Protein AF-0000000084649853 (afdb_homodimer)

Nearest PDB structures (foldseek):
  2h3b-assembly1_B  TM=9.721E-01  e=2.028E-59  Mus musculus
  7ppi-assembly1_B  TM=9.656E-01  e=1.525E-59  Homo sapiens
  7q8t-assembly1_B  TM=9.694E-01  e=5.045E-59  Mus musculus
  7enq-assembly2_D  TM=9.625E-01  e=7.957E-59  Homo sapiens
  2gvg-assembly4_F-3  TM=9.640E-01  e=8.704E-58  Homo sapiens

Secondary structure (DSSP, 8-state):
---GGGSSBGGGGGGGGTSPTTEEEEEEEEEE--SS-SEEE---HHHHIIIIITS---HHHHHHHHHHHHHHT----HHHHHHHHHHSTT---EEEEEPPTT-EEETTSEEEEEEESSGGGTTHHHHTHHHHHHHHHHHHHHHHHHHHHHHHHHHHHHHH-S--TTGGGSEEE--GGGSSSHHHHHHHHHHHTTT-SEE-BHHHHHHHHHHH--S---B---B--HHHHHTT-GGGHHHHHHHHHHHH-STT-EEEEE--SS-HHHIIIIIIIIITHHHHHHSSSEEEEE--SS-HHHHHHHHHHHHHHHH--EE-TTS-EE--TTEEEEE-TT-SHHHHHHHHHHHHHTTB-GGGEEEEE-HHHHTS--GGGTTEEEEEEEEEETTEEEE-----TT-GGG----SSEEEEEETTEEEEEEGGG-TTPPPS-EEEEETTEE-----HHHHHHHHHT-/---GGGSSBGGGGGGGGTSPTTEEEEEEEEEE--SS-SEEE---HHHHIIIIITS---HHHHHHHHHHHHHHT----HHHHHHHHHHSTT---EEEEEPPTT-EEETTSEEEEEEESSGGGTTHHHHTHHHHHHHHHHHHHHHHHHHHHHHHHHHHHHHH-S--TTGGGSEEE--GGGSSSHHHHHHHHHHHTTT-SEE-BHHHHHHHHHHH--S---B---B--HHHHHTT-GGGHHHHHHHHHHHH-STT-EEEEE--SS-HHHIIIIIIIIITHHHHHHSSSEEEEE--SS-HHHHHHHHHHHHHHHH--EE-TTS-EE--TTEEEEE-TT-SHHHHHHHHHHHHHTTB-GGGEEEEE-HHHHTS--GGGTTEEEEEEEEEETTEEEE-----TT-GGG----SSEEEEEETTEEEEEEGGG-TTPPPS-EEEEETTEE-----HHHHHHHHHT-

Solvent-accessible surface area (backbone atoms only — not comparable to full-atom values): 44518 Å² total; per-residue (Å²): 132,88,51,69,87,46,52,27,47,47,30,46,46,38,42,73,72,45,52,56,85,56,49,26,33,29,32,30,35,29,30,30,67,28,61,82,45,70,49,38,31,39,36,44,52,62,45,43,41,66,72,52,48,52,50,56,56,49,72,66,47,52,54,50,42,44,54,50,29,54,71,26,49,30,58,64,56,58,68,60,54,50,47,34,38,70,75,46,67,16,18,57,52,35,34,33,28,25,48,60,57,22,39,76,42,54,45,69,28,69,45,33,37,37,27,28,70,38,50,92,39,29,48,49,43,68,36,45,41,28,50,52,48,16,29,36,44,42,18,13,50,24,22,29,53,40,40,52,38,48,54,54,50,48,54,44,20,68,66,34,33,95,59,65,85,61,56,41,55,36,46,22,38,54,18,44,46,35,14,60,27,72,60,31,21,12,47,29,35,32,23,37,43,52,64,24,30,26,34,30,30,39,38,7,42,51,40,28,34,72,55,18,73,22,92,72,54,41,31,49,44,39,42,52,48,61,55,43,38,30,64,43,33,84,90,22,44,64,58,36,53,50,44,50,45,71,73,47,52,27,74,77,26,51,33,36,38,57,38,35,52,47,44,42,63,54,36,46,57,46,41,50,37,48,78,40,28,67,56,43,72,68,32,54,19,26,45,27,44,22,53,68,56,71,58,56,56,60,44,49,50,50,52,52,52,52,45,30,74,53,71,36,62,46,66,48,96,76,66,16,37,33,57,48,80,33,47,41,34,38,46,41,62,82,36,42,62,67,46,50,51,47,31,52,49,48,22,49,76,70,38,35,19,50,77,37,49,30,37,24,28,19,38,59,52,52,21,71,54,46,46,66,47,37,34,51,50,74,46,48,10,18,36,24,42,76,87,37,78,41,67,12,52,41,60,24,75,80,44,69,87,62,55,52,64,58,35,55,70,34,29,33,77,53,98,87,38,76,43,58,42,38,46,92,63,43,83,89,54,68,59,52,47,39,65,33,31,47,54,33,37,77,68,55,86,64,41,46,66,58,23,28,52,47,44,62,76,104,132,90,51,70,86,47,51,26,46,49,30,46,46,39,42,74,72,46,54,55,85,55,48,26,33,30,32,31,37,30,31,30,67,29,60,82,44,72,51,38,29,39,34,43,52,63,45,43,40,66,73,53,48,51,51,55,58,49,72,68,45,51,54,51,42,42,53,50,28,56,71,26,49,29,60,64,56,60,68,60,55,50,46,33,38,70,74,45,67,17,19,55,50,36,34,34,27,25,48,61,56,21,38,76,43,53,45,68,27,70,44,35,38,36,27,30,70,38,51,89,39,28,47,50,43,67,37,45,40,29,49,52,47,16,30,35,44,42,18,14,48,23,22,29,52,41,40,53,38,49,53,53,51,49,53,45,20,68,65,33,34,96,58,67,86,61,54,40,56,36,46,24,37,52,19,42,47,35,13,60,28,70,59,31,21,12,46,29,35,32,24,35,43,52,64,23,31,26,34,30,31,40,39,5,39,52,40,28,32,72,54,18,72,22,93,72,55,40,32,49,43,40,41,52,47,59,56,44,39,30,64,43,32,84,91,21,42,65,59,36,54,50,44,50,45,71,73,46,52,27,75,77,27,51,34,35,38,58,38,34,53,48,43,43,65,54,36,45,57,46,39,49,36,48,77,40,29,67,57,42,70,67,32,54,18,27,44,26,44,23,52,67,56,70,56,56,56,59,44,51,51,52,51,52,52,51,46,31,73,54,72,37,65,48,68,48,96,76,65,16,38,34,57,48,81,33,45,41,34,37,45,41,62,81,35,42,63,68,47,48,51,47,32,52,49,47,22,48,75,68,37,34,20,51,77,38,50,31,37,25,28,19,38,60,50,54,21,72,55,46,46,65,46,36,34,51,49,74,45,48,10,18,36,22,41,75,90,38,78,43,67,12,53,42,60,24,77,80,43,69,87,62,54,51,64,57,37,54,70,34,27,33,76,51,99,88,40,76,43,59,42,38,47,93,63,43,83,88,55,69,60,53,49,38,66,33,31,48,52,33,36,77,68,55,83,65,41,47,69,58,23,29,54,48,44,61,75,103

pLDDT: mean 96.51, std 5.33, range [53.34, 98.94]

Radius of gyration: 28.6 Å; Cα contacts (8 Å, |Δi|>4): 2204; chains: 2; bounding box: 79×82×66 Å

Structure (mmCIF, N/CA/C/O backbone):
data_AF-0000000084649853-model_v1
#
loop_
_entity.id
_entity.type
_entity.pdbx_description
1 polymer 'Nicotinamide phosphoribosyltransferase'
#
loop_
_atom_site.group_PDB
_atom_site.id
_atom_site.type_symbol
_atom_site.label_atom_id
_atom_site.label_alt_id
_atom_site.label_comp_id
_atom_site.label_asym_id
_atom_site.label_entity_id
_atom_site.label_seq_id
_atom_site.pdbx_PDB_ins_code
_atom_site.Cartn_x
_atom_site.Cartn_y
_atom_site.Cartn_z
_atom_site.occupancy
_atom_site.B_iso_or_equiv
_atom_site.auth_seq_id
_atom_site.auth_comp_id
_atom_site.auth_asym_id
_atom_site.auth_atom_id
_atom_site.pdbx_PDB_model_num
ATOM 1 N N . MET A 1 1 ? 0.1 4.34 -21.312 1 53.34 1 MET A N 1
ATOM 2 C CA . MET A 1 1 ? -1.209 3.83 -20.906 1 53.34 1 MET A CA 1
ATOM 3 C C . MET A 1 1 ? -1.077 2.486 -20.203 1 53.34 1 MET A C 1
ATOM 5 O O . MET A 1 1 ? -0.157 1.718 -20.484 1 53.34 1 MET A O 1
ATOM 9 N N . ARG A 1 2 ? -1.953 2.334 -19.141 1 82.38 2 ARG A N 1
ATOM 10 C CA . ARG A 1 2 ? -1.948 1.085 -18.391 1 82.38 2 ARG A CA 1
ATOM 11 C C . ARG A 1 2 ? -2.609 -0.036 -19.188 1 82.38 2 ARG A C 1
ATOM 13 O O . ARG A 1 2 ? -3.676 0.159 -19.766 1 82.38 2 ARG A O 1
ATOM 20 N N . ASN A 1 3 ? -1.908 -1.053 -19.578 1 95.19 3 ASN A N 1
ATOM 21 C CA . ASN A 1 3 ? -2.383 -2.252 -20.266 1 95.19 3 ASN A CA 1
ATOM 22 C C . ASN A 1 3 ? -3.186 -3.15 -19.328 1 95.19 3 ASN A C 1
ATOM 24 O O . ASN A 1 3 ? -2.609 -3.861 -18.5 1 95.19 3 ASN A O 1
ATOM 28 N N . LEU A 1 4 ? -4.504 -3.09 -19.453 1 97.06 4 LEU A N 1
ATOM 29 C CA . LEU A 1 4 ? -5.422 -3.814 -18.594 1 97.06 4 LEU A CA 1
ATOM 30 C C . LEU A 1 4 ? -5.141 -5.312 -18.625 1 97.06 4 LEU A C 1
ATOM 32 O O . LEU A 1 4 ? -5.289 -6.004 -17.625 1 97.06 4 LEU A O 1
ATOM 36 N N . ILE A 1 5 ? -4.688 -5.836 -19.781 1 98.19 5 ILE A N 1
ATOM 37 C CA . ILE A 1 5 ? -4.438 -7.262 -19.969 1 98.19 5 ILE A CA 1
ATOM 38 C C . ILE A 1 5 ? -3.328 -7.719 -19.031 1 98.19 5 ILE A C 1
ATOM 40 O O . ILE A 1 5 ? -3.334 -8.859 -18.562 1 98.19 5 ILE A O 1
ATOM 44 N N . LEU A 1 6 ? -2.475 -6.789 -18.672 1 98.06 6 LEU A N 1
ATOM 45 C CA . LEU A 1 6 ? -1.307 -7.148 -17.875 1 98.06 6 LEU A CA 1
ATOM 46 C C . LEU A 1 6 ? -1.521 -6.797 -16.406 1 98.06 6 LEU A C 1
ATOM 48 O O . LEU A 1 6 ? -0.612 -6.949 -15.594 1 98.06 6 LEU A O 1
ATOM 52 N N . ASN A 1 7 ? -2.705 -6.254 -16.031 1 97.38 7 ASN A N 1
ATOM 53 C CA . ASN A 1 7 ? -3.088 -5.996 -14.648 1 97.38 7 ASN A CA 1
ATOM 54 C C . ASN A 1 7 ? -3.68 -7.242 -13.992 1 97.38 7 ASN A C 1
ATOM 56 O O . ASN A 1 7 ? -4.84 -7.234 -13.57 1 97.38 7 ASN A O 1
ATOM 60 N N . THR A 1 8 ? -2.9 -8.289 -13.938 1 97.88 8 THR A N 1
ATOM 61 C CA . THR A 1 8 ? -3.311 -9.578 -13.398 1 97.88 8 THR A CA 1
ATOM 62 C C . THR A 1 8 ? -2.104 -10.359 -12.875 1 97.88 8 THR A C 1
ATOM 64 O O . THR A 1 8 ? -0.963 -9.914 -13.031 1 97.88 8 THR A O 1
ATOM 67 N N . ASP A 1 9 ? -2.336 -11.438 -12.086 1 97.62 9 ASP A N 1
ATOM 68 C CA . ASP A 1 9 ? -1.281 -12.391 -11.75 1 97.62 9 ASP A CA 1
ATOM 69 C C . ASP A 1 9 ? -0.89 -13.234 -12.953 1 97.62 9 ASP A C 1
ATOM 71 O O . ASP A 1 9 ? -1.749 -13.641 -13.742 1 97.62 9 ASP A O 1
ATOM 75 N N . SER A 1 10 ? 0.371 -13.516 -13.062 1 96.62 10 SER A N 1
ATOM 76 C CA . SER A 1 10 ? 0.91 -14.172 -14.25 1 96.62 10 SER A CA 1
ATOM 77 C C . SER A 1 10 ? 0.277 -15.539 -14.461 1 96.62 10 SER A C 1
ATOM 79 O O . SER A 1 10 ? 0.069 -15.969 -15.594 1 96.62 10 SER A O 1
ATOM 81 N N . TYR A 1 11 ? -0.009 -16.219 -13.383 1 95 11 TYR A N 1
ATOM 82 C CA . TYR A 1 11 ? -0.517 -17.578 -13.547 1 95 11 TYR A CA 1
ATOM 83 C C . TYR A 1 11 ? -1.943 -17.562 -14.086 1 95 11 TYR A C 1
ATOM 85 O O . TYR A 1 11 ? -2.406 -18.562 -14.656 1 95 11 TYR A O 1
ATOM 93 N N . LYS A 1 12 ? -2.656 -16.484 -14.016 1 97.5 12 LYS A N 1
ATOM 94 C CA . LYS A 1 12 ? -4.031 -16.391 -14.492 1 97.5 12 LYS A CA 1
ATOM 95 C C . LYS A 1 12 ? -4.09 -16.469 -16.016 1 97.5 12 LYS A C 1
ATOM 97 O O . LYS A 1 12 ? -5.113 -16.859 -16.578 1 97.5 12 LYS A O 1
ATOM 102 N N . VAL A 1 13 ? -3.004 -16.188 -16.656 1 97.56 13 VAL A N 1
ATOM 103 C CA . VAL A 1 13 ? -2.965 -16.156 -18.109 1 97.56 13 VAL A CA 1
ATOM 104 C C . VAL A 1 13 ? -3.078 -17.562 -18.672 1 97.56 13 VAL A C 1
ATOM 106 O O . VAL A 1 13 ? -3.369 -17.766 -19.844 1 97.56 13 VAL A O 1
ATOM 109 N N . SER A 1 14 ? -2.926 -18.562 -17.844 1 97.56 14 SER A N 1
ATOM 110 C CA . SER A 1 14 ? -3.029 -19.938 -18.297 1 97.56 14 SER A CA 1
ATOM 111 C C . SER A 1 14 ? -4.402 -20.516 -18 1 97.56 14 SER A C 1
ATOM 113 O O . SER A 1 14 ? -4.711 -21.656 -18.391 1 97.56 14 SER A O 1
ATOM 115 N N . HIS A 1 15 ? -5.281 -19.781 -17.344 1 97.62 15 HIS A N 1
ATOM 116 C CA . HIS A 1 15 ? -6.516 -20.328 -16.781 1 97.62 15 HIS A CA 1
ATOM 117 C C . HIS A 1 15 ? -7.504 -20.688 -17.891 1 97.62 15 HIS A C 1
ATOM 119 O O . HIS A 1 15 ? -8.367 -21.547 -17.703 1 97.62 15 HIS A O 1
ATOM 125 N N . PHE A 1 16 ? -7.371 -20.078 -19.047 1 97.44 16 PHE A N 1
ATOM 126 C CA . PHE A 1 16 ? -8.281 -20.359 -20.141 1 97.44 16 PHE A CA 1
ATOM 127 C C . PHE A 1 16 ? -8.156 -21.812 -20.594 1 97.44 16 PHE A C 1
ATOM 129 O O . PHE A 1 16 ? -9.062 -22.344 -21.234 1 97.44 16 PHE A O 1
ATOM 136 N N . LEU A 1 17 ? -7.09 -22.531 -20.156 1 97.88 17 LEU A N 1
ATOM 137 C CA . LEU A 1 17 ? -6.855 -23.922 -20.531 1 97.88 17 LEU A CA 1
ATOM 138 C C . LEU A 1 17 ? -7.164 -24.859 -19.375 1 97.88 17 LEU A C 1
ATOM 140 O O . LEU A 1 17 ? -6.941 -26.078 -19.484 1 97.88 17 LEU A O 1
ATOM 144 N N . GLN A 1 18 ? -7.703 -24.328 -18.297 1 98.19 18 GLN A N 1
ATOM 145 C CA . GLN A 1 18 ? -7.711 -25.141 -17.094 1 98.19 18 GLN A CA 1
ATOM 146 C C . GLN A 1 18 ? -9.133 -25.531 -16.703 1 98.19 18 GLN A C 1
ATOM 148 O O . GLN A 1 18 ? -9.328 -26.453 -15.898 1 98.19 18 GLN A O 1
ATOM 153 N N . TYR A 1 19 ? -10.125 -24.906 -17.281 1 97.44 19 TYR A N 1
ATOM 154 C CA . TYR A 1 19 ? -11.516 -25.203 -16.953 1 97.44 19 TYR A CA 1
ATOM 155 C C . TYR A 1 19 ? -12.023 -26.406 -17.719 1 97.44 19 TYR A C 1
ATOM 157 O O . TYR A 1 19 ? -11.477 -26.75 -18.781 1 97.44 19 TYR A O 1
ATOM 165 N N . PRO A 1 20 ? -13.086 -27.078 -17.188 1 96.81 20 PRO A N 1
ATOM 166 C CA . PRO A 1 20 ? -13.688 -28.156 -17.969 1 96.81 20 PRO A CA 1
ATOM 167 C C . PRO A 1 20 ? -14.109 -27.703 -19.375 1 96.81 20 PRO A C 1
ATOM 169 O O . PRO A 1 20 ? -14.594 -26.594 -19.547 1 96.81 20 PRO A O 1
ATOM 172 N N . ALA A 1 21 ? -13.875 -28.688 -20.281 1 95.69 21 ALA A N 1
ATOM 173 C CA . ALA A 1 21 ? -14.391 -28.422 -21.625 1 95.69 21 ALA A CA 1
ATOM 174 C C . ALA A 1 21 ? -15.883 -28.109 -21.594 1 95.69 21 ALA A C 1
ATOM 176 O O . ALA A 1 21 ? -16.641 -28.75 -20.844 1 95.69 21 ALA A O 1
ATOM 177 N N . GLY A 1 22 ? -16.281 -27.156 -22.297 1 96.81 22 GLY A N 1
ATOM 178 C CA . GLY A 1 22 ? -17.688 -26.812 -22.359 1 96.81 22 GLY A CA 1
ATOM 179 C C . GLY A 1 22 ? -18.078 -25.734 -21.359 1 96.81 22 GLY A C 1
ATOM 180 O O . GLY A 1 22 ? -19.25 -25.359 -21.281 1 96.81 22 GLY A O 1
ATOM 181 N N . THR A 1 23 ? -17.094 -25.266 -20.578 1 98.06 23 THR A N 1
ATOM 182 C CA . THR A 1 23 ? -17.391 -24.203 -19.625 1 98.06 23 THR A CA 1
ATOM 183 C C . THR A 1 23 ? -17.859 -22.953 -20.328 1 98.06 23 THR A C 1
ATOM 185 O O . THR A 1 23 ? -17.203 -22.469 -21.25 1 98.06 23 THR A O 1
ATOM 188 N N . GLN A 1 24 ? -18.984 -22.391 -19.875 1 98.56 24 GLN A N 1
ATOM 189 C CA . GLN A 1 24 ? -19.578 -21.234 -20.531 1 98.56 24 GLN A CA 1
ATOM 190 C C . GLN A 1 24 ? -19.609 -20.031 -19.594 1 98.56 24 GLN A C 1
ATOM 192 O O . GLN A 1 24 ? -19.391 -18.891 -20.031 1 98.56 24 GLN A O 1
ATOM 197 N N . TYR A 1 25 ? -19.906 -20.219 -18.359 1 98.44 25 TYR A N 1
ATOM 198 C CA . TYR A 1 25 ? -20 -19.141 -17.375 1 98.44 25 TYR A CA 1
ATOM 199 C C . TYR A 1 25 ? -19.375 -19.562 -16.047 1 98.44 25 TYR A C 1
ATOM 201 O O . TYR A 1 25 ? -19.438 -20.734 -15.664 1 98.44 25 TYR A O 1
ATOM 209 N N . VAL A 1 26 ? -18.703 -18.703 -15.438 1 98.44 26 VAL A N 1
ATOM 210 C CA . VAL A 1 26 ? -18.188 -18.859 -14.078 1 98.44 26 VAL A CA 1
ATOM 211 C C . VAL A 1 26 ? -18.641 -17.688 -13.211 1 98.44 26 VAL A C 1
ATOM 213 O O . VAL A 1 26 ? -18.547 -16.531 -13.633 1 98.44 26 VAL A O 1
ATOM 216 N N . SER A 1 27 ? -19.219 -17.938 -12.07 1 98.38 27 SER A N 1
ATOM 217 C CA . SER A 1 27 ? -19.594 -16.922 -11.102 1 98.38 27 SER A CA 1
ATOM 218 C C . SER A 1 27 ? -18.672 -16.938 -9.891 1 98.38 27 SER A C 1
ATOM 220 O O . SER A 1 27 ? -18.406 -18.016 -9.32 1 98.38 27 SER A O 1
ATOM 222 N N . SER A 1 28 ? -18.078 -15.82 -9.609 1 98.44 28 SER A N 1
ATOM 223 C CA . SER A 1 28 ? -17.25 -15.656 -8.43 1 98.44 28 SER A CA 1
ATOM 224 C C . SER A 1 28 ? -17.75 -14.523 -7.547 1 98.44 28 SER A C 1
ATOM 226 O O . SER A 1 28 ? -18.531 -13.68 -7.996 1 98.44 28 SER A O 1
ATOM 228 N N . TYR A 1 29 ? -17.359 -14.555 -6.27 1 98.44 29 TYR A N 1
ATOM 229 C CA . TYR A 1 29 ? -17.812 -13.531 -5.328 1 98.44 29 TYR A CA 1
ATOM 230 C C . TYR A 1 29 ? -16.688 -13.094 -4.41 1 98.44 29 TYR A C 1
ATOM 232 O O . TYR A 1 29 ? -15.68 -13.805 -4.262 1 98.44 29 TYR A O 1
ATOM 240 N N . ILE A 1 30 ? -16.781 -11.898 -3.922 1 98.69 30 ILE A N 1
ATOM 241 C CA . ILE A 1 30 ? -15.867 -11.352 -2.92 1 98.69 30 ILE A CA 1
ATOM 242 C C . ILE A 1 30 ? -16.609 -11.156 -1.601 1 98.69 30 ILE A C 1
ATOM 244 O O . ILE A 1 30 ? -17.75 -10.695 -1.585 1 98.69 30 ILE A O 1
ATOM 248 N N . GLU A 1 31 ? -15.992 -11.523 -0.536 1 98.19 31 GLU A N 1
ATOM 249 C CA . GLU A 1 31 ? -16.516 -11.289 0.805 1 98.19 31 GLU A CA 1
ATOM 250 C C . GLU A 1 31 ? -15.398 -11.016 1.801 1 98.19 31 GLU A C 1
ATOM 252 O O . GLU A 1 31 ? -14.234 -11.32 1.526 1 98.19 31 GLU A O 1
ATOM 257 N N . SER A 1 32 ? -15.672 -10.344 2.814 1 98.25 32 SER A N 1
ATOM 258 C CA . SER A 1 32 ? -14.859 -10.375 4.023 1 98.25 32 SER A CA 1
ATOM 259 C C . SER A 1 32 ? -15.234 -11.547 4.922 1 98.25 32 SER A C 1
ATOM 261 O O . SER A 1 32 ? -16.406 -11.742 5.234 1 98.25 32 SER A O 1
ATOM 263 N N . ARG A 1 33 ? -14.312 -12.328 5.344 1 96.12 33 ARG A N 1
ATOM 264 C CA . ARG A 1 33 ? -14.617 -13.539 6.09 1 96.12 33 ARG A CA 1
ATOM 265 C C . ARG A 1 33 ? -14.469 -13.312 7.59 1 96.12 33 ARG A C 1
ATOM 267 O O . ARG A 1 33 ? -14.688 -14.227 8.383 1 96.12 33 ARG A O 1
ATOM 274 N N . GLY A 1 34 ? -14.094 -12.133 7.98 1 96.81 34 GLY A N 1
ATOM 275 C CA . GLY A 1 34 ? -13.859 -11.797 9.375 1 96.81 34 GLY A CA 1
ATOM 276 C C . GLY A 1 34 ? -12.742 -10.789 9.57 1 96.81 34 GLY A C 1
ATOM 277 O O . GLY A 1 34 ? -12.578 -9.875 8.766 1 96.81 34 GLY A O 1
ATOM 278 N N . GLY A 1 35 ? -12.023 -10.961 10.711 1 96.38 35 GLY A N 1
ATOM 279 C CA . GLY A 1 35 ? -10.883 -10.102 10.977 1 96.38 35 GLY A CA 1
ATOM 280 C C . GLY A 1 35 ? -11.156 -9.062 12.047 1 96.38 35 GLY A C 1
ATOM 281 O O . GLY A 1 35 ? -11.82 -9.352 13.047 1 96.38 35 GLY A O 1
ATOM 282 N N . ALA A 1 36 ? -10.602 -7.914 11.875 1 97.12 36 ALA A N 1
ATOM 283 C CA . ALA A 1 36 ? -10.484 -6.895 12.914 1 97.12 36 ALA A CA 1
ATOM 284 C C . ALA A 1 36 ? -11.852 -6.352 13.312 1 97.12 36 ALA A C 1
ATOM 286 O O . ALA A 1 36 ? -12.055 -5.906 14.445 1 97.12 36 ALA A O 1
ATOM 287 N N . HIS A 1 37 ? -12.875 -6.367 12.383 1 97.88 37 HIS A N 1
ATOM 288 C CA . HIS A 1 37 ? -14.203 -5.812 12.617 1 97.88 37 HIS A CA 1
ATOM 289 C C . HIS A 1 37 ? -15.289 -6.789 12.18 1 97.88 37 HIS A C 1
ATOM 291 O O . HIS A 1 37 ? -15.109 -7.543 11.227 1 97.88 37 HIS A O 1
ATOM 297 N N . PRO A 1 38 ? -16.453 -6.762 12.867 1 97.19 38 PRO A N 1
ATOM 298 C CA . PRO A 1 38 ? -17.531 -7.684 12.516 1 97.19 38 PRO A CA 1
ATOM 299 C C . PRO A 1 38 ? -18.297 -7.25 11.273 1 97.19 38 PRO A C 1
ATOM 301 O O . PRO A 1 38 ? -19.062 -8.039 10.703 1 97.19 38 PRO A O 1
ATOM 304 N N . THR A 1 39 ? -18.188 -5.965 10.914 1 97.56 39 THR A N 1
ATOM 305 C CA . THR A 1 39 ? -18.781 -5.406 9.711 1 97.56 39 THR A CA 1
ATOM 306 C C . THR A 1 39 ? -17.75 -4.629 8.898 1 97.56 39 THR A C 1
ATOM 308 O O . THR A 1 39 ? -16.703 -4.246 9.43 1 97.56 39 THR A O 1
ATOM 311 N N . THR A 1 40 ? -18.016 -4.473 7.652 1 98.5 40 THR A N 1
ATOM 312 C CA . THR A 1 40 ? -17.188 -3.645 6.797 1 98.5 40 THR A CA 1
ATOM 313 C C . THR A 1 40 ? -18 -2.549 6.129 1 98.5 40 THR A C 1
ATOM 315 O O . THR A 1 40 ? -19.188 -2.736 5.855 1 98.5 40 THR A O 1
ATOM 318 N N . LEU A 1 41 ? -17.438 -1.425 5.977 1 98.81 41 LEU A N 1
ATOM 319 C CA . LEU A 1 41 ? -17.984 -0.352 5.156 1 98.81 41 LEU A CA 1
ATOM 320 C C . LEU A 1 41 ? -17.484 -0.457 3.719 1 98.81 41 LEU A C 1
ATOM 322 O O . LEU A 1 41 ? -16.328 -0.115 3.434 1 98.81 41 LEU A O 1
ATOM 326 N N . PHE A 1 42 ? -18.422 -0.902 2.807 1 98.88 42 PHE A N 1
ATOM 327 C CA . PHE A 1 42 ? -18.047 -1.213 1.434 1 98.88 42 PHE A CA 1
ATOM 328 C C . PHE A 1 42 ? -17.75 0.062 0.651 1 98.88 42 PHE A C 1
ATOM 330 O O . PHE A 1 42 ? -18.562 0.992 0.645 1 98.88 42 PHE A O 1
ATOM 337 N N . PHE A 1 43 ? -16.516 0.141 -0.036 1 98.88 43 PHE A N 1
ATOM 338 C CA . PHE A 1 43 ? -16.125 1.322 -0.793 1 98.88 43 PHE A CA 1
ATOM 339 C C . PHE A 1 43 ? -14.984 0.992 -1.758 1 98.88 43 PHE A C 1
ATOM 341 O O . PHE A 1 43 ? -14.203 0.077 -1.509 1 98.88 43 PHE A O 1
ATOM 348 N N . GLY A 1 44 ? -14.945 1.661 -2.916 1 98.81 44 GLY A N 1
ATOM 349 C CA . GLY A 1 44 ? -13.75 1.65 -3.746 1 98.81 44 GLY A CA 1
ATOM 350 C C . GLY A 1 44 ? -13.969 0.998 -5.098 1 98.81 44 GLY A C 1
ATOM 351 O O . GLY A 1 44 ? -13.18 1.197 -6.023 1 98.81 44 GLY A O 1
ATOM 352 N N . LEU A 1 45 ? -15.023 0.198 -5.32 1 98.88 45 LEU A N 1
ATOM 353 C CA . LEU A 1 45 ? -15.266 -0.541 -6.555 1 98.88 45 LEU A CA 1
ATOM 354 C C . LEU A 1 45 ? -15.477 0.411 -7.727 1 98.88 45 LEU A C 1
ATOM 356 O O . LEU A 1 45 ? -14.938 0.193 -8.812 1 98.88 45 LEU A O 1
ATOM 360 N N . GLN A 1 46 ? -16.25 1.469 -7.516 1 98.88 46 GLN A N 1
ATOM 361 C CA . GLN A 1 46 ? -16.578 2.424 -8.57 1 98.88 46 GLN A CA 1
ATOM 362 C C . GLN A 1 46 ? -15.32 3.037 -9.172 1 98.88 46 GLN A C 1
ATOM 364 O O . GLN A 1 46 ? -15.242 3.238 -10.383 1 98.88 46 GLN A O 1
ATOM 369 N N . ALA A 1 47 ? -14.336 3.355 -8.336 1 98.75 47 ALA A N 1
ATOM 370 C CA . ALA A 1 47 ? -13.078 3.912 -8.828 1 98.75 47 ALA A CA 1
ATOM 371 C C . ALA A 1 47 ? -12.391 2.943 -9.781 1 98.75 47 ALA A C 1
ATOM 373 O O . ALA A 1 47 ? -11.883 3.352 -10.828 1 98.75 47 ALA A O 1
ATOM 374 N N . PHE A 1 48 ? -12.359 1.698 -9.406 1 98.62 48 PHE A N 1
ATOM 375 C CA . PHE A 1 48 ? -11.734 0.672 -10.227 1 98.62 48 PHE A CA 1
ATOM 376 C C . PHE A 1 48 ? -12.461 0.524 -11.562 1 98.62 48 PHE A C 1
ATOM 378 O O . PHE A 1 48 ? -11.828 0.422 -12.609 1 98.62 48 PHE A O 1
ATOM 385 N N . LEU A 1 49 ? -13.797 0.483 -11.539 1 98.75 49 LEU A N 1
ATOM 386 C CA . LEU A 1 49 ? -14.594 0.343 -12.75 1 98.75 49 LEU A CA 1
ATOM 387 C C . LEU A 1 49 ? -14.297 1.471 -13.727 1 98.75 49 LEU A C 1
ATOM 389 O O . LEU A 1 49 ? -13.984 1.218 -14.898 1 98.75 49 LEU A O 1
ATOM 393 N N . LYS A 1 50 ? -14.328 2.664 -13.219 1 98.06 50 LYS A N 1
ATOM 394 C CA . LYS A 1 50 ? -14.156 3.844 -14.062 1 98.06 50 LYS A CA 1
ATOM 395 C C . LYS A 1 50 ? -12.727 3.938 -14.594 1 98.06 50 LYS A C 1
ATOM 397 O O . LYS A 1 50 ? -12.508 4.309 -15.75 1 98.06 50 LYS A O 1
ATOM 402 N N . GLU A 1 51 ? -11.781 3.57 -13.742 1 96.81 51 GLU A N 1
ATOM 403 C CA . GLU A 1 51 ? -10.375 3.754 -14.094 1 96.81 51 GLU A CA 1
ATOM 404 C C . GLU A 1 51 ? -9.906 2.67 -15.062 1 96.81 51 GLU A C 1
ATOM 406 O O . GLU A 1 51 ? -9.078 2.932 -15.938 1 96.81 51 GLU A O 1
ATOM 411 N N . TYR A 1 52 ? -10.398 1.473 -14.891 1 96.56 52 TYR A N 1
ATOM 412 C CA . TYR A 1 52 ? -9.766 0.36 -15.594 1 96.56 52 TYR A CA 1
ATOM 413 C C . TYR A 1 52 ? -10.766 -0.332 -16.516 1 96.56 52 TYR A C 1
ATOM 415 O O . TYR A 1 52 ? -10.461 -0.592 -17.688 1 96.56 52 TYR A O 1
ATOM 423 N N . LEU A 1 53 ? -11.961 -0.604 -16.078 1 97.69 53 LEU A N 1
ATOM 424 C CA . LEU A 1 53 ? -12.828 -1.538 -16.797 1 97.69 53 LEU A CA 1
ATOM 425 C C . LEU A 1 53 ? -13.656 -0.813 -17.859 1 97.69 53 LEU A C 1
ATOM 427 O O . LEU A 1 53 ? -14.211 -1.446 -18.75 1 97.69 53 LEU A O 1
ATOM 431 N N . CYS A 1 54 ? -13.742 0.536 -17.766 1 97.62 54 CYS A N 1
ATOM 432 C CA . CYS A 1 54 ? -14.539 1.293 -18.719 1 97.62 54 CYS A CA 1
ATOM 433 C C . CYS A 1 54 ? -13.703 1.699 -19.938 1 97.62 54 CYS A C 1
ATOM 435 O O . CYS A 1 54 ? -14.172 2.447 -20.797 1 97.62 54 CYS A O 1
ATOM 437 N N . HIS A 1 55 ? -12.484 1.185 -20.031 1 96.62 55 HIS A N 1
ATOM 438 C CA . HIS A 1 55 ? -11.609 1.445 -21.156 1 96.62 55 HIS A CA 1
ATOM 439 C C . HIS A 1 55 ? -11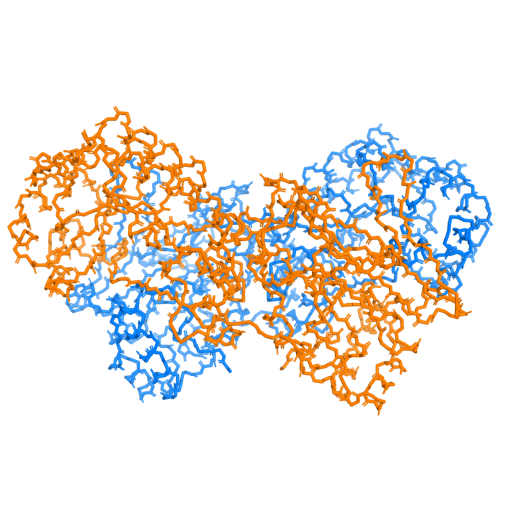.367 0.177 -21.969 1 96.62 55 HIS A C 1
ATOM 441 O O . HIS A 1 55 ? -11 -0.86 -21.422 1 96.62 55 HIS A O 1
ATOM 447 N N . PRO A 1 56 ? -11.562 0.284 -23.234 1 97.69 56 PRO A N 1
ATOM 448 C CA . PRO A 1 56 ? -11.391 -0.91 -24.062 1 97.69 56 PRO A CA 1
ATOM 449 C C . PRO A 1 56 ? -9.922 -1.268 -24.266 1 97.69 56 PRO A C 1
ATOM 451 O O . PRO A 1 56 ? -9.062 -0.381 -24.312 1 97.69 56 PRO A O 1
ATOM 454 N N . ILE A 1 57 ? -9.609 -2.545 -24.359 1 98.25 57 ILE A N 1
ATOM 455 C CA . ILE A 1 57 ? -8.273 -2.973 -24.766 1 98.25 57 ILE A CA 1
ATOM 456 C C . ILE A 1 57 ? -8.07 -2.713 -26.25 1 98.25 57 ILE A C 1
ATOM 458 O O . ILE A 1 57 ? -9.039 -2.588 -27 1 98.25 57 ILE A O 1
ATOM 462 N N . SER A 1 58 ? -6.855 -2.629 -26.688 1 98.25 58 SER A N 1
ATOM 463 C CA . SER A 1 58 ? -6.512 -2.389 -28.094 1 98.25 58 SER A CA 1
ATOM 464 C C . SER A 1 58 ? -5.676 -3.529 -28.656 1 98.25 58 SER A C 1
ATOM 466 O O . SER A 1 58 ? -5.238 -4.414 -27.922 1 98.25 58 SER A O 1
ATOM 468 N N . ALA A 1 59 ? -5.539 -3.516 -29.953 1 98.44 59 ALA A N 1
ATOM 469 C CA . ALA A 1 59 ? -4.664 -4.484 -30.609 1 98.44 59 ALA A CA 1
ATOM 470 C C . ALA A 1 59 ? -3.23 -4.363 -30.109 1 98.44 59 ALA A C 1
ATOM 472 O O . ALA A 1 59 ? -2.529 -5.367 -29.969 1 98.44 59 ALA A O 1
ATOM 473 N N . THR A 1 60 ? -2.82 -3.115 -29.859 1 98.25 60 THR A N 1
ATOM 474 C CA . THR A 1 60 ? -1.481 -2.873 -29.344 1 98.25 60 THR A CA 1
ATOM 475 C C . THR A 1 60 ? -1.324 -3.484 -27.953 1 98.25 60 THR A C 1
ATOM 477 O O . THR A 1 60 ? -0.256 -3.996 -27.609 1 98.25 60 THR A O 1
ATOM 480 N N . ASP A 1 61 ? -2.379 -3.379 -27.156 1 98.38 61 ASP A N 1
ATOM 481 C CA . ASP A 1 61 ? -2.361 -4.012 -25.828 1 98.38 61 ASP A CA 1
ATOM 482 C C . ASP A 1 61 ? -2.168 -5.523 -25.953 1 98.38 61 ASP A C 1
ATOM 484 O O . ASP A 1 61 ? -1.432 -6.125 -25.172 1 98.38 61 ASP A O 1
ATOM 488 N N . ILE A 1 62 ? -2.865 -6.145 -26.828 1 98.81 62 ILE A N 1
ATOM 489 C CA . ILE A 1 62 ? -2.785 -7.586 -27.047 1 98.81 62 ILE A CA 1
ATOM 490 C C . ILE A 1 62 ? -1.369 -7.969 -27.469 1 98.81 62 ILE A C 1
ATOM 492 O O . ILE A 1 62 ? -0.79 -8.922 -26.938 1 98.81 62 ILE A O 1
ATOM 496 N N . ASP A 1 63 ? -0.8 -7.211 -28.422 1 98.69 63 ASP A N 1
ATOM 497 C CA . ASP A 1 63 ? 0.557 -7.469 -28.891 1 98.69 63 ASP A CA 1
ATOM 498 C C . ASP A 1 63 ? 1.563 -7.383 -27.75 1 98.69 63 ASP A C 1
ATOM 500 O O . ASP A 1 63 ? 2.426 -8.25 -27.609 1 98.69 63 ASP A O 1
ATOM 504 N N . GLU A 1 64 ? 1.43 -6.352 -26.984 1 98 64 GLU A N 1
ATOM 505 C CA . GLU A 1 64 ? 2.336 -6.16 -25.859 1 98 64 GLU A CA 1
ATOM 506 C C . GLU A 1 64 ? 2.191 -7.285 -24.844 1 98 64 GLU A C 1
ATOM 508 O O . GLU A 1 64 ? 3.189 -7.809 -24.344 1 98 64 GLU A O 1
ATOM 513 N N . ALA A 1 65 ? 1 -7.617 -24.562 1 98.5 65 ALA A N 1
ATOM 514 C CA . ALA A 1 65 ? 0.744 -8.648 -23.562 1 98.5 65 ALA A CA 1
ATOM 515 C C . ALA A 1 65 ? 1.301 -10 -24 1 98.5 65 ALA A C 1
ATOM 517 O O . ALA A 1 65 ? 1.881 -10.734 -23.203 1 98.5 65 ALA A O 1
ATOM 518 N N . GLU A 1 66 ? 1.069 -10.328 -25.234 1 98.56 66 GLU A N 1
ATOM 519 C CA . GLU A 1 66 ? 1.605 -11.586 -25.766 1 98.56 66 GLU A CA 1
ATOM 520 C C . GLU A 1 66 ? 3.127 -11.625 -25.641 1 98.56 66 GLU A C 1
ATOM 522 O O . GLU A 1 66 ? 3.693 -12.625 -25.203 1 98.56 66 GLU A O 1
ATOM 527 N N . ALA A 1 67 ? 3.744 -10.523 -26.047 1 98.25 67 ALA A N 1
ATOM 528 C CA . ALA A 1 67 ? 5.203 -10.453 -26 1 98.25 67 ALA A CA 1
ATOM 529 C C . ALA A 1 67 ? 5.715 -10.609 -24.578 1 98.25 67 ALA A C 1
ATOM 531 O O . ALA A 1 67 ? 6.688 -11.336 -24.328 1 98.25 67 ALA A O 1
ATOM 532 N N . VAL A 1 68 ? 5.082 -9.961 -23.641 1 98.06 68 VAL A N 1
ATOM 533 C CA . VAL A 1 68 ? 5.484 -10.008 -22.234 1 98.06 68 VAL A CA 1
ATOM 534 C C . VAL A 1 68 ? 5.273 -11.422 -21.688 1 98.06 68 VAL A C 1
ATOM 536 O O . VAL A 1 68 ? 6.16 -11.977 -21.047 1 98.06 68 VAL A O 1
ATOM 539 N N . CYS A 1 69 ? 4.113 -12.016 -21.953 1 98.19 69 CYS A N 1
ATOM 540 C CA . CYS A 1 69 ? 3.789 -13.344 -21.438 1 98.19 69 CYS A CA 1
ATOM 541 C C . CYS A 1 69 ? 4.738 -14.391 -22 1 98.19 69 CYS A C 1
ATOM 543 O O . CYS A 1 69 ? 5.223 -15.25 -21.25 1 98.19 69 CYS A O 1
ATOM 545 N N . GLN A 1 70 ? 4.996 -14.297 -23.266 1 97.75 70 GLN A N 1
ATOM 546 C CA . GLN A 1 70 ? 5.91 -15.234 -23.891 1 97.75 70 GLN A CA 1
ATOM 547 C C . GLN A 1 70 ? 7.305 -15.156 -23.281 1 97.75 70 GLN A C 1
ATOM 549 O O . GLN A 1 70 ? 7.902 -16.172 -22.938 1 97.75 70 GLN A O 1
ATOM 554 N N . ALA A 1 71 ? 7.758 -13.938 -23.141 1 98 71 ALA A N 1
ATOM 555 C CA . ALA A 1 71 ? 9.078 -13.742 -22.547 1 98 71 ALA A CA 1
ATOM 556 C C . ALA A 1 71 ? 9.086 -14.172 -21.078 1 98 71 ALA A C 1
ATOM 558 O O . ALA A 1 71 ? 10.094 -14.664 -20.578 1 98 71 ALA A O 1
ATOM 559 N N . HIS A 1 72 ? 8.008 -14.023 -20.375 1 98.12 72 HIS A N 1
ATOM 560 C CA . HIS A 1 72 ? 7.832 -14.289 -18.953 1 98.12 72 HIS A CA 1
ATOM 561 C C . HIS A 1 72 ? 7.711 -15.789 -18.688 1 98.12 72 HIS A C 1
ATOM 563 O O . HIS A 1 72 ? 7.91 -16.234 -17.547 1 98.12 72 HIS A O 1
ATOM 569 N N . GLY A 1 73 ? 7.328 -16.578 -19.672 1 96.75 73 GLY A N 1
ATOM 570 C CA . GLY A 1 73 ? 7.324 -18.031 -19.562 1 96.75 73 GLY A CA 1
ATOM 571 C C . GLY A 1 73 ? 5.941 -18.594 -19.328 1 96.75 73 GLY A C 1
ATOM 572 O O . GLY A 1 73 ? 5.805 -19.703 -18.781 1 96.75 73 GLY A O 1
ATOM 573 N N . VAL A 1 74 ? 4.898 -17.844 -19.719 1 97.75 74 VAL A N 1
ATOM 574 C CA . VAL A 1 74 ? 3.541 -18.328 -19.5 1 97.75 74 VAL A CA 1
ATOM 575 C C . VAL A 1 74 ? 2.758 -18.281 -20.812 1 97.75 74 VAL A C 1
ATOM 577 O O . VAL A 1 74 ? 3.119 -17.547 -21.734 1 97.75 74 VAL A O 1
ATOM 580 N N . PRO A 1 75 ? 1.731 -19.125 -20.906 1 97.31 75 PRO A N 1
ATOM 581 C CA . PRO A 1 75 ? 0.921 -19.078 -22.125 1 97.31 75 PRO A CA 1
ATOM 582 C C . PRO A 1 75 ? 0.143 -17.781 -22.266 1 97.31 75 PRO A C 1
ATOM 584 O O . PRO A 1 75 ? 0.078 -16.984 -21.312 1 97.31 75 PRO A O 1
ATOM 587 N N . PHE A 1 76 ? -0.344 -17.547 -23.469 1 98.31 76 PHE A N 1
ATOM 588 C CA . PHE A 1 76 ? -1.14 -16.344 -23.719 1 98.31 76 PHE A CA 1
ATOM 589 C C . PHE A 1 76 ? -2.336 -16.672 -24.609 1 98.31 76 PHE A C 1
ATOM 591 O O . PHE A 1 76 ? -2.195 -17.359 -25.625 1 98.31 76 PHE A O 1
ATOM 598 N N . ASN A 1 77 ? -3.465 -16.266 -24.188 1 98.38 77 ASN A N 1
ATOM 599 C CA . ASN A 1 77 ? -4.711 -16.516 -24.906 1 98.38 77 ASN A CA 1
ATOM 600 C C . ASN A 1 77 ? -4.973 -15.445 -25.969 1 98.38 77 ASN A C 1
ATOM 602 O O . ASN A 1 77 ? -5.996 -14.758 -25.922 1 98.38 77 ASN A O 1
ATOM 606 N N . ARG A 1 78 ? -4.133 -15.391 -27 1 98.5 78 ARG A N 1
ATOM 607 C CA . ARG A 1 78 ? -4.301 -14.367 -28.031 1 98.5 78 ARG A CA 1
ATOM 608 C C . ARG A 1 78 ? -5.688 -14.453 -28.672 1 98.5 78 ARG A C 1
ATOM 610 O O . ARG A 1 78 ? -6.348 -13.43 -28.859 1 98.5 78 ARG A O 1
ATOM 617 N N . GLU A 1 79 ? -6.117 -15.664 -29.016 1 98.5 79 GLU A N 1
ATOM 618 C CA . GLU A 1 79 ? -7.414 -15.852 -29.656 1 98.5 79 GLU A CA 1
ATOM 619 C C . GLU A 1 79 ? -8.547 -15.289 -28.797 1 98.5 79 GLU A C 1
ATOM 621 O O . GLU A 1 79 ? -9.461 -14.648 -29.312 1 98.5 79 GLU A O 1
ATOM 626 N N . GLY A 1 80 ? -8.453 -15.555 -27.5 1 98.62 80 GLY A N 1
ATOM 627 C CA . GLY A 1 80 ? -9.461 -15.039 -26.594 1 98.62 80 GLY A CA 1
ATOM 628 C C . GLY A 1 80 ? -9.508 -13.523 -26.547 1 98.62 80 GLY A C 1
ATOM 629 O O . GLY A 1 80 ? -10.586 -12.93 -26.562 1 98.62 80 GLY A O 1
ATOM 630 N N . TRP A 1 81 ? -8.414 -12.906 -26.516 1 98.81 81 TRP A N 1
ATOM 631 C CA . TRP A 1 81 ? -8.352 -11.445 -26.422 1 98.81 81 TRP A CA 1
ATOM 632 C C . TRP A 1 81 ? -8.758 -10.805 -27.75 1 98.81 81 TRP A C 1
ATOM 634 O O . TRP A 1 81 ? -9.406 -9.758 -27.766 1 98.81 81 TRP A O 1
ATOM 644 N N . GLU A 1 82 ? -8.352 -11.438 -28.844 1 98.81 82 GLU A N 1
ATOM 645 C CA . GLU A 1 82 ? -8.789 -10.945 -30.156 1 98.81 82 GLU A CA 1
ATOM 646 C C . GLU A 1 82 ? -10.297 -11.062 -30.312 1 98.81 82 GLU A C 1
ATOM 648 O O . GLU A 1 82 ? -10.938 -10.188 -30.906 1 98.81 82 GLU A O 1
ATOM 653 N N . TYR A 1 83 ? -10.828 -12.172 -29.828 1 98.81 83 TYR A N 1
ATOM 654 C CA . TYR A 1 83 ? -12.273 -12.336 -29.828 1 98.81 83 TYR A CA 1
ATOM 655 C C . TYR A 1 83 ? -12.953 -11.18 -29.109 1 98.81 83 TYR A C 1
ATOM 657 O O . TYR A 1 83 ? -13.938 -10.617 -29.594 1 98.81 83 TYR A O 1
ATOM 665 N N . ILE A 1 84 ? -12.469 -10.789 -27.953 1 98.81 84 ILE A N 1
ATOM 666 C CA . ILE A 1 84 ? -13.031 -9.695 -27.156 1 98.81 84 ILE A CA 1
ATOM 667 C C . ILE A 1 84 ? -12.914 -8.383 -27.938 1 98.81 84 ILE A C 1
ATOM 669 O O . ILE A 1 84 ? -13.859 -7.586 -27.969 1 98.81 84 ILE A O 1
ATOM 673 N N . LEU A 1 85 ? -11.727 -8.141 -28.547 1 98.75 85 LEU A N 1
ATOM 674 C CA . LEU A 1 85 ? -11.516 -6.938 -29.344 1 98.75 85 LEU A CA 1
ATOM 675 C C . LEU A 1 85 ? -12.523 -6.863 -30.5 1 98.75 85 LEU A C 1
ATOM 677 O O . LEU A 1 85 ? -13.133 -5.816 -30.719 1 98.75 85 LEU A O 1
ATOM 681 N N . GLN A 1 86 ? -12.797 -7.973 -31.141 1 98.56 86 GLN A N 1
ATOM 682 C CA . GLN A 1 86 ? -13.617 -8.008 -32.344 1 98.56 86 GLN A CA 1
ATOM 683 C C . GLN A 1 86 ? -15.102 -8.039 -32 1 98.56 86 GLN A C 1
ATOM 685 O O . GLN A 1 86 ? -15.906 -7.352 -32.656 1 98.56 86 GLN A O 1
ATOM 690 N N . THR A 1 87 ? -15.445 -8.805 -31.016 1 98.69 87 THR A N 1
ATOM 691 C CA . THR A 1 87 ? -16.844 -9.078 -30.734 1 98.69 87 THR A CA 1
ATOM 692 C C . THR A 1 87 ? -17.422 -8.07 -29.75 1 98.69 87 THR A C 1
ATOM 694 O O . THR A 1 87 ? -18.609 -7.762 -29.781 1 98.69 87 THR A O 1
ATOM 697 N N . HIS A 1 88 ? -16.578 -7.586 -28.891 1 98.69 88 HIS A N 1
ATOM 698 C CA . HIS A 1 88 ? -17.062 -6.719 -27.812 1 98.69 88 HIS A CA 1
ATOM 699 C C . HIS A 1 88 ? -16.391 -5.348 -27.875 1 98.69 88 HIS A C 1
ATOM 701 O O . HIS A 1 88 ? -16.422 -4.594 -26.906 1 98.69 88 HIS A O 1
ATOM 707 N N . ASP A 1 89 ? -15.758 -5.035 -29 1 98.44 89 ASP A N 1
ATOM 708 C CA . ASP A 1 89 ? -15.109 -3.752 -29.234 1 98.44 89 ASP A CA 1
ATOM 709 C C . ASP A 1 89 ? -14.055 -3.469 -28.156 1 98.44 89 ASP A C 1
ATOM 711 O O . ASP A 1 89 ? -13.859 -2.318 -27.766 1 98.44 89 ASP A O 1
ATOM 715 N N . GLY A 1 90 ? -13.516 -4.473 -27.578 1 98.56 90 GLY A N 1
ATOM 716 C CA . GLY A 1 90 ? -12.422 -4.332 -26.625 1 98.56 90 GLY A CA 1
ATOM 717 C C . GLY A 1 90 ? -12.891 -4.203 -25.188 1 98.56 90 GLY A C 1
ATOM 718 O O . GLY A 1 90 ? -12.078 -4.145 -24.266 1 98.56 90 GLY A O 1
ATOM 719 N N . TYR A 1 91 ? -14.219 -4.109 -25 1 98.75 91 TYR A N 1
ATOM 720 C CA . TYR A 1 91 ? -14.75 -4.062 -23.641 1 98.75 91 TYR A CA 1
ATOM 721 C C . TYR A 1 91 ? -14.914 -5.465 -23.078 1 98.75 91 TYR A C 1
ATOM 723 O O . TYR A 1 91 ? -15.32 -6.387 -23.781 1 98.75 91 TYR A O 1
ATOM 731 N N . LEU A 1 92 ? -14.523 -5.648 -21.797 1 98.75 92 LEU A N 1
ATOM 732 C CA . LEU A 1 92 ? -14.586 -6.973 -21.188 1 98.75 92 LEU A CA 1
ATOM 733 C C . LEU A 1 92 ? -16.031 -7.41 -21 1 98.75 92 LEU A C 1
ATOM 735 O O . LEU A 1 92 ? -16.812 -6.699 -20.359 1 98.75 92 LEU A O 1
ATOM 739 N N . PRO A 1 93 ? -16.406 -8.547 -21.516 1 98.88 93 PRO A N 1
ATOM 740 C CA . PRO A 1 93 ? -17.766 -9.062 -21.328 1 98.88 93 PRO A CA 1
ATOM 741 C C . PRO A 1 93 ? -17.984 -9.648 -19.938 1 98.88 93 PRO A C 1
ATOM 743 O O . PRO A 1 93 ? -18.016 -10.867 -19.781 1 98.88 93 PRO A O 1
ATOM 746 N N . LEU A 1 94 ? -18.203 -8.781 -19 1 98.81 94 LEU A N 1
ATOM 747 C CA . LEU A 1 94 ? -18.406 -9.109 -17.594 1 98.81 94 LEU A CA 1
ATOM 748 C C . LEU A 1 94 ? -19.609 -8.367 -17.031 1 98.81 94 LEU A C 1
ATOM 750 O O . LEU A 1 94 ? -19.984 -7.297 -17.531 1 98.81 94 LEU A O 1
ATOM 754 N N . GLU A 1 95 ? -20.219 -8.992 -16.109 1 98.88 95 GLU A N 1
ATOM 755 C CA . GLU A 1 95 ? -21.188 -8.344 -15.234 1 98.88 95 GLU A CA 1
ATOM 756 C C . GLU A 1 95 ? -20.719 -8.375 -13.781 1 98.88 95 GLU A C 1
ATOM 758 O O . GLU A 1 95 ? -20.281 -9.414 -13.281 1 98.88 95 GLU A O 1
ATOM 763 N N . ILE A 1 96 ? -20.703 -7.203 -13.156 1 98.94 96 ILE A N 1
ATOM 764 C CA . ILE A 1 96 ? -20.344 -7.086 -11.75 1 98.94 96 ILE A CA 1
ATOM 765 C C . ILE A 1 96 ? -21.531 -6.523 -10.961 1 98.94 96 ILE A C 1
ATOM 767 O O . ILE A 1 96 ? -22.062 -5.477 -11.312 1 98.94 96 ILE A O 1
ATOM 771 N N . GLN A 1 97 ? -21.938 -7.27 -10.008 1 98.88 97 GLN A N 1
ATOM 772 C CA . GLN A 1 97 ? -22.953 -6.84 -9.039 1 98.88 97 GLN A CA 1
ATOM 773 C C . GLN A 1 97 ? -22.312 -6.586 -7.676 1 98.88 97 GLN A C 1
ATOM 775 O O . GLN A 1 97 ? -21.375 -7.281 -7.281 1 98.88 97 GLN A O 1
ATOM 780 N N . ALA A 1 98 ? -22.781 -5.59 -7.008 1 98.88 98 ALA A N 1
ATOM 781 C CA . ALA A 1 98 ? -22.219 -5.27 -5.699 1 98.88 98 ALA A CA 1
ATOM 782 C C . ALA A 1 98 ? -23.25 -4.559 -4.82 1 98.88 98 ALA A C 1
ATOM 784 O O . ALA A 1 98 ? -24.25 -4.039 -5.32 1 98.88 98 ALA A O 1
ATOM 785 N N . VAL A 1 99 ? -23.047 -4.656 -3.549 1 98.56 99 VAL A N 1
ATOM 786 C CA . VAL A 1 99 ? -23.797 -3.787 -2.652 1 98.56 99 VAL A CA 1
ATOM 787 C C . VAL A 1 99 ? -23.453 -2.326 -2.934 1 98.56 99 VAL A C 1
ATOM 789 O O . VAL A 1 99 ? -22.359 -2.02 -3.395 1 98.56 99 VAL A O 1
ATOM 792 N N . PRO A 1 100 ? -24.406 -1.399 -2.668 1 98.19 100 PRO A N 1
ATOM 793 C CA . PRO A 1 100 ? -24.078 0.016 -2.848 1 98.19 100 PRO A CA 1
ATOM 794 C C . PRO A 1 100 ? -22.906 0.462 -1.977 1 98.19 100 PRO A C 1
ATOM 796 O O . PRO A 1 100 ? -22.812 0.075 -0.809 1 98.19 100 PRO A O 1
ATOM 799 N N . GLU A 1 101 ? -21.969 1.197 -2.576 1 98.75 101 GLU A N 1
ATOM 800 C CA . GLU A 1 101 ? -20.891 1.744 -1.759 1 98.75 101 GLU A CA 1
ATOM 801 C C . GLU A 1 101 ? -21.438 2.592 -0.615 1 98.75 101 GLU A C 1
ATOM 803 O O . GLU A 1 101 ? -22.438 3.303 -0.785 1 98.75 101 GLU A O 1
ATOM 808 N N . GLY A 1 102 ? -20.812 2.512 0.514 1 98.56 102 GLY A N 1
ATOM 809 C CA . GLY A 1 102 ? -21.297 3.146 1.724 1 98.56 102 GLY A CA 1
ATOM 810 C C . GLY A 1 102 ? -22.078 2.201 2.619 1 98.56 102 GLY A C 1
ATOM 811 O O . GLY A 1 102 ? -22.344 2.516 3.781 1 98.56 102 GLY A O 1
ATOM 812 N N . SER A 1 103 ? -22.406 0.97 2.102 1 98.06 103 SER A N 1
ATOM 813 C CA . SER A 1 103 ? -23.141 -0.018 2.883 1 98.06 103 SER A CA 1
ATOM 814 C C . SER A 1 103 ? -22.266 -0.624 3.975 1 98.06 103 SER A C 1
ATOM 816 O O . SER A 1 103 ? -21.078 -0.859 3.764 1 98.06 103 SER A O 1
ATOM 818 N N . ILE A 1 104 ? -22.859 -0.813 5.102 1 97.69 104 ILE A N 1
ATOM 819 C CA . ILE A 1 104 ? -22.234 -1.548 6.195 1 97.69 104 ILE A CA 1
ATOM 820 C C . ILE A 1 104 ? -22.734 -2.988 6.207 1 97.69 104 ILE A C 1
ATOM 822 O O . ILE A 1 104 ? -23.922 -3.236 6.438 1 97.69 104 ILE A O 1
ATOM 826 N N . ILE A 1 105 ? -21.844 -3.928 5.918 1 97.94 105 ILE A N 1
ATOM 827 C CA . ILE A 1 105 ? -22.219 -5.32 5.723 1 97.94 105 ILE A CA 1
ATOM 828 C C . ILE A 1 105 ? -21.469 -6.211 6.703 1 97.94 105 ILE A C 1
ATOM 830 O O . ILE A 1 105 ? -20.234 -6.086 6.844 1 97.94 105 ILE A O 1
ATOM 834 N N . ALA A 1 106 ? -22.188 -7.09 7.398 1 97.44 106 ALA A N 1
ATOM 835 C CA . ALA A 1 106 ? -21.547 -8.047 8.297 1 97.44 106 ALA A CA 1
ATOM 836 C C . ALA A 1 106 ? -20.594 -8.961 7.531 1 97.44 106 ALA A C 1
ATOM 838 O O . ALA A 1 106 ? -20.875 -9.359 6.398 1 97.44 106 ALA A O 1
ATOM 839 N N . THR A 1 107 ? -19.453 -9.297 8.148 1 97.06 107 THR A N 1
ATOM 840 C CA . THR A 1 107 ? -18.531 -10.242 7.527 1 97.06 107 THR A CA 1
ATOM 841 C C . THR A 1 107 ? -19.219 -11.57 7.238 1 97.06 107 THR A C 1
ATOM 843 O O . THR A 1 107 ? -20.219 -11.906 7.867 1 97.06 107 THR A O 1
ATOM 846 N N . GLY A 1 108 ? -18.734 -12.266 6.262 1 96.38 108 GLY A N 1
ATOM 847 C CA . GLY A 1 108 ? -19.328 -13.531 5.871 1 96.38 108 GLY A CA 1
ATOM 848 C C . GLY A 1 108 ? -20.406 -13.375 4.809 1 96.38 108 GLY A C 1
ATOM 849 O O . GLY A 1 108 ? -21.016 -14.359 4.395 1 96.38 108 GLY A O 1
ATOM 850 N N . ASN A 1 109 ? -20.625 -12.141 4.402 1 97.94 109 ASN A N 1
ATOM 851 C CA . ASN A 1 109 ? -21.641 -11.914 3.367 1 97.94 109 ASN A CA 1
ATOM 852 C C . ASN A 1 109 ? -21 -11.445 2.062 1 97.94 109 ASN A C 1
ATOM 854 O O . ASN A 1 109 ? -19.984 -10.75 2.078 1 97.94 109 ASN A O 1
ATOM 858 N N . VAL A 1 110 ? -21.672 -11.82 0.965 1 98.5 110 VAL A N 1
ATOM 859 C CA . VAL A 1 110 ? -21.188 -11.445 -0.361 1 98.5 110 VAL A CA 1
ATOM 860 C C . VAL A 1 110 ? -21.266 -9.93 -0.531 1 98.5 110 VAL A C 1
ATOM 862 O O . VAL A 1 110 ? -22.266 -9.305 -0.143 1 98.5 110 VAL A O 1
ATOM 865 N N . LEU A 1 111 ? -20.188 -9.32 -1.048 1 98.88 111 LEU A N 1
ATOM 866 C CA . LEU A 1 111 ? -20.141 -7.887 -1.331 1 98.88 111 LEU A CA 1
ATOM 867 C C . LEU A 1 111 ? -20.188 -7.629 -2.834 1 98.88 111 LEU A C 1
ATOM 869 O O . LEU A 1 111 ? -20.75 -6.621 -3.275 1 98.88 111 LEU A O 1
ATOM 873 N N . VAL A 1 112 ? -19.516 -8.461 -3.557 1 98.94 112 VAL A N 1
ATOM 874 C CA . VAL A 1 112 ? -19.391 -8.328 -5.004 1 98.94 112 VAL A CA 1
ATOM 875 C C . VAL A 1 112 ? -19.562 -9.695 -5.664 1 98.94 112 VAL A C 1
ATOM 877 O O . VAL A 1 112 ? -19.094 -10.711 -5.141 1 98.94 112 VAL A O 1
ATOM 880 N N . GLN A 1 113 ? -20.266 -9.773 -6.738 1 98.81 113 GLN A N 1
ATOM 881 C CA . GLN A 1 113 ? -20.359 -10.945 -7.602 1 98.81 113 GLN A CA 1
ATOM 882 C C . GLN A 1 113 ? -20 -10.594 -9.047 1 98.81 113 GLN A C 1
ATOM 884 O O . GLN A 1 113 ? -20.438 -9.57 -9.57 1 98.81 113 GLN A O 1
ATOM 889 N N . VAL A 1 114 ? -19.125 -11.383 -9.656 1 98.88 114 VAL A N 1
ATOM 890 C CA . VAL A 1 114 ? -18.703 -11.141 -11.031 1 98.88 114 VAL A CA 1
ATOM 891 C C . VAL A 1 114 ? -18.953 -12.391 -11.867 1 98.88 114 VAL A C 1
ATOM 893 O O . VAL A 1 114 ? -18.719 -13.508 -11.406 1 98.88 114 VAL A O 1
ATOM 896 N N . MET A 1 115 ? -19.422 -12.203 -13.07 1 98.69 115 MET A N 1
ATOM 897 C CA . MET A 1 115 ? -19.656 -13.273 -14.031 1 98.69 115 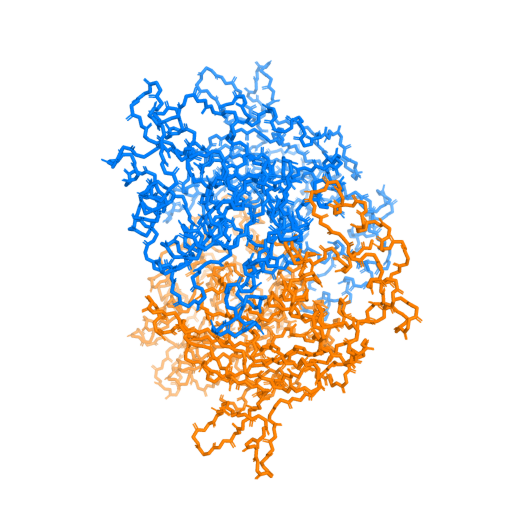MET A CA 1
ATOM 898 C C . MET A 1 115 ? -19.453 -12.789 -15.461 1 98.69 115 MET A C 1
ATOM 900 O O . MET A 1 115 ? -19.75 -11.633 -15.773 1 98.69 115 MET A O 1
ATOM 904 N N . ASN A 1 116 ? -18.891 -13.688 -16.281 1 98.81 116 ASN A N 1
ATOM 905 C CA . ASN A 1 116 ? -18.812 -13.336 -17.688 1 98.81 116 ASN A CA 1
ATOM 906 C C . ASN A 1 116 ? -20.188 -13.32 -18.344 1 98.81 116 ASN A C 1
ATOM 908 O O . ASN A 1 116 ? -21.062 -14.102 -17.984 1 98.81 116 ASN A O 1
ATOM 912 N N . THR A 1 117 ? -20.312 -12.461 -19.328 1 98.75 117 THR A N 1
ATOM 913 C CA . THR A 1 117 ? -21.609 -12.328 -20 1 98.75 117 THR A CA 1
ATOM 914 C C . THR A 1 117 ? -21.578 -13.023 -21.359 1 98.75 117 THR A C 1
ATOM 916 O O . THR A 1 117 ? -22.625 -13.188 -22 1 98.75 117 THR A O 1
ATOM 919 N N . ASP A 1 118 ? -20.469 -13.367 -21.844 1 98.81 118 ASP A N 1
ATOM 920 C CA . ASP A 1 118 ? -20.281 -14.117 -23.094 1 98.81 118 ASP A CA 1
ATOM 921 C C . ASP A 1 118 ? -19.719 -15.508 -22.812 1 98.81 118 ASP A C 1
ATOM 923 O O . ASP A 1 118 ? -18.641 -15.641 -22.219 1 98.81 118 ASP A O 1
ATOM 927 N N . PRO A 1 119 ? -20.422 -16.578 -23.25 1 98.31 119 PRO A N 1
ATOM 928 C CA . PRO A 1 119 ? -20 -17.938 -22.953 1 98.31 119 PRO A CA 1
ATOM 929 C C . PRO A 1 119 ? -18.625 -18.266 -23.484 1 98.31 119 PRO A C 1
ATOM 931 O O . PRO A 1 119 ? -17.984 -19.219 -23.031 1 98.31 119 PRO A O 1
ATOM 934 N N . ALA A 1 120 ? -18.078 -17.531 -24.438 1 98 120 ALA A N 1
ATOM 935 C CA . ALA A 1 120 ? -16.766 -17.781 -24.984 1 98 120 ALA A CA 1
ATOM 936 C C . ALA A 1 120 ? -15.664 -17.203 -24.094 1 98 120 ALA A C 1
ATOM 938 O O . ALA A 1 120 ? -14.477 -17.422 -24.328 1 98 120 ALA A O 1
ATOM 939 N N . CYS A 1 121 ? -16.062 -16.516 -23 1 98.5 121 CYS A N 1
ATOM 940 C CA . CYS A 1 121 ? -15.094 -15.766 -22.203 1 98.5 121 CYS A CA 1
ATOM 941 C C . CYS A 1 121 ? -15.172 -16.172 -20.734 1 98.5 121 CYS A C 1
ATOM 943 O O . CYS A 1 121 ? -15.023 -15.32 -19.844 1 98.5 121 CYS A O 1
ATOM 945 N N . ALA A 1 122 ? -15.391 -17.438 -20.438 1 98.06 122 ALA A N 1
ATOM 946 C CA . ALA A 1 122 ? -15.539 -17.922 -19.078 1 98.06 122 ALA A CA 1
ATOM 947 C C . ALA A 1 122 ? -14.273 -17.688 -18.266 1 98.06 122 ALA A C 1
ATOM 949 O O . ALA A 1 122 ? -14.336 -17.469 -17.047 1 98.06 122 ALA A O 1
ATOM 950 N N . TRP A 1 123 ? -13.109 -17.641 -18.906 1 97.69 123 TRP A N 1
ATOM 951 C CA . TRP A 1 123 ? -11.812 -17.5 -18.25 1 97.69 123 TRP A CA 1
ATOM 952 C C . TRP A 1 123 ? -11.625 -16.094 -17.703 1 97.69 123 TRP A C 1
ATOM 954 O O . TRP A 1 123 ? -10.742 -15.859 -16.875 1 97.69 123 TRP A O 1
ATOM 964 N N . LEU A 1 124 ? -12.445 -15.109 -18.047 1 98.12 124 LEU A N 1
ATOM 965 C CA . LEU A 1 124 ? -12.281 -13.703 -17.688 1 98.12 124 LEU A CA 1
ATOM 966 C C . LEU A 1 124 ? -12.57 -13.477 -16.219 1 98.12 124 LEU A C 1
ATOM 968 O O . LEU A 1 124 ? -11.992 -12.578 -15.586 1 98.12 124 LEU A O 1
ATOM 972 N N . THR A 1 125 ? -13.484 -14.234 -15.68 1 97.69 125 THR A N 1
ATOM 973 C CA . THR A 1 125 ? -13.922 -14.055 -14.305 1 97.69 125 THR A CA 1
ATOM 974 C C . THR A 1 125 ? -12.75 -14.227 -13.336 1 97.69 125 THR A C 1
ATOM 976 O O . THR A 1 125 ? -12.578 -13.422 -12.422 1 97.69 125 THR A O 1
ATOM 979 N N . SER A 1 126 ? -11.945 -15.273 -13.578 1 96.12 126 SER A N 1
ATOM 980 C CA . SER A 1 126 ? -10.773 -15.453 -12.727 1 96.12 126 SER A CA 1
ATOM 981 C C . SER A 1 126 ? -9.664 -14.477 -13.102 1 96.12 126 SER A C 1
ATOM 983 O O . SER A 1 126 ? -8.867 -14.078 -12.25 1 96.12 126 SER A O 1
ATOM 985 N N . TYR A 1 127 ? -9.625 -14.047 -14.367 1 97.75 127 TYR A N 1
ATOM 986 C CA . TYR A 1 127 ? -8.578 -13.18 -14.891 1 97.75 127 TYR A CA 1
ATOM 987 C C . TYR A 1 127 ? -8.602 -11.82 -14.188 1 97.75 127 TYR A C 1
ATOM 989 O O . TYR A 1 127 ? -7.547 -11.242 -13.906 1 97.75 127 TYR A O 1
ATOM 997 N N . VAL A 1 128 ? -9.766 -11.312 -13.836 1 98.12 128 VAL A N 1
ATOM 998 C CA . VAL A 1 128 ? -9.922 -9.953 -13.32 1 98.12 128 VAL A CA 1
ATOM 999 C C . VAL A 1 128 ? -9.758 -9.953 -11.805 1 98.12 128 VAL A C 1
ATOM 1001 O O . VAL A 1 128 ? -9.672 -8.898 -11.18 1 98.12 128 VAL A O 1
ATOM 1004 N N . GLU A 1 129 ? -9.594 -11.117 -11.188 1 98.31 129 GLU A N 1
ATOM 1005 C CA . GLU A 1 129 ? -9.57 -11.25 -9.734 1 98.31 129 GLU A CA 1
ATOM 1006 C C . GLU A 1 129 ? -8.5 -10.359 -9.117 1 98.31 129 GLU A C 1
ATOM 1008 O O . GLU A 1 129 ? -8.734 -9.703 -8.102 1 98.31 129 GLU A O 1
ATOM 1013 N N . THR A 1 130 ? -7.305 -10.344 -9.719 1 98 130 THR A N 1
ATOM 1014 C CA . THR A 1 130 ? -6.18 -9.617 -9.141 1 98 130 THR A CA 1
ATOM 1015 C C . THR A 1 130 ? -6.527 -8.148 -8.93 1 98 130 THR A C 1
ATOM 1017 O O . THR A 1 130 ? -6.445 -7.641 -7.809 1 98 130 THR A O 1
ATOM 1020 N N . GLY A 1 131 ? -6.953 -7.5 -10.023 1 98 131 GLY A N 1
ATOM 1021 C CA . GLY A 1 131 ? -7.297 -6.09 -9.938 1 98 131 GLY A CA 1
ATOM 1022 C C . GLY A 1 131 ? -8.57 -5.836 -9.148 1 98 131 GLY A C 1
ATOM 1023 O O . GLY A 1 131 ? -8.656 -4.859 -8.398 1 98 131 GLY A O 1
ATOM 1024 N N . LEU A 1 132 ? -9.555 -6.723 -9.266 1 98.69 132 LEU A N 1
ATOM 1025 C CA . LEU A 1 132 ? -10.859 -6.543 -8.648 1 98.69 132 LEU A CA 1
ATOM 1026 C C . LEU A 1 132 ? -10.773 -6.695 -7.133 1 98.69 132 LEU A C 1
ATOM 1028 O O . LEU A 1 132 ? -11.336 -5.891 -6.391 1 98.69 132 LEU A O 1
ATOM 1032 N N . LEU A 1 133 ? -10.086 -7.715 -6.707 1 98.56 133 LEU A N 1
ATOM 1033 C CA . LEU A 1 133 ? -9.969 -7.926 -5.27 1 98.56 133 LEU A CA 1
ATOM 1034 C C . LEU A 1 133 ? -9.195 -6.785 -4.613 1 98.56 133 LEU A C 1
ATOM 1036 O O . LEU A 1 133 ? -9.555 -6.332 -3.525 1 98.56 133 LEU A O 1
ATOM 1040 N N . ARG A 1 134 ? -8.102 -6.258 -5.254 1 97.88 134 ARG A N 1
ATOM 1041 C CA . ARG A 1 134 ? -7.348 -5.109 -4.758 1 97.88 134 ARG A CA 1
ATOM 1042 C C . ARG A 1 134 ? -8.234 -3.879 -4.637 1 97.88 134 ARG A C 1
ATOM 1044 O O . ARG A 1 134 ? -8.141 -3.133 -3.658 1 97.88 134 ARG A O 1
ATOM 1051 N N . ALA A 1 135 ? -9.086 -3.748 -5.594 1 97.75 135 ALA A N 1
ATOM 1052 C CA . ALA A 1 135 ? -9.977 -2.588 -5.656 1 97.75 135 ALA A CA 1
ATOM 1053 C C . ALA A 1 135 ? -10.977 -2.602 -4.508 1 97.75 135 ALA A C 1
ATOM 1055 O O . ALA A 1 135 ? -11.445 -1.547 -4.07 1 97.75 135 ALA A O 1
ATOM 1056 N N . VAL A 1 136 ? -11.258 -3.781 -3.98 1 98.69 136 VAL A N 1
ATOM 1057 C CA . VAL A 1 136 ? -12.312 -3.938 -2.988 1 98.69 136 VAL A CA 1
ATOM 1058 C C . VAL A 1 136 ? -11.711 -3.957 -1.586 1 98.69 136 VAL A C 1
ATOM 1060 O O . VAL A 1 136 ? -12.102 -3.166 -0.724 1 98.69 136 VAL A O 1
ATOM 1063 N N . TRP A 1 137 ? -10.727 -4.789 -1.391 1 98.81 137 TRP A N 1
ATOM 1064 C CA . TRP A 1 137 ? -10.32 -5.02 -0.008 1 98.81 137 TRP A CA 1
ATOM 1065 C C . TRP A 1 137 ? -9.68 -3.771 0.587 1 98.81 137 TRP A C 1
ATOM 1067 O O . TRP A 1 137 ? -9.906 -3.445 1.755 1 98.81 137 TRP A O 1
ATOM 1077 N N . TYR A 1 138 ? -8.844 -3.029 -0.159 1 98.88 138 TYR A N 1
ATOM 1078 C CA . TYR A 1 138 ? -8.031 -1.968 0.427 1 98.88 138 TYR A CA 1
ATOM 1079 C C . TYR A 1 138 ? -8.891 -0.775 0.818 1 98.88 138 TYR A C 1
ATOM 1081 O O . TYR A 1 138 ? -8.953 -0.401 1.991 1 98.88 138 TYR A O 1
ATOM 1089 N N . PRO A 1 139 ? -9.602 -0.139 -0.178 1 98.94 139 PRO A N 1
ATOM 1090 C CA . PRO A 1 139 ? -10.406 1.009 0.244 1 98.94 139 PRO A CA 1
ATOM 1091 C C . PRO A 1 139 ? -11.461 0.639 1.288 1 98.94 139 PRO A C 1
ATOM 1093 O O . PRO A 1 139 ? -11.766 1.441 2.176 1 98.94 139 PRO A O 1
ATOM 1096 N N . THR A 1 140 ? -12.031 -0.588 1.177 1 98.94 140 THR A N 1
ATOM 1097 C CA . THR A 1 140 ? -13.023 -1.028 2.154 1 98.94 140 THR A CA 1
ATOM 1098 C C . THR A 1 140 ? -12.406 -1.12 3.547 1 98.94 140 THR A C 1
ATOM 1100 O O . THR A 1 140 ? -13.023 -0.717 4.535 1 98.94 140 THR A O 1
ATOM 1103 N N . SER A 1 141 ? -11.195 -1.648 3.596 1 98.88 141 SER A N 1
ATOM 1104 C CA . SER A 1 141 ? -10.523 -1.764 4.887 1 98.88 141 SER A CA 1
ATOM 1105 C C . SER A 1 141 ? -10.227 -0.39 5.48 1 98.88 141 SER A C 1
ATOM 1107 O O . SER A 1 141 ? -10.422 -0.168 6.676 1 98.88 141 SER A O 1
ATOM 1109 N N . VAL A 1 142 ? -9.758 0.548 4.668 1 98.88 142 VAL A N 1
ATOM 1110 C CA . VAL A 1 142 ? -9.469 1.896 5.145 1 98.88 142 VAL A CA 1
ATOM 1111 C C . VAL A 1 142 ? -10.75 2.57 5.613 1 98.88 142 VAL A C 1
ATOM 1113 O O . VAL A 1 142 ? -10.789 3.18 6.684 1 98.88 142 VAL A O 1
ATOM 1116 N N . ALA A 1 143 ? -11.805 2.451 4.797 1 98.94 143 ALA A N 1
ATOM 1117 C CA . ALA A 1 143 ? -13.094 3.039 5.164 1 98.94 143 ALA A CA 1
ATOM 1118 C C . ALA A 1 143 ? -13.602 2.469 6.484 1 98.94 143 ALA A C 1
ATOM 1120 O O . ALA A 1 143 ? -14.172 3.193 7.305 1 98.94 143 ALA A O 1
ATOM 1121 N N . THR A 1 144 ? -13.438 1.167 6.676 1 98.88 144 THR A N 1
ATOM 1122 C CA . THR A 1 144 ? -13.898 0.486 7.883 1 98.88 144 THR A CA 1
ATOM 1123 C C . THR A 1 144 ? -13.109 0.954 9.102 1 98.88 144 THR A C 1
ATOM 1125 O O . THR A 1 144 ? -13.695 1.216 10.156 1 98.88 144 THR A O 1
ATOM 1128 N N . VAL A 1 145 ? -11.797 1.074 8.961 1 98.81 145 VAL A N 1
ATOM 1129 C CA . VAL A 1 145 ? -10.953 1.567 10.039 1 98.81 145 VAL A CA 1
ATOM 1130 C C . VAL A 1 145 ? -11.336 3.008 10.375 1 98.81 145 VAL A C 1
ATOM 1132 O O . VAL A 1 145 ? -11.445 3.369 11.547 1 98.81 145 VAL A O 1
ATOM 1135 N N . SER A 1 146 ? -11.477 3.805 9.367 1 98.81 146 SER A N 1
ATOM 1136 C CA . SER A 1 146 ? -11.898 5.191 9.547 1 98.81 146 SER A CA 1
ATOM 1137 C C . SER A 1 146 ? -13.234 5.273 10.289 1 98.81 146 SER A C 1
ATOM 1139 O O . SER A 1 146 ? -13.391 6.094 11.195 1 98.81 146 SER A O 1
ATOM 1141 N N . ARG A 1 147 ? -14.164 4.449 9.914 1 98.56 147 ARG A N 1
ATOM 1142 C CA . ARG A 1 147 ? -15.469 4.418 10.57 1 98.56 147 ARG A CA 1
ATOM 1143 C C . ARG A 1 147 ? -15.328 4.02 12.039 1 98.56 147 ARG A C 1
ATOM 1145 O O . ARG A 1 147 ? -15.992 4.598 12.906 1 98.56 147 ARG A O 1
ATOM 1152 N N . SER A 1 148 ? -14.531 3.033 12.266 1 98.31 148 SER A N 1
ATOM 1153 C CA . SER A 1 148 ? -14.305 2.602 13.641 1 98.31 148 SER A CA 1
ATOM 1154 C C . SER A 1 148 ? -13.781 3.75 14.5 1 98.31 148 SER A C 1
ATOM 1156 O O . SER A 1 148 ? -14.219 3.928 15.633 1 98.31 148 SER A O 1
ATOM 1158 N N . CYS A 1 149 ? -12.844 4.516 14 1 98.75 149 CYS A N 1
ATOM 1159 C CA . CYS A 1 149 ? -12.344 5.691 14.703 1 98.75 149 CYS A CA 1
ATOM 1160 C C . CYS A 1 149 ? -13.453 6.707 14.93 1 98.75 149 CYS A C 1
ATOM 1162 O O . CYS A 1 149 ? -13.539 7.316 16 1 98.75 149 CYS A O 1
ATOM 1164 N N . ARG A 1 150 ? -14.273 6.887 13.914 1 98.56 150 ARG A N 1
ATOM 1165 C CA . ARG A 1 150 ? -15.398 7.812 14.023 1 98.56 150 ARG A CA 1
ATOM 1166 C C . ARG A 1 150 ? -16.312 7.43 15.18 1 98.56 150 ARG A C 1
ATOM 1168 O O . ARG A 1 150 ? -16.75 8.289 15.953 1 98.56 150 ARG A O 1
ATOM 1175 N N . ASP A 1 151 ? -16.609 6.141 15.297 1 98.12 151 ASP A N 1
ATOM 1176 C CA . ASP A 1 151 ? -17.484 5.637 16.344 1 98.12 151 ASP A CA 1
ATOM 1177 C C . ASP A 1 151 ? -16.891 5.902 17.734 1 98.12 151 ASP A C 1
ATOM 1179 O O . ASP A 1 151 ? -17.609 6.293 18.656 1 98.12 151 ASP A O 1
ATOM 1183 N N . ILE A 1 152 ? -15.625 5.684 17.844 1 98.69 152 ILE A N 1
ATOM 1184 C CA . ILE A 1 152 ? -14.938 5.906 19.109 1 98.69 152 ILE A CA 1
ATOM 1185 C C . ILE A 1 152 ? -15.016 7.383 19.484 1 98.69 152 ILE A C 1
ATOM 1187 O O . ILE A 1 152 ? -15.398 7.727 20.594 1 98.69 152 ILE A O 1
ATOM 1191 N N . ILE A 1 153 ? -14.672 8.234 18.547 1 98.88 153 ILE A N 1
ATOM 1192 C CA . ILE A 1 153 ? -14.641 9.672 18.812 1 98.88 153 ILE A CA 1
ATOM 1193 C C . ILE A 1 153 ? -16.047 10.172 19.109 1 98.88 153 ILE A C 1
ATOM 1195 O O . ILE A 1 153 ? -16.25 10.961 20.047 1 98.88 153 ILE A O 1
ATOM 1199 N N . GLN A 1 154 ? -17 9.688 18.312 1 98.56 154 GLN A N 1
ATOM 1200 C CA . GLN A 1 154 ? -18.391 10.086 18.531 1 98.56 154 GLN A CA 1
ATOM 1201 C C . GLN A 1 154 ? -18.859 9.734 19.938 1 98.56 154 GLN A C 1
ATOM 1203 O O . GLN A 1 154 ? -19.516 10.539 20.594 1 98.56 154 GLN A O 1
ATOM 1208 N N . ARG A 1 155 ? -18.547 8.562 20.406 1 98.44 155 ARG A N 1
ATOM 1209 C CA . ARG A 1 155 ? -18.938 8.117 21.75 1 98.44 155 ARG A CA 1
ATOM 1210 C C . ARG A 1 155 ? -18.391 9.055 22.812 1 98.44 155 ARG A C 1
ATOM 1212 O O . ARG A 1 155 ? -19.109 9.422 23.75 1 98.44 155 ARG A O 1
ATOM 1219 N N . TYR A 1 156 ? -17.172 9.453 22.656 1 98.81 156 TYR A N 1
ATOM 1220 C CA . TYR A 1 156 ? -16.562 10.312 23.656 1 98.81 156 TYR A CA 1
ATOM 1221 C C . TYR A 1 156 ? -17.078 11.742 23.547 1 98.81 156 TYR A C 1
ATOM 1223 O O . TYR A 1 156 ? -17.203 12.445 24.547 1 98.81 156 TYR A O 1
ATOM 1231 N N . LEU A 1 157 ? -17.344 12.195 22.297 1 98.75 157 LEU A N 1
ATOM 1232 C CA . LEU A 1 157 ? -18 13.5 22.125 1 98.75 157 LEU A CA 1
ATOM 1233 C C . LEU A 1 157 ? -19.359 13.523 22.812 1 98.75 157 LEU A C 1
ATOM 1235 O O . LEU A 1 157 ? -19.672 14.469 23.531 1 98.75 157 LEU A O 1
ATOM 1239 N N . GLU A 1 158 ? -20.109 12.477 22.625 1 98.69 158 GLU A N 1
ATOM 1240 C CA . GLU A 1 158 ? -21.422 12.391 23.234 1 98.69 158 GLU A CA 1
ATOM 1241 C C . GLU A 1 158 ? -21.344 12.406 24.766 1 98.69 158 GLU A C 1
ATOM 1243 O O . GLU A 1 158 ? -22.234 12.93 25.438 1 98.69 158 GLU A O 1
ATOM 1248 N N . GLN A 1 159 ? -20.281 11.938 25.281 1 98.69 159 GLN A N 1
ATOM 1249 C CA . GLN A 1 159 ? -20.125 11.828 26.734 1 98.69 159 GLN A CA 1
ATOM 1250 C C . GLN A 1 159 ? -19.547 13.117 27.312 1 98.69 159 GLN A C 1
ATOM 1252 O O . GLN A 1 159 ? -19.875 13.492 28.438 1 98.69 159 GLN A O 1
ATOM 1257 N N . THR A 1 160 ? -18.672 13.789 26.547 1 98.81 160 THR A N 1
ATOM 1258 C CA . THR A 1 160 ? -17.859 14.797 27.203 1 98.81 160 THR A CA 1
ATOM 1259 C C . THR A 1 160 ? -18.062 16.172 26.547 1 98.81 160 THR A C 1
ATOM 1261 O O . THR A 1 160 ? -17.484 17.156 27 1 98.81 160 THR A O 1
ATOM 1264 N N . SER A 1 161 ? -18.797 16.281 25.453 1 98.62 161 SER A N 1
ATOM 1265 C CA . SER A 1 161 ? -19.047 17.516 24.719 1 98.62 161 SER A CA 1
ATOM 1266 C C . SER A 1 161 ? -20.531 17.828 24.641 1 98.62 161 SER A C 1
ATOM 1268 O O . SER A 1 161 ? -21.359 16.922 24.672 1 98.62 161 SER A O 1
ATOM 1270 N N . ASP A 1 162 ? -20.891 19.141 24.484 1 98.06 162 ASP A N 1
ATOM 1271 C CA . ASP A 1 162 ? -22.281 19.562 24.375 1 98.06 162 ASP A CA 1
ATOM 1272 C C . ASP A 1 162 ? -22.812 19.359 22.953 1 98.06 162 ASP A C 1
ATOM 1274 O O . ASP A 1 162 ? -24.016 19.453 22.719 1 98.06 162 ASP A O 1
ATOM 1278 N N . THR A 1 163 ? -21.938 19.062 22.031 1 97.25 163 THR A N 1
ATOM 1279 C CA . THR A 1 163 ? -22.344 18.891 20.641 1 97.25 163 THR A CA 1
ATOM 1280 C C . THR A 1 163 ? -21.469 17.859 19.953 1 97.25 163 THR A C 1
ATOM 1282 O O . THR A 1 163 ? -20.391 17.516 20.438 1 97.25 163 THR A O 1
ATOM 1285 N N . THR A 1 164 ? -21.953 17.281 18.844 1 96.88 164 THR A N 1
ATOM 1286 C CA . THR A 1 164 ? -21.172 16.406 17.969 1 96.88 164 THR A CA 1
ATOM 1287 C C . THR A 1 164 ? -20.984 17.047 16.594 1 96.88 164 THR A C 1
ATOM 1289 O O . THR A 1 164 ? -20.625 16.359 15.641 1 96.88 164 THR A O 1
ATOM 1292 N N . ASP A 1 165 ? -21.203 18.344 16.453 1 96.19 165 ASP A N 1
ATOM 1293 C CA . ASP A 1 165 ? -21.234 19.062 15.172 1 96.19 165 ASP A CA 1
ATOM 1294 C C . ASP A 1 165 ? -19.859 19.031 14.508 1 96.19 165 ASP A C 1
ATOM 1296 O O . ASP A 1 165 ? -19.75 19.125 13.281 1 96.19 165 ASP A O 1
ATOM 1300 N N . ASN A 1 166 ? -18.844 18.891 15.305 1 96 166 ASN A N 1
ATOM 1301 C CA . ASN A 1 166 ? -17.484 18.969 14.75 1 96 166 ASN A CA 1
ATOM 1302 C C . ASN A 1 166 ? -16.906 17.578 14.508 1 96 166 ASN A C 1
ATOM 1304 O O . ASN A 1 166 ? -15.719 17.438 14.203 1 96 166 ASN A O 1
ATOM 1308 N N . LEU A 1 167 ? -17.75 16.547 14.586 1 98.25 167 LEU A N 1
ATOM 1309 C CA . LEU A 1 167 ? -17.328 15.156 14.461 1 98.25 167 LEU A CA 1
ATOM 1310 C C . LEU A 1 167 ? -16.609 14.93 13.141 1 98.25 167 LEU A C 1
ATOM 1312 O O . LEU A 1 167 ? -15.578 14.25 13.094 1 98.25 167 LEU A O 1
ATOM 1316 N N . ALA A 1 168 ? -17.047 15.492 12.086 1 98 168 ALA A N 1
ATOM 1317 C CA . ALA A 1 168 ? -16.531 15.273 10.742 1 98 168 ALA A CA 1
ATOM 1318 C C . ALA A 1 168 ? -15.078 15.734 10.633 1 98 168 ALA A C 1
ATOM 1320 O O . ALA A 1 168 ? -14.352 15.32 9.727 1 98 168 ALA A O 1
ATOM 1321 N N . PHE A 1 169 ? -14.602 16.547 11.578 1 98.38 169 PHE A N 1
ATOM 1322 C CA . PHE A 1 169 ? -13.266 17.125 11.484 1 98.38 169 PHE A CA 1
ATOM 1323 C C . PHE A 1 169 ? -12.391 16.656 12.641 1 98.38 169 PHE A C 1
ATOM 1325 O O . PHE A 1 169 ? -11.32 17.219 12.883 1 98.38 169 PHE A O 1
ATOM 1332 N N . LYS A 1 170 ? -12.828 15.602 13.305 1 98.81 170 LYS A N 1
ATOM 1333 C CA . LYS A 1 170 ? -12.117 15.172 14.5 1 98.81 170 LYS A CA 1
ATOM 1334 C C . LYS A 1 170 ? -10.977 14.219 14.148 1 98.81 170 LYS A C 1
ATOM 1336 O O . LYS A 1 170 ? -10.094 13.961 14.969 1 98.81 170 LYS A O 1
ATOM 1341 N N . LEU A 1 171 ? -10.977 13.695 12.961 1 98.88 171 LEU A N 1
ATOM 1342 C CA . LEU A 1 171 ? -9.867 12.867 12.492 1 98.88 171 LEU A CA 1
ATOM 1343 C C . LEU A 1 171 ? -9.438 13.289 11.086 1 98.88 171 LEU A C 1
ATOM 1345 O O . LEU A 1 171 ? -10.25 13.297 10.164 1 98.88 171 LEU A O 1
ATOM 1349 N N . HIS A 1 172 ? -8.156 13.633 10.992 1 98.75 172 HIS A N 1
ATOM 1350 C CA . HIS A 1 172 ? -7.555 14.031 9.727 1 98.75 172 HIS A CA 1
ATOM 1351 C C . HIS A 1 172 ? -6.68 12.922 9.164 1 98.75 172 HIS A C 1
ATOM 1353 O O . HIS A 1 172 ? -5.973 12.242 9.906 1 98.75 172 HIS A O 1
ATOM 1359 N N . ASP A 1 173 ? -6.754 12.758 7.852 1 98.69 173 ASP A N 1
ATOM 1360 C CA . ASP A 1 173 ? -5.852 11.844 7.16 1 98.69 173 ASP A CA 1
ATOM 1361 C C . ASP A 1 173 ? -4.477 12.469 6.961 1 98.69 173 ASP A C 1
ATOM 1363 O O . ASP A 1 173 ? -4.328 13.422 6.195 1 98.69 173 ASP A O 1
ATOM 1367 N N . PHE A 1 174 ? -3.473 11.867 7.598 1 97.44 174 PHE A N 1
ATOM 1368 C CA . PHE A 1 174 ? -2.074 12.266 7.488 1 97.44 174 PHE A CA 1
ATOM 1369 C C . PHE A 1 174 ? -1.258 11.195 6.777 1 97.44 174 PHE A C 1
ATOM 1371 O O . PHE A 1 174 ? -0.044 11.102 6.969 1 97.44 174 PHE A O 1
ATOM 1378 N N . GLY A 1 175 ? -1.907 10.406 5.949 1 97.19 175 GLY A N 1
ATOM 1379 C CA . GLY A 1 175 ? -1.278 9.141 5.598 1 97.19 175 GLY A CA 1
ATOM 1380 C C . GLY A 1 175 ? -0.572 9.172 4.258 1 97.19 175 GLY A C 1
ATOM 1381 O O . GLY A 1 175 ? 0.039 8.188 3.844 1 97.19 175 GLY A O 1
ATOM 1382 N N . ALA A 1 176 ? -0.511 10.289 3.525 1 97.44 176 ALA A N 1
ATOM 1383 C CA . ALA A 1 176 ? 0.002 10.328 2.158 1 97.44 176 ALA A CA 1
ATOM 1384 C C . ALA A 1 176 ? 1.478 9.938 2.115 1 97.44 176 ALA A C 1
ATOM 1386 O O . ALA A 1 176 ? 1.89 9.133 1.275 1 97.44 176 ALA A O 1
ATOM 1387 N N . ARG A 1 177 ? 2.256 10.438 3.012 1 95.38 177 ARG A N 1
ATOM 1388 C CA . ARG A 1 177 ? 3.697 10.211 3.037 1 95.38 177 ARG A CA 1
ATOM 1389 C C . ARG A 1 177 ? 4.02 8.758 3.391 1 95.38 177 ARG A C 1
ATOM 1391 O O . ARG A 1 177 ? 5.066 8.242 3 1 95.38 177 ARG A O 1
ATOM 1398 N N . GLY A 1 178 ? 3.141 8.172 4.137 1 96.88 178 GLY A N 1
ATOM 1399 C CA . GLY A 1 178 ? 3.373 6.816 4.594 1 96.88 178 GLY A CA 1
ATOM 1400 C C . GLY A 1 178 ? 2.734 5.766 3.701 1 96.88 178 GLY A C 1
ATOM 1401 O O . GLY A 1 178 ? 2.93 4.566 3.906 1 96.88 178 GLY A O 1
ATOM 1402 N N . ALA A 1 179 ? 1.962 6.184 2.672 1 98 179 ALA A N 1
ATOM 1403 C CA . ALA A 1 179 ? 1.386 5.238 1.721 1 98 179 ALA A CA 1
ATOM 1404 C C . ALA A 1 179 ? 2.465 4.637 0.824 1 98 179 ALA A C 1
ATOM 1406 O O . ALA A 1 179 ? 3.578 5.16 0.743 1 98 179 ALA A O 1
ATOM 1407 N N . SER A 1 180 ? 2.117 3.549 0.161 1 98.12 180 SER A N 1
ATOM 1408 C CA . SER A 1 180 ? 3.109 2.857 -0.655 1 98.12 180 SER A CA 1
ATOM 1409 C C . SER A 1 180 ? 3.242 3.504 -2.029 1 98.12 180 SER A C 1
ATOM 1411 O O . SER A 1 180 ? 4.238 3.297 -2.727 1 98.12 180 SER A O 1
ATOM 1413 N N . SER A 1 181 ? 2.24 4.23 -2.449 1 97.81 181 SER A N 1
ATOM 1414 C CA . SER A 1 181 ? 2.248 4.887 -3.752 1 97.81 181 SER A CA 1
ATOM 1415 C C . SER A 1 181 ? 1.224 6.016 -3.807 1 97.81 181 SER A C 1
ATOM 1417 O O . SER A 1 181 ? 0.4 6.156 -2.9 1 97.81 181 SER A O 1
ATOM 1419 N N . GLU A 1 182 ? 1.348 6.816 -4.855 1 97.56 182 GLU A N 1
ATOM 1420 C CA . GLU A 1 182 ? 0.382 7.891 -5.07 1 97.56 182 GLU A CA 1
ATOM 1421 C C . GLU A 1 182 ? -1.026 7.336 -5.266 1 97.56 182 GLU A C 1
ATOM 1423 O O . GLU A 1 182 ? -2.004 7.941 -4.816 1 97.56 182 GLU A O 1
ATOM 1428 N N . GLU A 1 183 ? -1.154 6.195 -5.961 1 97.38 183 GLU A N 1
ATOM 1429 C CA . GLU A 1 183 ? -2.455 5.578 -6.191 1 97.38 183 GLU A CA 1
ATOM 1430 C C . GLU A 1 183 ? -3.062 5.07 -4.887 1 97.38 183 GLU A C 1
ATOM 1432 O O . GLU A 1 183 ? -4.266 5.219 -4.656 1 97.38 183 GLU A O 1
ATOM 1437 N N . SER A 1 184 ? -2.217 4.473 -4.055 1 98.31 184 SER A N 1
ATOM 1438 C CA . SER A 1 184 ? -2.695 4.008 -2.756 1 98.31 184 SER A CA 1
ATOM 1439 C C . SER A 1 184 ? -3.164 5.168 -1.889 1 98.31 184 SER A C 1
ATOM 1441 O O . SER A 1 184 ? -4.184 5.07 -1.205 1 98.31 184 SER A O 1
ATOM 1443 N N . ALA A 1 185 ? -2.379 6.258 -1.93 1 98.5 185 ALA A N 1
ATOM 1444 C CA . ALA A 1 185 ? -2.777 7.449 -1.184 1 98.5 185 ALA A CA 1
ATOM 1445 C C . ALA A 1 185 ? -4.121 7.98 -1.674 1 98.5 185 ALA A C 1
ATOM 1447 O O . ALA A 1 185 ? -4.965 8.391 -0.872 1 98.5 185 ALA A O 1
ATOM 1448 N N . ALA A 1 186 ? -4.332 7.961 -2.977 1 98.5 186 ALA A N 1
ATOM 1449 C CA . ALA A 1 186 ? -5.566 8.445 -3.586 1 98.5 186 ALA A CA 1
ATOM 1450 C C . ALA A 1 186 ? -6.762 7.605 -3.154 1 98.5 186 ALA A C 1
ATOM 1452 O O . ALA A 1 186 ? -7.77 8.141 -2.691 1 98.5 186 ALA A O 1
ATOM 1453 N N . LEU A 1 187 ? -6.625 6.293 -3.256 1 98.69 187 LEU A N 1
ATOM 1454 C CA . LEU A 1 187 ? -7.723 5.383 -2.961 1 98.69 187 LEU A CA 1
ATOM 1455 C C . LEU A 1 187 ? -8.039 5.371 -1.469 1 98.69 187 LEU A C 1
ATOM 1457 O O . LEU A 1 187 ? -9.203 5.461 -1.072 1 98.69 187 LEU A O 1
ATOM 1461 N N . GLY A 1 188 ? -6.957 5.242 -0.66 1 98.75 188 GLY A N 1
ATOM 1462 C CA . GLY A 1 188 ? -7.152 5.266 0.781 1 98.75 188 GLY A CA 1
ATOM 1463 C C . GLY A 1 188 ? -7.684 6.594 1.291 1 98.75 188 GLY A C 1
ATOM 1464 O O . GLY A 1 188 ? -8.531 6.625 2.184 1 98.75 188 GLY A O 1
ATOM 1465 N N . GLY A 1 189 ? -7.121 7.684 0.732 1 98.81 189 GLY A N 1
ATOM 1466 C CA . GLY A 1 189 ? -7.609 9 1.115 1 98.81 189 GLY A CA 1
ATOM 1467 C C . GLY A 1 189 ? -9.086 9.195 0.822 1 98.81 189 GLY A C 1
ATOM 1468 O O . GLY A 1 189 ? -9.82 9.742 1.648 1 98.81 189 GLY A O 1
ATOM 1469 N N . ALA A 1 190 ? -9.523 8.766 -0.353 1 98.88 190 ALA A N 1
ATOM 1470 C CA . ALA A 1 190 ? -10.938 8.859 -0.707 1 98.88 190 ALA A CA 1
ATOM 1471 C C . ALA A 1 190 ? -11.797 8.023 0.242 1 98.88 190 ALA A C 1
ATOM 1473 O O . ALA A 1 190 ? -12.906 8.43 0.598 1 98.88 190 ALA A O 1
ATOM 1474 N N . ALA A 1 191 ? -11.312 6.891 0.64 1 98.94 191 ALA A N 1
ATOM 1475 C CA . ALA A 1 191 ? -12.031 6.016 1.558 1 98.94 191 ALA A CA 1
ATOM 1476 C C . ALA A 1 191 ? -12.242 6.691 2.91 1 98.94 191 ALA A C 1
ATOM 1478 O O . ALA A 1 191 ? -13.32 6.59 3.504 1 98.94 191 ALA A O 1
ATOM 1479 N N . HIS A 1 192 ? -11.203 7.363 3.393 1 98.94 192 HIS A N 1
ATOM 1480 C CA . HIS A 1 192 ? -11.297 8.109 4.645 1 98.94 192 HIS A CA 1
ATOM 1481 C C . HIS A 1 192 ? -12.367 9.188 4.57 1 98.94 192 HIS A C 1
ATOM 1483 O O . HIS A 1 192 ? -13.078 9.43 5.547 1 98.94 192 HIS A O 1
ATOM 1489 N N . LEU A 1 193 ? -12.5 9.781 3.42 1 98.88 193 LEU A N 1
ATOM 1490 C CA . LEU A 1 193 ? -13.367 10.938 3.217 1 98.88 193 LEU A CA 1
ATOM 1491 C C . LEU A 1 193 ? -14.836 10.531 3.225 1 98.88 193 LEU A C 1
ATOM 1493 O O . LEU A 1 193 ? -15.719 11.383 3.188 1 98.88 193 LEU A O 1
ATOM 1497 N N . VAL A 1 194 ? -15.094 9.219 3.309 1 98.88 194 VAL A N 1
ATOM 1498 C CA . VAL A 1 194 ? -16.469 8.75 3.49 1 98.88 194 VAL A CA 1
ATOM 1499 C C . VAL A 1 194 ? -16.953 9.094 4.895 1 98.88 194 VAL A C 1
ATOM 1501 O O . VAL A 1 194 ? -18.109 9.438 5.09 1 98.88 194 VAL A O 1
ATOM 1504 N N . ASN A 1 195 ? -16.016 9.07 5.848 1 98.62 195 ASN A N 1
ATOM 1505 C CA . ASN A 1 195 ? -16.391 9.164 7.254 1 98.62 195 ASN A CA 1
ATOM 1506 C C . ASN A 1 195 ? -16.047 10.531 7.836 1 98.62 195 ASN A C 1
ATOM 1508 O O . ASN A 1 195 ? -16.641 10.953 8.828 1 98.62 195 ASN A O 1
ATOM 1512 N N . PHE A 1 196 ? -15.031 11.188 7.254 1 98.81 196 PHE A N 1
ATOM 1513 C CA . PHE A 1 196 ? -14.516 12.445 7.785 1 98.81 196 PHE A CA 1
ATOM 1514 C C . PHE A 1 196 ? -14.289 13.453 6.664 1 98.81 196 PHE A C 1
ATOM 1516 O O . PHE A 1 196 ? -14.391 13.109 5.484 1 98.81 196 PHE A O 1
ATOM 1523 N N . MET A 1 197 ? -13.977 14.703 7.055 1 98.62 197 MET A N 1
ATOM 1524 C CA . MET A 1 197 ? -13.758 15.758 6.07 1 98.62 197 MET A CA 1
ATOM 1525 C C . MET A 1 197 ? -12.375 16.375 6.234 1 98.62 197 MET A C 1
ATOM 1527 O O . MET A 1 197 ? -11.961 17.203 5.426 1 98.62 197 MET A O 1
ATOM 1531 N N . GLY A 1 198 ? -11.641 16.016 7.27 1 98.69 198 GLY A N 1
ATOM 1532 C CA . GLY A 1 198 ? -10.273 16.484 7.457 1 98.69 198 GLY A CA 1
ATOM 1533 C C . GLY A 1 198 ? -9.242 15.602 6.77 1 98.69 198 GLY A C 1
ATOM 1534 O O . GLY A 1 198 ? -9.227 14.391 6.973 1 98.69 198 GLY A O 1
ATOM 1535 N N . THR A 1 199 ? -8.406 16.188 5.953 1 98.75 199 THR A N 1
ATOM 1536 C CA . THR A 1 199 ? -7.387 15.398 5.266 1 98.75 199 THR A CA 1
ATOM 1537 C C . THR A 1 199 ? -6.254 16.297 4.766 1 98.75 199 THR A C 1
ATOM 1539 O O . THR A 1 199 ? -6.496 17.406 4.316 1 98.75 199 THR A O 1
ATOM 1542 N N . ASP A 1 200 ? -5.047 15.828 4.898 1 98.38 200 ASP A N 1
ATOM 1543 C CA . ASP A 1 200 ? -3.912 16.469 4.246 1 98.38 200 ASP A CA 1
ATOM 1544 C C . ASP A 1 200 ? -3.506 15.719 2.982 1 98.38 200 ASP A C 1
ATOM 1546 O O . ASP A 1 200 ? -2.547 16.094 2.307 1 98.38 200 ASP A O 1
ATOM 1550 N N . THR A 1 201 ? -4.211 14.641 2.604 1 98.31 201 THR A N 1
ATOM 1551 C CA . THR A 1 201 ? -3.906 13.836 1.431 1 98.31 201 THR A CA 1
ATOM 1552 C C . THR A 1 201 ? -4.629 14.367 0.199 1 98.31 201 THR A C 1
ATOM 1554 O O . THR A 1 201 ? -5.758 13.961 -0.09 1 98.31 201 THR A O 1
ATOM 1557 N N . LEU A 1 202 ? -3.973 15.227 -0.561 1 98.25 202 LEU A N 1
ATOM 1558 C CA . LEU A 1 202 ? -4.582 15.875 -1.717 1 98.25 202 LEU A CA 1
ATOM 1559 C C . LEU A 1 202 ? -4.973 14.844 -2.771 1 98.25 202 LEU A C 1
ATOM 1561 O O . LEU A 1 202 ? -5.977 15.016 -3.471 1 98.25 202 LEU A O 1
ATOM 1565 N N . SER A 1 203 ? -4.199 13.75 -2.842 1 97.62 203 SER A N 1
ATOM 1566 C CA . SER A 1 203 ? -4.52 12.703 -3.801 1 97.62 203 SER A CA 1
ATOM 1567 C C . SER A 1 203 ? -5.898 12.109 -3.531 1 97.62 203 SER A C 1
ATOM 1569 O O . SER A 1 203 ? -6.602 11.711 -4.465 1 97.62 203 SER A O 1
ATOM 1571 N N . GLY A 1 204 ? -6.246 12.008 -2.258 1 98.31 204 GLY A N 1
ATOM 1572 C CA . GLY A 1 204 ? -7.578 11.539 -1.904 1 98.31 204 GLY A CA 1
ATOM 1573 C C . GLY A 1 204 ? -8.688 12.453 -2.396 1 98.31 204 GLY A C 1
ATOM 1574 O O . GLY A 1 204 ? -9.727 11.977 -2.861 1 98.31 204 GLY A O 1
ATOM 1575 N N . ILE A 1 205 ? -8.453 13.766 -2.35 1 98.31 205 ILE A N 1
ATOM 1576 C CA . ILE A 1 205 ? -9.383 14.766 -2.848 1 98.31 205 ILE A CA 1
ATOM 1577 C C . ILE A 1 205 ? -9.562 14.602 -4.355 1 98.31 205 ILE A C 1
ATOM 1579 O O . ILE A 1 205 ? -10.688 14.633 -4.855 1 98.31 205 ILE A O 1
ATOM 1583 N N . LEU A 1 206 ? -8.492 14.414 -5.031 1 98.06 206 LEU A N 1
ATOM 1584 C CA . LEU A 1 206 ? -8.547 14.266 -6.484 1 98.06 206 LEU A CA 1
ATOM 1585 C C . LEU A 1 206 ? -9.289 13 -6.875 1 98.06 206 LEU A C 1
ATOM 1587 O O . LEU A 1 206 ? -10.047 12.992 -7.852 1 98.06 206 LEU A O 1
ATOM 1591 N N . ALA A 1 207 ? -9.062 11.914 -6.129 1 98.31 207 ALA A N 1
ATOM 1592 C CA . ALA A 1 207 ? -9.781 10.672 -6.402 1 98.31 207 ALA A CA 1
ATOM 1593 C C . ALA A 1 207 ? -11.281 10.852 -6.18 1 98.31 207 ALA A C 1
ATOM 1595 O O . ALA A 1 207 ? -12.102 10.359 -6.965 1 98.31 207 ALA A O 1
ATOM 1596 N N . ALA A 1 208 ? -11.641 11.508 -5.109 1 98.69 208 ALA A N 1
ATOM 1597 C CA . ALA A 1 208 ? -13.047 11.766 -4.828 1 98.69 208 ALA A CA 1
ATOM 1598 C C . ALA A 1 208 ? -13.688 12.594 -5.941 1 98.69 208 ALA A C 1
ATOM 1600 O O . ALA A 1 208 ? -14.844 12.359 -6.305 1 98.69 208 ALA A O 1
ATOM 1601 N N . ARG A 1 209 ? -12.938 13.57 -6.461 1 97.69 209 ARG A N 1
ATOM 1602 C CA . ARG A 1 209 ? -13.422 14.375 -7.578 1 97.69 209 ARG A CA 1
ATOM 1603 C C . ARG A 1 209 ? -13.586 13.523 -8.836 1 97.69 209 ARG A C 1
ATOM 1605 O O . ARG A 1 209 ? -14.625 13.586 -9.5 1 97.69 209 ARG A O 1
ATOM 1612 N N . ARG A 1 210 ? -12.641 12.75 -9.094 1 97.06 210 ARG A N 1
ATOM 1613 C CA . ARG A 1 210 ? -12.547 12.016 -10.344 1 97.06 210 ARG A CA 1
ATOM 1614 C C . ARG A 1 210 ? -13.562 10.875 -10.383 1 97.06 210 ARG A C 1
ATOM 1616 O O . ARG A 1 210 ? -14.219 10.656 -11.406 1 97.06 210 ARG A O 1
ATOM 1623 N N . TYR A 1 211 ? -13.688 10.172 -9.266 1 98.31 211 TYR A N 1
ATOM 1624 C CA . TYR A 1 211 ? -14.422 8.914 -9.336 1 98.31 211 TYR A CA 1
ATOM 1625 C C . TYR A 1 211 ? -15.781 9.039 -8.664 1 98.31 211 TYR A C 1
ATOM 1627 O O . TYR A 1 211 ? -16.672 8.227 -8.914 1 98.31 211 TYR A O 1
ATOM 1635 N N . TYR A 1 212 ? -15.953 10.078 -7.855 1 98.69 212 TYR A N 1
ATOM 1636 C CA . TYR A 1 212 ? -17.156 10.102 -7.039 1 98.69 212 TYR A CA 1
ATOM 1637 C C . TYR A 1 212 ? -17.844 11.461 -7.113 1 98.69 212 TYR A C 1
ATOM 1639 O O . TYR A 1 212 ? -18.594 11.836 -6.211 1 98.69 212 TYR A O 1
ATOM 1647 N N . SER A 1 213 ? -17.531 12.258 -8.016 1 98 213 SER A N 1
ATOM 1648 C CA . SER A 1 213 ? -18.203 13.508 -8.344 1 98 213 SER A CA 1
ATOM 1649 C C . SER A 1 213 ? -18.203 14.461 -7.152 1 98 213 SER A C 1
ATOM 1651 O O . SER A 1 213 ? -19.219 15.109 -6.875 1 98 213 SER A O 1
ATOM 1653 N N . ALA A 1 214 ? -17.156 14.445 -6.434 1 97.94 214 ALA A N 1
ATOM 1654 C CA . ALA A 1 214 ? -17.031 15.367 -5.305 1 97.94 214 ALA A CA 1
ATOM 1655 C C . ALA A 1 214 ? -16.141 16.562 -5.668 1 97.94 214 ALA A C 1
ATOM 1657 O O . ALA A 1 214 ? -14.945 16.406 -5.91 1 97.94 214 ALA A O 1
ATOM 1658 N N . ASP A 1 215 ? -16.734 17.75 -5.707 1 95.88 215 ASP A N 1
ATOM 1659 C CA . ASP A 1 215 ? -15.945 18.938 -6.027 1 95.88 215 ASP A CA 1
ATOM 1660 C C . ASP A 1 215 ? -14.867 19.172 -4.977 1 95.88 215 ASP A C 1
ATOM 1662 O O . ASP A 1 215 ? -13.703 19.406 -5.316 1 95.88 215 ASP A O 1
ATOM 1666 N N . MET A 1 216 ? -15.242 19.125 -3.73 1 98.25 216 MET A N 1
ATOM 1667 C CA . MET A 1 216 ? -14.32 19.25 -2.605 1 98.25 216 MET A CA 1
ATOM 1668 C C . MET A 1 216 ? -14.773 18.406 -1.427 1 98.25 216 MET A C 1
ATOM 1670 O O . MET A 1 216 ? -15.656 18.797 -0.666 1 98.25 216 MET A O 1
ATOM 1674 N N . ALA A 1 217 ? -14.047 17.266 -1.273 1 98.25 217 ALA A N 1
ATOM 1675 C CA . ALA A 1 217 ? -14.508 16.234 -0.35 1 98.25 217 ALA A CA 1
ATOM 1676 C C . ALA A 1 217 ? -13.969 16.484 1.056 1 98.25 217 ALA A C 1
ATOM 1678 O O . ALA A 1 217 ? -14.492 15.938 2.031 1 98.25 217 ALA A O 1
ATOM 1679 N N . GLY A 1 218 ? -12.961 17.234 1.167 1 98.56 218 GLY A N 1
ATOM 1680 C CA . GLY A 1 218 ? -12.312 17.438 2.455 1 98.56 218 GLY A CA 1
ATOM 1681 C C . GLY A 1 218 ? -11.516 18.719 2.535 1 98.56 218 GLY A C 1
ATOM 1682 O O . GLY A 1 218 ? -11.289 19.375 1.519 1 98.56 218 GLY A O 1
ATOM 1683 N N . PHE A 1 219 ? -11.102 19.047 3.736 1 98.62 219 PHE A N 1
ATOM 1684 C CA . PHE A 1 219 ? -10.492 20.344 4.004 1 98.62 219 PHE A CA 1
ATOM 1685 C C . PHE A 1 219 ? -9.25 20.203 4.867 1 98.62 219 PHE A C 1
ATOM 1687 O O . PHE A 1 219 ? -9.047 19.156 5.504 1 98.62 219 PHE A O 1
ATOM 1694 N N . SER A 1 220 ? -8.406 21.156 4.801 1 98.06 220 SER A N 1
ATOM 1695 C CA . SER A 1 220 ? -7.199 21.25 5.621 1 98.06 220 SER A CA 1
ATOM 1696 C C . SER A 1 220 ? -6.926 22.703 6.023 1 98.06 220 SER A C 1
ATOM 1698 O O . SER A 1 220 ? -7.785 23.578 5.859 1 98.06 220 SER A O 1
ATOM 1700 N N . ILE A 1 221 ? -5.852 22.922 6.758 1 97.69 221 ILE A N 1
ATOM 1701 C CA . ILE A 1 221 ? -5.441 24.234 7.266 1 97.69 221 ILE A CA 1
ATOM 1702 C C . ILE A 1 221 ? -3.936 24.406 7.098 1 97.69 221 ILE A C 1
ATOM 1704 O O . ILE A 1 221 ? -3.201 23.422 6.98 1 97.69 221 ILE A O 1
ATOM 1708 N N . PRO A 1 222 ? -3.471 25.656 7.027 1 98 222 PRO A N 1
ATOM 1709 C CA . PRO A 1 222 ? -2.016 25.828 7.082 1 98 222 PRO A CA 1
ATOM 1710 C C . PRO A 1 222 ? -1.402 25.25 8.352 1 98 222 PRO A C 1
ATOM 1712 O O . PRO A 1 222 ? -1.979 25.375 9.438 1 98 222 PRO A O 1
ATOM 1715 N N . ALA A 1 223 ? -0.355 24.578 8.172 1 97.94 223 ALA A N 1
ATOM 1716 C CA . ALA A 1 223 ? 0.291 23.953 9.32 1 97.94 223 ALA A CA 1
ATOM 1717 C C . ALA A 1 223 ? 1.81 23.984 9.18 1 97.94 223 ALA A C 1
ATOM 1719 O O . ALA A 1 223 ? 2.34 23.797 8.078 1 97.94 223 ALA A O 1
ATOM 1720 N N . ALA A 1 224 ? 2.471 24.219 10.289 1 96.75 224 ALA A N 1
ATOM 1721 C CA . ALA A 1 224 ? 3.928 24.156 10.328 1 96.75 224 ALA A CA 1
ATOM 1722 C C . ALA A 1 224 ? 4.41 22.734 10.625 1 96.75 224 ALA A C 1
ATOM 1724 O O . ALA A 1 224 ? 3.707 21.969 11.273 1 96.75 224 ALA A O 1
ATOM 1725 N N . GLU A 1 225 ? 5.516 22.422 10.078 1 94.06 225 GLU A N 1
ATOM 1726 C CA . GLU A 1 225 ? 6.223 21.203 10.445 1 94.06 225 GLU A CA 1
ATOM 1727 C C . GLU A 1 225 ? 7.598 21.516 11.023 1 94.06 225 GLU A C 1
ATOM 1729 O O . GLU A 1 225 ? 7.988 22.672 11.125 1 94.06 225 GLU A O 1
ATOM 1734 N N . HIS A 1 226 ? 8.289 20.562 11.438 1 91.56 226 HIS A N 1
ATOM 1735 C CA . HIS A 1 226 ? 9.562 20.766 12.109 1 91.56 226 HIS A CA 1
ATOM 1736 C C . HIS A 1 226 ? 10.547 21.516 11.219 1 91.56 226 HIS A C 1
ATOM 1738 O O . HIS A 1 226 ? 11.258 22.406 11.68 1 91.56 226 HIS A O 1
ATOM 1744 N N . SER A 1 227 ? 10.57 21.219 9.984 1 92.94 227 SER A N 1
ATOM 1745 C CA . SER A 1 227 ? 11.523 21.844 9.078 1 92.94 227 SER A CA 1
ATOM 1746 C C . SER A 1 227 ? 11.32 23.359 9.016 1 92.94 227 SER A C 1
ATOM 1748 O O . SER A 1 227 ? 12.289 24.109 9.008 1 92.94 227 SER A O 1
ATOM 1750 N N . THR A 1 228 ? 10.062 23.812 9.016 1 95.38 228 THR A N 1
ATOM 1751 C CA . THR A 1 228 ? 9.781 25.234 8.867 1 95.38 228 THR A CA 1
ATOM 1752 C C . THR A 1 228 ? 10.008 25.969 10.188 1 95.38 228 THR A C 1
ATOM 1754 O O . THR A 1 228 ? 10.234 27.172 10.195 1 95.38 228 THR A O 1
ATOM 1757 N N . ILE A 1 229 ? 9.969 25.219 11.305 1 95.56 229 ILE A N 1
ATOM 1758 C CA . ILE A 1 229 ? 10.188 25.844 12.609 1 95.56 229 ILE A CA 1
ATOM 1759 C C . ILE A 1 229 ? 11.68 25.859 12.93 1 95.56 229 ILE A C 1
ATOM 1761 O O . ILE A 1 229 ? 12.242 26.891 13.289 1 95.56 229 ILE A O 1
ATOM 1765 N N . THR A 1 230 ? 12.32 24.766 12.727 1 94.69 230 THR A N 1
ATOM 1766 C CA . THR A 1 230 ? 13.719 24.625 13.133 1 94.69 230 THR A CA 1
ATOM 1767 C C . THR A 1 230 ? 14.633 25.422 12.211 1 94.69 230 THR A C 1
ATOM 1769 O O . THR A 1 230 ? 15.766 25.734 12.57 1 94.69 230 THR A O 1
ATOM 1772 N N . SER A 1 231 ? 14.141 25.781 11.086 1 95.62 231 SER A N 1
ATOM 1773 C CA . SER A 1 231 ? 14.906 26.594 10.148 1 95.62 231 SER A CA 1
ATOM 1774 C C . SER A 1 231 ? 15.172 27.984 10.727 1 95.62 231 SER A C 1
ATOM 1776 O O . SER A 1 231 ? 16.062 28.688 10.266 1 95.62 231 SER A O 1
ATOM 1778 N N . TRP A 1 232 ? 14.406 28.391 11.75 1 96 232 TRP A N 1
ATOM 1779 C CA . TRP A 1 232 ? 14.578 29.688 12.414 1 96 232 TRP A CA 1
ATOM 1780 C C . TRP A 1 232 ? 15.633 29.594 13.516 1 96 232 TRP A C 1
ATOM 1782 O O . TRP A 1 232 ? 16.062 30.609 14.055 1 96 232 TRP A O 1
ATOM 1792 N N . GLY A 1 233 ? 16.047 28.359 13.852 1 92 233 GLY A N 1
ATOM 1793 C CA . GLY A 1 233 ? 16.969 28.141 14.961 1 92 233 GLY A CA 1
ATOM 1794 C C . GLY A 1 233 ? 16.281 28.109 16.312 1 92 233 GLY A C 1
ATOM 1795 O O . GLY A 1 233 ? 15.141 28.547 16.438 1 92 233 GLY A O 1
ATOM 1796 N N . ARG A 1 234 ? 17.016 27.594 17.25 1 90.38 234 ARG A N 1
ATOM 1797 C CA . ARG A 1 234 ? 16.469 27.453 18.594 1 90.38 234 ARG A CA 1
ATOM 1798 C C . ARG A 1 234 ? 16.078 28.812 19.156 1 90.38 234 ARG A C 1
ATOM 1800 O O . ARG A 1 234 ? 15 28.969 19.75 1 90.38 234 ARG A O 1
ATOM 1807 N N . ASP A 1 235 ? 16.922 29.812 18.953 1 93.31 235 ASP A N 1
ATOM 1808 C CA . ASP A 1 235 ? 16.672 31.156 19.469 1 93.31 235 ASP A CA 1
ATOM 1809 C C . ASP A 1 235 ? 15.602 31.875 18.672 1 93.31 235 ASP A C 1
ATOM 1811 O O . ASP A 1 235 ? 15.086 32.906 19.094 1 93.31 235 ASP A O 1
ATOM 1815 N N . GLY A 1 236 ? 15.227 31.297 17.547 1 95.19 236 GLY A N 1
ATOM 1816 C CA . GLY A 1 236 ? 14.258 31.922 16.672 1 95.19 236 GLY A CA 1
ATOM 1817 C C . GLY A 1 236 ? 12.867 31.312 16.781 1 95.19 236 GLY A C 1
ATOM 1818 O O . GLY A 1 236 ? 11.984 31.609 15.977 1 95.19 236 GLY A O 1
ATOM 1819 N N . GLU A 1 237 ? 12.695 30.5 17.766 1 96.31 237 GLU A N 1
ATOM 1820 C CA . GLU A 1 237 ? 11.43 29.781 17.891 1 96.31 237 GLU A CA 1
ATOM 1821 C C . GLU A 1 237 ? 10.266 30.75 18.047 1 96.31 237 GLU A C 1
ATOM 1823 O O . GLU A 1 237 ? 9.219 30.594 17.422 1 96.31 237 GLU A O 1
ATOM 1828 N N . LEU A 1 238 ? 10.453 31.797 18.875 1 98 238 LEU A N 1
ATOM 1829 C CA . LEU A 1 238 ? 9.406 32.812 19.062 1 98 238 LEU A CA 1
ATOM 1830 C C . LEU A 1 238 ? 9.109 33.5 17.734 1 98 238 LEU A C 1
ATOM 1832 O O . LEU A 1 238 ? 7.949 33.781 17.422 1 98 238 LEU A O 1
ATOM 1836 N N . ALA A 1 239 ? 10.164 33.781 17.031 1 98 239 ALA A N 1
ATOM 1837 C CA . ALA A 1 239 ? 9.992 34.469 15.75 1 98 239 ALA A CA 1
ATOM 1838 C C . ALA A 1 239 ? 9.242 33.562 14.758 1 98 239 ALA A C 1
ATOM 1840 O O . ALA A 1 239 ? 8.422 34.062 13.977 1 98 239 ALA A O 1
ATOM 1841 N N . ALA A 1 240 ? 9.547 32.312 14.742 1 98.06 240 ALA A N 1
ATOM 1842 C CA . ALA A 1 240 ? 8.859 31.344 13.883 1 98.06 240 ALA A CA 1
ATOM 1843 C C . ALA A 1 240 ? 7.371 31.297 14.195 1 98.06 240 ALA A C 1
ATOM 1845 O O . ALA A 1 240 ? 6.535 31.328 13.289 1 98.06 240 ALA A O 1
ATOM 1846 N N . TYR A 1 241 ? 7.062 31.219 15.5 1 98.62 241 TYR A N 1
ATOM 1847 C CA . TYR A 1 241 ? 5.668 31.172 15.93 1 98.62 241 TYR A CA 1
ATOM 1848 C C . TYR A 1 241 ? 4.953 32.469 15.586 1 98.62 241 TYR A C 1
ATOM 1850 O O . TYR A 1 241 ? 3.801 32.469 15.141 1 98.62 241 TYR A O 1
ATOM 1858 N N . THR A 1 242 ? 5.641 33.594 15.805 1 98.56 242 THR A N 1
ATOM 1859 C CA . THR A 1 242 ? 5.086 34.906 15.453 1 98.56 242 THR A CA 1
ATOM 1860 C C . THR A 1 242 ? 4.773 34.969 13.961 1 98.56 242 THR A C 1
ATOM 1862 O O . THR A 1 242 ? 3.713 35.469 13.57 1 98.56 242 THR A O 1
ATOM 1865 N N . ASN A 1 243 ? 5.672 34.438 13.172 1 98.44 243 ASN A N 1
ATOM 1866 C CA . ASN A 1 243 ? 5.469 34.438 11.727 1 98.44 243 ASN A CA 1
ATOM 1867 C C . ASN A 1 243 ? 4.227 33.625 11.352 1 98.44 243 ASN A C 1
ATOM 1869 O O . ASN A 1 243 ? 3.482 34 10.453 1 98.44 243 ASN A O 1
ATOM 1873 N N . MET A 1 244 ? 4.023 32.5 11.977 1 98.5 244 MET A N 1
ATOM 1874 C CA . MET A 1 244 ? 2.838 31.688 11.711 1 98.5 244 MET A CA 1
ATOM 1875 C C . MET A 1 244 ? 1.563 32.469 11.984 1 98.5 244 MET A C 1
ATOM 1877 O O . MET A 1 244 ? 0.612 32.406 11.203 1 98.5 244 MET A O 1
ATOM 1881 N N . LEU A 1 245 ? 1.543 33.219 13.07 1 98.5 245 LEU A N 1
ATOM 1882 C CA . LEU A 1 245 ? 0.381 34.031 13.398 1 98.5 245 LEU A CA 1
ATOM 1883 C C . LEU A 1 245 ? 0.215 35.156 12.391 1 98.5 245 LEU A C 1
ATOM 1885 O O . LEU A 1 245 ? -0.9 35.469 11.945 1 98.5 245 LEU A O 1
ATOM 1889 N N . ASP A 1 246 ? 1.335 35.781 12.023 1 98.19 246 ASP A N 1
ATOM 1890 C CA . ASP A 1 246 ? 1.292 36.906 11.078 1 98.19 246 ASP A CA 1
ATOM 1891 C C . ASP A 1 246 ? 0.728 36.438 9.734 1 98.19 246 ASP A C 1
ATOM 1893 O O . ASP A 1 246 ? -0.04 37.188 9.094 1 98.19 246 ASP A O 1
ATOM 1897 N N . GLN A 1 247 ? 1.074 35.281 9.367 1 97.88 247 GLN A N 1
ATOM 1898 C CA . GLN A 1 247 ? 0.747 34.812 8.023 1 97.88 247 GLN A CA 1
ATOM 1899 C C . GLN A 1 247 ? -0.652 34.188 7.977 1 97.88 247 GLN A C 1
ATOM 1901 O O . GLN A 1 247 ? -1.34 34.281 6.957 1 97.88 247 GLN A O 1
ATOM 1906 N N . PHE A 1 248 ? -1.065 33.5 9.07 1 98.12 248 PHE A N 1
ATOM 1907 C CA . PHE A 1 248 ? -2.188 32.594 8.859 1 98.12 248 PHE A CA 1
ATOM 1908 C C . PHE A 1 248 ? -3.293 32.875 9.875 1 98.12 248 PHE A C 1
ATOM 1910 O O . PHE A 1 248 ? -4.395 32.312 9.758 1 98.12 248 PHE A O 1
ATOM 1917 N N . SER A 1 249 ? -3.025 33.656 10.898 1 97.75 249 SER A N 1
ATOM 1918 C CA . SER A 1 249 ? -4.062 33.938 11.891 1 97.75 249 SER A CA 1
ATOM 1919 C C . SER A 1 249 ? -5.02 35.031 11.406 1 97.75 249 SER A C 1
ATOM 1921 O O . SER A 1 249 ? -4.707 35.781 10.484 1 97.75 249 SER A O 1
ATOM 1923 N N . GLY A 1 250 ? -6.191 35.094 11.977 1 97.19 250 GLY A N 1
ATOM 1924 C CA . GLY A 1 250 ? -7.23 36.062 11.641 1 97.19 250 GLY A CA 1
ATOM 1925 C C . GLY A 1 250 ? -8.633 35.531 11.914 1 97.19 250 GLY A C 1
ATOM 1926 O O . GLY A 1 250 ? -8.805 34.406 12.344 1 97.19 250 GLY A O 1
ATOM 1927 N N . ASP A 1 251 ? -9.57 36.438 11.641 1 97.19 251 ASP A N 1
ATOM 1928 C CA . ASP A 1 251 ? -10.961 36.125 11.969 1 97.19 251 ASP A CA 1
ATOM 1929 C C . ASP A 1 251 ? -11.414 34.844 11.266 1 97.19 251 ASP A C 1
ATOM 1931 O O . ASP A 1 251 ? -11.383 34.75 10.039 1 97.19 251 ASP A O 1
ATOM 1935 N N . GLY A 1 252 ? -11.75 33.906 12.047 1 96.44 252 GLY A N 1
ATOM 1936 C CA . GLY A 1 252 ? -12.305 32.656 11.547 1 96.44 252 GLY A CA 1
ATOM 1937 C C . GLY A 1 252 ? -11.258 31.734 10.977 1 96.44 252 GLY A C 1
ATOM 1938 O O . GLY A 1 252 ? -11.586 30.656 10.477 1 96.44 252 GLY A O 1
ATOM 1939 N N . ARG A 1 253 ? -10.039 32.094 11.086 1 97.75 253 ARG A N 1
ATOM 1940 C CA . ARG A 1 253 ? -8.977 31.297 10.492 1 97.75 253 ARG A CA 1
ATOM 1941 C C . ARG A 1 253 ? -8.398 30.328 11.516 1 97.75 253 ARG A C 1
ATOM 1943 O O . ARG A 1 253 ? -8.461 30.562 12.727 1 97.75 253 ARG A O 1
ATOM 1950 N N . ILE A 1 254 ? -7.98 29.203 11 1 98.19 254 ILE A N 1
ATOM 1951 C CA . ILE A 1 254 ? -7.379 28.156 11.836 1 98.19 254 ILE A CA 1
ATOM 1952 C C . ILE A 1 254 ? -5.984 27.828 11.312 1 98.19 254 ILE A C 1
ATOM 1954 O O . ILE A 1 254 ? -5.781 27.719 10.102 1 98.19 254 ILE A O 1
ATOM 1958 N N . LEU A 1 255 ? -4.992 27.734 12.117 1 98.31 255 LEU A N 1
ATOM 1959 C CA . LEU A 1 255 ? -3.645 27.281 11.773 1 98.31 255 LEU A CA 1
ATOM 1960 C C . LEU A 1 255 ? -3.111 26.312 12.812 1 98.31 255 LEU A C 1
ATOM 1962 O O . LEU A 1 255 ? -3.521 26.344 13.977 1 98.31 255 LEU A O 1
ATOM 1966 N N . ALA A 1 256 ? -2.271 25.406 12.398 1 98.44 256 ALA A N 1
ATOM 1967 C CA . ALA A 1 256 ? -1.651 24.453 13.305 1 98.44 256 ALA A CA 1
ATOM 1968 C C . ALA A 1 256 ? -0.137 24.625 13.352 1 98.44 256 ALA A C 1
ATOM 1970 O O . ALA A 1 256 ? 0.492 24.891 12.32 1 98.44 256 ALA A O 1
ATOM 1971 N N . V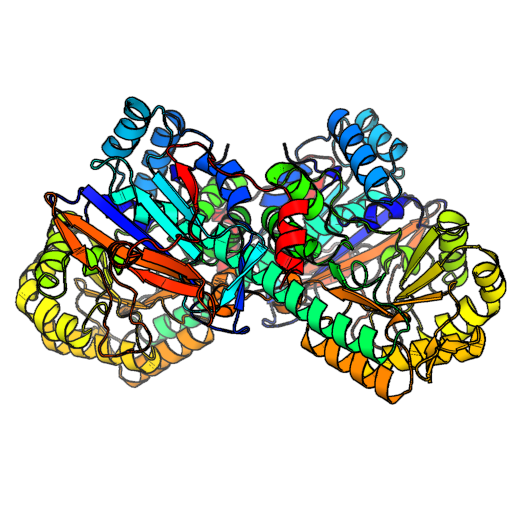AL A 1 257 ? 0.426 24.5 14.547 1 98.38 257 VAL A N 1
ATOM 1972 C CA . VAL A 1 257 ? 1.865 24.703 14.688 1 98.38 257 VAL A CA 1
ATOM 1973 C C . VAL A 1 257 ? 2.463 23.578 15.523 1 98.38 257 VAL A C 1
ATOM 1975 O O . VAL A 1 257 ? 2.07 23.375 16.672 1 98.38 257 VAL A O 1
ATOM 1978 N N . VAL A 1 258 ? 3.348 22.844 14.891 1 95.81 258 VAL A N 1
ATOM 1979 C CA . VAL A 1 258 ? 4.145 21.906 15.664 1 95.81 258 VAL A CA 1
ATOM 1980 C C . VAL A 1 258 ? 4.906 22.656 16.766 1 95.81 258 VAL A C 1
ATOM 1982 O O . VAL A 1 258 ? 5.535 23.672 16.5 1 95.81 258 VAL A O 1
ATOM 1985 N N . SER A 1 259 ? 4.902 22.109 17.969 1 95.56 259 SER A N 1
ATOM 1986 C CA . SER A 1 259 ? 5.391 22.922 19.078 1 95.56 259 SER A CA 1
ATOM 1987 C C . SER A 1 259 ? 6.414 22.156 19.906 1 95.56 259 SER A C 1
ATOM 1989 O O . SER A 1 259 ? 6.816 22.609 20.984 1 95.56 259 SER A O 1
ATOM 1991 N N . ASP A 1 260 ? 6.836 20.984 19.359 1 92.44 260 ASP A N 1
ATOM 1992 C CA . ASP A 1 260 ? 7.742 20.172 20.156 1 92.44 260 ASP A CA 1
ATOM 1993 C C . ASP A 1 260 ? 9.117 20.078 19.5 1 92.44 260 ASP A C 1
ATOM 1995 O O . ASP A 1 260 ? 9.836 19.094 19.672 1 92.44 260 ASP A O 1
ATOM 1999 N N . SER A 1 261 ? 9.477 21.031 18.641 1 90.69 261 SER A N 1
ATOM 2000 C CA . SER A 1 261 ? 10.766 21 17.953 1 90.69 261 SER A CA 1
ATOM 2001 C C . SER A 1 261 ? 11.922 21.078 18.953 1 90.69 261 SER A C 1
ATOM 2003 O O . SER A 1 261 ? 12.977 20.484 18.75 1 90.69 261 SER A O 1
ATOM 2005 N N . TRP A 1 262 ? 11.688 21.891 20.078 1 91.44 262 TRP A N 1
ATOM 2006 C CA . TRP A 1 262 ? 12.719 22.062 21.094 1 91.44 262 TRP A CA 1
ATOM 2007 C C . TRP A 1 262 ? 12.219 21.641 22.469 1 91.44 262 TRP A C 1
ATOM 2009 O O . TRP A 1 262 ? 12.742 20.703 23.062 1 91.44 262 TRP A O 1
ATOM 2019 N N . ASP A 1 263 ? 11.297 22.344 22.953 1 93.5 263 ASP A N 1
ATOM 2020 C CA . ASP A 1 263 ? 10.695 22.094 24.266 1 93.5 263 ASP A CA 1
ATOM 2021 C C . ASP A 1 263 ? 9.203 22.391 24.25 1 93.5 263 ASP A C 1
ATOM 2023 O O . ASP A 1 263 ? 8.797 23.547 24.375 1 93.5 263 ASP A O 1
ATOM 2027 N N . LEU A 1 264 ? 8.406 21.328 24.297 1 95.06 264 LEU A N 1
ATOM 2028 C CA . LEU A 1 264 ? 6.957 21.469 24.203 1 95.06 264 LEU A CA 1
ATOM 2029 C C . LEU A 1 264 ? 6.414 22.312 25.344 1 95.06 264 LEU A C 1
ATOM 2031 O O . LEU A 1 264 ? 5.566 23.188 25.141 1 95.06 264 LEU A O 1
ATOM 2035 N N . TRP A 1 265 ? 6.863 22.094 26.547 1 96.19 265 TRP A N 1
ATOM 2036 C CA . TRP A 1 265 ? 6.324 22.781 27.734 1 96.19 265 TRP A CA 1
ATOM 2037 C C . TRP A 1 265 ? 6.695 24.266 27.719 1 96.19 265 TRP A C 1
ATOM 2039 O O . TRP A 1 265 ? 5.879 25.109 28.062 1 96.19 265 TRP A O 1
ATOM 2049 N N . ASN A 1 266 ? 7.93 24.531 27.328 1 96.5 266 ASN A N 1
ATOM 2050 C CA . ASN A 1 266 ? 8.305 25.938 27.172 1 96.5 266 ASN A CA 1
ATOM 2051 C C . ASN A 1 266 ? 7.445 26.625 26.109 1 96.5 266 ASN A C 1
ATOM 2053 O O . ASN A 1 266 ? 7.035 27.766 26.297 1 96.5 266 ASN A O 1
ATOM 2057 N N . ALA A 1 267 ? 7.23 25.938 25 1 97.12 267 ALA A N 1
ATOM 2058 C CA . ALA A 1 267 ? 6.398 26.469 23.938 1 97.12 267 ALA A CA 1
ATOM 2059 C C . ALA A 1 267 ? 5.004 26.828 24.438 1 97.12 267 ALA A C 1
ATOM 2061 O O . ALA A 1 267 ? 4.477 27.891 24.141 1 97.12 267 ALA A O 1
ATOM 2062 N N . ILE A 1 268 ? 4.438 25.938 25.234 1 97.94 268 ILE A N 1
ATOM 2063 C CA . ILE A 1 268 ? 3.07 26.109 25.719 1 97.94 268 ILE A CA 1
ATOM 2064 C C . ILE A 1 268 ? 3.035 27.172 26.812 1 97.94 268 ILE A C 1
ATOM 2066 O O . ILE A 1 268 ? 2.25 28.125 26.734 1 97.94 268 ILE A O 1
ATOM 2070 N N . ASP A 1 269 ? 3.912 27.094 27.828 1 98.19 269 ASP A N 1
ATOM 2071 C CA . ASP A 1 269 ? 3.846 27.922 29.031 1 98.19 269 ASP A CA 1
ATOM 2072 C C . ASP A 1 269 ? 4.32 29.344 28.75 1 98.19 269 ASP A C 1
ATOM 2074 O O . ASP A 1 269 ? 3.723 30.312 29.219 1 98.19 269 ASP A O 1
ATOM 2078 N N . ASN A 1 270 ? 5.34 29.469 27.938 1 98.12 270 ASN A N 1
ATOM 2079 C CA . ASN A 1 270 ? 6.008 30.766 27.844 1 98.12 270 ASN A CA 1
ATOM 2080 C C . ASN A 1 270 ? 5.812 31.406 26.484 1 98.12 270 ASN A C 1
ATOM 2082 O O . ASN A 1 270 ? 5.652 32.625 26.375 1 98.12 270 ASN A O 1
ATOM 2086 N N . LEU A 1 271 ? 5.855 30.625 25.438 1 98.44 271 LEU A N 1
ATOM 2087 C CA . LEU A 1 271 ? 5.742 31.219 24.109 1 98.44 271 LEU A CA 1
ATOM 2088 C C . LEU A 1 271 ? 4.281 31.469 23.734 1 98.44 271 LEU A C 1
ATOM 2090 O O . LEU A 1 271 ? 3.832 32.625 23.688 1 98.44 271 LEU A O 1
ATOM 2094 N N . TRP A 1 272 ? 3.492 30.406 23.656 1 98.5 272 TRP A N 1
ATOM 2095 C CA . TRP A 1 272 ? 2.072 30.562 23.344 1 98.5 272 TRP A CA 1
ATOM 2096 C C . TRP A 1 272 ? 1.328 31.172 24.531 1 98.5 272 TRP A C 1
ATOM 2098 O O . TRP A 1 272 ? 0.488 32.062 24.344 1 98.5 272 TRP A O 1
ATOM 2108 N N . GLY A 1 273 ? 1.635 30.719 25.766 1 98.31 273 GLY A N 1
ATOM 2109 C CA . GLY A 1 273 ? 0.859 31.031 26.953 1 98.31 273 GLY A CA 1
ATOM 2110 C C . GLY A 1 273 ? 1.219 32.375 27.578 1 98.31 273 GLY A C 1
ATOM 2111 O O . GLY A 1 273 ? 0.523 32.844 28.469 1 98.31 273 GLY A O 1
ATOM 2112 N N . ASP A 1 274 ? 2.279 33 27.109 1 98.25 274 ASP A N 1
ATOM 2113 C CA . ASP A 1 274 ? 2.688 34.25 27.688 1 98.25 274 ASP A CA 1
ATOM 2114 C C . ASP A 1 274 ? 3.072 35.25 26.594 1 98.25 274 ASP A C 1
ATOM 2116 O O . ASP A 1 274 ? 2.266 36.094 26.219 1 98.25 274 ASP A O 1
ATOM 2120 N N . GLU A 1 275 ? 4.141 35.031 25.859 1 98.31 275 GLU A N 1
ATOM 2121 C CA . GLU A 1 275 ? 4.668 35.969 24.875 1 98.31 275 GLU A CA 1
ATOM 2122 C C . GLU A 1 275 ? 3.643 36.25 23.766 1 98.31 275 GLU A C 1
ATOM 2124 O O . GLU A 1 275 ? 3.564 37.375 23.266 1 98.31 275 GLU A O 1
ATOM 2129 N N . LEU A 1 276 ? 2.912 35.219 23.328 1 98.69 276 LEU A N 1
ATOM 2130 C CA . LEU A 1 276 ? 2.031 35.375 22.172 1 98.69 276 LEU A CA 1
ATOM 2131 C C . LEU A 1 276 ? 0.57 35.219 22.578 1 98.69 276 LEU A C 1
ATOM 2133 O O . LEU A 1 276 ? -0.317 35.156 21.719 1 98.69 276 LEU A O 1
ATOM 2137 N N . LYS A 1 277 ? 0.314 35.219 23.906 1 98.56 277 LYS A N 1
ATOM 2138 C CA . LYS A 1 277 ? -1.011 34.906 24.438 1 98.56 277 LYS A CA 1
ATOM 2139 C C . LYS A 1 277 ? -2.045 35.938 23.953 1 98.56 277 LYS A C 1
ATOM 2141 O O . LYS A 1 277 ? -3.1 35.531 23.438 1 98.56 277 LYS A O 1
ATOM 2146 N N . SER A 1 278 ? -1.729 37.188 24.125 1 98.31 278 SER A N 1
ATOM 2147 C CA . SER A 1 278 ? -2.672 38.25 23.766 1 98.31 278 SER A CA 1
ATOM 2148 C C . SER A 1 278 ? -2.992 38.219 22.281 1 98.31 278 SER A C 1
ATOM 2150 O O . SER A 1 278 ? -4.137 38.438 21.875 1 98.31 278 SER A O 1
ATOM 2152 N N . ARG A 1 279 ? -2.01 37.906 21.484 1 97.94 279 ARG A N 1
ATOM 2153 C CA . ARG A 1 279 ? -2.205 37.844 20.047 1 97.94 279 ARG A CA 1
ATOM 2154 C C . ARG A 1 279 ? -3.152 36.719 19.672 1 97.94 279 ARG A C 1
ATOM 2156 O O . ARG A 1 279 ? -3.977 36.844 18.766 1 97.94 279 ARG A O 1
ATOM 2163 N N . ILE A 1 280 ? -3.021 35.625 20.297 1 98.38 280 ILE A N 1
ATOM 2164 C CA . ILE A 1 280 ? -3.871 34.469 20.062 1 98.38 280 ILE A CA 1
ATOM 2165 C C . ILE A 1 280 ? -5.305 34.75 20.484 1 98.38 280 ILE A C 1
ATOM 2167 O O . ILE A 1 280 ? -6.25 34.531 19.719 1 98.38 280 ILE A O 1
ATOM 2171 N N . GLU A 1 281 ? -5.457 35.406 21.609 1 98.19 281 GLU A N 1
ATOM 2172 C CA . GLU A 1 281 ? -6.773 35.688 22.188 1 98.19 281 GLU A CA 1
ATOM 2173 C C . GLU A 1 281 ? -7.535 36.719 21.375 1 98.19 281 GLU A C 1
ATOM 2175 O O . GLU A 1 281 ? -8.766 36.688 21.297 1 98.19 281 GLU A O 1
ATOM 2180 N N . THR A 1 282 ? -6.734 37.562 20.688 1 97.69 282 THR A N 1
ATOM 2181 C CA . THR A 1 282 ? -7.395 38.656 20 1 97.69 282 THR A CA 1
ATOM 2182 C C . THR A 1 282 ? -7.398 38.438 18.5 1 97.69 282 THR A C 1
ATOM 2184 O O . THR A 1 282 ? -7.867 39.281 17.734 1 97.69 282 THR A O 1
ATOM 2187 N N . SER A 1 283 ? -6.898 37.312 18.047 1 96.56 283 SER A N 1
ATOM 2188 C CA . SER A 1 283 ? -6.723 37.062 16.609 1 96.56 283 SER A CA 1
ATOM 2189 C C . SER A 1 283 ? -8.062 36.812 15.93 1 96.56 283 SER A C 1
ATOM 2191 O O . SER A 1 283 ? -8.188 37.031 14.719 1 96.56 283 SER A O 1
ATOM 2193 N N . GLY A 1 284 ? -9.086 36.469 16.641 1 97.25 284 GLY A N 1
ATOM 2194 C CA . GLY A 1 284 ? -10.359 36.062 16.062 1 97.25 284 GLY A CA 1
ATOM 2195 C C . GLY A 1 284 ? -10.328 34.688 15.438 1 97.25 284 GLY A C 1
ATOM 2196 O O . GLY A 1 284 ? -11.328 34.219 14.867 1 97.25 284 GLY A O 1
ATOM 2197 N N . GLY A 1 285 ? -9.266 34.031 15.539 1 97.81 285 GLY A N 1
ATOM 2198 C CA . GLY A 1 285 ? -9.094 32.688 14.984 1 97.81 285 GLY A CA 1
ATOM 2199 C C . GLY A 1 285 ? -8.727 31.656 16.031 1 97.81 285 GLY A C 1
ATOM 2200 O O . GLY A 1 285 ? -9.023 31.828 17.219 1 97.81 285 GLY A O 1
ATOM 2201 N N . THR A 1 286 ? -8.234 30.516 15.523 1 98.62 286 THR A N 1
ATOM 2202 C CA . THR A 1 286 ? -7.895 29.422 16.422 1 98.62 286 THR A CA 1
ATOM 2203 C C . THR A 1 286 ? -6.488 28.891 16.141 1 98.62 286 THR A C 1
ATOM 2205 O O . THR A 1 286 ? -6.172 28.562 14.992 1 98.62 286 THR A O 1
ATOM 2208 N N . LEU A 1 287 ? -5.648 28.875 17.125 1 98.81 287 LEU A N 1
ATOM 2209 C CA . LEU A 1 287 ? -4.359 28.203 17.078 1 98.81 287 LEU A CA 1
ATOM 2210 C C . LEU A 1 287 ? -4.488 26.75 17.531 1 98.81 287 LEU A C 1
ATOM 2212 O O . LEU A 1 287 ? -5.02 26.469 18.609 1 98.81 287 LEU A O 1
ATOM 2216 N N . VAL A 1 288 ? -4.07 25.844 16.688 1 98.75 288 VAL A N 1
ATOM 2217 C CA . VAL A 1 288 ? -4.023 24.438 17.047 1 98.75 288 VAL A CA 1
ATOM 2218 C C . VAL A 1 288 ? -2.586 24.031 17.359 1 98.75 288 VAL A C 1
ATOM 2220 O O . VAL A 1 288 ? -1.721 24.047 16.484 1 98.75 288 VAL A O 1
ATOM 2223 N N . VAL A 1 289 ? -2.34 23.656 18.562 1 98.62 289 VAL A N 1
ATOM 2224 C CA . VAL A 1 289 ? -1.017 23.25 19.031 1 98.62 289 VAL A CA 1
ATOM 2225 C C . VAL A 1 289 ? -0.805 21.766 18.781 1 98.62 289 VAL A C 1
ATOM 2227 O O . VAL A 1 289 ? -1.659 20.938 19.125 1 98.62 289 VAL A O 1
ATOM 2230 N N . ARG A 1 290 ? 0.33 21.453 18.203 1 97.06 290 ARG A N 1
ATOM 2231 C CA . ARG A 1 290 ? 0.626 20.062 17.875 1 97.06 290 ARG A CA 1
ATOM 2232 C C . ARG A 1 290 ? 1.854 19.578 18.641 1 97.06 290 ARG A C 1
ATOM 2234 O O . ARG A 1 290 ? 2.988 19.875 18.25 1 97.06 290 ARG A O 1
ATOM 2241 N N . PRO A 1 291 ? 1.805 18.797 19.641 1 90.81 291 PRO A N 1
ATOM 2242 C CA . PRO A 1 291 ? 2.943 18.297 20.422 1 90.81 291 PRO A CA 1
ATOM 2243 C C . PRO A 1 291 ? 3.684 17.156 19.719 1 90.81 291 PRO A C 1
ATOM 2245 O O . PRO A 1 291 ? 4.918 17.125 19.719 1 90.81 291 PRO A O 1
ATOM 2248 N N . ASP A 1 292 ? 3.363 16.234 19.031 1 80.94 292 ASP A N 1
ATOM 2249 C CA . ASP A 1 292 ? 3.752 15.055 18.25 1 80.94 292 ASP A CA 1
ATOM 2250 C C . ASP A 1 292 ? 4.969 14.367 18.875 1 80.94 292 ASP A C 1
ATOM 2252 O O . ASP A 1 292 ? 5.805 13.812 18.156 1 80.94 292 ASP A O 1
ATOM 2256 N N . SER A 1 293 ? 5.238 14.508 20.203 1 79.88 293 SER A N 1
ATOM 2257 C CA . SER A 1 293 ? 6.32 13.812 20.875 1 79.88 293 SER A CA 1
ATOM 2258 C C . SER A 1 293 ? 5.84 13.203 22.188 1 79.88 293 SER A C 1
ATOM 2260 O O . SER A 1 293 ? 4.766 13.555 22.688 1 79.88 293 SER A O 1
ATOM 2262 N N . GLY A 1 294 ? 6.551 12.266 22.594 1 83 294 GLY A N 1
ATOM 2263 C CA . GLY A 1 294 ? 6.234 11.625 23.859 1 83 294 GLY A CA 1
ATOM 2264 C C . GLY A 1 294 ? 5.074 10.656 23.766 1 83 294 GLY A C 1
ATOM 2265 O O . GLY A 1 294 ? 4.688 10.242 22.672 1 83 294 GLY A O 1
ATOM 2266 N N . GLU A 1 295 ? 4.66 10.172 24.844 1 91.69 295 GLU A N 1
ATOM 2267 C CA . GLU A 1 295 ? 3.516 9.266 24.938 1 91.69 295 GLU A CA 1
ATOM 2268 C C . GLU A 1 295 ? 2.201 10.039 24.922 1 91.69 295 GLU A C 1
ATOM 2270 O O . GLU A 1 295 ? 1.865 10.719 25.891 1 91.69 295 GLU A O 1
ATOM 2275 N N . PRO A 1 296 ? 1.438 9.859 23.891 1 95 296 PRO A N 1
ATOM 2276 C CA . PRO A 1 296 ? 0.285 10.734 23.688 1 95 296 PRO A CA 1
ATOM 2277 C C . PRO A 1 296 ? -0.722 10.68 24.828 1 95 296 PRO A C 1
ATOM 2279 O O . PRO A 1 296 ? -1.331 11.695 25.172 1 95 296 PRO A O 1
ATOM 2282 N N . VAL A 1 297 ? -0.934 9.547 25.469 1 97.25 297 VAL A N 1
ATOM 2283 C CA . VAL A 1 297 ? -1.917 9.375 26.531 1 97.25 297 VAL A CA 1
ATOM 2284 C C . VAL A 1 297 ? -1.548 10.258 27.719 1 97.25 297 VAL A C 1
ATOM 2286 O O . VAL A 1 297 ? -2.426 10.727 28.453 1 97.25 297 VAL A O 1
ATOM 2289 N N . GLU A 1 298 ? -0.275 10.523 27.859 1 96.25 298 GLU A N 1
ATOM 2290 C CA . GLU A 1 298 ? 0.212 11.367 28.938 1 96.25 298 GLU A CA 1
ATOM 2291 C C . GLU A 1 298 ? 0.354 12.812 28.484 1 96.25 298 GLU A C 1
ATOM 2293 O O . GLU A 1 298 ? -0.036 13.734 29.203 1 96.25 298 GLU A O 1
ATOM 2298 N N . VAL A 1 299 ? 0.877 13.016 27.328 1 96.25 299 VAL A N 1
ATOM 2299 C CA . VAL A 1 299 ? 1.291 14.336 26.844 1 96.25 299 VAL A CA 1
ATOM 2300 C C . VAL A 1 299 ? 0.061 15.172 26.5 1 96.25 299 VAL A C 1
ATOM 2302 O O . VAL A 1 299 ? 0.018 16.375 26.797 1 96.25 299 VAL A O 1
ATOM 2305 N N . VAL A 1 300 ? -0.967 14.562 25.953 1 97.88 300 VAL A N 1
ATOM 2306 C CA . VAL A 1 300 ? -2.111 15.305 25.438 1 97.88 300 VAL A CA 1
ATOM 2307 C C . VAL A 1 300 ? -2.885 15.945 26.578 1 97.88 300 VAL A C 1
ATOM 2309 O O . VAL A 1 300 ? -3.094 17.156 26.594 1 97.88 300 VAL A O 1
ATOM 2312 N N . PRO A 1 301 ? -3.303 15.164 27.641 1 98.38 301 PRO A N 1
ATOM 2313 C CA . PRO A 1 301 ? -4 15.805 28.766 1 98.38 301 PRO A CA 1
ATOM 2314 C C . PRO A 1 301 ? -3.143 16.844 29.469 1 98.38 301 PRO A C 1
ATOM 2316 O O . PRO A 1 301 ? -3.646 17.906 29.859 1 98.38 301 PRO A O 1
ATOM 2319 N N . GLU A 1 302 ? -1.876 16.547 29.609 1 98 302 GLU A N 1
ATOM 2320 C CA . GLU A 1 302 ? -0.983 17.516 30.25 1 98 302 GLU A CA 1
ATOM 2321 C C . GLU A 1 302 ? -0.902 18.812 29.453 1 98 302 GLU A C 1
ATOM 2323 O O . GLU A 1 302 ? -0.945 19.906 30.031 1 98 302 GLU A O 1
ATOM 2328 N N . ALA A 1 303 ? -0.784 18.688 28.172 1 98.31 303 ALA A N 1
ATOM 2329 C CA . ALA A 1 303 ? -0.719 19.859 27.297 1 98.31 303 ALA A CA 1
ATOM 2330 C C . ALA A 1 303 ? -1.991 20.688 27.406 1 98.31 303 ALA A C 1
ATOM 2332 O O . ALA A 1 303 ? -1.93 21.922 27.484 1 98.31 303 ALA A O 1
ATOM 2333 N N . ILE A 1 304 ? -3.141 20.062 27.422 1 98.75 304 ILE A N 1
ATOM 2334 C CA . ILE A 1 304 ? -4.422 20.75 27.516 1 98.75 304 ILE A CA 1
ATOM 2335 C C . ILE A 1 304 ? -4.496 21.5 28.844 1 98.75 304 ILE A C 1
ATOM 2337 O O . ILE A 1 304 ? -4.891 22.672 28.891 1 98.75 304 ILE A O 1
ATOM 2341 N N . GLU A 1 305 ? -4.109 20.875 29.922 1 98.81 305 GLU A N 1
ATOM 2342 C CA . GLU A 1 305 ? -4.195 21.484 31.25 1 98.81 305 GLU A CA 1
ATOM 2343 C C . GLU A 1 305 ? -3.217 22.656 31.375 1 98.81 305 GLU A C 1
ATOM 2345 O O . GLU A 1 305 ? -3.516 23.656 32.031 1 98.81 305 GLU A O 1
ATOM 2350 N N . ARG 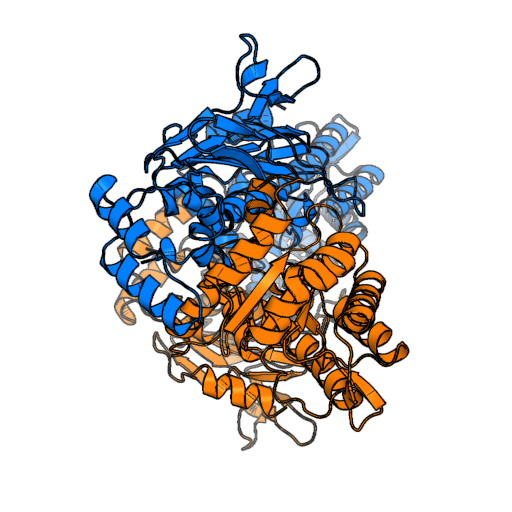A 1 306 ? -2.066 22.531 30.781 1 98.56 306 ARG A N 1
ATOM 2351 C CA . ARG A 1 306 ? -1.123 23.641 30.797 1 98.56 306 ARG A CA 1
ATOM 2352 C C . ARG A 1 306 ? -1.667 24.828 30 1 98.56 306 ARG A C 1
ATOM 2354 O O . ARG A 1 306 ? -1.492 25.969 30.391 1 98.56 306 ARG A O 1
ATOM 2361 N N . LEU A 1 307 ? -2.281 24.516 28.859 1 98.75 307 LEU A N 1
ATOM 2362 C CA . LEU A 1 307 ? -2.928 25.578 28.094 1 98.75 307 LEU A CA 1
ATOM 2363 C C . LEU A 1 307 ? -4.047 26.219 28.906 1 98.75 307 LEU A C 1
ATOM 2365 O O . LEU A 1 307 ? -4.223 27.438 28.859 1 98.75 307 LEU A O 1
ATOM 2369 N N . MET A 1 308 ? -4.809 25.438 29.672 1 98.75 308 MET A N 1
ATOM 2370 C CA . MET A 1 308 ? -5.887 25.953 30.516 1 98.75 308 MET A CA 1
ATOM 2371 C C . MET A 1 308 ? -5.34 26.859 31.609 1 98.75 308 MET A C 1
ATOM 2373 O O . MET A 1 308 ? -5.973 27.844 31.984 1 98.75 308 MET A O 1
ATOM 2377 N N . ALA A 1 309 ? -4.195 26.469 32.094 1 98.75 309 ALA A N 1
ATOM 2378 C CA . ALA A 1 309 ? -3.578 27.281 33.156 1 98.75 309 ALA A CA 1
ATOM 2379 C C . ALA A 1 309 ? -3.232 28.672 32.625 1 98.75 309 ALA A C 1
ATOM 2381 O O . ALA A 1 309 ? -3.244 29.656 33.375 1 98.75 309 ALA A O 1
ATOM 2382 N N . ARG A 1 310 ? -2.969 28.812 31.375 1 98.5 310 ARG A N 1
ATOM 2383 C CA . ARG A 1 310 ? -2.541 30.078 30.797 1 98.5 310 ARG A CA 1
ATOM 2384 C C . ARG A 1 310 ? -3.715 30.812 30.156 1 98.5 310 ARG A C 1
ATOM 2386 O O . ARG A 1 310 ? -3.789 32.031 30.219 1 98.5 310 ARG A O 1
ATOM 2393 N N . PHE A 1 311 ? -4.629 30.109 29.516 1 98.5 311 PHE A N 1
ATOM 2394 C CA . PHE A 1 311 ? -5.668 30.734 28.703 1 98.5 311 PHE A CA 1
ATOM 2395 C C . PHE A 1 311 ? -7.02 30.672 29.406 1 98.5 311 PHE A C 1
ATOM 2397 O O . PHE A 1 311 ? -7.969 31.344 29 1 98.5 311 PHE A O 1
ATOM 2404 N N . GLY A 1 312 ? -7.121 29.891 30.453 1 98.5 312 GLY A N 1
ATOM 2405 C CA . GLY A 1 312 ? -8.406 29.656 31.094 1 98.5 312 GLY A CA 1
ATOM 2406 C C . GLY A 1 312 ? -9.211 28.562 30.406 1 98.5 312 GLY A C 1
ATOM 2407 O O . GLY A 1 312 ? -8.75 27.938 29.453 1 98.5 312 GLY A O 1
ATOM 2408 N N . TYR A 1 313 ? -10.344 28.25 30.953 1 98.69 313 TYR A N 1
ATOM 2409 C CA . TYR A 1 313 ? -11.266 27.25 30.406 1 98.69 313 TYR A CA 1
ATOM 2410 C C . TYR A 1 313 ? -12.688 27.5 30.891 1 98.69 313 TYR A C 1
ATOM 2412 O O . TYR A 1 313 ? -12.906 28.266 31.828 1 98.69 313 TYR A O 1
ATOM 2420 N N . ARG A 1 314 ? -13.625 26.984 30.234 1 98.56 314 ARG A N 1
ATOM 2421 C CA . ARG A 1 314 ? -15.008 26.922 30.688 1 98.56 314 ARG A CA 1
ATOM 2422 C C . ARG A 1 314 ? -15.422 25.469 30.969 1 98.56 314 ARG A C 1
ATOM 2424 O O . ARG A 1 314 ? -14.852 24.531 30.391 1 98.56 314 ARG A O 1
ATOM 2431 N N . THR A 1 315 ? -16.344 25.281 31.812 1 98.62 315 THR A N 1
ATOM 2432 C CA . THR A 1 315 ? -16.953 23.969 32.062 1 98.62 315 THR A CA 1
ATOM 2433 C C . THR A 1 315 ? -18.281 23.844 31.328 1 98.62 315 THR A C 1
ATOM 2435 O O . THR A 1 315 ? -19.156 24.688 31.453 1 98.62 315 THR A O 1
ATOM 2438 N N . ASN A 1 316 ? -18.391 22.875 30.469 1 98.44 316 ASN A N 1
ATOM 2439 C CA . ASN A 1 316 ? -19.594 22.719 29.672 1 98.44 316 ASN A CA 1
ATOM 2440 C C . ASN A 1 316 ? -20.734 22.094 30.484 1 98.44 316 ASN A C 1
ATOM 2442 O O . ASN A 1 316 ? -20.578 21.859 31.688 1 98.44 316 ASN A O 1
ATOM 2446 N N . SER A 1 317 ? -21.906 21.906 29.875 1 98.56 317 SER A N 1
ATOM 2447 C CA . SER A 1 317 ? -23.109 21.484 30.562 1 98.56 317 SER A CA 1
ATOM 2448 C C . SER A 1 317 ? -22.953 20.094 31.156 1 98.56 317 SER A C 1
ATOM 2450 O O . SER A 1 317 ? -23.688 19.719 32.062 1 98.56 317 SER A O 1
ATOM 2452 N N . LYS A 1 318 ? -21.938 19.344 30.719 1 98.38 318 LYS A N 1
ATOM 2453 C CA . LYS A 1 318 ? -21.75 17.953 31.156 1 98.38 318 LYS A CA 1
ATOM 2454 C C . LYS A 1 318 ? -20.641 17.859 32.219 1 98.38 318 LYS A C 1
ATOM 2456 O O . LYS A 1 318 ? -20.312 16.766 32.656 1 98.38 318 LYS A O 1
ATOM 2461 N N . GLY A 1 319 ? -20.062 18.984 32.531 1 98.62 319 GLY A N 1
ATOM 2462 C CA . GLY A 1 319 ? -19.094 19.031 33.594 1 98.62 319 GLY A CA 1
ATOM 2463 C C . GLY A 1 319 ? -17.656 18.875 33.125 1 98.62 319 GLY A C 1
ATOM 2464 O O . GLY A 1 319 ? -16.766 18.641 33.938 1 98.62 319 GLY A O 1
ATOM 2465 N N . TYR A 1 320 ? -17.422 18.938 31.922 1 98.88 320 TYR A N 1
ATOM 2466 C CA . TYR A 1 320 ? -16.078 18.781 31.359 1 98.88 320 TYR A CA 1
ATOM 2467 C C . TYR A 1 320 ? -15.492 20.125 30.969 1 98.88 320 TYR A C 1
ATOM 2469 O O . TYR A 1 320 ? -16.219 21.031 30.547 1 98.88 320 TYR A O 1
ATOM 2477 N N . ARG A 1 321 ? -14.18 20.266 31.125 1 98.88 321 ARG A N 1
ATOM 2478 C CA . ARG A 1 321 ? -13.484 21.531 30.875 1 98.88 321 ARG A CA 1
ATOM 2479 C C . ARG A 1 321 ? -13.125 21.672 29.406 1 98.88 321 ARG A C 1
ATOM 2481 O O . ARG A 1 321 ? -12.688 20.719 28.766 1 98.88 321 ARG A O 1
ATOM 2488 N N . VAL A 1 322 ? -13.422 22.828 28.844 1 98.88 322 VAL A N 1
ATOM 2489 C CA . VAL A 1 322 ? -13.188 23.125 27.438 1 98.88 322 VAL A CA 1
ATOM 2490 C C . VAL A 1 322 ? -12.305 24.375 27.312 1 98.88 322 VAL A C 1
ATOM 2492 O O . VAL A 1 322 ? -12.578 25.391 27.938 1 98.88 322 VAL A O 1
ATOM 2495 N N . LEU A 1 323 ? -11.266 24.219 26.531 1 98.81 323 LEU A N 1
ATOM 2496 C CA . LEU A 1 323 ? -10.406 25.359 26.203 1 98.81 323 LEU A CA 1
ATOM 2497 C C . LEU A 1 323 ? -11.195 26.469 25.516 1 98.81 323 LEU A C 1
ATOM 2499 O O . LEU A 1 323 ? -12.227 26.203 24.875 1 98.81 323 LEU A O 1
ATOM 2503 N N . PRO A 1 324 ? -10.648 27.75 25.688 1 98.38 324 PRO A N 1
ATOM 2504 C CA . PRO A 1 324 ? -11.266 28.797 24.859 1 98.38 324 PRO A CA 1
ATOM 2505 C C . PRO A 1 324 ? -11.148 28.5 23.359 1 98.38 324 PRO A C 1
ATOM 2507 O O . PRO A 1 324 ? -10.242 27.781 22.938 1 98.38 324 PRO A O 1
ATOM 2510 N N . ASP A 1 325 ? -12.008 29.094 22.547 1 97.56 325 ASP A N 1
ATOM 2511 C CA . ASP A 1 325 ? -12.141 28.75 21.125 1 97.56 325 ASP A CA 1
ATOM 2512 C C . ASP A 1 325 ? -10.875 29.125 20.359 1 97.56 325 ASP A C 1
ATOM 2514 O O . ASP A 1 325 ? -10.641 28.625 19.266 1 97.56 325 ASP A O 1
ATOM 2518 N N . CYS A 1 326 ? -10.109 30 20.875 1 98.31 326 CYS A N 1
ATOM 2519 C CA . CYS A 1 326 ? -8.938 30.5 20.172 1 98.31 326 CYS A CA 1
ATOM 2520 C C . CYS A 1 326 ? -7.789 29.5 20.234 1 98.31 326 CYS A C 1
ATOM 2522 O O . CYS A 1 326 ? -6.738 29.703 19.641 1 98.31 326 CYS A O 1
ATOM 2524 N N . ILE A 1 327 ? -7.977 28.391 20.984 1 98.06 327 ILE A N 1
ATOM 2525 C CA . ILE A 1 327 ? -6.871 27.438 21.125 1 98.06 327 ILE A CA 1
ATOM 2526 C C . ILE A 1 327 ? -7.41 26.016 21.141 1 98.06 327 ILE A C 1
ATOM 2528 O O . ILE A 1 327 ? -8.461 25.75 21.734 1 98.06 327 ILE A O 1
ATOM 2532 N N . ARG A 1 328 ? -6.789 25.109 20.453 1 98.5 328 ARG A N 1
ATOM 2533 C CA . ARG A 1 328 ? -7.082 23.688 20.406 1 98.5 328 ARG A CA 1
ATOM 2534 C C . ARG A 1 328 ? -5.805 22.859 20.266 1 98.5 328 ARG A C 1
ATOM 2536 O O . ARG A 1 328 ? -4.715 23.422 20.125 1 98.5 328 ARG A O 1
ATOM 2543 N N . LEU A 1 329 ? -5.93 21.516 20.328 1 98.5 329 LEU A N 1
ATOM 2544 C CA . LEU A 1 329 ? -4.801 20.609 20.156 1 98.5 329 LEU A CA 1
ATOM 2545 C C . LEU A 1 329 ? -5.051 19.625 19.016 1 98.5 329 LEU A C 1
ATOM 2547 O O . LEU A 1 329 ? -6.199 19.266 18.75 1 98.5 329 LEU A O 1
ATOM 2551 N N . ILE A 1 330 ? -3.986 19.234 18.344 1 98.31 330 ILE A N 1
ATOM 2552 C CA . ILE A 1 330 ? -4.043 18.125 17.406 1 98.31 330 ILE A CA 1
ATOM 2553 C C . ILE A 1 330 ? -2.887 17.156 17.688 1 98.31 330 ILE A C 1
ATOM 2555 O O . ILE A 1 330 ? -1.761 17.594 17.938 1 98.31 330 ILE A O 1
ATOM 2559 N N . GLN A 1 331 ? -3.176 15.906 17.703 1 97.81 331 GLN A N 1
ATOM 2560 C CA . GLN A 1 331 ? -2.178 14.859 17.891 1 97.81 331 GLN A CA 1
ATOM 2561 C C . GLN A 1 331 ? -2.068 13.977 16.641 1 97.81 331 GLN A C 1
ATOM 2563 O O . GLN A 1 331 ? -3.074 13.453 16.156 1 97.81 331 GLN A O 1
ATOM 2568 N N . GLY A 1 332 ? -0.845 13.844 16.094 1 95.25 332 GLY A N 1
ATOM 2569 C CA . GLY A 1 332 ? -0.666 13.102 14.852 1 95.25 332 GLY A CA 1
ATOM 2570 C C . GLY A 1 332 ? 0.22 11.875 15.016 1 95.25 332 GLY A C 1
ATOM 2571 O O . GLY A 1 332 ? 0.016 10.859 14.344 1 95.25 332 GLY A O 1
ATOM 2572 N N . ASP A 1 333 ? 1.207 11.891 15.859 1 89 333 ASP A N 1
ATOM 2573 C CA . ASP A 1 333 ? 2.166 10.797 16.016 1 89 333 ASP A CA 1
ATOM 2574 C C . ASP A 1 333 ? 1.562 9.656 16.828 1 89 333 ASP A C 1
ATOM 2576 O O . ASP A 1 333 ? 0.962 9.883 17.891 1 89 333 ASP A O 1
ATOM 2580 N N . GLY A 1 334 ? 1.629 8.531 16.281 1 88.38 334 GLY A N 1
ATOM 2581 C CA . GLY A 1 334 ? 1.234 7.344 17.031 1 88.38 334 GLY A CA 1
ATOM 2582 C C . GLY A 1 334 ? -0.269 7.16 17.109 1 88.38 334 GLY A C 1
ATOM 2583 O O . GLY A 1 334 ? -0.776 6.523 18.031 1 88.38 334 GLY A O 1
ATOM 2584 N N . ILE A 1 335 ? -0.992 7.684 16.203 1 96.69 335 ILE A N 1
ATOM 2585 C CA . ILE A 1 335 ? -2.447 7.672 16.297 1 96.69 335 ILE A CA 1
ATOM 2586 C C . ILE A 1 335 ? -3.002 6.457 15.555 1 96.69 335 ILE A C 1
ATOM 2588 O O . ILE A 1 335 ? -2.617 6.188 14.414 1 96.69 335 ILE A O 1
ATOM 2592 N N . ASN A 1 336 ? -3.781 5.688 16.109 1 97.5 336 ASN A N 1
ATOM 2593 C CA . ASN A 1 336 ? -4.621 4.598 15.633 1 97.5 336 ASN A CA 1
ATOM 2594 C C . ASN A 1 336 ? -5.887 4.453 16.469 1 97.5 336 ASN A C 1
ATOM 2596 O O . ASN A 1 336 ? -6.105 5.219 17.406 1 97.5 336 ASN A O 1
ATOM 2600 N N . ALA A 1 337 ? -6.766 3.533 16.203 1 98.06 337 ALA A N 1
ATOM 2601 C CA . ALA A 1 337 ? -8.039 3.387 16.891 1 98.06 337 ALA A CA 1
ATOM 2602 C C . ALA A 1 337 ? -7.832 3.193 18.391 1 98.06 337 ALA A C 1
ATOM 2604 O O . ALA A 1 337 ? -8.539 3.789 19.203 1 98.06 337 ALA A O 1
ATOM 2605 N N . GLN A 1 338 ? -6.867 2.385 18.75 1 97.81 338 GLN A N 1
ATOM 2606 C CA . GLN A 1 338 ? -6.609 2.074 20.156 1 97.81 338 GLN A CA 1
ATOM 2607 C C . GLN A 1 338 ? -6.07 3.295 20.891 1 97.81 338 GLN A C 1
ATOM 2609 O O . GLN A 1 338 ? -6.477 3.568 22.016 1 97.81 338 GLN A O 1
ATOM 2614 N N . SER A 1 339 ? -5.105 3.99 20.281 1 98.12 339 SER A N 1
ATOM 2615 C CA . SER A 1 339 ? -4.535 5.156 20.938 1 98.12 339 SER A CA 1
ATOM 2616 C C . SER A 1 339 ? -5.555 6.281 21.062 1 98.12 339 SER A C 1
ATOM 2618 O O . SER A 1 339 ? -5.543 7.031 22.047 1 98.12 339 SER A O 1
ATOM 2620 N N . ILE A 1 340 ? -6.43 6.441 20.062 1 98.81 340 ILE A N 1
ATOM 2621 C CA . ILE A 1 340 ? -7.492 7.438 20.141 1 98.81 340 ILE A CA 1
ATOM 2622 C C . ILE A 1 340 ? -8.359 7.164 21.375 1 98.81 340 ILE A C 1
ATOM 2624 O O . ILE A 1 340 ? -8.602 8.07 22.188 1 98.81 340 ILE A O 1
ATOM 2628 N N . ALA A 1 341 ? -8.766 5.902 21.516 1 98.81 341 ALA A N 1
ATOM 2629 C CA . ALA A 1 341 ? -9.594 5.52 22.656 1 98.81 341 ALA A CA 1
ATOM 2630 C C . ALA A 1 341 ? -8.867 5.781 23.984 1 98.81 341 ALA A C 1
ATOM 2632 O O . ALA A 1 341 ? -9.461 6.285 24.938 1 98.81 341 ALA A O 1
ATOM 2633 N N . ALA A 1 342 ? -7.613 5.453 24 1 98.81 342 ALA A N 1
ATOM 2634 C CA . ALA A 1 342 ? -6.824 5.594 25.219 1 98.81 342 ALA A CA 1
ATOM 2635 C C . ALA A 1 342 ? -6.648 7.066 25.594 1 98.81 342 ALA A C 1
ATOM 2637 O O . ALA A 1 342 ? -6.738 7.434 26.766 1 98.81 342 ALA A O 1
ATOM 2638 N N . ILE A 1 343 ? -6.359 7.891 24.609 1 98.75 343 ILE A N 1
ATOM 2639 C CA . ILE A 1 343 ? -6.164 9.32 24.828 1 98.75 343 ILE A CA 1
ATOM 2640 C C . ILE A 1 343 ? -7.465 9.945 25.344 1 98.75 343 ILE A C 1
ATOM 2642 O O . ILE A 1 343 ? -7.465 10.68 26.328 1 98.75 343 ILE A O 1
ATOM 2646 N N . LEU A 1 344 ? -8.562 9.609 24.656 1 98.88 344 LEU A N 1
ATOM 2647 C CA . LEU A 1 344 ? -9.852 10.188 25.031 1 98.88 344 LEU A CA 1
ATOM 2648 C C . LEU A 1 344 ? -10.289 9.703 26.406 1 98.88 344 LEU A C 1
ATOM 2650 O O . LEU A 1 344 ? -10.914 10.453 27.156 1 98.88 344 LEU A O 1
ATOM 2654 N N . ALA A 1 345 ? -9.977 8.445 26.734 1 98.88 345 ALA A N 1
ATOM 2655 C CA . ALA A 1 345 ? -10.266 7.93 28.078 1 98.88 345 ALA A CA 1
ATOM 2656 C C . ALA A 1 345 ? -9.484 8.695 29.141 1 98.88 345 ALA A C 1
ATOM 2658 O O . ALA A 1 345 ? -10.031 9.039 30.188 1 98.88 345 ALA A O 1
ATOM 2659 N N . ALA A 1 346 ? -8.227 8.906 28.891 1 98.81 346 ALA A N 1
ATOM 2660 C CA . ALA A 1 346 ? -7.383 9.656 29.812 1 98.81 346 ALA A CA 1
ATOM 2661 C C . ALA A 1 346 ? -7.906 11.078 30 1 98.81 346 ALA A C 1
ATOM 2663 O O . ALA A 1 346 ? -7.891 11.617 31.109 1 98.81 346 ALA A O 1
ATOM 2664 N N . MET A 1 347 ? -8.367 11.672 28.953 1 98.88 347 MET A N 1
ATOM 2665 C CA . MET A 1 347 ? -8.945 13.016 29.016 1 98.88 347 MET A CA 1
ATOM 2666 C C . MET A 1 347 ? -10.219 13.031 29.844 1 98.88 347 MET A C 1
ATOM 2668 O O . MET A 1 347 ? -10.406 13.906 30.688 1 98.88 347 MET A O 1
ATOM 2672 N N . LYS A 1 348 ? -11.07 12.055 29.547 1 98.88 348 LYS A N 1
ATOM 2673 C CA . LYS A 1 348 ? -12.328 11.961 30.281 1 98.88 348 LYS A CA 1
ATOM 2674 C C . LYS A 1 348 ? -12.078 11.836 31.781 1 98.88 348 LYS A C 1
ATOM 2676 O O . LYS A 1 348 ? -12.75 12.484 32.594 1 98.88 348 LYS A O 1
ATOM 2681 N N . GLU A 1 349 ? -11.125 11.031 32.156 1 98.62 349 GLU A N 1
ATOM 2682 C CA . GLU A 1 349 ? -10.789 10.82 33.531 1 98.62 349 GLU A CA 1
ATOM 2683 C C . GLU A 1 349 ? -10.344 12.117 34.219 1 98.62 349 GLU A C 1
ATOM 2685 O O . GLU A 1 349 ? -10.547 12.305 35.406 1 98.62 349 GLU A O 1
ATOM 2690 N N . ARG A 1 350 ? -9.82 13.008 33.5 1 98.56 350 ARG A N 1
ATOM 2691 C CA . ARG A 1 350 ? -9.32 14.266 34.031 1 98.56 350 ARG A CA 1
ATOM 2692 C C . ARG A 1 350 ? -10.328 15.391 33.812 1 98.56 350 ARG A C 1
ATOM 2694 O O . ARG A 1 350 ? -9.984 16.578 33.938 1 98.56 350 ARG A O 1
ATOM 2701 N N . GLU A 1 351 ? -11.484 15.047 33.344 1 98.81 351 GLU A N 1
ATOM 2702 C CA . GLU A 1 351 ? -12.609 15.953 33.125 1 98.81 351 GLU A CA 1
ATOM 2703 C C . GLU A 1 351 ? -12.297 16.953 32.031 1 98.81 351 GLU A C 1
ATOM 2705 O O . GLU A 1 351 ? -12.617 18.141 32.156 1 98.81 351 GLU A O 1
ATOM 2710 N N . LEU A 1 352 ? -11.602 16.5 31.031 1 98.94 352 LEU A N 1
ATOM 2711 C CA . LEU A 1 352 ? -11.32 17.266 29.828 1 98.94 352 LEU A CA 1
ATOM 2712 C C . LEU A 1 352 ? -12.227 16.844 28.672 1 98.94 352 LEU A C 1
ATOM 2714 O O . LEU A 1 352 ? -12.328 15.648 28.375 1 98.94 352 LEU A O 1
ATOM 2718 N N . SER A 1 353 ? -12.883 17.797 28.047 1 98.88 353 SER A N 1
ATOM 2719 C CA . SER A 1 353 ? -13.797 17.5 26.938 1 98.88 353 SER A CA 1
ATOM 2720 C C . SER A 1 353 ? -13.039 17.047 25.703 1 98.88 353 SER A C 1
ATOM 2722 O O . SER A 1 353 ? -11.945 17.531 25.422 1 98.88 353 SER A O 1
ATOM 2724 N N . ALA A 1 354 ? -13.68 16.141 24.875 1 98.81 354 ALA A N 1
ATOM 2725 C CA . ALA A 1 354 ? -13.148 15.727 23.578 1 98.81 354 ALA A CA 1
ATOM 2726 C C . ALA A 1 354 ? -13.125 16.891 22.594 1 98.81 354 ALA A C 1
ATOM 2728 O O . ALA A 1 354 ? -12.461 16.812 21.562 1 98.81 354 ALA A O 1
ATOM 2729 N N . ASP A 1 355 ? -13.75 17.984 22.906 1 98.69 355 ASP A N 1
ATOM 2730 C CA . ASP A 1 355 ? -13.734 19.188 22.078 1 98.69 355 ASP A CA 1
ATOM 2731 C C . ASP A 1 355 ? -12.32 19.75 21.938 1 98.69 355 ASP A C 1
ATOM 2733 O O . ASP A 1 355 ? -12 20.422 20.953 1 98.69 355 ASP A O 1
ATOM 2737 N N . ASN A 1 356 ? -11.5 19.422 22.875 1 98.81 356 ASN A N 1
ATOM 2738 C CA . ASN A 1 356 ? -10.211 20.078 23 1 98.81 356 ASN A CA 1
ATOM 2739 C C . ASN A 1 356 ? -9.203 19.531 22 1 98.81 356 ASN A C 1
ATOM 2741 O O . ASN A 1 356 ? -8.156 20.141 21.766 1 98.81 356 ASN A O 1
ATOM 2745 N N . ILE A 1 357 ? -9.57 18.391 21.344 1 98.56 357 ILE A N 1
ATOM 2746 C CA . ILE A 1 357 ? -8.508 17.734 20.594 1 98.56 357 ILE A CA 1
ATOM 2747 C C . ILE A 1 357 ? -9.055 17.25 19.25 1 98.56 357 ILE A C 1
ATOM 2749 O O . ILE A 1 357 ? -10.242 16.938 19.141 1 98.56 357 ILE A O 1
ATOM 2753 N N . THR A 1 358 ? -8.25 17.297 18.25 1 98.5 358 THR A N 1
ATOM 2754 C CA . THR A 1 358 ? -8.391 16.609 16.969 1 98.5 358 THR A CA 1
ATOM 2755 C C . THR A 1 358 ? -7.238 15.633 16.734 1 98.5 358 THR A C 1
ATOM 2757 O O . THR A 1 358 ? -6.184 15.766 17.359 1 98.5 358 THR A O 1
ATOM 2760 N N . PHE A 1 359 ? -7.457 14.625 15.883 1 98.69 359 PHE A N 1
ATOM 2761 C CA . PHE A 1 359 ? -6.434 13.609 15.648 1 98.69 359 PHE A CA 1
ATOM 2762 C C . PHE A 1 359 ? -6 13.617 14.188 1 98.69 359 PHE A C 1
ATOM 2764 O O . PHE A 1 359 ? -6.793 13.93 13.297 1 98.69 359 PHE A O 1
ATOM 2771 N N . GLY A 1 360 ? -4.762 13.406 13.898 1 98 360 GLY A N 1
ATOM 2772 C CA . GLY A 1 360 ? -4.219 13.031 12.602 1 98 360 GLY A CA 1
ATOM 2773 C C . GLY A 1 360 ? -3.67 11.617 12.57 1 98 360 GLY A C 1
ATOM 2774 O O . GLY A 1 360 ? -2.857 11.242 13.414 1 98 360 GLY A O 1
ATOM 2775 N N . MET A 1 361 ? -4.184 10.898 11.68 1 98.06 361 MET A N 1
ATOM 2776 C CA . MET A 1 361 ? -3.783 9.492 11.578 1 98.06 361 MET A CA 1
ATOM 2777 C C . MET A 1 361 ? -3.016 9.242 10.281 1 98.06 361 MET A C 1
ATOM 2779 O O . MET A 1 361 ? -3.477 9.602 9.203 1 98.06 361 MET A O 1
ATOM 2783 N N . GLY A 1 362 ? -1.854 8.617 10.328 1 96.06 362 GLY A N 1
ATOM 2784 C CA . GLY A 1 362 ? -0.993 8.406 9.18 1 96.06 362 GLY A CA 1
ATOM 2785 C C . GLY A 1 362 ? -1.001 6.973 8.688 1 96.06 362 GLY A C 1
ATOM 2786 O O . GLY A 1 362 ? -2.033 6.473 8.234 1 96.06 362 GLY A O 1
ATOM 2787 N N . GLY A 1 363 ? 0.145 6.293 8.914 1 94.44 363 GLY A N 1
ATOM 2788 C CA . GLY A 1 363 ? 0.326 4.934 8.43 1 94.44 363 GLY A CA 1
ATOM 2789 C C . GLY A 1 363 ? -0.723 3.971 8.953 1 94.44 363 GLY A C 1
ATOM 2790 O O . GLY A 1 363 ? -1.133 3.051 8.242 1 94.44 363 GLY A O 1
ATOM 2791 N N . ALA A 1 364 ? -1.193 4.172 10.133 1 96.69 364 ALA A N 1
ATOM 2792 C CA . ALA A 1 364 ? -2.178 3.273 10.727 1 96.69 364 ALA A CA 1
ATOM 2793 C C . ALA A 1 364 ? -3.496 3.32 9.969 1 96.69 364 ALA A C 1
ATOM 2795 O O . ALA A 1 364 ? -4.27 2.359 9.992 1 96.69 364 ALA A O 1
ATOM 2796 N N . LEU A 1 365 ? -3.693 4.418 9.297 1 97.88 365 LEU A N 1
ATOM 2797 C CA . LEU A 1 365 ? -4.918 4.57 8.523 1 97.88 365 LEU A CA 1
ATOM 2798 C C . LEU A 1 365 ? -4.758 3.977 7.129 1 97.88 365 LEU A C 1
ATOM 2800 O O . LEU A 1 365 ? -5.633 3.248 6.652 1 97.88 365 LEU A O 1
ATOM 2804 N N . MET A 1 366 ? -3.617 4.219 6.512 1 96.88 366 MET A N 1
ATOM 2805 C CA . MET A 1 366 ? -3.531 3.969 5.078 1 96.88 366 MET A CA 1
ATOM 2806 C C . MET A 1 366 ? -2.686 2.732 4.789 1 96.88 366 MET A C 1
ATOM 2808 O O . MET A 1 366 ? -2.936 2.021 3.812 1 96.88 366 MET A O 1
ATOM 2812 N N . GLN A 1 367 ? -1.713 2.482 5.617 1 97.38 367 GLN A N 1
ATOM 2813 C CA . GLN A 1 367 ? -0.704 1.524 5.18 1 97.38 367 GLN A CA 1
ATOM 2814 C C . GLN A 1 367 ? -0.671 0.304 6.098 1 97.38 367 GLN A C 1
ATOM 2816 O O . GLN A 1 367 ? -0.316 -0.794 5.664 1 97.38 367 GLN A O 1
ATOM 2821 N N . LYS A 1 368 ? -1.026 0.445 7.371 1 97.12 368 LYS A N 1
ATOM 2822 C CA . LYS A 1 368 ? -0.93 -0.668 8.312 1 97.12 368 LYS A CA 1
ATOM 2823 C C . LYS A 1 368 ? -2.162 -1.564 8.227 1 97.12 368 LYS A C 1
ATOM 2825 O O . LYS A 1 368 ? -2.551 -2.186 9.219 1 97.12 368 LYS A O 1
ATOM 2830 N N . VAL A 1 369 ? -2.863 -1.549 7.086 1 97.44 369 VAL A N 1
ATOM 2831 C CA . VAL A 1 369 ? -3.912 -2.502 6.734 1 97.44 369 VAL A CA 1
ATOM 2832 C C . VAL A 1 369 ? -3.41 -3.436 5.633 1 97.44 369 VAL A C 1
ATOM 2834 O O . VAL A 1 369 ? -2.574 -3.049 4.816 1 97.44 369 VAL A O 1
ATOM 2837 N N . HIS A 1 370 ? -3.887 -4.629 5.664 1 97.06 370 HIS A N 1
ATOM 2838 C CA . HIS A 1 370 ? -3.611 -5.609 4.617 1 97.06 370 HIS A CA 1
ATOM 2839 C C . HIS A 1 370 ? -4.824 -6.492 4.355 1 97.06 370 HIS A C 1
ATOM 2841 O O . HIS A 1 370 ? -5.832 -6.395 5.062 1 97.06 370 HIS A O 1
ATOM 2847 N N . ARG A 1 371 ? -4.797 -7.289 3.396 1 95.44 371 ARG A N 1
ATOM 2848 C CA . ARG A 1 371 ? -5.949 -8.062 2.945 1 95.44 371 ARG A CA 1
ATOM 2849 C C . ARG A 1 371 ? -6.5 -8.93 4.07 1 95.44 371 ARG A C 1
ATOM 2851 O O . ARG A 1 371 ? -7.715 -9.117 4.18 1 95.44 371 ARG A O 1
ATOM 2858 N N . ASP A 1 372 ? -5.641 -9.391 4.984 1 94.88 372 ASP A N 1
ATOM 2859 C CA . ASP A 1 372 ? -6.043 -10.273 6.074 1 94.88 372 ASP A CA 1
ATOM 2860 C C . ASP A 1 372 ? -6.617 -9.477 7.246 1 94.88 372 ASP A C 1
ATOM 2862 O O . ASP A 1 372 ? -7.18 -10.055 8.18 1 94.88 372 ASP A O 1
ATOM 2866 N N . THR A 1 373 ? -6.461 -8.117 7.211 1 97.69 373 THR A N 1
ATOM 2867 C CA . THR A 1 373 ? -7.082 -7.293 8.242 1 97.69 373 THR A CA 1
ATOM 2868 C C . THR A 1 373 ? -8.578 -7.582 8.344 1 97.69 373 THR A C 1
ATOM 2870 O O . THR A 1 373 ? -9.125 -7.656 9.445 1 97.69 373 THR A O 1
ATOM 2873 N N . HIS A 1 374 ? -9.203 -7.738 7.145 1 98.19 374 HIS A N 1
ATOM 2874 C CA . HIS A 1 374 ? -10.617 -8.109 7.105 1 98.19 374 HIS A CA 1
ATOM 2875 C C . HIS A 1 374 ? -10.82 -9.406 6.328 1 98.19 374 HIS A C 1
ATOM 2877 O O . HIS A 1 374 ? -11.906 -9.641 5.789 1 98.19 374 HIS A O 1
ATOM 2883 N N . GLU A 1 375 ? -9.781 -10.148 6.137 1 96.88 375 GLU A N 1
ATOM 2884 C CA . GLU A 1 375 ? -9.781 -11.5 5.578 1 96.88 375 GLU A CA 1
ATOM 2885 C C . GLU A 1 375 ? -10.578 -11.555 4.277 1 96.88 375 GLU A C 1
ATOM 2887 O O . GLU A 1 375 ? -11.461 -12.406 4.117 1 96.88 375 GLU A O 1
ATOM 2892 N N . PHE A 1 376 ? -10.297 -10.734 3.391 1 97.94 376 PHE A N 1
ATOM 2893 C CA . PHE A 1 376 ? -10.984 -10.68 2.105 1 97.94 376 PHE A CA 1
ATOM 2894 C C . PHE A 1 376 ? -10.578 -11.852 1.223 1 97.94 376 PHE A C 1
ATOM 2896 O O . PHE A 1 376 ? -9.414 -12.258 1.224 1 97.94 376 PHE A O 1
ATOM 2903 N N . ALA A 1 377 ? -11.523 -12.391 0.454 1 95.56 377 ALA A N 1
ATOM 2904 C CA . ALA A 1 377 ? -11.281 -13.461 -0.513 1 95.56 377 ALA A CA 1
ATOM 2905 C C . ALA A 1 377 ? -12.227 -13.344 -1.703 1 95.56 377 ALA A C 1
ATOM 2907 O O . ALA A 1 377 ? -13.336 -12.82 -1.573 1 95.56 377 ALA A O 1
ATOM 2908 N N . MET A 1 378 ? -11.773 -13.711 -2.779 1 97 378 MET A N 1
ATOM 2909 C CA . MET A 1 378 ? -12.594 -13.938 -3.965 1 97 378 MET A CA 1
ATOM 2910 C C . MET A 1 378 ? -12.602 -15.414 -4.352 1 97 378 MET A C 1
ATOM 2912 O O . MET A 1 378 ? -11.539 -16.031 -4.445 1 97 378 MET A O 1
ATOM 2916 N N . LYS A 1 379 ? -13.781 -16 -4.551 1 95.62 379 LYS A N 1
ATOM 2917 C CA . LYS A 1 379 ? -13.922 -17.422 -4.836 1 95.62 379 LYS A CA 1
ATOM 2918 C C . LYS A 1 379 ? -14.945 -17.656 -5.941 1 95.62 379 LYS A C 1
ATOM 2920 O O . LYS A 1 379 ? -15.945 -16.953 -6.031 1 95.62 379 LYS A O 1
ATOM 2925 N N . ALA A 1 380 ? -14.648 -18.656 -6.695 1 97 380 ALA A N 1
ATOM 2926 C CA . ALA A 1 380 ? -15.68 -19.141 -7.617 1 97 380 ALA A CA 1
ATOM 2927 C C . ALA A 1 380 ? -16.75 -19.938 -6.875 1 97 380 ALA A C 1
ATOM 2929 O O . ALA A 1 380 ? -16.438 -20.734 -5.996 1 97 380 ALA A O 1
ATOM 2930 N N . SER A 1 381 ? -18.031 -19.641 -7.203 1 97.31 381 SER A N 1
ATOM 2931 C CA . SER A 1 381 ? -19.094 -20.312 -6.469 1 97.31 381 SER A CA 1
ATOM 2932 C C . SER A 1 381 ? -19.984 -21.141 -7.402 1 97.31 381 SER A C 1
ATOM 2934 O O . SER A 1 381 ? -20.75 -21.984 -6.953 1 97.31 381 SER A O 1
ATOM 2936 N N . ALA A 1 382 ? -19.922 -20.844 -8.641 1 97.75 382 ALA A N 1
ATOM 2937 C CA . ALA A 1 382 ? -20.75 -21.562 -9.602 1 97.75 382 ALA A CA 1
ATOM 2938 C C . ALA A 1 382 ? -20.109 -21.578 -10.984 1 97.75 382 ALA A C 1
ATOM 2940 O O . ALA A 1 382 ? -19.391 -20.641 -11.352 1 97.75 382 ALA A O 1
ATOM 2941 N N . ILE A 1 383 ? -20.344 -22.625 -11.727 1 98 383 ILE A N 1
ATOM 2942 C CA . ILE A 1 383 ? -19.859 -22.766 -13.094 1 98 383 ILE A CA 1
ATOM 2943 C C . ILE A 1 383 ? -20.938 -23.375 -13.977 1 98 383 ILE A C 1
ATOM 2945 O O . ILE A 1 383 ? -21.719 -24.219 -13.516 1 98 383 ILE A O 1
ATOM 2949 N N . CYS A 1 384 ? -21.078 -22.859 -15.125 1 98.19 384 CYS A N 1
ATOM 2950 C CA . CYS A 1 384 ? -21.984 -23.422 -16.109 1 98.19 384 CYS A CA 1
ATOM 2951 C C . CYS A 1 384 ? -21.219 -24.188 -17.188 1 98.19 384 CYS A C 1
ATOM 2953 O O . CYS A 1 384 ? -20.453 -23.594 -17.953 1 98.19 384 CYS A O 1
ATOM 2955 N N . VAL A 1 385 ? -21.344 -25.531 -17.234 1 97.38 385 VAL A N 1
ATOM 2956 C CA . VAL A 1 385 ? -20.703 -26.391 -18.203 1 97.38 385 VAL A CA 1
ATOM 2957 C C . VAL A 1 385 ? -21.766 -27.094 -19.062 1 97.38 385 VAL A C 1
ATOM 2959 O O . VAL A 1 385 ? -22.641 -27.766 -18.531 1 97.38 385 VAL A O 1
ATOM 2962 N N . ASP A 1 386 ? -21.719 -26.938 -20.375 1 97 386 ASP A N 1
ATOM 2963 C CA . ASP A 1 386 ? -22.672 -27.531 -21.297 1 97 386 ASP A CA 1
ATOM 2964 C C . ASP A 1 386 ? -24.109 -27.203 -20.875 1 97 386 ASP A C 1
ATOM 2966 O O . ASP A 1 386 ? -24.953 -28.094 -20.75 1 97 386 ASP A O 1
ATOM 2970 N N . GLU A 1 387 ? -24.281 -25.984 -20.5 1 96.5 387 GLU A N 1
ATOM 2971 C CA . GLU A 1 387 ? -25.594 -25.391 -20.203 1 96.5 387 GLU A CA 1
ATOM 2972 C C . GLU A 1 387 ? -26.125 -25.875 -18.875 1 96.5 387 GLU A C 1
ATOM 2974 O O . GLU A 1 387 ? -27.312 -25.688 -18.562 1 96.5 387 GLU A O 1
ATOM 2979 N N . GLN A 1 388 ? -25.312 -26.422 -18.141 1 96.19 388 GLN A N 1
ATOM 2980 C CA . GLN A 1 388 ? -25.734 -26.891 -16.812 1 96.19 388 GLN A CA 1
ATOM 2981 C C . GLN A 1 388 ? -24.922 -26.219 -15.711 1 96.19 388 GLN A C 1
ATOM 2983 O O . GLN A 1 388 ? -23.703 -26.312 -15.688 1 96.19 388 GLN A O 1
ATOM 2988 N N . TRP A 1 389 ? -25.625 -25.609 -14.797 1 95.38 389 TRP A N 1
ATOM 2989 C CA . TRP A 1 389 ? -24.984 -24.969 -13.656 1 95.38 389 TRP A CA 1
ATOM 2990 C C . TRP A 1 389 ? -24.625 -25.984 -12.586 1 95.38 389 TRP A C 1
ATOM 2992 O O . TRP A 1 389 ? -25.391 -26.922 -12.32 1 95.38 389 TRP A O 1
ATOM 3002 N N . ARG A 1 390 ? -23.469 -25.828 -12.094 1 94.12 390 ARG A N 1
ATOM 3003 C CA . ARG A 1 390 ? -23 -26.625 -10.977 1 94.12 390 ARG A CA 1
ATOM 3004 C C . ARG A 1 390 ? -22.375 -25.766 -9.898 1 94.12 390 ARG A C 1
ATOM 3006 O O . ARG A 1 390 ? -21.828 -24.688 -10.188 1 94.12 390 ARG A O 1
ATOM 3013 N N . ASP A 1 391 ? -22.5 -26.281 -8.672 1 92.81 391 ASP A N 1
ATOM 3014 C CA . ASP A 1 391 ? -21.875 -25.594 -7.547 1 92.81 391 ASP A CA 1
ATOM 3015 C C . ASP A 1 391 ? -20.359 -25.812 -7.555 1 92.81 391 ASP A C 1
ATOM 3017 O O . ASP A 1 391 ? -19.875 -26.891 -7.902 1 92.81 391 ASP A O 1
ATOM 3021 N N . VAL A 1 392 ? -19.688 -24.781 -7.344 1 92.25 392 VAL A N 1
ATOM 3022 C CA . VAL A 1 392 ? -18.25 -24.828 -7.117 1 92.25 392 VAL A CA 1
ATOM 3023 C C . VAL A 1 392 ? -17.938 -24.469 -5.66 1 92.25 392 VAL A C 1
ATOM 3025 O O . VAL A 1 392 ? -18.422 -23.453 -5.148 1 92.25 392 VAL A O 1
ATOM 3028 N N . TYR A 1 393 ? -17.219 -25.281 -4.973 1 87.81 393 TYR A N 1
ATOM 3029 C CA . TYR A 1 393 ? -16.922 -25.031 -3.566 1 87.81 393 TYR A CA 1
ATOM 3030 C C . TYR A 1 393 ? -15.664 -25.766 -3.129 1 87.81 393 TYR A C 1
ATOM 3032 O O . TYR A 1 393 ? -15.25 -26.734 -3.775 1 87.81 393 TYR A O 1
ATOM 3040 N N . LYS A 1 394 ? -15.031 -25.172 -2.174 1 83.25 394 LYS A N 1
ATOM 3041 C CA . LYS A 1 394 ? -13.906 -25.812 -1.494 1 83.25 394 LYS A CA 1
ATOM 3042 C C . LYS A 1 394 ? -14.344 -26.406 -0.158 1 83.25 394 LYS A C 1
ATOM 3044 O O . LYS A 1 394 ? -15.164 -25.828 0.552 1 83.25 394 LYS A O 1
ATOM 3049 N N . ASP A 1 395 ? -13.891 -27.609 0.126 1 80 395 ASP A N 1
ATOM 3050 C CA . ASP A 1 395 ? -14.18 -28.281 1.391 1 80 395 ASP A CA 1
ATOM 3051 C C . ASP A 1 395 ? -12.969 -29.094 1.872 1 80 395 ASP A C 1
ATOM 3053 O O . ASP A 1 395 ? -13.008 -30.312 1.899 1 80 395 ASP A O 1
ATOM 3057 N N . PRO A 1 396 ? -11.961 -28.297 2.297 1 76.06 396 PRO A N 1
ATOM 3058 C CA . PRO A 1 396 ? -10.727 -28.984 2.688 1 76.06 396 PRO A CA 1
ATOM 3059 C C . PRO A 1 396 ? -10.883 -29.766 3.99 1 76.06 396 PRO A C 1
ATOM 3061 O O . PRO A 1 396 ? -11.477 -29.266 4.949 1 76.06 396 PRO A O 1
ATOM 3064 N N . VAL A 1 397 ? -10.391 -30.938 4.039 1 74.69 397 VAL A N 1
ATOM 3065 C CA . VAL A 1 397 ? -10.453 -31.781 5.234 1 74.69 397 VAL A CA 1
ATOM 3066 C C . VAL A 1 397 ? -9.562 -31.188 6.328 1 74.69 397 VAL A C 1
ATOM 3068 O O . VAL A 1 397 ? -9.891 -31.266 7.512 1 74.69 397 VAL A O 1
ATOM 3071 N N . THR A 1 398 ? -8.555 -30.422 5.93 1 66.31 398 THR A N 1
ATOM 3072 C CA . THR A 1 398 ? -7.551 -29.922 6.855 1 66.31 398 THR A CA 1
ATOM 3073 C C . THR A 1 398 ? -7.949 -28.547 7.387 1 66.31 398 THR A C 1
ATOM 3075 O O . THR A 1 398 ? -7.348 -28.047 8.336 1 66.31 398 THR A O 1
ATOM 3078 N N . ALA A 1 399 ? -8.922 -27.844 6.805 1 66 399 ALA A N 1
ATOM 3079 C CA . ALA A 1 399 ? -9.297 -26.5 7.25 1 66 399 ALA A CA 1
ATOM 3080 C C . ALA A 1 399 ? -10.789 -26.25 7.039 1 66 399 ALA A C 1
ATOM 3082 O O . ALA A 1 399 ? -11.18 -25.5 6.141 1 66 399 ALA A O 1
ATOM 3083 N N . PRO A 1 400 ? -11.703 -26.766 7.906 1 63.06 400 PRO A N 1
ATOM 3084 C CA . PRO A 1 400 ? -13.148 -26.688 7.711 1 63.06 400 PRO A CA 1
ATOM 3085 C C . PRO A 1 400 ? -13.672 -25.25 7.723 1 63.06 400 PRO A C 1
ATOM 3087 O O . PRO A 1 400 ? -14.711 -24.953 7.137 1 63.06 400 PRO A O 1
ATOM 3090 N N . GLY A 1 401 ? -12.914 -24.438 8.312 1 61.72 401 GLY A N 1
ATOM 3091 C CA . GLY A 1 401 ? -13.32 -23.047 8.391 1 61.72 401 GLY A CA 1
ATOM 3092 C C . GLY A 1 401 ? -13.188 -22.312 7.07 1 61.72 401 GLY A C 1
ATOM 3093 O O . GLY A 1 401 ? -13.695 -21.203 6.918 1 61.72 401 GLY A O 1
ATOM 3094 N N . LYS A 1 402 ? -12.695 -22.969 6.055 1 65.44 402 LYS A N 1
ATOM 3095 C CA . LYS A 1 402 ? -12.445 -22.297 4.781 1 65.44 402 LYS A CA 1
ATOM 3096 C C . LYS A 1 402 ? -13.438 -22.75 3.717 1 65.44 402 LYS A C 1
ATOM 3098 O O . LYS A 1 402 ? -13.172 -22.625 2.52 1 65.44 402 LYS A O 1
ATOM 3103 N N . ARG A 1 403 ? -14.609 -23.188 4.207 1 77.88 403 ARG A N 1
ATOM 3104 C CA . ARG A 1 403 ? -15.648 -23.578 3.256 1 77.88 403 ARG A CA 1
ATOM 3105 C C . ARG A 1 403 ? -16.172 -22.359 2.514 1 77.88 403 ARG A C 1
ATOM 3107 O O . ARG A 1 403 ? -16.312 -21.266 3.094 1 77.88 403 ARG A O 1
ATOM 3114 N N . SER A 1 404 ? -16.438 -22.531 1.222 1 85.38 404 SER A N 1
ATOM 3115 C CA . SER A 1 404 ? -16.891 -21.422 0.393 1 85.38 404 SER A CA 1
ATOM 3116 C C . SER A 1 404 ? -18.375 -21.531 0.078 1 85.38 404 SER A C 1
ATOM 3118 O O . SER A 1 404 ? -18.969 -22.609 0.228 1 85.38 404 SER A O 1
ATOM 3120 N N . LYS A 1 405 ? -19 -20.438 -0.218 1 89.94 405 LYS A N 1
ATOM 3121 C CA . LYS A 1 405 ? -20.406 -20.375 -0.607 1 89.94 405 LYS A CA 1
ATOM 3122 C C . LYS A 1 405 ? -20.625 -21 -1.981 1 89.94 405 LYS A C 1
ATOM 3124 O O . LYS A 1 405 ? -19.703 -21.031 -2.811 1 89.94 405 LYS A O 1
ATOM 3129 N N . ARG A 1 406 ? -21.891 -21.438 -2.141 1 92.44 406 ARG A N 1
ATOM 3130 C CA . ARG A 1 406 ? -22.172 -22.203 -3.35 1 92.44 406 ARG A CA 1
ATOM 3131 C C . ARG A 1 406 ? -23.297 -21.547 -4.152 1 92.44 406 ARG A C 1
ATOM 3133 O O . ARG A 1 406 ? -24.234 -20.984 -3.58 1 92.44 406 ARG A O 1
ATOM 3140 N N . GLY A 1 407 ? -23.125 -21.688 -5.516 1 94.25 407 GLY A N 1
ATOM 3141 C CA . GLY A 1 407 ? -24.156 -21.188 -6.41 1 94.25 407 GLY A CA 1
ATOM 3142 C C . GLY A 1 407 ? -24 -19.719 -6.742 1 94.25 407 GLY A C 1
ATOM 3143 O O . GLY A 1 407 ? -23.047 -19.078 -6.305 1 94.25 407 GLY A O 1
ATOM 3144 N N . ARG A 1 408 ? -24.859 -19.266 -7.613 1 96.56 408 ARG A N 1
ATOM 3145 C CA . ARG A 1 408 ? -24.969 -17.828 -7.789 1 96.56 408 ARG A CA 1
ATOM 3146 C C . ARG A 1 408 ? -25.625 -17.172 -6.57 1 96.56 408 ARG A C 1
ATOM 3148 O O . ARG A 1 408 ? -26.594 -17.703 -6.027 1 96.56 408 ARG A O 1
ATOM 3155 N N . LEU A 1 409 ? -25 -16.062 -6.184 1 97.56 409 LEU A N 1
ATOM 3156 C CA . LEU A 1 409 ? -25.359 -15.562 -4.859 1 97.56 409 LEU A CA 1
ATOM 3157 C C . LEU A 1 409 ? -26.234 -14.32 -4.961 1 97.56 409 LEU A C 1
ATOM 3159 O O . LEU A 1 409 ? -26.281 -13.672 -6.012 1 97.56 409 LEU A O 1
ATOM 3163 N N . ALA A 1 410 ? -26.969 -14.086 -3.938 1 97.75 410 ALA A N 1
ATOM 3164 C CA . ALA A 1 410 ? -27.734 -12.867 -3.672 1 97.75 410 ALA A CA 1
ATOM 3165 C C . ALA A 1 410 ? -27.594 -12.438 -2.215 1 97.75 410 ALA A C 1
ATOM 3167 O O . ALA A 1 410 ? -27.062 -13.188 -1.389 1 97.75 410 ALA A O 1
ATOM 3168 N N . LEU A 1 411 ? -27.875 -11.219 -1.999 1 98 411 LEU A N 1
ATOM 3169 C CA . LEU A 1 411 ? -27.844 -10.672 -0.649 1 98 411 LEU A CA 1
ATOM 3170 C C . LEU A 1 411 ? -29.203 -10.094 -0.267 1 98 411 LEU A C 1
ATOM 3172 O O . LEU A 1 411 ? -29.734 -9.227 -0.97 1 98 411 LEU A O 1
ATOM 3176 N N . VAL A 1 412 ? -29.766 -10.617 0.828 1 96.75 412 VAL A N 1
ATOM 3177 C CA . VAL A 1 412 ? -31.047 -10.125 1.286 1 96.75 412 VAL A CA 1
ATOM 3178 C C . VAL A 1 412 ? -30.891 -9.383 2.613 1 96.75 412 VAL A C 1
ATOM 3180 O O . VAL A 1 412 ? -29.953 -9.664 3.369 1 96.75 412 VAL A O 1
ATOM 3183 N N . ASP A 1 413 ? -31.656 -8.391 2.811 1 92.88 413 ASP A N 1
ATOM 3184 C CA . ASP A 1 413 ? -31.734 -7.668 4.074 1 92.88 413 ASP A CA 1
ATOM 3185 C C . ASP A 1 413 ? -33 -8.055 4.859 1 92.88 413 ASP A C 1
ATOM 3187 O O . ASP A 1 413 ? -34.094 -7.68 4.48 1 92.88 413 ASP A O 1
ATOM 3191 N N . ASP A 1 414 ? -32.781 -8.82 5.863 1 85.5 414 ASP A N 1
ATOM 3192 C CA . ASP A 1 414 ? -33.938 -9.227 6.664 1 85.5 414 ASP A CA 1
ATOM 3193 C C . ASP A 1 414 ? -33.875 -8.633 8.07 1 85.5 414 ASP A C 1
ATOM 3195 O O . ASP A 1 414 ? -33.094 -7.699 8.32 1 85.5 414 ASP A O 1
ATOM 3199 N N . ASP A 1 415 ? -34.781 -9.023 8.953 1 84.5 415 ASP A N 1
ATOM 3200 C CA . ASP A 1 415 ? -34.906 -8.445 10.289 1 84.5 415 ASP A CA 1
ATOM 3201 C C . ASP A 1 415 ? -33.625 -8.633 11.086 1 84.5 415 ASP A C 1
ATOM 3203 O O . ASP A 1 415 ? -33.344 -7.879 12.023 1 84.5 415 ASP A O 1
ATOM 3207 N N . GLN A 1 416 ? -32.875 -9.578 10.641 1 86 416 GLN A N 1
ATOM 3208 C CA . GLN A 1 416 ? -31.641 -9.875 11.367 1 86 416 GLN A CA 1
ATOM 3209 C C . GLN A 1 416 ? -30.422 -9.25 10.68 1 86 416 GLN A C 1
ATOM 3211 O O . GLN A 1 416 ? -29.297 -9.352 11.18 1 86 416 GLN A O 1
ATOM 3216 N N . GLY A 1 417 ? -30.641 -8.633 9.625 1 90.44 417 GLY A N 1
ATOM 3217 C CA . GLY A 1 417 ? -29.562 -8.008 8.883 1 90.44 417 GLY A CA 1
ATOM 3218 C C . GLY A 1 417 ? -29.297 -8.672 7.539 1 90.44 417 GLY A C 1
ATOM 3219 O O . GLY A 1 417 ? -30.094 -9.492 7.078 1 90.44 417 GLY A O 1
ATOM 3220 N N . TYR A 1 418 ? -28.234 -8.305 6.961 1 95 418 TYR A N 1
ATOM 3221 C CA . TYR A 1 418 ? -27.906 -8.836 5.645 1 95 418 TYR A CA 1
ATOM 3222 C C . TYR A 1 418 ? -27.516 -10.305 5.727 1 95 418 TYR A C 1
ATOM 3224 O O . TYR A 1 418 ? -26.812 -10.719 6.656 1 95 418 TYR A O 1
ATOM 3232 N N . ARG A 1 419 ? -28.016 -11.039 4.781 1 95.75 419 ARG A N 1
ATOM 3233 C CA . ARG A 1 419 ? -27.703 -12.461 4.695 1 95.75 419 ARG A CA 1
ATOM 3234 C C . ARG A 1 419 ? -27.516 -12.898 3.246 1 95.75 419 ARG A C 1
ATOM 3236 O O . ARG A 1 419 ? -28.375 -12.617 2.398 1 95.75 419 ARG A O 1
ATOM 3243 N N . THR A 1 420 ? -26.453 -13.586 3.021 1 96.81 420 THR A N 1
ATOM 3244 C CA . THR A 1 420 ? -26.219 -14.133 1.688 1 96.81 420 THR A CA 1
ATOM 3245 C C . THR A 1 420 ? -27.078 -15.375 1.458 1 96.81 420 THR A C 1
ATOM 3247 O O . THR A 1 420 ? -27.125 -16.266 2.305 1 96.81 420 THR A O 1
ATOM 3250 N N . VAL A 1 421 ? -27.766 -15.445 0.369 1 96.06 421 VAL A N 1
ATOM 3251 C CA . VAL A 1 421 ? -28.547 -16.594 -0.053 1 96.06 421 VAL A CA 1
ATOM 3252 C C . VAL A 1 421 ? -28.219 -16.938 -1.504 1 96.06 421 VAL A C 1
ATOM 3254 O O . VAL A 1 421 ? -27.5 -16.203 -2.18 1 96.06 421 VAL A O 1
ATOM 3257 N N . ARG A 1 422 ? -28.672 -18.094 -1.871 1 96.25 422 ARG A N 1
ATOM 3258 C CA . ARG A 1 422 ? -28.562 -18.422 -3.291 1 96.25 422 ARG A CA 1
ATOM 3259 C C . ARG A 1 422 ? -29.531 -17.578 -4.113 1 96.25 422 ARG A C 1
ATOM 3261 O O . ARG A 1 422 ? -30.641 -17.281 -3.67 1 96.25 422 ARG A O 1
ATOM 3268 N N . GLU A 1 423 ? -29.031 -17.219 -5.285 1 95.25 423 GLU A N 1
ATOM 3269 C CA . GLU A 1 423 ? -29.891 -16.438 -6.164 1 95.25 423 GLU A CA 1
ATOM 3270 C C . GLU A 1 423 ? -31.219 -17.141 -6.43 1 95.25 423 GLU A C 1
ATOM 3272 O O . GLU A 1 423 ? -32.25 -16.5 -6.5 1 95.25 423 GLU A O 1
ATOM 3277 N N . ASP A 1 424 ? -31.203 -18.438 -6.539 1 93 424 ASP A N 1
ATOM 3278 C CA . ASP A 1 424 ? -32.406 -19.219 -6.852 1 93 424 ASP A CA 1
ATOM 3279 C C . ASP A 1 424 ? -33.312 -19.344 -5.625 1 93 424 ASP A C 1
ATOM 3281 O O . ASP A 1 424 ? -34.406 -19.859 -5.723 1 93 424 ASP A O 1
ATOM 3285 N N . GLU A 1 425 ? -32.844 -18.781 -4.48 1 92.69 425 GLU A N 1
ATOM 3286 C CA . GLU A 1 425 ? -33.625 -18.828 -3.244 1 92.69 425 GLU A CA 1
ATOM 3287 C C . GLU A 1 425 ? -34.188 -17.453 -2.883 1 92.69 425 GLU A C 1
ATOM 3289 O O . GLU A 1 425 ? -34.719 -17.266 -1.789 1 92.69 425 GLU A O 1
ATOM 3294 N N . LEU A 1 426 ? -34.031 -16.516 -3.623 1 93.06 426 LEU A N 1
ATOM 3295 C CA . LEU A 1 426 ? -34.5 -15.156 -3.328 1 93.06 426 LEU A CA 1
ATOM 3296 C C . LEU A 1 426 ? -36 -15.148 -3.08 1 93.06 426 LEU A C 1
ATOM 3298 O O . LEU A 1 426 ? -36.5 -14.398 -2.227 1 93.06 426 LEU A O 1
ATOM 3302 N N . ASP A 1 427 ? -36.812 -15.984 -3.705 1 90.31 427 ASP A N 1
ATOM 3303 C CA . ASP A 1 427 ? -38.219 -16.172 -3.514 1 90.31 427 ASP A CA 1
ATOM 3304 C C . ASP A 1 427 ? -38.969 -14.828 -3.416 1 90.31 427 ASP A C 1
ATOM 3306 O O . ASP A 1 427 ? -39.656 -14.57 -2.436 1 90.31 427 ASP A O 1
ATOM 3310 N N . GLY A 1 428 ? -38.812 -13.914 -4.336 1 89.81 428 GLY A N 1
ATOM 3311 C CA . GLY A 1 428 ? -39.5 -12.648 -4.426 1 89.81 428 GLY A CA 1
ATOM 3312 C C . GLY A 1 428 ? -38.875 -11.547 -3.586 1 89.81 428 GLY A C 1
ATOM 3313 O O . GLY A 1 428 ? -39.281 -10.391 -3.664 1 89.81 428 GLY A O 1
ATOM 3314 N N . ARG A 1 429 ? -37.844 -11.906 -2.832 1 92.5 429 ARG A N 1
ATOM 3315 C CA . ARG A 1 429 ? -37.156 -10.898 -2.033 1 92.5 429 ARG A CA 1
ATOM 3316 C C . ARG A 1 429 ? -36.25 -10.039 -2.906 1 92.5 429 ARG A C 1
ATOM 3318 O O . ARG A 1 429 ? -35.875 -10.453 -3.998 1 92.5 429 ARG A O 1
ATOM 3325 N N . SER A 1 430 ? -36.031 -8.836 -2.375 1 94.44 430 SER A N 1
ATOM 3326 C CA . SER A 1 430 ? -35.156 -7.922 -3.096 1 94.44 430 SER A CA 1
ATOM 3327 C C . SER A 1 430 ? -33.688 -8.289 -2.891 1 94.44 430 SER A C 1
ATOM 3329 O O . SER A 1 430 ? -33.281 -8.656 -1.782 1 94.44 430 SER A O 1
ATOM 3331 N N . ASN A 1 431 ? -32.969 -8.219 -3.977 1 97 431 ASN A N 1
ATOM 3332 C CA . ASN A 1 431 ? -31.516 -8.43 -3.93 1 97 431 ASN A CA 1
ATOM 3333 C C . ASN A 1 431 ? -30.766 -7.133 -3.658 1 97 431 ASN A C 1
ATOM 3335 O O . ASN A 1 431 ? -30.922 -6.16 -4.398 1 97 431 ASN A O 1
ATOM 3339 N N . ALA A 1 432 ? -29.922 -7.18 -2.641 1 97 432 ALA A N 1
ATOM 3340 C CA . ALA A 1 432 ? -29.156 -5.988 -2.283 1 97 432 ALA A CA 1
ATOM 3341 C C . ALA A 1 432 ? -27.984 -5.793 -3.227 1 97 432 ALA A C 1
ATOM 3343 O O . ALA A 1 432 ? -27.391 -4.711 -3.273 1 97 432 ALA A O 1
ATOM 3344 N N . LEU A 1 433 ? -27.609 -6.855 -3.939 1 98.19 433 LEU A N 1
ATOM 3345 C CA . LEU A 1 433 ? -26.609 -6.695 -4.992 1 98.19 433 LEU A CA 1
ATOM 3346 C C . LEU A 1 433 ? -27.219 -6 -6.207 1 98.19 433 LEU A C 1
ATOM 3348 O O . LEU A 1 433 ? -28.25 -6.422 -6.719 1 98.19 433 LEU A O 1
ATOM 3352 N N . VAL A 1 434 ? -26.578 -4.953 -6.602 1 97.94 434 VAL A N 1
ATOM 3353 C CA . VAL A 1 434 ? -27.016 -4.199 -7.77 1 97.94 434 VAL A CA 1
ATOM 3354 C C . VAL A 1 434 ? -25.969 -4.301 -8.875 1 97.94 434 VAL A C 1
ATOM 3356 O O . VAL A 1 434 ? -24.766 -4.266 -8.609 1 97.94 434 VAL A O 1
ATOM 3359 N N . THR A 1 435 ? -26.453 -4.516 -10.148 1 98.69 435 THR A N 1
ATOM 3360 C CA . THR A 1 435 ? -25.516 -4.5 -11.266 1 98.69 435 THR A CA 1
ATOM 3361 C C . THR A 1 435 ? -24.859 -3.127 -11.398 1 98.69 435 THR A C 1
ATOM 3363 O O . THR A 1 435 ? -25.531 -2.133 -11.672 1 98.69 435 THR A O 1
ATOM 3366 N N . VAL A 1 436 ? -23.562 -3.1 -11.211 1 98.88 436 VAL A N 1
ATOM 3367 C CA . VAL A 1 436 ? -22.875 -1.812 -11.234 1 98.88 436 VAL A CA 1
ATOM 3368 C C . VAL A 1 436 ? -22.016 -1.703 -12.492 1 98.88 436 VAL A C 1
ATOM 3370 O O . VAL A 1 436 ? -21.578 -0.61 -12.852 1 98.88 436 VAL A O 1
ATOM 3373 N N . PHE A 1 437 ? -21.766 -2.754 -13.188 1 98.88 437 PHE A N 1
ATOM 3374 C CA . PHE A 1 437 ? -20.953 -2.791 -14.398 1 98.88 437 PHE A CA 1
ATOM 3375 C C . PHE A 1 437 ? -21.438 -3.9 -15.328 1 98.88 437 PHE A C 1
ATOM 3377 O O . PHE A 1 437 ? -21.75 -5 -14.883 1 98.88 437 PHE A O 1
ATOM 3384 N N . ARG A 1 438 ? -21.547 -3.617 -16.578 1 98.81 438 ARG A N 1
ATOM 3385 C CA . ARG A 1 438 ? -21.875 -4.621 -17.594 1 98.81 438 ARG A CA 1
ATOM 3386 C C . ARG A 1 438 ? -21.219 -4.277 -18.922 1 98.81 438 ARG A C 1
ATOM 3388 O O . ARG A 1 438 ? -21.516 -3.23 -19.516 1 98.81 438 ARG A O 1
ATOM 3395 N N . ASN A 1 439 ? -20.344 -5.117 -19.391 1 98.56 439 ASN A N 1
ATOM 3396 C CA . ASN A 1 439 ? -19.766 -5.047 -20.719 1 98.56 439 ASN A CA 1
ATOM 3397 C C . ASN A 1 439 ? -19.156 -3.674 -21 1 98.56 439 ASN A C 1
ATOM 3399 O O . ASN A 1 439 ? -19.438 -3.059 -22.031 1 98.56 439 ASN A O 1
ATOM 3403 N N . GLY A 1 440 ? -18.438 -3.197 -20.078 1 98.19 440 GLY A N 1
ATOM 3404 C CA . GLY A 1 440 ? -17.656 -1.997 -20.312 1 98.19 440 GLY A CA 1
ATOM 3405 C C . GLY A 1 440 ? -18.344 -0.73 -19.844 1 98.19 440 GLY A C 1
ATOM 3406 O O . GLY A 1 440 ? -17.797 0.365 -19.969 1 98.19 440 GLY A O 1
ATOM 3407 N N . ARG A 1 441 ? -19.5 -0.877 -19.234 1 97.81 441 ARG A N 1
ATOM 3408 C CA . ARG A 1 441 ? -20.266 0.304 -18.844 1 97.81 441 ARG A CA 1
ATOM 3409 C C . ARG A 1 441 ? -20.656 0.23 -17.359 1 97.81 441 ARG A C 1
ATOM 3411 O O . ARG A 1 441 ? -21.125 -0.808 -16.891 1 97.81 441 ARG A O 1
ATOM 3418 N N . VAL A 1 442 ? -20.406 1.341 -16.688 1 98.5 442 VAL A N 1
ATOM 3419 C CA . VAL A 1 442 ? -20.922 1.483 -15.336 1 98.5 442 VAL A CA 1
ATOM 3420 C C . VAL A 1 442 ? -22.438 1.714 -15.391 1 98.5 442 VAL A C 1
ATOM 3422 O O . VAL A 1 442 ? -22.906 2.666 -16.016 1 98.5 442 VAL A O 1
ATOM 3425 N N . THR A 1 443 ? -23.188 0.866 -14.719 1 98.5 443 THR A N 1
ATOM 3426 C CA . THR A 1 443 ? -24.641 0.926 -14.828 1 98.5 443 THR A CA 1
ATOM 3427 C C . THR A 1 443 ? -25.25 1.66 -13.633 1 98.5 443 THR A C 1
ATOM 3429 O O . THR A 1 443 ? -26.406 2.08 -13.68 1 98.5 443 THR A O 1
ATOM 3432 N N . ARG A 1 444 ? -24.547 1.741 -12.586 1 97.94 444 ARG A N 1
ATOM 3433 C CA . ARG A 1 444 ? -24.953 2.482 -11.398 1 97.94 444 ARG A CA 1
ATOM 3434 C C . ARG A 1 444 ? -23.766 3.217 -10.781 1 97.94 444 ARG A C 1
ATOM 3436 O O . ARG A 1 444 ? -22.719 2.613 -10.523 1 97.94 444 ARG A O 1
ATOM 3443 N N . GLU A 1 445 ? -23.938 4.508 -10.609 1 97.38 445 GLU A N 1
ATOM 3444 C CA . GLU A 1 445 ? -22.922 5.355 -10 1 97.38 445 GLU A CA 1
ATOM 3445 C C . GLU A 1 445 ? -23.453 6.051 -8.75 1 97.38 445 GLU A C 1
ATOM 3447 O O . GLU A 1 445 ? -24.625 6.406 -8.68 1 97.38 445 GLU A O 1
ATOM 3452 N N . TRP A 1 446 ? -22.609 6.172 -7.809 1 98.5 446 TRP A N 1
ATOM 3453 C CA . TRP A 1 446 ? -22.953 6.934 -6.613 1 98.5 446 TRP A CA 1
ATOM 3454 C C . TRP A 1 446 ? -21.969 8.086 -6.398 1 98.5 446 TRP A C 1
ATOM 3456 O O . TRP A 1 446 ? -20.766 7.934 -6.633 1 98.5 446 TRP A O 1
ATOM 3466 N N . SER A 1 447 ? -22.5 9.242 -6.008 1 98.75 447 SER A N 1
ATOM 3467 C CA . SER A 1 447 ? -21.656 10.352 -5.57 1 98.75 447 SER A CA 1
ATOM 3468 C C . SER A 1 447 ? -21.109 10.117 -4.164 1 98.75 447 SER A C 1
ATOM 3470 O O . SER A 1 447 ? -21.641 9.281 -3.424 1 98.75 447 SER A O 1
ATOM 3472 N N . LEU A 1 448 ? -20.078 10.82 -3.869 1 98.81 448 LEU A N 1
ATOM 3473 C CA . LEU A 1 448 ? -19.547 10.695 -2.516 1 98.81 448 LEU A CA 1
ATOM 3474 C C . LEU A 1 448 ? -20.609 11.078 -1.48 1 98.81 448 LEU A C 1
ATOM 3476 O O . LEU A 1 448 ? -20.672 10.477 -0.405 1 98.81 448 LEU A O 1
ATOM 3480 N N . GLU A 1 449 ? -21.406 12.102 -1.764 1 98.31 449 GLU A N 1
ATOM 3481 C CA . GLU A 1 449 ? -22.453 12.555 -0.841 1 98.31 449 GLU A CA 1
ATOM 3482 C C . GLU A 1 449 ? -23.453 11.438 -0.566 1 98.31 449 GLU A C 1
ATOM 3484 O O . GLU A 1 449 ? -23.859 11.227 0.58 1 98.31 449 GLU A O 1
ATOM 3489 N N . GLU A 1 450 ? -23.875 10.719 -1.615 1 98.44 450 GLU A N 1
ATOM 3490 C CA . GLU A 1 450 ? -24.766 9.578 -1.444 1 98.44 450 GLU A CA 1
ATOM 3491 C C . GLU A 1 450 ? -24.141 8.5 -0.573 1 98.44 450 GLU A C 1
ATOM 3493 O O . GLU A 1 450 ? -24.812 7.898 0.267 1 98.44 450 GLU A O 1
ATOM 3498 N N . ILE A 1 451 ? -22.906 8.273 -0.794 1 98.81 451 ILE A N 1
ATOM 3499 C CA . ILE A 1 451 ? -22.172 7.254 -0.061 1 98.81 451 ILE A CA 1
ATOM 3500 C C . ILE A 1 451 ? -22.047 7.656 1.408 1 98.81 451 ILE A C 1
ATOM 3502 O O . ILE A 1 451 ? -22.25 6.828 2.301 1 98.81 451 ILE A O 1
ATOM 3506 N N . ARG A 1 452 ? -21.75 8.938 1.668 1 98.62 452 ARG A N 1
ATOM 3507 C CA . ARG A 1 452 ? -21.672 9.461 3.025 1 98.62 452 ARG A CA 1
ATOM 3508 C C . ARG A 1 452 ? -23 9.281 3.758 1 98.62 452 ARG A C 1
ATOM 3510 O O . ARG A 1 452 ? -23.016 8.875 4.918 1 98.62 452 ARG A O 1
ATOM 3517 N N . GLN A 1 453 ? -24.047 9.617 3.088 1 98.06 453 GLN A N 1
ATOM 3518 C CA . GLN A 1 453 ? -25.375 9.5 3.68 1 98.06 453 GLN A CA 1
ATOM 3519 C C . GLN A 1 453 ? -25.703 8.055 4.047 1 98.06 453 GLN A C 1
ATOM 3521 O O . GLN A 1 453 ? -26.234 7.785 5.117 1 98.06 453 GLN A O 1
ATOM 3526 N N . ARG A 1 454 ? -25.359 7.129 3.17 1 97.56 454 ARG A N 1
ATOM 3527 C CA . ARG A 1 454 ? -25.594 5.711 3.428 1 97.56 454 ARG A CA 1
ATOM 3528 C C . ARG A 1 454 ? -24.75 5.23 4.605 1 97.56 454 ARG A C 1
ATOM 3530 O O . ARG A 1 454 ? -25.234 4.473 5.453 1 97.56 454 ARG A O 1
ATOM 3537 N N . ALA A 1 455 ? -23.516 5.648 4.645 1 97.5 455 ALA A N 1
ATOM 3538 C CA . ALA A 1 455 ? -22.594 5.238 5.703 1 97.5 455 ALA A CA 1
ATOM 3539 C C . ALA A 1 455 ? -23.031 5.789 7.055 1 97.5 455 ALA A C 1
ATOM 3541 O O . ALA A 1 455 ? -22.812 5.148 8.094 1 97.5 455 ALA A O 1
ATOM 3542 N N . ALA A 1 456 ? -23.609 6.973 7.027 1 93.06 456 ALA A N 1
ATOM 3543 C CA . ALA A 1 456 ? -24.016 7.645 8.258 1 93.06 456 ALA A CA 1
ATOM 3544 C C . ALA A 1 456 ? -25.297 7.031 8.812 1 93.06 456 ALA A C 1
ATOM 3546 O O . ALA A 1 456 ? -25.578 7.145 10.008 1 93.06 456 ALA A O 1
ATOM 3547 N N . GLY A 1 457 ? -26.203 6.465 7.922 1 80.69 457 GLY A N 1
ATOM 3548 C CA . GLY A 1 457 ? -27.5 5.934 8.305 1 80.69 457 GLY A CA 1
ATOM 3549 C C . GLY A 1 457 ? -27.406 4.633 9.086 1 80.69 457 GLY A C 1
ATOM 3550 O O . GLY A 1 457 ? -28.422 4.062 9.477 1 80.69 457 GLY A O 1
ATOM 3551 N N . HIS A 1 458 ? -26.234 4.145 9.438 1 70.81 458 HIS A N 1
ATOM 3552 C CA . HIS A 1 458 ? -26.047 2.902 10.18 1 70.81 458 HIS A CA 1
ATOM 3553 C C . HIS A 1 458 ? -25.312 3.146 11.484 1 70.81 458 HIS A C 1
ATOM 3555 O O . HIS A 1 458 ? -24.5 4.078 11.586 1 70.81 458 HIS A O 1
ATOM 3561 N N . MET B 1 1 ? -4.051 13.172 -16.703 1 53.91 1 MET B N 1
ATOM 3562 C CA . MET B 1 1 ? -2.641 13.32 -16.344 1 53.91 1 MET B CA 1
ATOM 3563 C C . MET B 1 1 ? -2.48 13.625 -14.859 1 53.91 1 MET B C 1
ATOM 3565 O O . MET B 1 1 ? -3.354 14.25 -14.258 1 53.91 1 MET B O 1
ATOM 3569 N N . ARG B 1 2 ? -1.393 12.992 -14.266 1 82.56 2 ARG B N 1
ATOM 3570 C CA . ARG B 1 2 ? -1.104 13.227 -12.859 1 82.56 2 ARG B CA 1
ATOM 3571 C C . ARG B 1 2 ? -0.514 14.617 -12.641 1 82.56 2 ARG B C 1
ATOM 3573 O O . ARG B 1 2 ? 0.377 15.039 -13.383 1 82.56 2 ARG B O 1
ATOM 3580 N N . ASN B 1 3 ? -1.168 15.508 -11.961 1 95.31 3 ASN B N 1
ATOM 3581 C CA . ASN B 1 3 ? -0.721 16.844 -11.578 1 95.31 3 ASN B CA 1
ATOM 3582 C C . ASN B 1 3 ? 0.31 16.781 -10.453 1 95.31 3 ASN B C 1
ATOM 3584 O O . ASN B 1 3 ? -0.044 16.578 -9.289 1 95.31 3 ASN B O 1
ATOM 3588 N N . LEU B 1 4 ? 1.565 16.953 -10.82 1 97.06 4 LEU B N 1
ATOM 3589 C CA . LEU B 1 4 ? 2.684 16.844 -9.891 1 97.06 4 LEU B CA 1
ATOM 3590 C C . LEU B 1 4 ? 2.529 17.828 -8.734 1 97.06 4 LEU B C 1
ATOM 3592 O O . LEU B 1 4 ? 2.918 17.531 -7.605 1 97.06 4 LEU B O 1
ATOM 3596 N N . ILE B 1 5 ? 1.92 19.016 -8.992 1 98.25 5 ILE B N 1
ATOM 3597 C CA . ILE B 1 5 ? 1.765 20.062 -7.988 1 98.25 5 ILE B CA 1
ATOM 3598 C C . ILE B 1 5 ? 0.887 19.562 -6.844 1 98.25 5 ILE B C 1
ATOM 3600 O O . ILE B 1 5 ? 1.075 19.953 -5.691 1 98.25 5 ILE B O 1
ATOM 3604 N N . LEU B 1 6 ? 0.027 18.625 -7.172 1 98.06 6 LEU B N 1
ATOM 3605 C CA . LEU B 1 6 ? -0.945 18.172 -6.184 1 98.06 6 LEU B CA 1
ATOM 3606 C C . LEU B 1 6 ? -0.502 16.844 -5.559 1 98.06 6 LEU B C 1
ATOM 3608 O O . LEU B 1 6 ? -1.229 16.266 -4.75 1 98.06 6 LEU B O 1
ATOM 3612 N N . ASN B 1 7 ? 0.677 16.297 -5.949 1 97.44 7 ASN B N 1
ATOM 3613 C CA . ASN B 1 7 ? 1.275 15.117 -5.332 1 97.44 7 ASN B CA 1
ATOM 3614 C C . ASN B 1 7 ? 2.076 15.477 -4.086 1 97.44 7 ASN B C 1
ATOM 3616 O O . ASN B 1 7 ? 3.287 15.258 -4.035 1 97.44 7 ASN B O 1
ATOM 3620 N N . THR B 1 8 ? 1.419 16.062 -3.117 1 97.81 8 THR B N 1
ATOM 3621 C CA . THR B 1 8 ? 2.021 16.516 -1.873 1 97.81 8 THR B CA 1
ATOM 3622 C C . THR B 1 8 ? 0.995 16.531 -0.745 1 97.81 8 THR B C 1
ATOM 3624 O O . THR B 1 8 ? -0.187 16.266 -0.972 1 97.81 8 THR B O 1
ATOM 3627 N N . ASP B 1 9 ? 1.449 16.656 0.525 1 97.62 9 ASP B N 1
ATOM 3628 C CA . ASP B 1 9 ? 0.553 16.922 1.644 1 97.62 9 ASP B CA 1
ATOM 3629 C C . ASP B 1 9 ? 0.017 18.359 1.583 1 97.62 9 ASP B C 1
ATOM 3631 O O . ASP B 1 9 ? 0.753 19.281 1.246 1 97.62 9 ASP B O 1
ATOM 3635 N N . SER B 1 10 ? -1.213 18.516 1.946 1 96.56 10 SER B N 1
ATOM 3636 C CA . SER B 1 10 ? -1.898 19.781 1.782 1 96.56 10 SER B CA 1
ATOM 3637 C C . SER B 1 10 ? -1.211 20.891 2.58 1 96.56 10 SER B C 1
ATOM 3639 O O . SER B 1 10 ? -1.176 22.047 2.148 1 96.56 10 SER B O 1
ATOM 3641 N N . TYR B 1 11 ? -0.686 20.547 3.721 1 94.88 11 TYR B N 1
ATOM 3642 C CA . TYR B 1 11 ? -0.109 21.594 4.555 1 94.88 11 TYR B CA 1
ATOM 3643 C C . TYR B 1 11 ? 1.195 22.109 3.959 1 94.88 11 TYR B C 1
ATOM 3645 O O . TYR B 1 11 ? 1.628 23.219 4.266 1 94.88 11 TYR B O 1
ATOM 3653 N N . LYS B 1 12 ? 1.821 21.406 3.061 1 97.44 12 LYS B N 1
ATOM 3654 C CA . LYS B 1 12 ? 3.078 21.828 2.443 1 97.44 12 LYS B CA 1
ATOM 3655 C C . LYS B 1 12 ? 2.873 23.031 1.528 1 97.44 12 LYS B C 1
ATOM 3657 O O . LYS B 1 12 ? 3.809 23.797 1.278 1 97.44 12 LYS B O 1
ATOM 3662 N N . VAL B 1 13 ? 1.675 23.234 1.106 1 97.56 13 VAL B N 1
ATOM 3663 C CA . VAL B 1 13 ? 1.378 24.312 0.161 1 97.56 13 VAL B CA 1
ATOM 3664 C C . VAL B 1 13 ? 1.508 25.656 0.855 1 97.56 13 VAL B C 1
ATOM 3666 O O . VAL B 1 13 ? 1.606 26.703 0.195 1 97.56 13 VAL B O 1
ATOM 3669 N N . SER B 1 14 ? 1.585 25.688 2.143 1 97.56 14 SER B N 1
ATOM 3670 C CA . SER B 1 14 ? 1.718 26.938 2.881 1 97.56 14 SER B CA 1
ATOM 3671 C C . SER B 1 14 ? 3.17 27.203 3.268 1 97.56 14 SER B C 1
ATOM 3673 O O . SER B 1 14 ? 3.492 28.25 3.807 1 97.56 14 SER B O 1
ATOM 3675 N N . HIS B 1 15 ? 4.082 26.297 2.963 1 97.56 15 HIS B N 1
ATOM 3676 C CA . HIS B 1 15 ? 5.434 26.344 3.51 1 97.56 15 HIS B CA 1
ATOM 3677 C C . HIS B 1 15 ? 6.238 27.484 2.898 1 97.56 15 HIS B C 1
ATOM 3679 O O . HIS B 1 15 ? 7.188 27.969 3.51 1 97.56 15 HIS B O 1
ATOM 3685 N N . PHE B 1 16 ? 5.855 27.938 1.733 1 97.44 16 PHE B N 1
ATOM 3686 C CA . PHE B 1 16 ? 6.57 29.031 1.087 1 97.44 16 PHE B CA 1
ATOM 3687 C C . PHE B 1 16 ? 6.484 30.312 1.924 1 97.44 16 PHE B C 1
ATOM 3689 O O . PHE B 1 16 ? 7.293 31.219 1.757 1 97.44 16 PHE B O 1
ATOM 3696 N N . LEU B 1 17 ? 5.578 30.359 2.941 1 97.94 17 LEU B N 1
ATOM 3697 C CA . LEU B 1 17 ? 5.383 31.531 3.785 1 97.94 17 LEU B CA 1
ATOM 3698 C C . LEU B 1 17 ? 5.969 31.297 5.176 1 97.94 17 LEU B C 1
ATOM 3700 O O . LEU B 1 17 ? 5.832 32.156 6.059 1 97.94 17 LEU B O 1
ATOM 3704 N N . GLN B 1 18 ? 6.641 30.172 5.359 1 98.19 18 GLN B N 1
ATOM 3705 C CA . GLN B 1 18 ? 6.93 29.797 6.742 1 98.19 18 GLN B CA 1
ATOM 3706 C C . GLN B 1 18 ? 8.43 29.875 7.031 1 98.19 18 GLN B C 1
ATOM 3708 O O . GLN B 1 18 ? 8.836 29.891 8.195 1 98.19 18 GLN B O 1
ATOM 3713 N N . TYR B 1 19 ? 9.242 29.984 6.02 1 97.44 19 TYR B N 1
ATOM 3714 C CA . TYR B 1 19 ? 10.695 30.031 6.203 1 97.44 19 TYR B CA 1
ATOM 3715 C C . TYR B 1 19 ? 11.156 31.453 6.535 1 97.44 19 TYR B C 1
ATOM 3717 O O . TYR B 1 19 ? 10.461 32.438 6.227 1 97.44 19 TYR B O 1
ATOM 3725 N N . PRO B 1 20 ? 12.352 31.578 7.176 1 96.88 20 PRO B N 1
ATOM 3726 C CA . PRO B 1 20 ? 12.891 32.906 7.391 1 96.88 20 PRO B CA 1
ATOM 3727 C C . PRO B 1 20 ? 13.023 33.719 6.094 1 96.88 20 PRO B C 1
ATOM 3729 O O . PRO B 1 20 ? 13.375 33.156 5.055 1 96.88 20 PRO B O 1
ATOM 3732 N N . ALA B 1 21 ? 12.695 35.031 6.293 1 95.69 21 ALA B N 1
ATOM 3733 C CA . ALA B 1 21 ? 12.945 35.906 5.145 1 95.69 21 ALA B CA 1
ATOM 3734 C C . ALA B 1 21 ? 14.391 35.781 4.676 1 95.69 21 ALA B C 1
ATOM 3736 O O . ALA B 1 21 ? 15.312 35.688 5.492 1 95.69 21 ALA B O 1
ATOM 3737 N N . GLY B 1 22 ? 14.578 35.75 3.439 1 96.81 22 GLY B N 1
ATOM 3738 C CA . GLY B 1 22 ? 15.922 35.688 2.887 1 96.81 22 GLY B CA 1
ATOM 3739 C C . GLY B 1 22 ? 16.406 34.25 2.643 1 96.81 22 GLY B C 1
ATOM 3740 O O . GLY B 1 22 ? 17.531 34.031 2.199 1 96.81 22 GLY B O 1
ATOM 3741 N N . THR B 1 23 ? 15.531 33.281 2.959 1 98.06 23 THR B N 1
ATOM 3742 C CA . THR B 1 23 ? 15.906 31.891 2.717 1 98.06 23 THR B CA 1
ATOM 3743 C C . THR B 1 23 ? 16.141 31.641 1.228 1 98.06 23 THR B C 1
ATOM 3745 O O . THR B 1 23 ? 15.273 31.969 0.402 1 98.06 23 THR B O 1
ATOM 3748 N N . GLN B 1 24 ? 17.281 31.031 0.898 1 98.56 24 GLN B N 1
ATOM 3749 C CA . GLN B 1 24 ? 17.656 30.812 -0.495 1 98.56 24 GLN B CA 1
ATOM 3750 C C . GLN B 1 24 ? 17.734 29.328 -0.819 1 98.56 24 GLN B C 1
ATOM 3752 O O . GLN B 1 24 ? 17.359 28.906 -1.912 1 98.56 24 GLN B O 1
ATOM 3757 N N . TYR B 1 25 ? 18.266 28.547 0.061 1 98.44 25 TYR B N 1
ATOM 3758 C CA . TYR B 1 25 ? 18.438 27.109 -0.148 1 98.44 25 TYR B CA 1
ATOM 3759 C C . TYR B 1 25 ? 18.094 26.328 1.115 1 98.44 25 TYR B C 1
ATOM 3761 O O . TYR B 1 25 ? 18.344 26.812 2.229 1 98.44 25 TYR B O 1
ATOM 3769 N N . VAL B 1 26 ? 17.484 25.25 0.966 1 98.44 26 VAL B N 1
ATOM 3770 C CA . VAL B 1 26 ? 17.234 24.297 2.037 1 98.44 26 VAL B CA 1
ATOM 3771 C C . VAL B 1 26 ? 17.734 22.906 1.618 1 98.44 26 VAL B C 1
ATOM 3773 O O . VAL B 1 26 ? 17.484 22.469 0.494 1 98.44 26 VAL B O 1
ATOM 3776 N N . SER B 1 27 ? 18.516 22.266 2.438 1 98.38 27 SER B N 1
ATOM 3777 C CA . SER B 1 27 ? 18.984 20.891 2.215 1 98.38 27 SER B CA 1
ATOM 3778 C C . SER B 1 27 ? 18.297 19.922 3.162 1 98.38 27 SER B C 1
ATOM 3780 O O . SER B 1 27 ? 18.219 20.156 4.371 1 98.38 27 SER B O 1
ATOM 3782 N N . SER B 1 28 ? 17.672 18.922 2.592 1 98.44 28 SER B N 1
ATOM 3783 C CA . SER B 1 28 ? 17.047 17.859 3.361 1 98.44 28 SER B CA 1
ATOM 3784 C C . SER B 1 28 ? 17.609 16.5 2.971 1 98.44 28 SER B C 1
ATOM 3786 O O . SER B 1 28 ? 18.234 16.359 1.915 1 98.44 28 SER B O 1
ATOM 3788 N N . TYR B 1 29 ? 17.453 15.516 3.871 1 98.44 29 TYR B N 1
ATOM 3789 C CA . TYR B 1 29 ? 17.984 14.18 3.613 1 98.44 29 TYR B CA 1
ATOM 3790 C C . TYR B 1 29 ? 17 13.109 4.066 1 98.44 29 TYR B C 1
ATOM 3792 O O . TYR B 1 29 ? 16.109 13.375 4.871 1 98.44 29 TYR B O 1
ATOM 3800 N N . ILE B 1 30 ? 17.078 11.969 3.449 1 98.75 30 ILE B N 1
ATOM 3801 C CA . ILE B 1 30 ? 16.328 10.781 3.83 1 98.75 30 ILE B CA 1
ATOM 3802 C C . ILE B 1 30 ? 17.281 9.719 4.387 1 98.75 30 ILE B C 1
ATOM 3804 O O . ILE B 1 30 ? 18.359 9.5 3.842 1 98.75 30 ILE B O 1
ATOM 3808 N N . GLU B 1 31 ? 16.891 9.109 5.445 1 98.25 31 GLU B N 1
ATOM 3809 C CA . GLU B 1 31 ? 17.625 7.984 6.02 1 98.25 31 GLU B CA 1
ATOM 3810 C C . GLU B 1 31 ? 16.672 6.969 6.648 1 98.25 31 GLU B C 1
ATOM 3812 O O . GLU B 1 31 ? 15.508 7.277 6.91 1 98.25 31 GLU B O 1
ATOM 3817 N N . SER B 1 32 ? 17.078 5.777 6.73 1 98.25 32 SER B N 1
ATOM 3818 C CA . SER B 1 32 ? 16.484 4.816 7.664 1 98.25 32 SER B CA 1
ATOM 3819 C C . SER B 1 32 ? 17.109 4.938 9.047 1 98.25 32 SER B C 1
ATOM 3821 O O . SER B 1 32 ? 18.344 4.93 9.18 1 98.25 32 SER B O 1
ATOM 3823 N N . ARG B 1 33 ? 16.328 5.059 10.062 1 96.12 33 ARG B N 1
ATOM 3824 C CA . ARG B 1 33 ? 16.875 5.312 11.398 1 96.12 33 ARG B CA 1
ATOM 3825 C C . ARG B 1 33 ? 16.969 4.02 12.203 1 96.12 33 ARG B C 1
ATOM 3827 O O . ARG B 1 33 ? 17.422 4.027 13.352 1 96.12 33 ARG B O 1
ATOM 3834 N N . GLY B 1 34 ? 16.578 2.92 11.633 1 96.88 34 GLY B N 1
ATOM 3835 C CA . GLY B 1 34 ? 16.562 1.628 12.297 1 96.88 34 GLY B CA 1
ATOM 3836 C C . GLY B 1 34 ? 15.43 0.731 11.852 1 96.88 34 GLY B C 1
ATOM 3837 O O . GLY B 1 34 ? 15.062 0.719 10.672 1 96.88 34 GLY B O 1
ATOM 3838 N N . GLY B 1 35 ? 14.922 -0.064 12.82 1 96.5 35 GLY B N 1
ATOM 3839 C CA . GLY B 1 35 ? 13.781 -0.919 12.531 1 96.5 35 GLY B CA 1
ATOM 3840 C C . GLY B 1 35 ? 14.156 -2.381 12.383 1 96.5 35 GLY B C 1
ATOM 3841 O O . GLY B 1 35 ? 15.008 -2.887 13.117 1 96.5 35 GLY B O 1
ATOM 3842 N N . ALA B 1 36 ? 13.492 -3.053 11.508 1 97.19 36 ALA B N 1
ATOM 3843 C CA . ALA B 1 36 ? 13.477 -4.512 11.422 1 97.19 36 ALA B CA 1
ATOM 3844 C C . ALA B 1 36 ? 14.844 -5.051 11.016 1 97.19 36 ALA B C 1
AT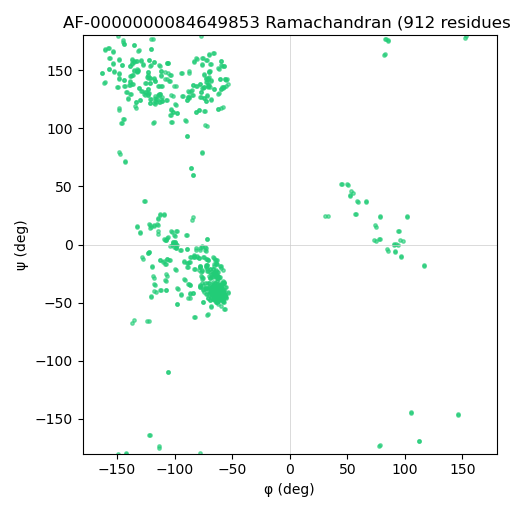OM 3846 O O . ALA B 1 36 ? 15.203 -6.18 11.367 1 97.19 36 ALA B O 1
ATOM 3847 N N . HIS B 1 37 ? 15.68 -4.254 10.266 1 97.88 37 HIS B N 1
ATOM 3848 C CA . HIS B 1 37 ? 16.984 -4.688 9.766 1 97.88 37 HIS B CA 1
ATOM 3849 C C . HIS B 1 37 ? 18.047 -3.637 10.039 1 97.88 37 HIS B C 1
ATOM 3851 O O . HIS B 1 37 ? 17.766 -2.438 10.047 1 97.88 37 HIS B O 1
ATOM 3857 N N . PRO B 1 38 ? 19.297 -4.082 10.234 1 97.19 38 PRO B N 1
ATOM 3858 C CA . PRO B 1 38 ? 20.375 -3.131 10.523 1 97.19 38 PRO B CA 1
ATOM 3859 C C . PRO B 1 38 ? 20.875 -2.408 9.273 1 97.19 38 PRO B C 1
ATOM 3861 O O . PRO B 1 38 ? 21.594 -1.405 9.383 1 97.19 38 PRO B O 1
ATOM 3864 N N . THR B 1 39 ? 20.594 -2.977 8.094 1 97.56 39 THR B N 1
ATOM 3865 C CA . THR B 1 39 ? 20.922 -2.375 6.805 1 97.56 39 THR B CA 1
ATOM 3866 C C . THR B 1 39 ? 19.703 -2.355 5.891 1 97.56 39 THR B C 1
ATOM 3868 O O . THR B 1 39 ? 18.734 -3.084 6.121 1 97.56 39 THR B O 1
ATOM 3871 N N . THR B 1 40 ? 19.75 -1.493 4.938 1 98.5 40 THR B N 1
ATOM 3872 C CA . THR B 1 40 ? 18.703 -1.454 3.916 1 98.5 40 THR B CA 1
ATOM 3873 C C . THR B 1 40 ? 19.297 -1.601 2.521 1 98.5 40 THR B C 1
ATOM 3875 O O . THR B 1 40 ? 20.438 -1.184 2.285 1 98.5 40 THR B O 1
ATOM 3878 N N . LEU B 1 41 ? 18.625 -2.256 1.676 1 98.81 41 LEU B N 1
ATOM 3879 C CA . LEU B 1 41 ? 18.938 -2.291 0.249 1 98.81 41 LEU B CA 1
ATOM 3880 C C . LEU B 1 41 ? 18.188 -1.182 -0.491 1 98.81 41 LEU B C 1
ATOM 3882 O O . LEU B 1 41 ? 16.984 -1.283 -0.727 1 98.81 41 LEU B O 1
ATOM 3886 N N . PHE B 1 42 ? 18.984 -0.133 -0.894 1 98.88 42 PHE B N 1
ATOM 3887 C CA . PHE B 1 42 ? 18.391 1.075 -1.46 1 98.88 42 PHE B CA 1
ATOM 3888 C C . PHE B 1 42 ? 17.859 0.812 -2.863 1 98.88 42 PHE B C 1
ATOM 3890 O O . PHE B 1 42 ? 18.578 0.277 -3.713 1 98.88 42 PHE B O 1
ATOM 3897 N N . PHE B 1 43 ? 16.531 1.187 -3.148 1 98.88 43 PHE B N 1
ATOM 3898 C CA . PHE B 1 43 ? 15.914 0.959 -4.449 1 98.88 43 PHE B CA 1
ATOM 3899 C C . PHE B 1 43 ? 14.656 1.809 -4.605 1 98.88 43 PHE B C 1
ATOM 3901 O O . PHE B 1 43 ? 14.008 2.152 -3.619 1 98.88 43 PHE B O 1
ATOM 3908 N N . GLY B 1 44 ? 14.359 2.244 -5.832 1 98.81 44 GLY B N 1
ATOM 3909 C CA . GLY B 1 44 ? 13.039 2.779 -6.133 1 98.81 44 GLY B CA 1
ATOM 3910 C C . GLY B 1 44 ? 13.07 4.242 -6.535 1 98.81 44 GLY B C 1
ATOM 3911 O O . GLY B 1 44 ? 12.117 4.746 -7.133 1 98.81 44 GLY B O 1
ATOM 3912 N N . LEU B 1 45 ? 14.133 5.016 -6.254 1 98.88 45 LEU B N 1
ATOM 3913 C CA . LEU B 1 45 ? 14.211 6.445 -6.52 1 98.88 45 LEU B CA 1
ATOM 3914 C C . LEU B 1 45 ? 14.133 6.727 -8.016 1 98.88 45 LEU B C 1
ATOM 3916 O O . LEU B 1 45 ? 13.43 7.645 -8.445 1 98.88 45 LEU B O 1
ATOM 3920 N N . GLN B 1 46 ? 14.836 5.938 -8.812 1 98.88 46 GLN B N 1
ATOM 3921 C CA . GLN B 1 46 ? 14.898 6.141 -10.258 1 98.88 46 GLN B CA 1
ATOM 3922 C C . GLN B 1 46 ? 13.508 6.094 -10.883 1 98.88 46 GLN B C 1
ATOM 3924 O O . GLN B 1 46 ? 13.195 6.867 -11.789 1 98.88 46 GLN B O 1
ATOM 3929 N N . ALA B 1 47 ? 12.672 5.172 -10.422 1 98.75 47 ALA B N 1
ATOM 3930 C CA . ALA B 1 47 ? 11.305 5.078 -10.93 1 98.75 47 ALA B CA 1
ATOM 3931 C C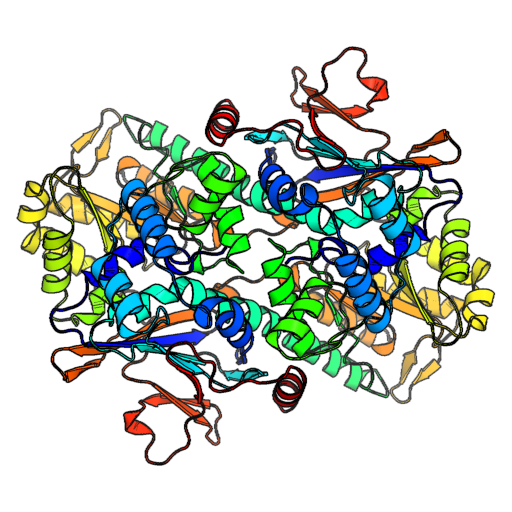 . ALA B 1 47 ? 10.539 6.371 -10.68 1 98.75 47 ALA B C 1
ATOM 3933 O O . ALA B 1 47 ? 9.82 6.852 -11.562 1 98.75 47 ALA B O 1
ATOM 3934 N N . PHE B 1 48 ? 10.672 6.898 -9.5 1 98.62 48 PHE B N 1
ATOM 3935 C CA . PHE B 1 48 ? 9.992 8.133 -9.133 1 98.62 48 PHE B CA 1
ATOM 3936 C C . PHE B 1 48 ? 10.484 9.297 -9.992 1 98.62 48 PHE B C 1
ATOM 3938 O O . PHE B 1 48 ? 9.688 10.102 -10.469 1 98.62 48 PHE B O 1
ATOM 3945 N N . LEU B 1 49 ? 11.797 9.414 -10.18 1 98.81 49 LEU B N 1
ATOM 3946 C CA . LEU B 1 49 ? 12.383 10.484 -10.984 1 98.81 49 LEU B CA 1
ATOM 3947 C C . LEU B 1 49 ? 11.82 10.469 -12.398 1 98.81 49 LEU B C 1
ATOM 3949 O O . LEU B 1 49 ? 11.328 11.484 -12.891 1 98.81 49 LEU B O 1
ATOM 3953 N N . LYS B 1 50 ? 11.844 9.305 -12.984 1 98.12 50 LYS B N 1
ATOM 3954 C CA . LYS B 1 50 ? 11.43 9.164 -14.375 1 98.12 50 LYS B CA 1
ATOM 3955 C C . LYS B 1 50 ? 9.93 9.383 -14.531 1 98.12 50 LYS B C 1
ATOM 3957 O O . LYS B 1 50 ? 9.477 9.992 -15.5 1 98.12 50 LYS B O 1
ATOM 3962 N N . GLU B 1 51 ? 9.172 8.898 -13.547 1 96.81 51 GLU B N 1
ATOM 3963 C CA . GLU B 1 51 ? 7.719 8.93 -13.664 1 96.81 51 GLU B CA 1
ATOM 3964 C C . GLU B 1 51 ? 7.172 10.32 -13.367 1 96.81 51 GLU B C 1
ATOM 3966 O O . GLU B 1 51 ? 6.184 10.75 -13.969 1 96.81 51 GLU B O 1
ATOM 3971 N N . TYR B 1 52 ? 7.793 11.016 -12.438 1 96.56 52 TYR B N 1
ATOM 3972 C CA . TYR B 1 52 ? 7.141 12.219 -11.93 1 96.56 52 TYR B CA 1
ATOM 3973 C C . TYR B 1 52 ? 8.008 13.453 -12.164 1 96.56 52 TYR B C 1
ATOM 3975 O O . TYR B 1 52 ? 7.527 14.469 -12.664 1 96.56 52 TYR B O 1
ATOM 3983 N N . LEU B 1 53 ? 9.289 13.391 -11.898 1 97.69 53 LEU B N 1
ATOM 3984 C CA . LEU B 1 53 ? 10.086 14.617 -11.797 1 97.69 53 LEU B CA 1
ATOM 3985 C C . LEU B 1 53 ? 10.648 15.008 -13.156 1 97.69 53 LEU B C 1
ATOM 3987 O O . LEU B 1 53 ? 11.086 16.141 -13.344 1 97.69 53 LEU B O 1
ATOM 3991 N N . CYS B 1 54 ? 10.633 14.078 -14.133 1 97.69 54 CYS B N 1
ATOM 3992 C CA . CYS B 1 54 ? 11.188 14.367 -15.453 1 97.69 54 CYS B CA 1
ATOM 3993 C C . CYS B 1 54 ? 10.117 14.945 -16.375 1 97.69 54 CYS B C 1
ATOM 3995 O O . CYS B 1 54 ? 10.367 15.148 -17.562 1 97.69 54 CYS B O 1
ATOM 3997 N N . HIS B 1 55 ? 8.953 15.25 -15.836 1 96.69 55 HIS B N 1
ATOM 3998 C CA . HIS B 1 55 ? 7.867 15.867 -16.594 1 96.69 55 HIS B CA 1
ATOM 3999 C C . HIS B 1 55 ? 7.59 17.281 -16.109 1 96.69 55 HIS B C 1
ATOM 4001 O O . HIS B 1 55 ? 7.41 17.516 -14.906 1 96.69 55 HIS B O 1
ATOM 4007 N N . PRO B 1 56 ? 7.559 18.172 -17.016 1 97.69 56 PRO B N 1
ATOM 4008 C CA . PRO B 1 56 ? 7.336 19.562 -16.609 1 97.69 56 PRO B CA 1
ATOM 4009 C C . PRO B 1 56 ? 5.887 19.844 -16.203 1 97.69 56 PRO B C 1
ATOM 4011 O O . PRO B 1 56 ? 4.969 19.219 -16.75 1 97.69 56 PRO B O 1
ATOM 4014 N N . ILE B 1 57 ? 5.668 20.719 -15.25 1 98.25 57 ILE B N 1
ATOM 4015 C CA . ILE B 1 57 ? 4.32 21.188 -14.938 1 98.25 57 ILE B CA 1
ATOM 4016 C C . ILE B 1 57 ? 3.836 22.125 -16.047 1 98.25 57 ILE B C 1
ATOM 4018 O O . ILE B 1 57 ? 4.645 22.688 -16.781 1 98.25 57 ILE B O 1
ATOM 4022 N N . SER B 1 58 ? 2.562 22.297 -16.172 1 98.25 58 SER B N 1
ATOM 4023 C CA . SER B 1 58 ? 1.956 23.172 -17.172 1 98.25 58 SER B CA 1
ATOM 4024 C C . SER B 1 58 ? 1.128 24.266 -16.516 1 98.25 58 SER B C 1
ATOM 4026 O O . SER B 1 58 ? 0.904 24.25 -15.312 1 98.25 58 SER B O 1
ATOM 4028 N N . ALA B 1 59 ? 0.761 25.219 -17.328 1 98.44 59 ALA B N 1
ATOM 4029 C CA . ALA B 1 59 ? -0.131 26.281 -16.859 1 98.44 59 ALA B CA 1
ATOM 4030 C C . ALA B 1 59 ? -1.457 25.703 -16.375 1 98.44 59 ALA B C 1
ATOM 4032 O O . ALA B 1 59 ? -2.037 26.188 -15.398 1 98.44 59 ALA B O 1
ATOM 4033 N N . THR B 1 60 ? -1.919 24.672 -17.078 1 98.25 60 THR B N 1
ATOM 4034 C CA . THR B 1 60 ? -3.16 24 -16.703 1 98.25 60 THR B CA 1
ATOM 4035 C C . THR B 1 60 ? -3.016 23.344 -15.328 1 98.25 60 THR B C 1
ATOM 4037 O O . THR B 1 60 ? -3.961 23.328 -14.539 1 98.25 60 THR B O 1
ATOM 4040 N N . ASP B 1 61 ? -1.852 22.766 -15.094 1 98.38 61 ASP B N 1
ATOM 4041 C CA . ASP B 1 61 ? -1.581 22.188 -13.781 1 98.38 61 ASP B CA 1
ATOM 4042 C C . ASP B 1 61 ? -1.667 23.25 -12.68 1 98.38 61 ASP B C 1
ATOM 4044 O O . ASP B 1 61 ? -2.201 22.984 -11.602 1 98.38 61 ASP B O 1
ATOM 4048 N N . ILE B 1 62 ? -1.087 24.375 -12.891 1 98.81 62 ILE B N 1
ATOM 4049 C CA . ILE B 1 62 ? -1.082 25.453 -11.922 1 98.81 62 ILE B CA 1
ATOM 4050 C C . ILE B 1 62 ? -2.514 25.922 -11.656 1 98.81 62 ILE B C 1
ATOM 4052 O O . ILE B 1 62 ? -2.908 26.094 -10.5 1 98.81 62 ILE B O 1
ATOM 4056 N N . ASP B 1 63 ? -3.297 26.094 -12.727 1 98.69 63 ASP B N 1
ATOM 4057 C CA . ASP B 1 63 ? -4.691 26.516 -12.586 1 98.69 63 ASP B CA 1
ATOM 4058 C C . ASP B 1 63 ? -5.484 25.5 -11.75 1 98.69 63 ASP B C 1
ATOM 4060 O O . ASP B 1 63 ? -6.23 25.891 -10.852 1 98.69 63 ASP B O 1
ATOM 4064 N N . GLU B 1 64 ? -5.309 24.281 -12.062 1 98.06 64 GLU B N 1
ATOM 4065 C CA . GLU B 1 64 ? -6.012 23.219 -11.336 1 98.06 64 GLU B CA 1
ATOM 4066 C C . GLU B 1 64 ? -5.598 23.203 -9.867 1 98.06 64 GLU B C 1
ATOM 4068 O O . GLU B 1 64 ? -6.441 23.078 -8.977 1 98.06 64 GLU B O 1
ATOM 4073 N N . ALA B 1 65 ? -4.352 23.297 -9.656 1 98.5 65 ALA B N 1
ATOM 4074 C CA . ALA B 1 65 ? -3.834 23.234 -8.289 1 98.5 65 ALA B CA 1
ATOM 4075 C C . ALA B 1 65 ? -4.348 24.406 -7.453 1 98.5 65 ALA B C 1
ATOM 4077 O O . ALA B 1 65 ? -4.711 24.234 -6.289 1 98.5 65 ALA B O 1
ATOM 4078 N N . GLU B 1 66 ? -4.309 25.562 -8.031 1 98.56 66 GLU B N 1
ATOM 4079 C CA . GLU B 1 66 ? -4.824 26.734 -7.316 1 98.56 66 GLU B CA 1
ATOM 4080 C C . GLU B 1 66 ? -6.289 26.547 -6.941 1 98.56 66 GLU B C 1
ATOM 4082 O O . GLU B 1 66 ? -6.684 26.812 -5.805 1 98.56 66 GLU B O 1
ATOM 4087 N N . ALA B 1 67 ? -7.059 26.094 -7.918 1 98.25 67 ALA B N 1
ATOM 4088 C CA . ALA B 1 67 ? -8.484 25.891 -7.684 1 98.25 67 ALA B CA 1
ATOM 4089 C C . ALA B 1 67 ? -8.727 24.875 -6.566 1 98.25 67 ALA B C 1
ATOM 4091 O O . ALA B 1 67 ? -9.57 25.078 -5.695 1 98.25 67 ALA B O 1
ATOM 4092 N N . VAL B 1 68 ? -8 23.797 -6.582 1 98.06 68 VAL B N 1
ATOM 4093 C CA . VAL B 1 68 ? -8.141 22.734 -5.59 1 98.06 68 VAL B CA 1
ATOM 4094 C C . VAL B 1 68 ? -7.719 23.266 -4.219 1 98.06 68 VAL B C 1
ATOM 4096 O O . VAL B 1 68 ? -8.422 23.062 -3.227 1 98.06 68 VAL B O 1
ATOM 4099 N N . CYS B 1 69 ? -6.578 23.938 -4.137 1 98.25 69 CYS B N 1
ATOM 4100 C CA . CYS B 1 69 ? -6.059 24.422 -2.865 1 98.25 69 CYS B CA 1
ATOM 4101 C C . CYS B 1 69 ? -7 25.453 -2.256 1 98.25 69 CYS B C 1
ATOM 4103 O O . CYS B 1 69 ? -7.273 25.422 -1.056 1 98.25 69 CYS B O 1
ATOM 4105 N N . GLN B 1 70 ? -7.48 26.344 -3.084 1 97.75 70 GLN B N 1
ATOM 4106 C CA . GLN B 1 70 ? -8.406 27.359 -2.607 1 97.75 70 GLN B CA 1
ATOM 4107 C C . GLN B 1 70 ? -9.672 26.719 -2.035 1 97.75 70 GLN B C 1
ATOM 4109 O O . GLN B 1 70 ? -10.117 27.094 -0.944 1 97.75 70 GLN B O 1
ATOM 4114 N N . ALA B 1 71 ? -10.203 25.797 -2.793 1 98.06 71 ALA B N 1
ATOM 4115 C CA . ALA B 1 71 ? -11.406 25.109 -2.328 1 98.06 71 ALA B CA 1
ATOM 4116 C C . ALA B 1 71 ? -11.117 24.281 -1.08 1 98.06 71 ALA B C 1
ATOM 4118 O O . ALA B 1 71 ? -11.984 24.141 -0.21 1 98.06 71 ALA B O 1
ATOM 4119 N N . HIS B 1 72 ? -9.945 23.734 -0.938 1 98.12 72 HIS B N 1
ATOM 4120 C CA . HIS B 1 72 ? -9.508 22.859 0.132 1 98.12 72 HIS B CA 1
ATOM 4121 C C . HIS B 1 72 ? -9.211 23.641 1.409 1 98.12 72 HIS B C 1
ATOM 4123 O O . HIS B 1 72 ? -9.172 23.062 2.498 1 98.12 72 HIS B O 1
ATOM 4129 N N . GLY B 1 73 ? -8.945 24.922 1.312 1 96.81 73 GLY B N 1
ATOM 4130 C CA . GLY B 1 73 ? -8.797 25.797 2.475 1 96.81 73 GLY B CA 1
ATOM 4131 C C . GLY B 1 73 ? -7.352 26.094 2.814 1 96.81 73 GLY B C 1
ATOM 4132 O O . GLY B 1 73 ? -7.031 26.406 3.961 1 96.81 73 GLY B O 1
ATOM 4133 N N . VAL B 1 74 ? -6.469 25.984 1.813 1 97.81 74 VAL B N 1
ATOM 4134 C CA . VAL B 1 74 ? -5.059 26.25 2.076 1 97.81 74 VAL B CA 1
ATOM 4135 C C . VAL B 1 74 ? -4.527 27.266 1.071 1 97.81 74 VAL B C 1
ATOM 4137 O O . VAL B 1 74 ? -5.109 27.438 -0.002 1 97.81 74 VAL B O 1
ATOM 4140 N N . PRO B 1 75 ? -3.469 27.984 1.474 1 97.31 75 PRO B N 1
ATOM 4141 C CA . PRO B 1 75 ? -2.895 28.938 0.523 1 97.31 75 PRO B CA 1
ATOM 4142 C C . PRO B 1 75 ? -2.264 28.25 -0.69 1 97.31 75 PRO B C 1
ATOM 4144 O O . PRO B 1 75 ? -2.1 27.031 -0.701 1 97.31 75 PRO B O 1
ATOM 4147 N N . PHE B 1 76 ? -2.023 29.047 -1.714 1 98.31 76 PHE B N 1
ATOM 4148 C CA . PHE B 1 76 ? -1.386 28.531 -2.918 1 98.31 76 PHE B CA 1
ATOM 4149 C C . PHE B 1 76 ? -0.344 29.5 -3.445 1 98.31 76 PHE B C 1
ATOM 4151 O O . PHE B 1 76 ? -0.604 30.703 -3.539 1 98.31 76 PHE B O 1
ATOM 4158 N N . ASN B 1 77 ? 0.801 29.031 -3.691 1 98.44 77 ASN B N 1
ATOM 4159 C CA . ASN B 1 77 ? 1.918 29.828 -4.18 1 98.44 77 ASN B CA 1
ATOM 4160 C C . ASN B 1 77 ? 1.897 29.953 -5.703 1 98.44 77 ASN B C 1
ATOM 4162 O O . ASN B 1 77 ? 2.852 29.547 -6.371 1 98.44 77 ASN B O 1
ATOM 4166 N N . ARG B 1 78 ? 0.888 30.625 -6.254 1 98.5 78 ARG B N 1
ATOM 4167 C CA . ARG B 1 78 ? 0.787 30.75 -7.707 1 98.5 78 ARG B CA 1
ATOM 4168 C C . ARG B 1 78 ? 2.039 31.391 -8.289 1 98.5 78 ARG B C 1
ATOM 4170 O O . ARG B 1 78 ? 2.57 30.938 -9.297 1 98.5 78 ARG B O 1
ATOM 4177 N N . GLU B 1 79 ? 2.496 32.469 -7.668 1 98.5 79 GLU B N 1
ATOM 4178 C CA . GLU B 1 79 ? 3.67 33.188 -8.164 1 98.5 79 GLU B CA 1
ATOM 4179 C C . GLU B 1 79 ? 4.883 32.281 -8.242 1 98.5 79 GLU B C 1
ATOM 4181 O O . GLU B 1 79 ? 5.637 32.312 -9.219 1 98.5 79 GLU B O 1
ATOM 4186 N N . GLY B 1 80 ? 5.047 31.453 -7.203 1 98.62 80 GLY B N 1
ATOM 4187 C CA . GLY B 1 80 ? 6.16 30.516 -7.195 1 98.62 80 GLY B CA 1
ATOM 4188 C C . GLY B 1 80 ? 6.086 29.5 -8.32 1 98.62 80 GLY B C 1
ATOM 4189 O O . GLY B 1 80 ? 7.094 29.203 -8.969 1 98.62 80 GLY B O 1
ATOM 4190 N N . TRP B 1 81 ? 4.965 28.984 -8.57 1 98.81 81 TRP B N 1
ATOM 4191 C CA . TRP B 1 81 ? 4.797 27.953 -9.602 1 98.81 81 TRP B CA 1
ATOM 4192 C C . TRP B 1 81 ? 4.906 28.578 -10.992 1 98.81 81 TRP B C 1
ATOM 4194 O O . TRP B 1 81 ? 5.449 27.953 -11.914 1 98.81 81 TRP B O 1
ATOM 4204 N N . GLU B 1 82 ? 4.363 29.781 -11.148 1 98.81 82 GLU B N 1
ATOM 4205 C CA . GLU B 1 82 ? 4.52 30.484 -12.414 1 98.81 82 GLU B CA 1
ATOM 4206 C C . GLU B 1 82 ? 5.988 30.797 -12.695 1 98.81 82 GLU B C 1
ATOM 4208 O O . GLU B 1 82 ? 6.434 30.734 -13.844 1 98.81 82 GLU B O 1
ATOM 4213 N N . TYR B 1 83 ? 6.684 31.203 -11.648 1 98.81 83 TYR B N 1
ATOM 4214 C CA . TYR B 1 83 ? 8.117 31.438 -11.781 1 98.81 83 TYR B CA 1
ATOM 4215 C C . TYR B 1 83 ? 8.812 30.188 -12.32 1 98.81 83 TYR B C 1
ATOM 4217 O O . TYR B 1 83 ? 9.641 30.281 -13.234 1 98.81 83 TYR B O 1
ATOM 4225 N N . ILE B 1 84 ? 8.508 29.016 -11.805 1 98.81 84 ILE B N 1
ATOM 4226 C CA . ILE B 1 84 ? 9.109 27.766 -12.227 1 98.81 84 ILE B CA 1
ATOM 4227 C C . ILE B 1 84 ? 8.75 27.484 -13.688 1 98.81 84 ILE B C 1
ATOM 4229 O O . ILE B 1 84 ? 9.594 27.062 -14.477 1 98.81 84 ILE B O 1
ATOM 4233 N N . LEU B 1 85 ? 7.449 27.688 -14.047 1 98.75 85 LEU B N 1
ATOM 4234 C CA . LEU B 1 85 ? 7.004 27.5 -15.422 1 98.75 85 LEU B CA 1
ATOM 4235 C C . LEU B 1 85 ? 7.777 28.391 -16.391 1 98.75 85 LEU B C 1
ATOM 4237 O O . LEU B 1 85 ? 8.25 27.938 -17.422 1 98.75 85 LEU B O 1
ATOM 4241 N N . GLN B 1 86 ? 8.023 29.625 -16 1 98.56 86 GLN B N 1
ATOM 4242 C CA . GLN B 1 86 ? 8.617 30.625 -16.891 1 98.56 86 GLN B CA 1
ATOM 4243 C C . GLN B 1 86 ? 10.133 30.5 -16.906 1 98.56 86 GLN B C 1
ATOM 4245 O O . GLN B 1 86 ? 10.758 30.609 -17.969 1 98.56 86 GLN B O 1
ATOM 4250 N N . THR B 1 87 ? 10.711 30.281 -15.758 1 98.69 87 THR B N 1
ATOM 4251 C CA . THR B 1 87 ? 12.164 30.375 -15.625 1 98.69 87 THR B CA 1
ATOM 4252 C C . THR B 1 87 ? 12.82 29.031 -15.859 1 98.69 87 THR B C 1
ATOM 4254 O O . THR B 1 87 ? 13.953 28.953 -16.328 1 98.69 87 THR B O 1
ATOM 4257 N N . HIS B 1 88 ? 12.109 28 -15.547 1 98.69 88 HIS B N 1
ATOM 4258 C CA . HIS B 1 88 ? 12.703 26.656 -15.602 1 98.69 88 HIS B CA 1
ATOM 4259 C C . HIS B 1 88 ? 11.93 25.766 -16.562 1 98.69 88 HIS B C 1
ATOM 4261 O O . HIS B 1 88 ? 12.07 24.531 -16.516 1 98.69 88 HIS B O 1
ATOM 4267 N N . ASP B 1 89 ? 11.078 26.344 -17.391 1 98.5 89 ASP B N 1
ATOM 4268 C CA . ASP B 1 89 ? 10.297 25.625 -18.375 1 98.5 89 ASP B CA 1
ATOM 4269 C C . ASP B 1 89 ? 9.43 24.547 -17.734 1 98.5 89 ASP B C 1
ATOM 4271 O O . ASP B 1 89 ? 9.219 23.484 -18.312 1 98.5 89 ASP B O 1
ATOM 4275 N N . GLY B 1 90 ? 9.078 24.703 -16.516 1 98.62 90 GLY B N 1
ATOM 4276 C CA . GLY B 1 90 ? 8.164 23.812 -15.828 1 98.62 90 GLY B CA 1
ATOM 4277 C C . GLY B 1 90 ? 8.875 22.688 -15.102 1 98.62 90 GLY B C 1
ATOM 4278 O O . GLY B 1 90 ? 8.234 21.875 -14.414 1 98.62 90 GLY B O 1
ATOM 4279 N N . TYR B 1 91 ? 10.203 22.594 -15.289 1 98.75 91 TYR B N 1
ATOM 4280 C CA . TYR B 1 91 ? 10.961 21.594 -14.562 1 98.75 91 TYR B CA 1
ATOM 4281 C C . TYR B 1 91 ? 11.336 22.078 -13.172 1 98.75 91 TYR B C 1
ATOM 4283 O O . TYR B 1 91 ? 11.68 23.25 -12.992 1 98.75 91 TYR B O 1
ATOM 4291 N N . LEU B 1 92 ? 11.203 21.203 -12.156 1 98.75 92 LEU B N 1
ATOM 4292 C CA . LEU B 1 92 ? 11.477 21.609 -10.781 1 98.75 92 LEU B CA 1
ATOM 4293 C C . LEU B 1 92 ? 12.969 21.875 -10.586 1 98.75 92 LEU B C 1
ATOM 4295 O O . LEU B 1 92 ? 13.797 21 -10.867 1 98.75 92 LEU B O 1
ATOM 4299 N N . PRO B 1 93 ? 13.328 23.031 -10.125 1 98.88 93 PRO B N 1
ATOM 4300 C CA . PRO B 1 93 ? 14.742 23.344 -9.859 1 98.88 93 PRO B CA 1
ATOM 4301 C C . PRO B 1 93 ? 15.25 22.688 -8.578 1 98.88 93 PRO B C 1
ATOM 4303 O O . PRO B 1 93 ? 15.422 23.375 -7.562 1 98.88 93 PRO B O 1
ATOM 4306 N N . LEU B 1 94 ? 15.547 21.422 -8.664 1 98.81 94 LEU B N 1
ATOM 4307 C CA . LEU B 1 94 ? 16.031 20.594 -7.57 1 98.81 94 LEU B CA 1
ATOM 4308 C C . LEU B 1 94 ? 17.25 19.797 -7.988 1 98.81 94 LEU B C 1
ATOM 4310 O O . LEU B 1 94 ? 17.438 19.5 -9.172 1 98.81 94 LEU B O 1
ATOM 4314 N N . GLU B 1 95 ? 18.062 19.562 -7.039 1 98.88 95 GLU B N 1
ATOM 4315 C CA . GLU B 1 95 ? 19.109 18.562 -7.145 1 98.88 95 GLU B CA 1
ATOM 4316 C C . GLU B 1 95 ? 18.922 17.438 -6.125 1 98.88 95 GLU B C 1
ATOM 4318 O O . GLU B 1 95 ? 18.656 17.703 -4.949 1 98.88 95 GLU B O 1
ATOM 4323 N N . ILE B 1 96 ? 18.906 16.203 -6.617 1 98.94 96 ILE B N 1
ATOM 4324 C CA . ILE B 1 96 ? 18.797 15.031 -5.754 1 98.94 96 ILE B CA 1
ATOM 4325 C C . ILE B 1 96 ? 20.047 14.172 -5.891 1 98.94 96 ILE B C 1
ATOM 4327 O O . ILE B 1 96 ? 20.438 13.797 -7 1 98.94 96 ILE B O 1
ATOM 4331 N N . GLN B 1 97 ? 20.688 13.984 -4.797 1 98.88 97 GLN B N 1
ATOM 4332 C CA . GLN B 1 97 ? 21.812 13.047 -4.688 1 98.88 97 GLN B CA 1
ATOM 4333 C C . GLN B 1 97 ? 21.406 11.797 -3.908 1 98.88 97 GLN B C 1
ATOM 4335 O O . GLN B 1 97 ? 20.609 11.875 -2.975 1 98.88 97 GLN B O 1
ATOM 4340 N N . ALA B 1 98 ? 21.906 10.68 -4.328 1 98.88 98 ALA B N 1
ATOM 4341 C CA . ALA B 1 98 ? 21.562 9.438 -3.643 1 98.88 98 ALA B CA 1
ATOM 4342 C C . ALA B 1 98 ? 22.656 8.398 -3.803 1 98.88 98 ALA B C 1
ATOM 4344 O O . ALA B 1 98 ? 23.516 8.516 -4.688 1 98.88 98 ALA B O 1
ATOM 4345 N N . VAL B 1 99 ? 22.703 7.496 -2.885 1 98.56 99 VAL B N 1
ATOM 4346 C CA . VAL B 1 99 ? 23.531 6.316 -3.107 1 98.56 99 VAL B CA 1
ATOM 4347 C C . VAL B 1 99 ? 23.031 5.547 -4.324 1 98.56 99 VAL B C 1
ATOM 4349 O O . VAL B 1 99 ? 21.828 5.602 -4.648 1 98.56 99 VAL B O 1
ATOM 4352 N N . PRO B 1 100 ? 23.938 4.824 -5.031 1 98.19 100 PRO B N 1
ATOM 4353 C CA . PRO B 1 100 ? 23.469 4.012 -6.156 1 98.19 100 PRO B CA 1
ATOM 4354 C C . PRO B 1 100 ? 22.438 2.963 -5.734 1 98.19 100 PRO B C 1
ATOM 4356 O O . PRO B 1 100 ? 22.594 2.324 -4.691 1 98.19 100 PRO B O 1
ATOM 4359 N N . GLU B 1 101 ? 21.344 2.861 -6.5 1 98.75 101 GLU B N 1
ATOM 4360 C CA . GLU B 1 101 ? 20.391 1.798 -6.207 1 98.75 101 GLU B CA 1
ATOM 4361 C C . GLU B 1 101 ? 21.062 0.429 -6.223 1 98.75 101 GLU B C 1
ATOM 4363 O O . GLU B 1 101 ? 21.953 0.178 -7.043 1 98.75 101 GLU B O 1
ATOM 4368 N N . GLY B 1 102 ? 20.641 -0.423 -5.332 1 98.56 102 GLY B N 1
ATOM 4369 C CA . GLY B 1 102 ? 21.297 -1.709 -5.137 1 98.56 102 GLY B CA 1
ATOM 4370 C C . GLY B 1 102 ? 22.297 -1.705 -3.994 1 98.56 102 GLY B C 1
ATOM 4371 O O . GLY B 1 102 ? 22.734 -2.766 -3.547 1 98.56 102 GLY B O 1
ATOM 4372 N N . SER B 1 103 ? 22.625 -0.485 -3.449 1 98.06 103 SER B N 1
ATOM 4373 C CA . SER B 1 103 ? 23.562 -0.372 -2.34 1 98.06 103 SER B CA 1
ATOM 4374 C C . SER B 1 103 ? 22.938 -0.875 -1.038 1 98.06 103 SER B C 1
ATOM 4376 O O . SER B 1 103 ? 21.75 -0.663 -0.784 1 98.06 103 SER B O 1
ATOM 4378 N N . ILE B 1 104 ? 23.734 -1.557 -0.293 1 97.69 104 ILE B N 1
ATOM 4379 C CA . ILE B 1 104 ? 23.375 -1.958 1.063 1 97.69 104 ILE B CA 1
ATOM 4380 C C . ILE B 1 104 ? 23.984 -0.986 2.068 1 97.69 104 ILE B C 1
ATOM 4382 O O . ILE B 1 104 ? 25.219 -0.899 2.189 1 97.69 104 ILE B O 1
ATOM 4386 N N . ILE B 1 105 ? 23.141 -0.227 2.768 1 97.94 105 ILE B N 1
ATOM 4387 C CA . ILE B 1 105 ? 23.594 0.86 3.627 1 97.94 105 ILE B CA 1
ATOM 4388 C C . ILE B 1 105 ? 23.094 0.636 5.055 1 97.94 105 ILE B C 1
ATOM 4390 O O . ILE B 1 105 ? 21.922 0.352 5.266 1 97.94 105 ILE B O 1
ATOM 4394 N N . ALA B 1 106 ? 24 0.738 6.02 1 97.5 106 ALA B N 1
ATOM 4395 C CA . ALA B 1 106 ? 23.609 0.629 7.422 1 97.5 106 ALA B CA 1
ATOM 4396 C C . ALA B 1 106 ? 22.609 1.724 7.797 1 97.5 106 ALA B C 1
ATOM 4398 O O . ALA B 1 106 ? 22.734 2.861 7.336 1 97.5 106 ALA B O 1
ATOM 4399 N N . THR B 1 107 ? 21.625 1.386 8.648 1 97.12 107 THR B N 1
ATOM 4400 C CA . THR B 1 107 ? 20.688 2.389 9.133 1 97.12 107 THR B CA 1
ATOM 4401 C C . THR B 1 107 ? 21.422 3.531 9.828 1 97.12 107 THR B C 1
ATOM 4403 O O . THR B 1 107 ? 22.562 3.357 10.289 1 97.12 107 THR B O 1
ATOM 4406 N N . GLY B 1 108 ? 20.828 4.676 9.828 1 96.38 108 GLY B N 1
ATOM 4407 C CA . GLY B 1 108 ? 21.469 5.844 10.43 1 96.38 108 GLY B CA 1
ATOM 4408 C C . GLY B 1 108 ? 22.312 6.633 9.445 1 96.38 108 GLY B C 1
ATOM 4409 O O . GLY B 1 108 ? 22.922 7.633 9.82 1 96.38 108 GLY B O 1
ATOM 4410 N N . ASN B 1 109 ? 22.359 6.156 8.219 1 98 109 ASN B N 1
ATOM 4411 C CA . ASN B 1 109 ? 23.141 6.867 7.211 1 98 109 ASN B CA 1
ATOM 4412 C C . ASN B 1 109 ? 22.25 7.496 6.145 1 98 109 ASN B C 1
ATOM 4414 O O . ASN B 1 109 ? 21.203 6.945 5.805 1 98 109 ASN B O 1
ATOM 4418 N N . VAL B 1 110 ? 22.734 8.617 5.617 1 98.5 110 VAL B N 1
ATOM 4419 C CA . VAL B 1 110 ? 22 9.336 4.582 1 98.5 110 VAL B CA 1
ATOM 4420 C C . VAL B 1 110 ? 21.922 8.484 3.318 1 98.5 110 VAL B C 1
ATOM 4422 O O . VAL B 1 110 ? 22.922 7.871 2.916 1 98.5 110 VAL B O 1
ATOM 4425 N N . LEU B 1 111 ? 20.719 8.398 2.723 1 98.88 111 LEU B N 1
ATOM 4426 C CA . LEU B 1 111 ? 20.516 7.676 1.471 1 98.88 111 LEU B CA 1
ATOM 4427 C C . LEU B 1 111 ? 20.281 8.648 0.318 1 98.88 111 LEU B C 1
ATOM 4429 O O . LEU B 1 111 ? 20.672 8.375 -0.819 1 98.88 111 LEU B O 1
ATOM 4433 N N . VAL B 1 112 ? 19.547 9.68 0.611 1 98.94 112 VAL B N 1
ATOM 4434 C CA . VAL B 1 112 ? 19.156 10.68 -0.379 1 98.94 112 VAL B CA 1
ATOM 4435 C C . VAL B 1 112 ? 19.328 12.078 0.208 1 98.94 112 VAL B C 1
ATOM 4437 O O . VAL B 1 112 ? 19.031 12.305 1.385 1 98.94 112 VAL B O 1
ATOM 4440 N N . GLN B 1 113 ? 19.828 13 -0.542 1 98.88 113 GLN B N 1
ATOM 4441 C CA . GLN B 1 113 ? 19.859 14.422 -0.221 1 98.88 113 GLN B CA 1
ATOM 4442 C C . GLN B 1 113 ? 19.234 15.25 -1.33 1 98.88 113 GLN B C 1
ATOM 4444 O O . GLN B 1 113 ? 19.484 15.023 -2.514 1 98.88 113 GLN B O 1
ATOM 4449 N N . VAL B 1 114 ? 18.328 16.156 -0.973 1 98.88 114 VAL B N 1
ATOM 4450 C CA . VAL B 1 114 ? 17.656 17 -1.948 1 98.88 114 VAL B CA 1
ATOM 4451 C C . VAL B 1 114 ? 17.828 18.469 -1.577 1 98.88 114 VAL B C 1
ATOM 4453 O O . VAL B 1 114 ? 17.781 18.828 -0.399 1 98.88 114 VAL B O 1
ATOM 4456 N N . MET B 1 115 ? 18.062 19.297 -2.555 1 98.69 115 MET B N 1
ATOM 4457 C CA . MET B 1 115 ? 18.234 20.734 -2.393 1 98.69 115 MET B CA 1
ATOM 4458 C C . MET B 1 115 ? 17.719 21.484 -3.627 1 98.69 115 MET B C 1
ATOM 4460 O O . MET B 1 115 ? 17.859 20.984 -4.75 1 98.69 115 MET B O 1
ATOM 4464 N N . ASN B 1 116 ? 17.109 22.625 -3.371 1 98.81 116 ASN B N 1
ATOM 4465 C CA . ASN B 1 116 ? 16.75 23.453 -4.516 1 98.81 116 ASN B CA 1
ATOM 4466 C C . ASN B 1 116 ? 17.969 24.062 -5.184 1 98.81 116 ASN B C 1
ATOM 4468 O O . ASN B 1 116 ? 18.969 24.359 -4.516 1 98.81 116 ASN B O 1
ATOM 4472 N N . THR B 1 117 ? 17.859 24.266 -6.469 1 98.81 117 THR B N 1
ATOM 4473 C CA . THR B 1 117 ? 19 24.781 -7.227 1 98.81 117 THR B CA 1
ATOM 4474 C C . THR B 1 117 ? 18.781 26.266 -7.555 1 98.81 117 THR B C 1
ATOM 4476 O O . THR B 1 117 ? 19.703 26.938 -8.023 1 98.81 117 THR B O 1
ATOM 4479 N N . ASP B 1 118 ? 17.656 26.766 -7.402 1 98.81 118 ASP B N 1
ATOM 4480 C CA . ASP B 1 118 ? 17.312 28.172 -7.598 1 98.81 118 ASP B CA 1
ATOM 4481 C C . ASP B 1 118 ? 16.922 28.828 -6.273 1 98.81 118 ASP B C 1
ATOM 4483 O O . ASP B 1 118 ? 15.977 28.391 -5.609 1 98.81 118 ASP B O 1
ATOM 4487 N N . PRO B 1 119 ? 17.609 29.906 -5.883 1 98.31 119 PRO B N 1
ATOM 4488 C CA . PRO B 1 119 ? 17.375 30.547 -4.582 1 98.31 119 PRO B CA 1
ATOM 4489 C C . PRO B 1 119 ? 15.938 31.062 -4.434 1 98.31 119 PRO B C 1
ATOM 4491 O O . PRO B 1 119 ? 15.477 31.281 -3.314 1 98.31 119 PRO B O 1
ATOM 4494 N N . ALA B 1 120 ? 15.195 31.234 -5.492 1 98 120 ALA B N 1
ATOM 4495 C CA . ALA B 1 120 ? 13.812 31.703 -5.434 1 98 120 ALA B CA 1
ATOM 4496 C C . ALA B 1 120 ? 12.852 30.562 -5.098 1 98 120 ALA B C 1
ATOM 4498 O O . ALA B 1 120 ? 11.664 30.797 -4.875 1 98 120 ALA B O 1
ATOM 4499 N N . CYS B 1 121 ? 13.375 29.328 -5 1 98.5 121 CYS B N 1
ATOM 4500 C CA . CYS B 1 121 ? 12.508 28.156 -4.879 1 98.5 121 CYS B CA 1
ATOM 4501 C C . CYS B 1 121 ? 12.883 27.328 -3.66 1 98.5 121 CYS B C 1
ATOM 4503 O O . CYS B 1 121 ? 12.82 26.094 -3.701 1 98.5 121 CYS B O 1
ATOM 4505 N N . ALA B 1 122 ? 13.25 27.953 -2.564 1 98.06 122 ALA B N 1
ATOM 4506 C CA . ALA B 1 122 ? 13.688 27.266 -1.354 1 98.06 122 ALA B CA 1
ATOM 4507 C C . ALA B 1 122 ? 12.57 26.391 -0.787 1 98.06 122 ALA B C 1
ATOM 4509 O O . ALA B 1 122 ? 12.836 25.344 -0.187 1 98.06 122 ALA B O 1
ATOM 4510 N N . TRP B 1 123 ? 11.312 26.734 -1.031 1 97.69 123 TRP B N 1
ATOM 4511 C CA . TRP B 1 123 ? 10.141 26.047 -0.49 1 97.69 123 TRP B CA 1
ATOM 4512 C C . TRP B 1 123 ? 9.945 24.688 -1.168 1 97.69 123 TRP B C 1
ATOM 4514 O O . TRP B 1 123 ? 9.211 23.844 -0.666 1 97.69 123 TRP B O 1
ATOM 4524 N N . LEU B 1 124 ? 10.617 24.375 -2.271 1 98.12 124 LEU B N 1
ATOM 4525 C CA . LEU B 1 124 ? 10.391 23.188 -3.08 1 98.12 124 LEU B CA 1
ATOM 4526 C C . LEU B 1 124 ? 10.93 21.938 -2.373 1 98.12 124 LEU B C 1
ATOM 4528 O O . LEU B 1 124 ? 10.398 20.844 -2.547 1 98.12 124 LEU B O 1
ATOM 4532 N N . THR B 1 125 ? 11.992 22.109 -1.631 1 97.81 125 THR B N 1
ATOM 4533 C CA . THR B 1 125 ? 12.648 20.984 -0.978 1 97.81 125 THR B CA 1
ATOM 4534 C C . THR B 1 125 ? 11.688 20.266 -0.028 1 97.81 125 THR B C 1
ATOM 4536 O O . THR B 1 125 ? 11.602 19.047 -0.027 1 97.81 125 THR B O 1
ATOM 4539 N N . SER B 1 126 ? 10.945 21.078 0.757 1 96.19 126 SER B N 1
ATOM 4540 C CA . SER B 1 126 ? 9.969 20.453 1.643 1 96.19 126 SER B CA 1
ATOM 4541 C C . SER B 1 126 ? 8.734 20 0.872 1 96.19 126 SER B C 1
ATOM 4543 O O . SER B 1 126 ? 8.07 19.031 1.254 1 96.19 126 SER B O 1
ATOM 4545 N N . TYR B 1 127 ? 8.43 20.688 -0.241 1 97.75 127 TYR B N 1
ATOM 4546 C CA . TYR B 1 127 ? 7.234 20.422 -1.034 1 97.75 127 TYR B CA 1
ATOM 4547 C C . TYR B 1 127 ? 7.266 19.016 -1.62 1 97.75 127 TYR B C 1
ATOM 4549 O O . TYR B 1 127 ? 6.234 18.344 -1.688 1 97.75 127 TYR B O 1
ATOM 4557 N N . VAL B 1 128 ? 8.43 18.516 -1.992 1 98.12 128 VAL B N 1
ATOM 4558 C CA . VAL B 1 128 ? 8.555 17.25 -2.723 1 98.12 128 VAL B CA 1
ATOM 4559 C C . VAL B 1 128 ? 8.664 16.094 -1.736 1 98.12 128 VAL B C 1
ATOM 4561 O O . VAL B 1 128 ? 8.594 14.93 -2.131 1 98.12 128 VAL B O 1
ATOM 4564 N N . GLU B 1 129 ? 8.703 16.375 -0.445 1 98.31 129 GLU B N 1
ATOM 4565 C CA . GLU B 1 129 ? 8.945 15.352 0.575 1 98.31 129 GLU B CA 1
ATOM 4566 C C . GLU B 1 129 ? 7.926 14.219 0.485 1 98.31 129 GLU B C 1
ATOM 4568 O O . GLU B 1 129 ? 8.289 13.047 0.584 1 98.31 129 GLU B O 1
ATOM 4573 N N . THR B 1 130 ? 6.648 14.57 0.297 1 98 130 THR B N 1
ATOM 4574 C CA . THR B 1 130 ? 5.586 13.57 0.316 1 98 130 THR B CA 1
ATOM 4575 C C . THR B 1 130 ? 5.848 12.477 -0.723 1 98 130 THR B C 1
ATOM 4577 O O . THR B 1 130 ? 5.926 11.297 -0.386 1 98 130 THR B O 1
ATOM 4580 N N . GLY B 1 131 ? 6.02 12.922 -1.979 1 98 131 GLY B N 1
ATOM 4581 C CA . GLY B 1 131 ? 6.262 11.969 -3.053 1 98 131 GLY B CA 1
ATOM 4582 C C . GLY B 1 131 ? 7.625 11.312 -2.971 1 98 131 GLY B C 1
ATOM 4583 O O . GLY B 1 131 ? 7.762 10.117 -3.252 1 98 131 GLY B O 1
ATOM 4584 N N . LEU B 1 132 ? 8.641 12.055 -2.545 1 98.69 132 LEU B N 1
ATOM 4585 C CA . LEU B 1 132 ? 10.023 11.578 -2.52 1 98.69 132 LEU B CA 1
ATOM 4586 C C . LEU B 1 132 ? 10.211 10.523 -1.433 1 98.69 132 LEU B C 1
ATOM 4588 O O . LEU B 1 132 ? 10.828 9.484 -1.673 1 98.69 132 LEU B O 1
ATOM 4592 N N . LEU B 1 133 ? 9.695 10.812 -0.273 1 98.56 133 LEU B N 1
ATOM 4593 C CA . LEU B 1 133 ? 9.852 9.852 0.817 1 98.56 133 LEU B CA 1
ATOM 4594 C C . LEU B 1 133 ? 9.117 8.555 0.505 1 98.56 133 LEU B C 1
ATOM 4596 O O . LEU B 1 133 ? 9.625 7.465 0.788 1 98.56 133 LEU B O 1
ATOM 4600 N N . ARG B 1 134 ? 7.891 8.602 -0.098 1 97.94 134 ARG B N 1
ATOM 4601 C CA . ARG B 1 134 ? 7.141 7.422 -0.516 1 97.94 134 ARG B CA 1
ATOM 4602 C C . ARG B 1 134 ? 7.934 6.598 -1.526 1 97.94 134 ARG B C 1
ATOM 4604 O O . ARG B 1 134 ? 7.953 5.367 -1.453 1 97.94 134 ARG B O 1
ATOM 4611 N N . ALA B 1 135 ? 8.578 7.312 -2.387 1 97.81 135 ALA B N 1
ATOM 4612 C CA . ALA B 1 135 ? 9.344 6.676 -3.461 1 97.81 135 ALA B CA 1
ATOM 4613 C C . ALA B 1 135 ? 10.531 5.898 -2.904 1 97.81 135 ALA B C 1
ATOM 4615 O O . ALA B 1 135 ? 10.984 4.926 -3.508 1 97.81 135 ALA B O 1
ATOM 4616 N N . VAL B 1 136 ? 11 6.289 -1.734 1 98.69 136 VAL B N 1
ATOM 4617 C CA . VAL B 1 136 ? 12.227 5.727 -1.178 1 98.69 136 VAL B CA 1
ATOM 4618 C C . VAL B 1 136 ? 11.883 4.629 -0.173 1 98.69 136 VAL B C 1
ATOM 4620 O O . VAL B 1 136 ? 12.359 3.496 -0.294 1 98.69 136 VAL B O 1
ATOM 4623 N N . TRP B 1 137 ? 11.016 4.945 0.75 1 98.81 137 TRP B N 1
ATOM 4624 C CA . TRP B 1 137 ? 10.883 4.016 1.868 1 98.81 137 TRP B CA 1
ATOM 4625 C C . TRP B 1 137 ? 10.258 2.701 1.413 1 98.81 137 TRP B C 1
ATOM 4627 O O . TRP B 1 137 ? 10.664 1.625 1.862 1 98.81 137 TRP B O 1
ATOM 4637 N N . TYR B 1 138 ? 9.242 2.711 0.54 1 98.88 138 TYR B N 1
ATOM 4638 C CA . TYR B 1 138 ? 8.469 1.512 0.251 1 98.88 138 TYR B CA 1
ATOM 4639 C C . TYR B 1 138 ? 9.281 0.511 -0.556 1 98.88 138 TYR B C 1
ATOM 4641 O O . TYR B 1 138 ? 9.516 -0.615 -0.109 1 98.88 138 TYR B O 1
ATOM 4649 N N . PRO B 1 139 ? 9.75 0.911 -1.796 1 98.94 139 PRO B N 1
ATOM 4650 C CA . PRO B 1 139 ? 10.523 -0.088 -2.537 1 98.94 139 PRO B CA 1
ATOM 4651 C C . PRO B 1 139 ? 11.766 -0.55 -1.783 1 98.94 139 PRO B C 1
ATOM 4653 O O . PRO B 1 139 ? 12.156 -1.717 -1.882 1 98.94 139 PRO B O 1
ATOM 4656 N N . THR B 1 140 ? 12.414 0.382 -1.027 1 98.94 140 THR B N 1
ATOM 4657 C CA . THR B 1 140 ? 13.594 0.01 -0.252 1 98.94 140 THR B CA 1
ATOM 4658 C C . THR B 1 140 ? 13.234 -1.031 0.806 1 98.94 140 THR B C 1
ATOM 4660 O O . THR B 1 140 ? 13.984 -1.989 1.016 1 98.94 140 THR B O 1
ATOM 4663 N N . SER B 1 141 ? 12.102 -0.828 1.447 1 98.88 141 SER B N 1
ATOM 4664 C CA . SER B 1 141 ? 11.688 -1.783 2.467 1 98.88 141 SER B CA 1
ATOM 4665 C C . SER B 1 141 ? 11.383 -3.148 1.855 1 98.88 141 SER B C 1
ATOM 4667 O O . SER B 1 141 ? 11.773 -4.18 2.406 1 98.88 141 SER B O 1
ATOM 4669 N N . VAL B 1 142 ? 10.703 -3.186 0.718 1 98.88 142 VAL B N 1
ATOM 4670 C CA . VAL B 1 142 ? 10.391 -4.445 0.054 1 98.88 142 VAL B CA 1
ATOM 4671 C C . VAL B 1 142 ? 11.68 -5.133 -0.386 1 98.88 142 VAL B C 1
ATOM 4673 O O . VAL B 1 142 ? 11.859 -6.336 -0.177 1 98.88 142 VAL B O 1
ATOM 4676 N N . ALA B 1 143 ? 12.586 -4.348 -1.005 1 98.94 143 ALA B N 1
ATOM 4677 C CA . ALA B 1 143 ? 13.859 -4.902 -1.445 1 98.94 143 ALA B CA 1
ATOM 4678 C C . ALA B 1 143 ? 14.641 -5.488 -0.27 1 98.94 143 ALA B C 1
ATOM 4680 O O . ALA B 1 143 ? 15.281 -6.535 -0.401 1 98.94 143 ALA B O 1
ATOM 4681 N N . THR B 1 144 ? 14.609 -4.801 0.87 1 98.88 144 THR B N 1
ATOM 4682 C CA . THR B 1 144 ? 15.336 -5.23 2.062 1 98.88 144 THR B CA 1
ATOM 4683 C C . THR B 1 144 ? 14.742 -6.523 2.617 1 98.88 144 THR B C 1
ATOM 4685 O O . THR B 1 144 ? 15.477 -7.445 2.98 1 98.88 144 THR B O 1
ATOM 4688 N N . VAL B 1 145 ? 13.414 -6.598 2.664 1 98.81 145 VAL B N 1
ATOM 4689 C CA . VAL B 1 145 ? 12.742 -7.805 3.123 1 98.81 145 VAL B CA 1
ATOM 4690 C C . VAL B 1 145 ? 13.055 -8.961 2.18 1 98.81 145 VAL B C 1
ATOM 4692 O O . VAL B 1 145 ? 13.344 -10.078 2.627 1 98.81 145 VAL B O 1
ATOM 4695 N N . SER B 1 146 ? 12.953 -8.711 0.917 1 98.81 146 SER B N 1
ATOM 4696 C CA . SER B 1 146 ? 13.289 -9.703 -0.095 1 98.81 146 SER B CA 1
ATOM 4697 C C . SER B 1 146 ? 14.719 -10.211 0.076 1 98.81 146 SER B C 1
ATOM 4699 O O . SER B 1 146 ? 14.969 -11.414 0.002 1 98.81 146 SER B O 1
ATOM 4701 N N . ARG B 1 147 ? 15.633 -9.312 0.304 1 98.56 147 ARG B N 1
ATOM 4702 C CA . ARG B 1 147 ? 17.031 -9.68 0.516 1 98.56 147 ARG B CA 1
ATOM 4703 C C . ARG B 1 147 ? 17.188 -10.547 1.764 1 98.56 147 ARG B C 1
ATOM 4705 O O . ARG B 1 147 ? 17.938 -11.523 1.759 1 98.56 147 ARG B O 1
ATOM 4712 N N . SER B 1 148 ? 16.516 -10.141 2.795 1 98.31 148 SER B N 1
ATOM 4713 C CA . SER B 1 148 ? 16.578 -10.914 4.027 1 98.31 148 SER B CA 1
ATOM 4714 C C . SER B 1 148 ? 16.125 -12.352 3.795 1 98.31 148 SER B C 1
ATOM 4716 O O . SER B 1 148 ? 16.75 -13.297 4.301 1 98.31 148 SER B O 1
ATOM 4718 N N . CYS B 1 149 ? 15.062 -12.562 3.068 1 98.81 149 CYS B N 1
ATOM 4719 C CA . CYS B 1 149 ? 14.602 -13.891 2.705 1 98.81 149 CYS B CA 1
ATOM 4720 C C . CYS B 1 149 ? 15.648 -14.633 1.889 1 98.81 149 CYS B C 1
ATOM 4722 O O . CYS B 1 149 ? 15.875 -15.828 2.094 1 98.81 149 CYS B O 1
ATOM 4724 N N . ARG B 1 150 ? 16.266 -13.922 0.97 1 98.56 150 ARG B N 1
ATOM 4725 C CA . ARG B 1 150 ? 17.312 -14.508 0.139 1 98.56 150 ARG B CA 1
ATOM 4726 C C . ARG B 1 150 ? 18.453 -15.055 0.995 1 98.56 150 ARG B C 1
ATOM 4728 O O . ARG B 1 150 ? 18.938 -16.156 0.758 1 98.56 150 ARG B O 1
ATOM 4735 N N . ASP B 1 151 ? 18.859 -14.281 1.987 1 98.12 151 ASP B N 1
ATOM 4736 C CA . ASP B 1 151 ? 19.953 -14.672 2.877 1 98.12 151 ASP B CA 1
ATOM 4737 C C . ASP B 1 151 ? 19.594 -15.938 3.656 1 98.12 151 ASP B C 1
ATOM 4739 O O . ASP B 1 151 ? 20.422 -16.828 3.814 1 98.12 151 ASP B O 1
ATOM 4743 N N . ILE B 1 152 ? 18.375 -15.977 4.113 1 98.69 152 ILE B N 1
ATOM 4744 C CA . ILE B 1 152 ? 17.906 -17.141 4.867 1 98.69 152 ILE B CA 1
ATOM 4745 C C . ILE B 1 152 ? 17.922 -18.375 3.975 1 98.69 152 ILE B C 1
ATOM 4747 O O . ILE B 1 152 ? 18.484 -19.406 4.355 1 98.69 152 ILE B O 1
ATOM 4751 N N . ILE B 1 153 ? 17.359 -18.25 2.807 1 98.88 153 ILE B N 1
ATOM 4752 C CA . ILE B 1 153 ? 17.25 -19.391 1.889 1 98.88 153 ILE B CA 1
ATOM 4753 C C . ILE B 1 153 ? 18.656 -19.828 1.457 1 98.88 153 ILE B C 1
ATOM 4755 O O . ILE B 1 153 ? 18.938 -21.031 1.411 1 98.88 153 ILE B O 1
ATOM 4759 N N . GLN B 1 154 ? 19.484 -18.828 1.146 1 98.56 154 GLN B N 1
ATOM 4760 C CA . GLN B 1 154 ? 20.844 -19.141 0.731 1 98.56 154 GLN B CA 1
ATOM 4761 C C . GLN B 1 154 ? 21.578 -19.938 1.806 1 98.56 154 GLN B C 1
ATOM 4763 O O . GLN B 1 154 ? 22.281 -20.906 1.498 1 98.56 154 GLN B O 1
ATOM 4768 N N . ARG B 1 155 ? 21.469 -19.562 3.043 1 98.44 155 ARG B N 1
ATOM 4769 C CA . ARG B 1 155 ? 22.125 -20.25 4.152 1 98.44 155 ARG B CA 1
ATOM 4770 C C . ARG B 1 155 ? 21.703 -21.703 4.219 1 98.44 155 ARG B C 1
ATOM 4772 O O . ARG B 1 155 ? 22.531 -22.594 4.398 1 98.44 155 ARG B O 1
ATOM 4779 N N . TYR B 1 156 ? 20.422 -21.938 4.031 1 98.81 156 TYR B N 1
ATOM 4780 C CA . TYR B 1 156 ? 19.938 -23.312 4.125 1 98.81 156 TYR B CA 1
ATOM 4781 C C . TYR B 1 156 ? 20.297 -24.109 2.881 1 98.81 156 TYR B C 1
ATOM 4783 O O . TYR B 1 156 ? 20.547 -25.312 2.961 1 98.81 156 TYR B O 1
ATOM 4791 N N . LEU B 1 157 ? 20.328 -23.453 1.699 1 98.75 157 LEU B N 1
ATOM 4792 C CA . LEU B 1 157 ? 20.812 -24.125 0.502 1 98.75 157 LEU B CA 1
ATOM 4793 C C . LEU B 1 157 ? 22.266 -24.547 0.679 1 98.75 157 LEU B C 1
ATOM 4795 O O . LEU B 1 157 ? 22.641 -25.672 0.364 1 98.75 157 LEU B O 1
ATOM 4799 N N . GLU B 1 158 ? 23.062 -23.656 1.213 1 98.69 158 GLU B N 1
ATOM 4800 C CA . GLU B 1 158 ? 24.469 -23.953 1.43 1 98.69 158 GLU B CA 1
ATOM 4801 C C . GLU B 1 158 ? 24.656 -25.125 2.391 1 98.69 158 GLU B C 1
ATOM 4803 O O . GLU B 1 158 ? 25.609 -25.891 2.264 1 98.69 158 GLU B O 1
ATOM 4808 N N . GLN B 1 159 ? 23.75 -25.297 3.266 1 98.69 159 GLN B N 1
ATOM 4809 C CA . GLN B 1 159 ? 23.859 -26.328 4.285 1 98.69 159 GLN B CA 1
ATOM 4810 C C . GLN B 1 159 ? 23.297 -27.656 3.783 1 98.69 159 GLN B C 1
ATOM 4812 O O . GLN B 1 159 ? 23.781 -28.719 4.16 1 98.69 159 GLN B O 1
ATOM 4817 N N . THR B 1 160 ? 22.25 -27.578 2.939 1 98.81 160 THR B N 1
ATOM 4818 C CA . THR B 1 160 ? 21.469 -28.797 2.738 1 98.81 160 THR B CA 1
ATOM 4819 C C . THR B 1 160 ? 21.438 -29.188 1.262 1 98.81 160 THR B C 1
ATOM 4821 O O . THR B 1 160 ? 20.891 -30.219 0.896 1 98.81 160 THR B O 1
ATOM 4824 N N . SER B 1 161 ? 21.969 -28.375 0.353 1 98.62 161 SER B N 1
ATOM 4825 C CA . SER B 1 161 ? 21.969 -28.594 -1.088 1 98.62 161 SER B CA 1
ATOM 4826 C C . SER B 1 161 ? 23.391 -28.625 -1.639 1 98.62 161 SER B C 1
ATOM 4828 O O . SER B 1 161 ? 24.297 -27.984 -1.079 1 98.62 161 SER B O 1
ATOM 4830 N N . ASP B 1 162 ? 23.609 -29.328 -2.785 1 98.06 162 ASP B N 1
ATOM 4831 C CA . ASP B 1 162 ? 24.922 -29.406 -3.424 1 98.06 162 ASP B CA 1
ATOM 4832 C C . ASP B 1 162 ? 25.203 -28.156 -4.258 1 98.06 162 ASP B C 1
ATOM 4834 O O . ASP B 1 162 ? 26.328 -27.938 -4.695 1 98.06 162 ASP B O 1
ATOM 4838 N N . THR B 1 163 ? 24.219 -27.344 -4.449 1 97.31 163 THR B N 1
ATOM 4839 C CA . THR B 1 163 ? 24.375 -26.141 -5.277 1 97.31 163 THR B CA 1
ATOM 4840 C C . THR B 1 163 ? 23.484 -25.016 -4.777 1 97.31 163 THR B C 1
ATOM 4842 O O . THR B 1 163 ? 22.547 -25.25 -4.016 1 97.31 163 THR B O 1
ATOM 4845 N N . THR B 1 164 ? 23.812 -23.766 -5.133 1 96.94 164 THR B N 1
ATOM 4846 C CA . THR B 1 164 ? 22.969 -22.609 -4.883 1 96.94 164 THR B CA 1
ATOM 4847 C C . THR B 1 164 ? 22.484 -21.984 -6.191 1 96.94 164 THR B C 1
ATOM 4849 O O . THR B 1 164 ? 22.016 -20.859 -6.215 1 96.94 164 THR B O 1
ATOM 4852 N N . ASP B 1 165 ? 22.562 -22.719 -7.309 1 96.25 165 ASP B N 1
ATOM 4853 C CA . ASP B 1 165 ? 22.297 -22.203 -8.648 1 96.25 165 ASP B CA 1
ATOM 4854 C C . ASP B 1 165 ? 20.828 -21.797 -8.812 1 96.25 165 ASP B C 1
ATOM 4856 O O . ASP B 1 165 ? 20.5 -20.938 -9.633 1 96.25 165 ASP B O 1
ATOM 4860 N N . ASN B 1 166 ? 20 -22.406 -8.031 1 96.06 166 ASN B N 1
ATOM 4861 C CA . ASN B 1 166 ? 18.562 -22.156 -8.195 1 96.06 166 ASN B CA 1
ATOM 4862 C C . ASN B 1 166 ? 18.062 -21.109 -7.195 1 96.06 166 ASN B C 1
ATOM 4864 O O . ASN B 1 166 ? 16.859 -20.891 -7.07 1 96.06 166 ASN B O 1
ATOM 4868 N N . LEU B 1 167 ? 19 -20.422 -6.52 1 98.25 167 LEU B N 1
ATOM 4869 C CA . LEU B 1 167 ? 18.672 -19.469 -5.477 1 98.25 167 LEU B CA 1
ATOM 4870 C C . LEU B 1 167 ? 17.75 -18.375 -6.012 1 98.25 167 LEU B C 1
ATOM 4872 O O . LEU B 1 167 ? 16.781 -17.984 -5.344 1 98.25 167 LEU B O 1
ATOM 4876 N N . ALA B 1 168 ? 17.953 -17.922 -7.18 1 98 168 ALA B N 1
ATOM 4877 C CA . ALA B 1 168 ? 17.219 -16.797 -7.77 1 98 168 ALA B CA 1
ATOM 4878 C C . ALA B 1 168 ? 15.734 -17.141 -7.93 1 98 168 ALA B C 1
ATOM 4880 O O . ALA B 1 168 ? 14.898 -16.25 -8.055 1 98 168 ALA B O 1
ATOM 4881 N N . PHE B 1 169 ? 15.367 -18.422 -7.863 1 98.38 169 PHE B N 1
ATOM 4882 C CA . PHE B 1 169 ? 13.992 -18.828 -8.117 1 98.38 169 PHE B CA 1
ATOM 4883 C C . PHE B 1 169 ? 13.375 -19.469 -6.879 1 98.38 169 PHE B C 1
ATOM 4885 O O . PHE B 1 169 ? 12.32 -20.109 -6.957 1 98.38 169 PHE B O 1
ATOM 4892 N N . LYS B 1 170 ? 14.008 -19.25 -5.75 1 98.81 170 LYS B N 1
ATOM 4893 C CA . LYS B 1 170 ? 13.555 -19.922 -4.535 1 98.81 170 LYS B CA 1
ATOM 4894 C C . LYS B 1 170 ? 12.461 -19.125 -3.84 1 98.81 170 LYS B C 1
ATOM 4896 O O . LYS B 1 170 ? 11.758 -19.656 -2.971 1 98.81 170 LYS B O 1
ATOM 4901 N N . LEU B 1 171 ? 12.289 -17.891 -4.203 1 98.88 171 LEU B N 1
ATOM 4902 C CA . LEU B 1 171 ? 11.188 -17.094 -3.68 1 98.88 171 LEU B CA 1
ATOM 4903 C C . LEU B 1 171 ? 10.477 -16.344 -4.805 1 98.88 171 LEU B C 1
ATOM 4905 O O . LEU B 1 171 ? 11.109 -15.594 -5.547 1 98.88 171 LEU B O 1
ATOM 4909 N N . HIS B 1 172 ? 9.18 -16.609 -4.898 1 98.75 172 HIS B N 1
ATOM 4910 C CA . HIS B 1 172 ? 8.328 -15.953 -5.891 1 98.75 172 HIS B CA 1
ATOM 4911 C C . HIS B 1 172 ? 7.461 -14.875 -5.25 1 98.75 172 HIS B C 1
ATOM 4913 O O . HIS B 1 172 ? 6.957 -15.047 -4.141 1 98.75 172 HIS B O 1
ATOM 4919 N N . ASP B 1 173 ? 7.32 -13.773 -5.969 1 98.69 173 ASP B N 1
ATOM 4920 C CA . ASP B 1 173 ? 6.395 -12.727 -5.551 1 98.69 173 ASP B CA 1
ATOM 4921 C C . ASP B 1 173 ? 4.953 -13.094 -5.902 1 98.69 173 ASP B C 1
ATOM 4923 O O . ASP B 1 173 ? 4.59 -13.148 -7.078 1 98.69 173 ASP B O 1
ATOM 4927 N N . PHE B 1 174 ? 4.137 -13.266 -4.867 1 97.5 174 PHE B N 1
ATOM 4928 C CA . PHE B 1 174 ? 2.713 -13.555 -4.988 1 97.5 174 PHE B CA 1
ATOM 4929 C C . PHE B 1 174 ? 1.878 -12.383 -4.477 1 97.5 174 PHE B C 1
ATOM 4931 O O . PHE B 1 174 ? 0.732 -12.57 -4.062 1 97.5 174 PHE B O 1
ATOM 4938 N N . GLY B 1 175 ? 2.426 -11.195 -4.523 1 97.19 175 GLY B N 1
ATOM 4939 C CA . GLY B 1 175 ? 1.854 -10.156 -3.678 1 97.19 175 GLY B CA 1
ATOM 4940 C C . GLY B 1 175 ? 0.919 -9.227 -4.426 1 97.19 175 GLY B C 1
ATOM 4941 O O . GLY B 1 175 ? 0.329 -8.32 -3.828 1 97.19 175 GLY B O 1
ATOM 4942 N N . ALA B 1 176 ? 0.642 -9.406 -5.719 1 97.44 176 ALA B N 1
ATOM 4943 C CA . ALA B 1 176 ? -0.106 -8.438 -6.52 1 97.44 176 ALA B CA 1
ATOM 4944 C C . ALA B 1 176 ? -1.529 -8.273 -5.992 1 97.44 176 ALA B C 1
ATOM 4946 O O . ALA B 1 176 ? -2.021 -7.152 -5.852 1 97.44 176 ALA B O 1
ATOM 4947 N N . ARG B 1 177 ? -2.168 -9.328 -5.66 1 95.38 177 ARG B N 1
ATOM 4948 C CA . ARG B 1 177 ? -3.561 -9.328 -5.223 1 95.38 177 ARG B CA 1
ATOM 4949 C C . ARG B 1 177 ? -3.701 -8.68 -3.852 1 95.38 177 ARG B C 1
ATOM 4951 O O . ARG B 1 177 ? -4.758 -8.133 -3.521 1 95.38 177 ARG B O 1
ATOM 4958 N N . GLY B 1 178 ? -2.668 -8.781 -3.094 1 96.88 178 GLY B N 1
ATOM 4959 C CA . GLY B 1 178 ? -2.707 -8.258 -1.736 1 96.88 178 GLY B CA 1
ATOM 4960 C C . GLY B 1 178 ? -2.152 -6.852 -1.622 1 96.88 178 GLY B C 1
ATOM 4961 O O . GLY B 1 178 ? -2.217 -6.238 -0.555 1 96.88 178 GLY B O 1
ATOM 4962 N N . ALA B 1 179 ? -1.607 -6.297 -2.725 1 98 179 ALA B N 1
ATOM 4963 C CA . ALA B 1 179 ? -1.137 -4.914 -2.715 1 98 179 ALA B CA 1
ATOM 4964 C C . ALA B 1 179 ? -2.307 -3.936 -2.639 1 98 179 ALA B C 1
ATOM 4966 O O . ALA B 1 179 ? -3.453 -4.309 -2.896 1 98 179 ALA B O 1
ATOM 4967 N N . SER B 1 180 ? -1.996 -2.701 -2.285 1 98.12 180 SER B N 1
ATOM 4968 C CA . SER B 1 180 ? -3.062 -1.722 -2.105 1 98.12 180 SER B CA 1
ATOM 4969 C C . SER B 1 180 ? -3.486 -1.115 -3.438 1 98.12 180 SER B C 1
ATOM 4971 O O . SER B 1 180 ? -4.574 -0.542 -3.547 1 98.12 180 SER B O 1
ATOM 4973 N N . SER B 1 181 ? -2.639 -1.179 -4.422 1 97.81 181 SER B N 1
ATOM 4974 C CA . SER B 1 181 ? -2.93 -0.621 -5.738 1 97.81 181 SER B CA 1
ATOM 4975 C C . SER B 1 181 ? -2.027 -1.229 -6.809 1 97.81 181 SER B C 1
ATOM 4977 O O . SER B 1 181 ? -1.07 -1.938 -6.492 1 97.81 181 SER B O 1
ATOM 4979 N N . GLU B 1 182 ? -2.393 -0.959 -8.055 1 97.56 182 GLU B N 1
ATOM 4980 C CA . GLU B 1 182 ? -1.574 -1.418 -9.172 1 97.56 182 GLU B CA 1
ATOM 4981 C C . GLU B 1 182 ? -0.181 -0.797 -9.133 1 97.56 182 GLU B C 1
ATOM 4983 O O . GLU B 1 182 ? 0.807 -1.45 -9.477 1 97.56 182 GLU B O 1
ATOM 4988 N N . GLU B 1 183 ? -0.081 0.485 -8.734 1 97.38 183 GLU B N 1
ATOM 4989 C CA . GLU B 1 183 ? 1.207 1.167 -8.641 1 97.38 183 GLU B CA 1
ATOM 4990 C C . GLU B 1 183 ? 2.076 0.561 -7.547 1 97.38 183 GLU B C 1
ATOM 4992 O O . GLU B 1 183 ? 3.283 0.386 -7.727 1 97.38 183 GLU B O 1
ATOM 4997 N N . SER B 1 184 ? 1.441 0.247 -6.422 1 98.31 184 SER B N 1
ATOM 4998 C CA . SER B 1 184 ? 2.18 -0.388 -5.336 1 98.31 184 SER B CA 1
ATOM 4999 C C . SER B 1 184 ? 2.695 -1.764 -5.746 1 98.31 184 SER B C 1
ATOM 5001 O O . SER B 1 184 ? 3.826 -2.133 -5.422 1 98.31 184 SER B O 1
ATOM 5003 N N . ALA B 1 185 ? 1.828 -2.504 -6.453 1 98.5 185 ALA B N 1
ATOM 5004 C CA . ALA B 1 185 ? 2.25 -3.812 -6.949 1 98.5 185 ALA B CA 1
ATOM 5005 C C . ALA B 1 185 ? 3.439 -3.682 -7.898 1 98.5 185 ALA B C 1
ATOM 5007 O O . ALA B 1 185 ? 4.371 -4.488 -7.852 1 98.5 185 ALA B O 1
ATOM 5008 N N . ALA B 1 186 ? 3.416 -2.67 -8.742 1 98.5 186 ALA B N 1
ATOM 5009 C CA . ALA B 1 186 ? 4.477 -2.43 -9.719 1 98.5 186 ALA B CA 1
ATOM 5010 C C . ALA B 1 186 ? 5.797 -2.111 -9.023 1 98.5 186 ALA B C 1
ATOM 5012 O O . ALA B 1 186 ? 6.824 -2.729 -9.312 1 98.5 186 ALA B O 1
ATOM 5013 N N . LEU B 1 187 ? 5.754 -1.188 -8.078 1 98.69 187 LEU B N 1
ATOM 5014 C CA . LEU B 1 187 ? 6.961 -0.73 -7.398 1 98.69 187 LEU B CA 1
ATOM 5015 C C . LEU B 1 187 ? 7.531 -1.825 -6.5 1 98.69 187 LEU B C 1
ATOM 5017 O O . LEU B 1 187 ? 8.734 -2.092 -6.523 1 98.69 187 LEU B O 1
ATOM 5021 N N . GLY B 1 188 ? 6.629 -2.438 -5.703 1 98.75 188 GLY B N 1
ATOM 5022 C CA . GLY B 1 188 ? 7.07 -3.525 -4.844 1 98.75 188 GLY B CA 1
ATOM 5023 C C . GLY B 1 188 ? 7.57 -4.73 -5.613 1 98.75 188 GLY B C 1
ATOM 5024 O O . GLY B 1 188 ? 8.555 -5.359 -5.223 1 98.75 188 GLY B O 1
ATOM 5025 N N . GLY B 1 189 ? 6.836 -5.062 -6.688 1 98.81 189 GLY B N 1
ATOM 5026 C CA . GLY B 1 189 ? 7.273 -6.168 -7.523 1 98.81 189 GLY B CA 1
ATOM 5027 C C . GLY B 1 189 ? 8.648 -5.957 -8.117 1 98.81 189 GLY B C 1
ATOM 5028 O O . GLY B 1 189 ? 9.469 -6.875 -8.141 1 98.81 189 GLY B O 1
ATOM 5029 N N . ALA B 1 190 ? 8.914 -4.754 -8.617 1 98.88 190 ALA B N 1
ATOM 5030 C CA . ALA B 1 190 ? 10.227 -4.43 -9.156 1 98.88 190 ALA B CA 1
ATOM 5031 C C . ALA B 1 190 ? 11.305 -4.539 -8.078 1 98.88 190 ALA B C 1
ATOM 5033 O O . ALA B 1 190 ? 12.43 -4.977 -8.359 1 98.88 190 ALA B O 1
ATOM 5034 N N . ALA B 1 191 ? 10.992 -4.141 -6.891 1 98.94 191 ALA B N 1
ATOM 5035 C CA . ALA B 1 191 ? 11.938 -4.207 -5.777 1 98.94 191 ALA B CA 1
ATOM 5036 C C . ALA B 1 191 ? 12.32 -5.652 -5.469 1 98.94 191 ALA B C 1
ATOM 5038 O O . ALA B 1 191 ? 13.492 -5.945 -5.215 1 98.94 191 ALA B O 1
ATOM 5039 N N . HIS B 1 192 ? 11.336 -6.539 -5.488 1 98.94 192 HIS B N 1
ATOM 5040 C CA . HIS B 1 192 ? 11.586 -7.961 -5.273 1 98.94 192 HIS B CA 1
ATOM 5041 C C . HIS B 1 192 ? 12.539 -8.516 -6.328 1 98.94 192 HIS B C 1
ATOM 5043 O O . HIS B 1 192 ? 13.391 -9.352 -6.016 1 98.94 192 HIS B O 1
ATOM 5049 N N . LEU B 1 193 ? 12.414 -8.023 -7.52 1 98.88 193 LEU B N 1
ATOM 5050 C CA . LEU B 1 193 ? 13.133 -8.547 -8.672 1 98.88 193 LEU B CA 1
ATOM 5051 C C . LEU B 1 193 ? 14.609 -8.172 -8.617 1 98.88 193 LEU B C 1
ATOM 5053 O O . LEU B 1 193 ? 15.406 -8.625 -9.445 1 98.88 193 LEU B O 1
ATOM 5057 N N . VAL B 1 194 ? 14.992 -7.359 -7.629 1 98.88 194 VAL B N 1
ATOM 5058 C CA . VAL B 1 194 ? 16.406 -7.078 -7.402 1 98.88 194 VAL B CA 1
ATOM 5059 C C . VAL B 1 194 ? 17.094 -8.328 -6.863 1 98.88 194 VAL B C 1
ATOM 5061 O O . VAL B 1 194 ? 18.25 -8.602 -7.203 1 98.88 194 VAL B O 1
ATOM 5064 N N . ASN B 1 195 ? 16.344 -9.109 -6.078 1 98.62 195 ASN B N 1
ATOM 5065 C CA . ASN B 1 195 ? 16.969 -10.195 -5.332 1 98.62 195 ASN B CA 1
ATOM 5066 C C . ASN B 1 195 ? 16.609 -11.555 -5.934 1 98.62 195 ASN B C 1
ATOM 5068 O O . ASN B 1 195 ? 17.328 -12.539 -5.727 1 98.62 195 ASN B O 1
ATOM 5072 N N . PHE B 1 196 ? 15.453 -11.625 -6.617 1 98.81 196 PHE B N 1
ATOM 5073 C CA . PHE B 1 196 ? 14.945 -12.883 -7.141 1 98.81 196 PHE B CA 1
ATOM 5074 C C . PHE B 1 196 ? 14.438 -12.711 -8.57 1 98.81 196 PHE B C 1
ATOM 5076 O O . PHE B 1 196 ? 14.352 -11.586 -9.07 1 98.81 196 PHE B O 1
ATOM 5083 N N . MET B 1 197 ? 14.102 -13.852 -9.211 1 98.62 197 MET B N 1
ATOM 5084 C CA . MET B 1 197 ? 13.625 -13.805 -10.586 1 98.62 197 MET B CA 1
ATOM 5085 C C . MET B 1 197 ? 12.25 -14.445 -10.711 1 98.62 197 MET B C 1
ATOM 5087 O O . MET B 1 197 ? 11.633 -14.414 -11.773 1 98.62 197 MET B O 1
ATOM 5091 N N . GLY B 1 198 ? 11.742 -15.062 -9.656 1 98.69 198 GLY B N 1
ATOM 5092 C CA . GLY B 1 198 ? 10.398 -15.609 -9.648 1 98.69 198 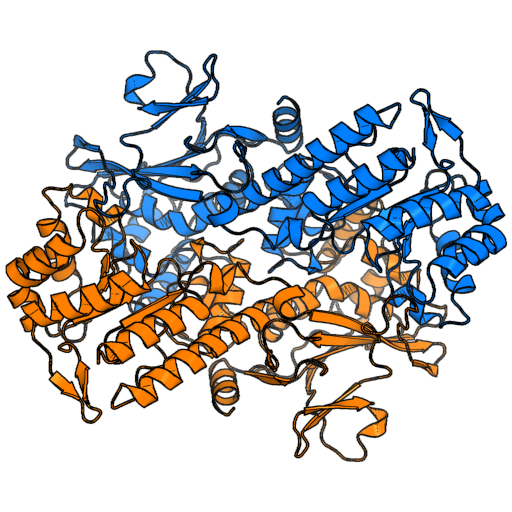GLY B CA 1
ATOM 5093 C C . GLY B 1 198 ? 9.344 -14.602 -9.234 1 98.69 198 GLY B C 1
ATOM 5094 O O . GLY B 1 198 ? 9.461 -13.969 -8.188 1 98.69 198 GLY B O 1
ATOM 5095 N N . THR B 1 199 ? 8.32 -14.438 -10.039 1 98.75 199 THR B N 1
ATOM 5096 C CA . THR B 1 199 ? 7.27 -13.492 -9.703 1 98.75 199 THR B CA 1
ATOM 5097 C C . THR B 1 199 ? 6 -13.789 -10.492 1 98.75 199 THR B C 1
ATOM 5099 O O . THR B 1 199 ? 6.062 -14.164 -11.664 1 98.75 199 THR B O 1
ATOM 5102 N N . ASP B 1 200 ? 4.879 -13.68 -9.844 1 98.38 200 ASP B N 1
ATOM 5103 C CA . ASP B 1 200 ? 3.596 -13.695 -10.539 1 98.38 200 ASP B CA 1
ATOM 5104 C C . ASP B 1 200 ? 3.039 -12.281 -10.695 1 98.38 200 ASP B C 1
ATOM 5106 O O . ASP B 1 200 ? 1.955 -12.094 -11.258 1 98.38 200 ASP B O 1
ATOM 5110 N N . THR B 1 201 ? 3.744 -11.25 -10.25 1 98.31 201 THR B N 1
ATOM 5111 C CA . THR B 1 201 ? 3.303 -9.859 -10.328 1 98.31 201 THR B CA 1
ATOM 5112 C C . THR B 1 201 ? 3.75 -9.227 -11.641 1 98.31 201 THR B C 1
ATOM 5114 O O . THR B 1 201 ? 4.84 -8.656 -11.719 1 98.31 201 THR B O 1
ATOM 5117 N N . LEU B 1 202 ? 2.898 -9.258 -12.648 1 98.25 202 LEU B N 1
ATOM 5118 C CA . LEU B 1 202 ? 3.236 -8.758 -13.977 1 98.25 202 LEU B CA 1
ATOM 5119 C C . LEU B 1 202 ? 3.521 -7.258 -13.93 1 98.25 202 LEU B C 1
ATOM 5121 O O . LEU B 1 202 ? 4.363 -6.758 -14.68 1 98.25 202 LEU B O 1
ATOM 5125 N N . SER B 1 203 ? 2.842 -6.559 -13.008 1 97.62 203 SER B N 1
ATOM 5126 C CA . SER B 1 203 ? 3.068 -5.125 -12.875 1 97.62 203 SER B CA 1
ATOM 5127 C C . SER B 1 203 ? 4.52 -4.828 -12.508 1 97.62 203 SER B C 1
ATOM 5129 O O . SER B 1 203 ? 5.074 -3.812 -12.93 1 97.62 203 SER B O 1
ATOM 5131 N N . GLY B 1 204 ? 5.09 -5.695 -11.68 1 98.31 204 GLY B N 1
ATOM 5132 C CA . GLY B 1 204 ? 6.496 -5.543 -11.336 1 98.31 204 GLY B CA 1
ATOM 5133 C C . GLY B 1 204 ? 7.422 -5.676 -12.531 1 98.31 204 GLY B C 1
ATOM 5134 O O . GLY B 1 204 ? 8.398 -4.934 -12.656 1 98.31 204 GLY B O 1
ATOM 5135 N N . ILE B 1 205 ? 7.098 -6.586 -13.453 1 98.31 205 ILE B N 1
ATOM 5136 C CA . ILE B 1 205 ? 7.84 -6.789 -14.695 1 98.31 205 ILE B CA 1
ATOM 5137 C C . ILE B 1 205 ? 7.77 -5.527 -15.555 1 98.31 205 ILE B C 1
ATOM 5139 O O . ILE B 1 205 ? 8.781 -5.082 -16.094 1 98.31 205 ILE B O 1
ATOM 5143 N N . LEU B 1 206 ? 6.617 -4.977 -15.648 1 98.06 206 LEU B N 1
ATOM 5144 C CA . LEU B 1 206 ? 6.422 -3.783 -16.469 1 98.06 206 LEU B CA 1
ATOM 5145 C C . LEU B 1 206 ? 7.191 -2.6 -15.891 1 98.06 206 LEU B C 1
ATOM 5147 O O . LEU B 1 206 ? 7.762 -1.8 -16.641 1 98.06 206 LEU B O 1
ATOM 5151 N N . ALA B 1 207 ? 7.176 -2.475 -14.555 1 98.31 207 ALA B N 1
ATOM 5152 C CA . ALA B 1 207 ? 7.941 -1.404 -13.922 1 98.31 207 ALA B CA 1
ATOM 5153 C C . ALA B 1 207 ? 9.438 -1.567 -14.18 1 98.31 207 ALA B C 1
ATOM 5155 O O . ALA B 1 207 ? 10.133 -0.589 -14.453 1 98.31 207 ALA B O 1
ATOM 5156 N N . ALA B 1 208 ? 9.922 -2.773 -14.07 1 98.69 208 ALA B N 1
ATOM 5157 C CA . ALA B 1 208 ? 11.328 -3.041 -14.336 1 98.69 208 ALA B CA 1
ATOM 5158 C C . ALA B 1 208 ? 11.695 -2.68 -15.773 1 98.69 208 ALA B C 1
ATOM 5160 O O . ALA B 1 208 ? 12.781 -2.16 -16.031 1 98.69 208 ALA B O 1
ATOM 5161 N N . ARG B 1 209 ? 10.789 -2.988 -16.703 1 97.69 209 ARG B N 1
ATOM 5162 C CA . ARG B 1 209 ? 10.992 -2.629 -18.109 1 97.69 209 ARG B CA 1
ATOM 5163 C C . ARG B 1 209 ? 11.008 -1.115 -18.281 1 97.69 209 ARG B C 1
ATOM 5165 O O . ARG B 1 209 ? 11.906 -0.569 -18.938 1 97.69 209 ARG B O 1
ATOM 5172 N N . ARG B 1 210 ? 10.094 -0.503 -17.688 1 97.12 210 ARG B N 1
ATOM 5173 C CA . ARG B 1 210 ? 9.844 0.918 -17.922 1 97.12 210 ARG B CA 1
ATOM 5174 C C . ARG B 1 210 ? 10.922 1.772 -17.25 1 97.12 210 ARG B C 1
ATOM 5176 O O . ARG B 1 210 ? 11.406 2.738 -17.859 1 97.12 210 ARG B O 1
ATOM 5183 N N . TYR B 1 211 ? 11.312 1.395 -16.047 1 98.31 211 TYR B N 1
ATOM 5184 C CA . TYR B 1 211 ? 12.117 2.326 -15.266 1 98.31 211 TYR B CA 1
ATOM 5185 C C . TYR B 1 211 ? 13.562 1.852 -15.172 1 98.31 211 TYR B C 1
ATOM 5187 O O . TYR B 1 211 ? 14.461 2.637 -14.867 1 98.31 211 TYR B O 1
ATOM 5195 N N . TYR B 1 212 ? 13.789 0.571 -15.477 1 98.69 212 TYR B N 1
ATOM 5196 C CA . TYR B 1 212 ? 15.117 0.038 -15.188 1 98.69 212 TYR B CA 1
ATOM 5197 C C . TYR B 1 212 ? 15.664 -0.737 -16.375 1 98.69 212 TYR B C 1
ATOM 5199 O O . TYR B 1 212 ? 16.531 -1.602 -16.219 1 98.69 212 TYR B O 1
ATOM 5207 N N . SER B 1 213 ? 15.125 -0.591 -17.5 1 98.06 213 SER B N 1
ATOM 5208 C CA . SER B 1 213 ? 15.617 -1.104 -18.766 1 98.06 213 SER B CA 1
ATOM 5209 C C . SER B 1 213 ? 15.758 -2.623 -18.734 1 98.06 213 SER B C 1
ATOM 5211 O O . SER B 1 213 ? 16.75 -3.172 -19.234 1 98.06 213 SER B O 1
ATOM 5213 N N . ALA B 1 214 ? 14.852 -3.24 -18.094 1 97.94 214 ALA B N 1
ATOM 5214 C CA . ALA B 1 214 ? 14.852 -4.699 -18.062 1 97.94 214 ALA B CA 1
ATOM 5215 C C . ALA B 1 214 ? 13.828 -5.277 -19.031 1 97.94 214 ALA B C 1
ATOM 5217 O O . ALA B 1 214 ? 12.625 -5.086 -18.859 1 97.94 214 ALA B O 1
ATOM 5218 N N . ASP B 1 215 ? 14.297 -5.973 -20.062 1 95.88 215 ASP B N 1
ATOM 5219 C CA . ASP B 1 215 ? 13.367 -6.566 -21.016 1 95.88 215 ASP B CA 1
ATOM 5220 C C . ASP B 1 215 ? 12.469 -7.598 -20.344 1 95.88 215 ASP B C 1
ATOM 5222 O O . ASP B 1 215 ? 11.25 -7.586 -20.531 1 95.88 215 ASP B O 1
ATOM 5226 N N . MET B 1 216 ? 13.062 -8.477 -19.594 1 98.25 216 MET B N 1
ATOM 5227 C CA . MET B 1 216 ? 12.344 -9.484 -18.812 1 98.25 216 MET B CA 1
ATOM 5228 C C . MET B 1 216 ? 13.07 -9.781 -17.5 1 98.25 216 MET B C 1
ATOM 5230 O O . MET B 1 216 ? 14.039 -10.547 -17.484 1 98.25 216 MET B O 1
ATOM 5234 N N . ALA B 1 217 ? 12.484 -9.227 -16.422 1 98.25 217 ALA B N 1
ATOM 5235 C CA . ALA B 1 217 ? 13.188 -9.211 -15.141 1 98.25 217 ALA B CA 1
ATOM 5236 C C . ALA B 1 217 ? 12.883 -10.477 -14.344 1 98.25 217 ALA B C 1
ATOM 5238 O O . ALA B 1 217 ? 13.617 -10.82 -13.406 1 98.25 217 ALA B O 1
ATOM 5239 N N . GLY B 1 218 ? 11.859 -11.141 -14.664 1 98.5 218 GLY B N 1
ATOM 5240 C CA . GLY B 1 218 ? 11.438 -12.289 -13.883 1 98.5 218 GLY B CA 1
ATOM 5241 C C . GLY B 1 218 ? 10.562 -13.25 -14.664 1 98.5 218 GLY B C 1
ATOM 5242 O O . GLY B 1 218 ? 10.109 -12.938 -15.766 1 98.5 218 GLY B O 1
ATOM 5243 N N . PHE B 1 219 ? 10.344 -14.406 -14.07 1 98.62 219 PHE B N 1
ATOM 5244 C CA . PHE B 1 219 ? 9.688 -15.5 -14.781 1 98.62 219 PHE B CA 1
ATOM 5245 C C . PHE B 1 219 ? 8.633 -16.156 -13.898 1 98.62 219 PHE B C 1
ATOM 5247 O O . PHE B 1 219 ? 8.641 -15.992 -12.68 1 98.62 219 PHE B O 1
ATOM 5254 N N . SER B 1 220 ? 7.711 -16.797 -14.523 1 98.12 220 SER B N 1
ATOM 5255 C CA . SER B 1 220 ? 6.664 -17.578 -13.875 1 98.12 220 SER B CA 1
ATOM 5256 C C . SER B 1 220 ? 6.348 -18.844 -14.664 1 98.12 220 SER B C 1
ATOM 5258 O O . SER B 1 220 ? 7.086 -19.219 -15.578 1 98.12 220 SER B O 1
ATOM 5260 N N . ILE B 1 221 ? 5.41 -19.641 -14.18 1 97.75 221 ILE B N 1
ATOM 5261 C CA . ILE B 1 221 ? 4.988 -20.906 -14.773 1 97.75 221 ILE B CA 1
ATOM 5262 C C . ILE B 1 221 ? 3.467 -21.016 -14.742 1 97.75 221 ILE B C 1
ATOM 5264 O O . ILE B 1 221 ? 2.807 -20.344 -13.945 1 97.75 221 ILE B O 1
ATOM 5268 N N . PRO B 1 222 ? 2.895 -21.828 -15.648 1 98 222 PRO B N 1
ATOM 5269 C CA . PRO B 1 222 ? 1.464 -22.094 -15.484 1 98 222 PRO B CA 1
ATOM 5270 C C . PRO B 1 222 ? 1.134 -22.719 -14.133 1 98 222 PRO B C 1
ATOM 5272 O O . PRO B 1 222 ? 1.883 -23.562 -13.641 1 98 222 PRO B O 1
ATOM 5275 N N . ALA B 1 223 ? 0.124 -22.219 -13.555 1 97.94 223 ALA B N 1
ATOM 5276 C CA . ALA B 1 223 ? -0.252 -22.734 -12.242 1 97.94 223 ALA B CA 1
ATOM 5277 C C . ALA B 1 223 ? -1.77 -22.766 -12.078 1 97.94 223 ALA B C 1
ATOM 5279 O O . ALA B 1 223 ? -2.469 -21.859 -12.539 1 97.94 223 ALA B O 1
ATOM 5280 N N . ALA B 1 224 ? -2.234 -23.812 -11.438 1 96.81 224 ALA B N 1
ATOM 5281 C CA . ALA B 1 224 ? -3.654 -23.922 -11.109 1 96.81 224 ALA B CA 1
ATOM 5282 C C . ALA B 1 224 ? -3.955 -23.25 -9.773 1 96.81 224 ALA B C 1
ATOM 5284 O O . ALA B 1 224 ? -3.082 -23.156 -8.906 1 96.81 224 ALA B O 1
ATOM 5285 N N . GLU B 1 225 ? -5.113 -22.75 -9.68 1 94.25 225 GLU B N 1
ATOM 5286 C CA . GLU B 1 225 ? -5.641 -22.281 -8.398 1 94.25 225 GLU B CA 1
ATOM 5287 C C . GLU B 1 225 ? -6.914 -23.031 -8.016 1 94.25 225 GLU B C 1
ATOM 5289 O O . GLU B 1 225 ? -7.375 -23.891 -8.758 1 94.25 225 GLU B O 1
ATOM 5294 N N . HIS B 1 226 ? -7.441 -22.766 -6.914 1 91.69 226 HIS B N 1
ATOM 5295 C CA . HIS B 1 226 ? -8.586 -23.516 -6.414 1 91.69 226 HIS B CA 1
ATOM 5296 C C . HIS B 1 226 ? -9.773 -23.406 -7.367 1 91.69 226 HIS B C 1
ATOM 5298 O O . HIS B 1 226 ? -10.469 -24.406 -7.613 1 91.69 226 HIS B O 1
ATOM 5304 N N . SER B 1 227 ? -9.992 -22.281 -7.914 1 93.12 227 SER B N 1
ATOM 5305 C CA . SER B 1 227 ? -11.148 -22.094 -8.789 1 93.12 227 SER B CA 1
ATOM 5306 C C . SER B 1 227 ? -11.078 -23.016 -10 1 93.12 227 SER B C 1
ATOM 5308 O O . SER B 1 227 ? -12.086 -23.609 -10.398 1 93.12 227 SER B O 1
ATOM 5310 N N . THR B 1 228 ? -9.875 -23.203 -10.578 1 95.5 228 THR B N 1
ATOM 5311 C CA . THR B 1 228 ? -9.742 -24 -11.789 1 95.5 228 THR B CA 1
ATOM 5312 C C . THR B 1 228 ? -9.805 -25.484 -11.477 1 95.5 228 THR B C 1
ATOM 5314 O O . THR B 1 228 ? -10.141 -26.297 -12.336 1 95.5 228 THR B O 1
ATOM 5317 N N . ILE B 1 229 ? -9.484 -25.859 -10.219 1 95.69 229 ILE B N 1
ATOM 5318 C CA . ILE B 1 229 ? -9.523 -27.266 -9.82 1 95.69 229 ILE B CA 1
ATOM 5319 C C . ILE B 1 229 ? -10.93 -27.625 -9.359 1 95.69 229 ILE B C 1
ATOM 5321 O O . ILE B 1 229 ? -11.5 -28.625 -9.812 1 95.69 229 ILE B O 1
ATOM 5325 N N . THR B 1 230 ? -11.5 -26.812 -8.555 1 94.81 230 THR B N 1
ATOM 5326 C CA . THR B 1 230 ? -12.789 -27.125 -7.945 1 94.81 230 THR B CA 1
ATOM 5327 C C . THR B 1 230 ? -13.914 -27.031 -8.977 1 94.81 230 THR B C 1
ATOM 5329 O O . THR B 1 230 ? -14.992 -27.594 -8.781 1 94.81 230 THR B O 1
ATOM 5332 N N . SER B 1 231 ? -13.664 -26.375 -10.039 1 95.75 231 SER B N 1
ATOM 5333 C CA . SER B 1 231 ? -14.648 -26.266 -11.109 1 95.75 231 SER B CA 1
ATOM 5334 C C . SER B 1 231 ? -14.914 -27.625 -11.75 1 95.75 231 SER B C 1
ATOM 5336 O O . SER B 1 231 ? -15.93 -27.812 -12.422 1 95.75 231 SER B O 1
ATOM 5338 N N . TRP B 1 232 ? -14.016 -28.609 -11.531 1 96.06 232 TRP B N 1
ATOM 5339 C CA . TRP B 1 232 ? -14.172 -29.969 -12.055 1 96.06 232 TRP B CA 1
ATOM 5340 C C . TRP B 1 232 ? -15 -30.828 -11.102 1 96.06 232 TRP B C 1
ATOM 5342 O O . TRP B 1 232 ? -15.414 -31.938 -11.453 1 96.06 232 TRP B O 1
ATOM 5352 N N . GLY B 1 233 ? -15.25 -30.312 -9.883 1 92.12 233 GLY B N 1
ATOM 5353 C CA . GLY B 1 233 ? -15.945 -31.078 -8.859 1 92.12 233 GLY B CA 1
ATOM 5354 C C . GLY B 1 233 ? -15.039 -32.031 -8.102 1 92.12 233 GLY B C 1
ATOM 5355 O O . GLY B 1 233 ? -13.93 -32.312 -8.547 1 92.12 233 GLY B O 1
ATOM 5356 N N . ARG B 1 234 ? -15.555 -32.438 -6.988 1 90.5 234 ARG B N 1
ATOM 5357 C CA . ARG B 1 234 ? -14.766 -33.312 -6.129 1 90.5 234 ARG B CA 1
ATOM 5358 C C . ARG B 1 234 ? -14.391 -34.625 -6.859 1 90.5 234 ARG B C 1
ATOM 5360 O O . ARG B 1 234 ? -13.242 -35.062 -6.789 1 90.5 234 ARG B O 1
ATOM 5367 N N . ASP B 1 235 ? -15.336 -35.188 -7.602 1 93.38 235 ASP B N 1
ATOM 5368 C CA . ASP B 1 235 ? -15.117 -36.438 -8.328 1 93.38 235 ASP B CA 1
ATOM 5369 C C . ASP B 1 235 ? -14.258 -36.188 -9.57 1 93.38 235 ASP B C 1
ATOM 5371 O O . ASP B 1 235 ? -13.773 -37.156 -10.18 1 93.38 235 ASP B O 1
ATOM 5375 N N . GLY B 1 236 ? -14.047 -34.938 -9.906 1 95.31 236 GLY B N 1
ATOM 5376 C CA . GLY B 1 236 ? -13.305 -34.625 -11.109 1 95.31 236 GLY B CA 1
ATOM 5377 C C . GLY B 1 236 ? -11.875 -34.188 -10.828 1 95.31 236 GLY B C 1
ATOM 5378 O O . GLY B 1 236 ? -11.18 -33.688 -11.711 1 95.31 236 GLY B O 1
ATOM 5379 N N . GLU B 1 237 ? -11.461 -34.375 -9.625 1 96.38 237 GLU B N 1
ATOM 5380 C CA . GLU B 1 237 ? -10.141 -33.906 -9.234 1 96.38 237 GLU B CA 1
ATOM 5381 C C . GLU B 1 237 ? -9.047 -34.562 -10.07 1 96.38 237 GLU B C 1
ATOM 5383 O O . GLU B 1 237 ? -8.117 -33.906 -10.531 1 96.38 237 GLU B O 1
ATOM 5388 N N . LEU B 1 238 ? -9.164 -35.875 -10.297 1 98.06 238 LEU B N 1
ATOM 5389 C CA . LEU B 1 238 ? -8.195 -36.594 -11.125 1 98.06 238 LEU B CA 1
ATOM 5390 C C . LEU B 1 238 ? -8.195 -36.031 -12.547 1 98.06 238 LEU B C 1
ATOM 5392 O O . LEU B 1 238 ? -7.133 -35.875 -13.156 1 98.06 238 LEU B O 1
ATOM 5396 N N . ALA B 1 239 ? -9.375 -35.781 -13.016 1 98 239 ALA B N 1
ATOM 5397 C CA . ALA B 1 239 ? -9.492 -35.219 -14.367 1 98 239 ALA B CA 1
ATOM 5398 C C . ALA B 1 239 ? -8.859 -33.812 -14.445 1 98 239 ALA B C 1
ATOM 5400 O O . ALA B 1 239 ? -8.234 -33.469 -15.453 1 98 239 ALA B O 1
ATOM 5401 N N . ALA B 1 240 ? -9.062 -33.031 -13.461 1 98.12 240 ALA B N 1
ATOM 5402 C CA . ALA B 1 240 ? -8.461 -31.688 -13.398 1 98.12 240 ALA B CA 1
ATOM 5403 C C . ALA B 1 240 ? -6.934 -31.781 -13.43 1 98.12 240 ALA B C 1
ATOM 5405 O O . ALA B 1 240 ? -6.281 -31.047 -14.172 1 98.12 240 ALA B O 1
ATOM 5406 N N . TYR B 1 241 ? -6.398 -32.688 -12.609 1 98.62 241 TYR B N 1
ATOM 5407 C CA . TYR B 1 241 ? -4.953 -32.875 -12.555 1 98.62 241 TYR B CA 1
ATOM 5408 C C . TYR B 1 241 ? -4.422 -33.406 -13.883 1 98.62 241 TYR B C 1
ATOM 5410 O O . TYR B 1 241 ? -3.371 -32.938 -14.352 1 98.62 241 TYR B O 1
ATOM 5418 N N . THR B 1 242 ? -5.145 -34.344 -14.461 1 98.56 242 THR B N 1
ATOM 5419 C CA . THR B 1 242 ? -4.773 -34.875 -15.766 1 98.56 242 THR B CA 1
ATOM 5420 C C . THR B 1 242 ? -4.738 -33.781 -16.812 1 98.56 242 THR B C 1
ATOM 5422 O O . THR B 1 242 ? -3.809 -33.719 -17.625 1 98.56 242 THR B O 1
ATOM 5425 N N . ASN B 1 243 ? -5.711 -32.938 -16.766 1 98.44 243 ASN B N 1
ATOM 5426 C CA . ASN B 1 243 ? -5.766 -31.797 -17.688 1 98.44 243 ASN B CA 1
ATOM 5427 C C . ASN B 1 243 ? -4.551 -30.891 -17.547 1 98.44 243 ASN B C 1
ATOM 5429 O O . ASN B 1 243 ? -4.012 -30.406 -18.547 1 98.44 243 ASN B O 1
ATOM 5433 N N . MET B 1 244 ? -4.145 -30.625 -16.344 1 98.5 244 MET B N 1
ATOM 5434 C CA . MET B 1 244 ? -2.963 -29.797 -16.109 1 98.5 244 MET B CA 1
ATOM 5435 C C . MET B 1 244 ? -1.73 -30.406 -16.766 1 98.5 244 MET B C 1
ATOM 5437 O O . MET B 1 244 ? -0.931 -29.703 -17.375 1 98.5 244 MET B O 1
ATOM 5441 N N . LEU B 1 245 ? -1.583 -31.703 -16.641 1 98.5 245 LEU B N 1
ATOM 5442 C CA . LEU B 1 245 ? -0.454 -32.375 -17.25 1 98.5 245 LEU B CA 1
ATOM 5443 C C . LEU B 1 245 ? -0.565 -32.344 -18.781 1 98.5 245 LEU B C 1
ATOM 5445 O O . LEU B 1 245 ? 0.424 -32.094 -19.469 1 98.5 245 LEU B O 1
ATOM 5449 N N . ASP B 1 246 ? -1.776 -32.594 -19.281 1 98.19 246 ASP B N 1
ATOM 5450 C CA . ASP B 1 246 ? -1.997 -32.594 -20.719 1 98.19 246 ASP B CA 1
ATOM 5451 C C . ASP B 1 246 ? -1.646 -31.234 -21.328 1 98.19 246 ASP B C 1
ATOM 5453 O O . ASP B 1 246 ? -1.065 -31.156 -22.406 1 98.19 246 ASP B O 1
ATOM 5457 N N . GLN B 1 247 ? -1.952 -30.219 -20.609 1 97.94 247 GLN B N 1
ATOM 5458 C CA . GLN B 1 247 ? -1.834 -28.875 -21.172 1 97.94 247 GLN B CA 1
ATOM 5459 C C . GLN B 1 247 ? -0.42 -28.328 -20.984 1 97.94 247 GLN B C 1
ATOM 5461 O O . GLN B 1 247 ? 0.064 -27.547 -21.828 1 97.94 247 GLN B O 1
ATOM 5466 N N . PHE B 1 248 ? 0.243 -28.656 -19.859 1 98.12 248 PHE B N 1
ATOM 5467 C CA . PHE B 1 248 ? 1.38 -27.812 -19.516 1 98.12 248 PHE B CA 1
ATOM 5468 C C . PHE B 1 248 ? 2.625 -28.656 -19.266 1 98.12 248 PHE B C 1
ATOM 5470 O O . PHE B 1 248 ? 3.727 -28.125 -19.125 1 98.12 248 PHE B O 1
ATOM 5477 N N . SER B 1 249 ? 2.479 -29.984 -19.172 1 97.75 249 SER B N 1
ATOM 5478 C CA . SER B 1 249 ? 3.652 -30.812 -18.922 1 97.75 249 SER B CA 1
ATOM 5479 C C . SER B 1 249 ? 4.418 -31.078 -20.219 1 97.75 249 SER B C 1
ATOM 5481 O O . SER B 1 249 ? 3.879 -30.891 -21.312 1 97.75 249 SER B O 1
ATOM 5483 N N . GLY B 1 250 ? 5.668 -31.453 -20.109 1 97.19 250 GLY B N 1
ATOM 5484 C CA . GLY B 1 250 ? 6.543 -31.75 -21.234 1 97.19 250 GLY B CA 1
ATOM 5485 C C . GLY B 1 250 ? 8.008 -31.516 -20.922 1 97.19 250 GLY B C 1
ATOM 5486 O O . GLY B 1 250 ? 8.352 -31.078 -19.828 1 97.19 250 GLY B O 1
ATOM 5487 N N . ASP B 1 251 ? 8.805 -31.797 -21.953 1 97.19 251 ASP B N 1
ATOM 5488 C CA . ASP B 1 251 ? 10.25 -31.734 -21.75 1 97.19 251 ASP B CA 1
ATOM 5489 C C . ASP B 1 251 ? 10.68 -30.344 -21.312 1 97.19 251 ASP B C 1
ATOM 5491 O O . ASP B 1 251 ? 10.445 -29.359 -22.016 1 97.19 251 ASP B O 1
ATOM 5495 N N . GLY B 1 252 ? 11.211 -30.297 -20.172 1 96.5 252 GLY B N 1
ATOM 5496 C CA . GLY B 1 252 ? 11.773 -29.078 -19.641 1 96.5 252 GLY B CA 1
ATOM 5497 C C . GLY B 1 252 ? 10.727 -28.109 -19.109 1 96.5 252 GLY B C 1
ATOM 5498 O O . GLY B 1 252 ? 11.055 -27.016 -18.672 1 96.5 252 GLY B O 1
ATOM 5499 N N . ARG B 1 253 ? 9.523 -28.531 -19.109 1 97.75 253 ARG B N 1
ATOM 5500 C CA . ARG B 1 253 ? 8.445 -27.656 -18.688 1 97.75 253 ARG B CA 1
ATOM 5501 C C . ARG B 1 253 ? 8.133 -27.844 -17.203 1 97.75 253 ARG B C 1
ATOM 5503 O O . ARG B 1 253 ? 8.383 -28.906 -16.641 1 97.75 253 ARG B O 1
ATOM 5510 N N . ILE B 1 254 ? 7.73 -26.75 -16.609 1 98.19 254 ILE B N 1
ATOM 5511 C CA . ILE B 1 254 ? 7.375 -26.75 -15.188 1 98.19 254 ILE B CA 1
ATOM 5512 C C . ILE B 1 254 ? 5.941 -26.25 -15.016 1 98.19 254 ILE B C 1
ATOM 5514 O O . ILE B 1 254 ? 5.535 -25.281 -15.664 1 98.19 254 ILE B O 1
ATOM 5518 N N . LEU B 1 255 ? 5.117 -26.875 -14.258 1 98.38 255 LEU B N 1
ATOM 5519 C CA . LEU B 1 255 ? 3.771 -26.438 -13.906 1 98.38 255 LEU B CA 1
ATOM 5520 C C . LEU B 1 255 ? 3.51 -26.625 -12.414 1 98.38 255 LEU B C 1
ATOM 5522 O O . LEU B 1 255 ? 4.109 -27.5 -11.781 1 98.38 255 LEU B O 1
ATOM 5526 N N . ALA B 1 256 ? 2.693 -25.797 -11.852 1 98.44 256 ALA B N 1
ATOM 5527 C CA . ALA B 1 256 ? 2.326 -25.906 -10.438 1 98.44 256 ALA B CA 1
ATOM 5528 C C . ALA B 1 256 ? 0.833 -26.188 -10.281 1 98.44 256 ALA B C 1
ATOM 5530 O O . ALA B 1 256 ? 0.012 -25.625 -11.016 1 98.44 256 ALA B O 1
ATOM 5531 N N . VAL B 1 257 ? 0.506 -27.047 -9.328 1 98.44 257 VAL B N 1
ATOM 5532 C CA . VAL B 1 257 ? -0.898 -27.391 -9.133 1 98.44 257 VAL B CA 1
ATOM 5533 C C . VAL B 1 257 ? -1.24 -27.344 -7.648 1 98.44 257 VAL B C 1
ATOM 5535 O O . VAL B 1 257 ? -0.636 -28.047 -6.84 1 98.44 257 VAL B O 1
ATOM 5538 N N . VAL B 1 258 ? -2.162 -26.469 -7.344 1 95.88 258 VAL B N 1
ATOM 5539 C CA . VAL B 1 258 ? -2.725 -26.5 -6 1 95.88 258 VAL B CA 1
ATOM 5540 C C . VAL B 1 258 ? -3.34 -27.875 -5.73 1 95.88 258 VAL B C 1
ATOM 5542 O O . VAL B 1 258 ? -4.094 -28.391 -6.555 1 95.88 258 VAL B O 1
ATOM 5545 N N . SER B 1 259 ? -3.078 -28.438 -4.562 1 95.62 259 SER B N 1
ATOM 5546 C CA . SER B 1 259 ? -3.428 -29.844 -4.383 1 95.62 259 SER B CA 1
ATOM 5547 C C . SER B 1 259 ? -4.219 -30.047 -3.094 1 95.62 259 SER B C 1
ATOM 5549 O O . SER B 1 259 ? -4.441 -31.188 -2.678 1 95.62 259 SER B O 1
ATOM 5551 N N . ASP B 1 260 ? -4.641 -28.906 -2.496 1 92.62 260 ASP B N 1
ATOM 5552 C CA . ASP B 1 260 ? -5.324 -29.047 -1.214 1 92.62 260 ASP B CA 1
ATOM 5553 C C . ASP B 1 260 ? -6.785 -28.609 -1.318 1 92.62 260 ASP B C 1
ATOM 5555 O O . ASP B 1 260 ? -7.371 -28.156 -0.334 1 92.62 260 ASP B O 1
ATOM 5559 N N . SER B 1 261 ? -7.367 -28.609 -2.506 1 90.88 261 SER B N 1
ATOM 5560 C CA . SER B 1 261 ? -8.75 -28.172 -2.682 1 90.88 261 SER B CA 1
ATOM 5561 C C . SER B 1 261 ? -9.711 -29.078 -1.915 1 90.88 261 SER B C 1
ATOM 5563 O O . SER B 1 261 ? -10.742 -28.609 -1.414 1 90.88 261 SER B O 1
ATOM 5565 N N . TRP B 1 262 ? -9.344 -30.422 -1.843 1 91.75 262 TRP B N 1
ATOM 5566 C CA . TRP B 1 262 ? -10.195 -31.391 -1.157 1 91.75 262 TRP B CA 1
ATOM 5567 C C . TRP B 1 262 ? -9.422 -32.125 -0.057 1 91.75 262 TRP B C 1
ATOM 5569 O O . TRP B 1 262 ? -9.75 -31.984 1.125 1 91.75 262 TRP B O 1
ATOM 5579 N N . ASP B 1 263 ? -8.492 -32.875 -0.441 1 93.62 263 ASP B N 1
ATOM 5580 C CA . ASP B 1 263 ? -7.648 -33.625 0.476 1 93.62 263 ASP B CA 1
ATOM 5581 C C . ASP B 1 263 ? -6.207 -33.719 -0.03 1 93.62 263 ASP B C 1
ATOM 5583 O O . ASP B 1 263 ? -5.891 -34.531 -0.903 1 93.62 263 ASP B O 1
ATOM 5587 N N . LEU B 1 264 ? -5.336 -32.969 0.652 1 95.19 264 LEU B N 1
ATOM 5588 C CA . LEU B 1 264 ? -3.943 -32.875 0.234 1 95.19 264 LEU B CA 1
ATOM 5589 C C . LEU B 1 264 ? -3.279 -34.25 0.221 1 95.19 264 LEU B C 1
ATOM 5591 O O . LEU B 1 264 ? -2.559 -34.594 -0.722 1 95.19 264 LEU B O 1
ATOM 5595 N N . TRP B 1 265 ? -3.488 -35.062 1.227 1 96.25 265 TRP B N 1
ATOM 5596 C CA . TRP B 1 265 ? -2.809 -36.344 1.361 1 96.25 265 TRP B CA 1
ATOM 5597 C C . TRP B 1 265 ? -3.299 -37.344 0.309 1 96.25 265 TRP B C 1
ATOM 5599 O O . TRP B 1 265 ? -2.504 -38.094 -0.263 1 96.25 265 TRP B O 1
ATOM 5609 N N . ASN B 1 266 ? -4.602 -37.312 0.076 1 96.56 266 ASN B N 1
ATOM 5610 C CA . ASN B 1 266 ? -5.113 -38.125 -1.016 1 96.56 266 ASN B CA 1
ATOM 5611 C C . ASN B 1 266 ? -4.516 -37.719 -2.357 1 96.56 266 ASN B C 1
ATOM 5613 O O . ASN B 1 266 ? -4.176 -38.594 -3.18 1 96.56 266 ASN B O 1
ATOM 5617 N N . ALA B 1 267 ? -4.441 -36.438 -2.576 1 97.19 267 ALA B N 1
ATOM 5618 C CA . ALA B 1 267 ? -3.861 -35.906 -3.812 1 97.19 267 ALA B CA 1
ATOM 5619 C C . ALA B 1 267 ? -2.432 -36.406 -4 1 97.19 267 ALA B C 1
ATOM 5621 O O . ALA B 1 267 ? -2.057 -36.844 -5.09 1 97.19 267 ALA B O 1
ATOM 5622 N N . ILE B 1 268 ? -1.661 -36.375 -2.928 1 97.94 268 ILE B N 1
ATOM 5623 C CA . ILE B 1 268 ? -0.25 -36.719 -2.996 1 97.94 268 ILE B CA 1
ATOM 5624 C C . ILE B 1 268 ? -0.112 -38.25 -3.121 1 97.94 268 ILE B C 1
ATOM 5626 O O . ILE B 1 268 ? 0.562 -38.75 -4.027 1 97.94 268 ILE B O 1
ATOM 5630 N N . ASP B 1 269 ? -0.784 -39.031 -2.266 1 98.19 269 ASP B N 1
ATOM 5631 C CA . ASP B 1 269 ? -0.576 -40.469 -2.145 1 98.19 269 ASP B CA 1
ATOM 5632 C C . ASP B 1 269 ? -1.214 -41.219 -3.312 1 98.19 269 ASP B C 1
ATOM 5634 O O . ASP B 1 269 ? -0.62 -42.156 -3.859 1 98.19 269 ASP B O 1
ATOM 5638 N N . ASN B 1 270 ? -2.375 -40.781 -3.727 1 98.12 270 ASN B N 1
ATOM 5639 C CA . ASN B 1 270 ? -3.152 -41.594 -4.637 1 98.12 270 ASN B CA 1
ATOM 5640 C C . ASN B 1 270 ? -3.258 -40.969 -6.023 1 98.12 270 ASN B C 1
ATOM 5642 O O . ASN B 1 270 ? -3.234 -41.688 -7.035 1 98.12 270 ASN B O 1
ATOM 5646 N N . LEU B 1 271 ? -3.41 -39.688 -6.098 1 98.44 271 LEU B N 1
ATOM 5647 C CA . LEU B 1 271 ? -3.584 -39.062 -7.406 1 98.44 271 LEU B CA 1
ATOM 5648 C C . LEU B 1 271 ? -2.236 -38.812 -8.078 1 98.44 271 LEU B C 1
ATOM 5650 O O . LEU B 1 271 ? -1.898 -39.5 -9.055 1 98.44 271 LEU B O 1
ATOM 5654 N N . TRP B 1 272 ? -1.396 -38 -7.484 1 98.5 272 TRP B N 1
ATOM 5655 C CA . TRP B 1 272 ? -0.071 -37.781 -8.039 1 98.5 272 TRP B CA 1
ATOM 5656 C C . TRP B 1 272 ? 0.817 -39 -7.891 1 98.5 272 TRP B C 1
ATOM 5658 O O . TRP B 1 272 ? 1.533 -39.375 -8.82 1 98.5 272 TRP B O 1
ATOM 5668 N N . GLY B 1 273 ? 0.771 -39.656 -6.715 1 98.25 273 GLY B N 1
ATOM 5669 C CA . GLY B 1 273 ? 1.721 -40.688 -6.332 1 98.25 273 GLY B CA 1
ATOM 5670 C C . GLY B 1 273 ? 1.37 -42.062 -6.883 1 98.25 273 GLY B C 1
ATOM 5671 O O . GLY B 1 273 ? 2.176 -43 -6.809 1 98.25 273 GLY B O 1
ATOM 5672 N N . ASP B 1 274 ? 0.2 -42.219 -7.441 1 98.25 274 ASP B N 1
ATOM 5673 C CA . ASP B 1 274 ? -0.203 -43.5 -7.973 1 98.25 274 ASP B CA 1
ATOM 5674 C C . ASP B 1 274 ? -0.854 -43.375 -9.344 1 98.25 274 ASP B C 1
ATOM 5676 O O . ASP B 1 274 ? -0.198 -43.562 -10.375 1 98.25 274 ASP B O 1
ATOM 5680 N N . GLU B 1 275 ? -2.021 -42.719 -9.438 1 98.31 275 GLU B N 1
ATOM 5681 C CA . GLU B 1 275 ? -2.789 -42.625 -10.68 1 98.31 275 GLU B CA 1
ATOM 5682 C C . GLU B 1 275 ? -1.999 -41.906 -11.766 1 98.31 275 GLU B C 1
ATOM 5684 O O . GLU B 1 275 ? -2.098 -42.281 -1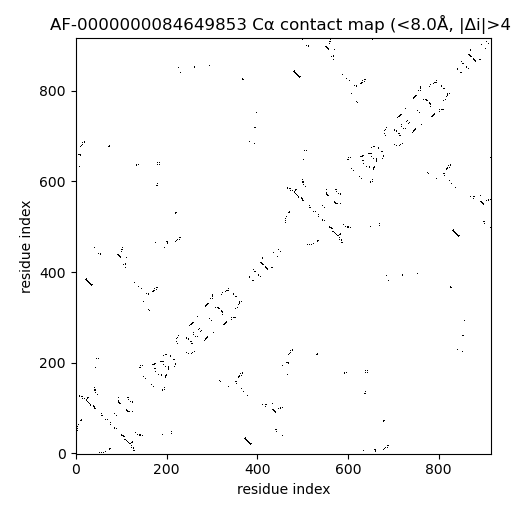2.945 1 98.31 275 GLU B O 1
ATOM 5689 N N . LEU B 1 276 ? -1.276 -40.875 -11.422 1 98.69 276 LEU B N 1
ATOM 5690 C CA . LEU B 1 276 ? -0.628 -40 -12.422 1 98.69 276 LEU B CA 1
ATOM 5691 C C . LEU B 1 276 ? 0.89 -40.125 -12.312 1 98.69 276 LEU B C 1
ATOM 5693 O O . LEU B 1 276 ? 1.613 -39.344 -12.961 1 98.69 276 LEU B O 1
ATOM 5697 N N . LYS B 1 277 ? 1.376 -41.094 -11.508 1 98.56 277 LYS B N 1
ATOM 5698 C CA . LYS B 1 277 ? 2.795 -41.188 -11.188 1 98.56 277 LYS B CA 1
ATOM 5699 C C . LYS B 1 277 ? 3.635 -41.375 -12.445 1 98.56 277 LYS B C 1
ATOM 5701 O O . LYS B 1 277 ? 4.609 -40.656 -12.664 1 98.56 277 LYS B O 1
ATOM 5706 N N . SER B 1 278 ? 3.252 -42.375 -13.227 1 98.31 278 SER B N 1
ATOM 5707 C CA . SER B 1 278 ? 4.023 -42.688 -14.422 1 98.31 278 SER B CA 1
ATOM 5708 C C . SER B 1 278 ? 4.078 -41.531 -15.391 1 98.31 278 SER B C 1
ATOM 5710 O O . SER B 1 278 ? 5.109 -41.281 -16.016 1 98.31 278 SER B O 1
ATOM 5712 N N . ARG B 1 279 ? 2.996 -40.812 -15.492 1 97.94 279 ARG B N 1
ATOM 5713 C CA . ARG B 1 279 ? 2.939 -39.656 -16.391 1 97.94 279 ARG B CA 1
ATOM 5714 C C . ARG B 1 279 ? 3.898 -38.562 -15.93 1 97.94 279 ARG B C 1
ATOM 5716 O O . ARG B 1 279 ? 4.531 -37.906 -16.75 1 97.94 279 ARG B O 1
ATOM 5723 N N . ILE B 1 280 ? 3.979 -38.344 -14.688 1 98.38 280 ILE B N 1
ATOM 5724 C CA . ILE B 1 280 ? 4.867 -37.344 -14.117 1 98.38 280 ILE B CA 1
ATOM 5725 C C . ILE B 1 280 ? 6.32 -37.75 -14.344 1 98.38 280 ILE B C 1
ATOM 5727 O O . ILE B 1 280 ? 7.133 -36.938 -14.812 1 98.38 280 ILE B O 1
ATOM 5731 N N . GLU B 1 281 ? 6.613 -39 -14.141 1 98.19 281 GLU B N 1
ATOM 5732 C CA . GLU B 1 281 ? 7.984 -39.531 -14.211 1 98.19 281 GLU B CA 1
ATOM 5733 C C . GLU B 1 281 ? 8.5 -39.5 -15.648 1 98.19 281 GLU B C 1
ATOM 5735 O O . GLU B 1 281 ? 9.695 -39.312 -15.883 1 98.19 281 GLU B O 1
ATOM 5740 N N . THR B 1 282 ? 7.527 -39.594 -16.562 1 97.69 282 THR B N 1
ATOM 5741 C CA . THR B 1 282 ? 7.961 -39.75 -17.953 1 97.69 282 THR B CA 1
ATOM 5742 C C . THR B 1 282 ? 7.715 -38.469 -18.734 1 97.69 282 THR B C 1
ATOM 5744 O O . THR B 1 282 ? 7.965 -38.406 -19.938 1 97.69 282 THR B O 1
ATOM 5747 N N . SER B 1 283 ? 7.242 -37.438 -18.062 1 96.56 283 SER B N 1
ATOM 5748 C CA . SER B 1 283 ? 6.836 -36.219 -18.75 1 96.56 283 SER B CA 1
ATOM 5749 C C . SER B 1 283 ? 8.047 -35.438 -19.266 1 96.56 283 SER B C 1
ATOM 5751 O O . SER B 1 283 ? 7.934 -34.625 -20.188 1 96.56 283 SER B O 1
ATOM 5753 N N . GLY B 1 284 ? 9.203 -35.656 -18.719 1 97.31 284 GLY B N 1
ATOM 5754 C CA . GLY B 1 284 ? 10.383 -34.844 -19.016 1 97.31 284 GLY B CA 1
ATOM 5755 C C . GLY B 1 284 ? 10.359 -33.469 -18.359 1 97.31 284 GLY B C 1
ATOM 5756 O O . GLY B 1 284 ? 11.266 -32.656 -18.578 1 97.31 284 GLY B O 1
ATOM 5757 N N . GLY B 1 285 ? 9.391 -33.219 -17.609 1 97.81 285 GLY B N 1
ATOM 5758 C CA . GLY B 1 285 ? 9.234 -31.938 -16.922 1 97.81 285 GLY B CA 1
ATOM 5759 C C . GLY B 1 285 ? 9.141 -32.094 -15.414 1 97.81 285 GLY B C 1
ATOM 5760 O O . GLY B 1 285 ? 9.633 -33.062 -14.844 1 97.81 285 GLY B O 1
ATOM 5761 N N . THR B 1 286 ? 8.664 -31 -14.789 1 98.62 286 THR B N 1
ATOM 5762 C CA . THR B 1 286 ? 8.578 -30.984 -13.328 1 98.62 286 THR B CA 1
ATOM 5763 C C . THR B 1 286 ? 7.195 -30.547 -12.875 1 98.62 286 THR B C 1
ATOM 5765 O O . THR B 1 286 ? 6.707 -29.5 -13.281 1 98.62 286 THR B O 1
ATOM 5768 N N . LEU B 1 287 ? 6.551 -31.359 -12.078 1 98.81 287 LEU B N 1
ATOM 5769 C CA . LEU B 1 287 ? 5.328 -30.984 -11.375 1 98.81 287 LEU B CA 1
ATOM 5770 C C . LEU B 1 287 ? 5.656 -30.359 -10.016 1 98.81 287 LEU B C 1
ATOM 5772 O O . LEU B 1 287 ? 6.391 -30.953 -9.219 1 98.81 287 LEU B O 1
ATOM 5776 N N . VAL B 1 288 ? 5.172 -29.172 -9.789 1 98.75 288 VAL B N 1
ATOM 5777 C CA . VAL B 1 288 ? 5.312 -28.531 -8.484 1 98.75 288 VAL B CA 1
ATOM 5778 C C . VAL B 1 288 ? 3.99 -28.625 -7.727 1 98.75 288 VAL B C 1
ATOM 5780 O O . VAL B 1 288 ? 2.988 -28.031 -8.133 1 98.75 288 VAL B O 1
ATOM 5783 N N . VAL B 1 289 ? 3.99 -29.297 -6.637 1 98.62 289 VAL B N 1
ATOM 5784 C CA . VAL B 1 289 ? 2.807 -29.5 -5.809 1 98.62 289 VAL B CA 1
ATOM 5785 C C . VAL B 1 289 ? 2.68 -28.359 -4.801 1 98.62 289 VAL B C 1
ATOM 5787 O O . VAL B 1 289 ? 3.646 -28.016 -4.117 1 98.62 289 VAL B O 1
ATOM 5790 N N . ARG B 1 290 ? 1.492 -27.828 -4.727 1 97.12 290 ARG B N 1
ATOM 5791 C CA . ARG B 1 290 ? 1.264 -26.703 -3.826 1 97.12 290 ARG B CA 1
ATOM 5792 C C . ARG B 1 290 ? 0.232 -27.047 -2.76 1 97.12 290 ARG B C 1
ATOM 5794 O O . ARG B 1 290 ? -0.971 -27.047 -3.027 1 97.12 290 ARG B O 1
ATOM 5801 N N . PRO B 1 291 ? 0.521 -27.297 -1.541 1 91.06 291 PRO B N 1
ATOM 5802 C CA . PRO B 1 291 ? -0.42 -27.656 -0.473 1 91.06 291 PRO B CA 1
ATOM 5803 C C . PRO B 1 291 ? -1.171 -26.438 0.069 1 91.06 291 PRO B C 1
ATOM 5805 O O . PRO B 1 291 ? -2.371 -26.516 0.344 1 91.06 291 PRO B O 1
ATOM 5808 N N . ASP B 1 292 ? -0.922 -25.281 0.265 1 81.12 292 ASP B N 1
ATOM 5809 C CA . ASP B 1 292 ? -1.342 -23.969 0.733 1 81.12 292 ASP B CA 1
ATOM 5810 C C . ASP B 1 292 ? -2.365 -24.094 1.86 1 81.12 292 ASP B C 1
ATOM 5812 O O . ASP B 1 292 ? -3.258 -23.25 1.986 1 81.12 292 ASP B O 1
ATOM 5816 N N . SER B 1 293 ? -2.412 -25.203 2.635 1 80.06 293 SER B N 1
ATOM 5817 C CA . SER B 1 293 ? -3.291 -25.359 3.787 1 80.06 293 SER B CA 1
ATOM 5818 C C . SER B 1 293 ? -2.537 -25.906 4.988 1 80.06 293 SER B C 1
ATOM 5820 O O . SER B 1 293 ? -1.432 -26.438 4.848 1 80.06 293 SER B O 1
ATOM 5822 N N . GLY B 1 294 ? -3.08 -25.656 6.078 1 83.06 294 GLY B N 1
ATOM 5823 C CA . GLY B 1 294 ? -2.49 -26.172 7.301 1 83.06 294 GLY B CA 1
ATOM 5824 C C . GLY B 1 294 ? -1.292 -25.375 7.77 1 83.06 294 GLY B C 1
ATOM 5825 O O . GLY B 1 294 ? -1.077 -24.25 7.32 1 83.06 294 GLY B O 1
ATOM 5826 N N . GLU B 1 295 ? -0.65 -25.844 8.742 1 91.69 295 GLU B N 1
ATOM 5827 C CA . GLU B 1 295 ? 0.558 -25.219 9.273 1 91.69 295 GLU B CA 1
ATOM 5828 C C . GLU B 1 295 ? 1.786 -25.594 8.453 1 91.69 295 GLU B C 1
ATOM 5830 O O . GLU B 1 295 ? 2.234 -26.75 8.5 1 91.69 295 GLU B O 1
ATOM 5835 N N . PRO B 1 296 ? 2.369 -24.641 7.809 1 95.12 296 PRO B N 1
ATOM 5836 C CA . PRO B 1 296 ? 3.393 -24.953 6.805 1 95.12 296 PRO B CA 1
ATOM 5837 C C . PRO B 1 296 ? 4.586 -25.703 7.395 1 95.12 296 PRO B C 1
ATOM 5839 O O . PRO B 1 296 ? 5.16 -26.578 6.738 1 95.12 296 PRO B O 1
ATOM 5842 N N . VAL B 1 297 ? 5 -25.438 8.617 1 97.31 297 VAL B N 1
ATOM 5843 C CA . VAL B 1 297 ? 6.168 -26.062 9.242 1 97.31 297 VAL B CA 1
ATOM 5844 C C . VAL B 1 297 ? 5.941 -27.562 9.398 1 97.31 297 VAL B C 1
ATOM 5846 O O . VAL B 1 297 ? 6.891 -28.344 9.352 1 97.31 297 VAL B O 1
ATOM 5849 N N . GLU B 1 298 ? 4.695 -27.922 9.508 1 96.31 298 GLU B N 1
ATOM 5850 C CA . GLU B 1 298 ? 4.34 -29.344 9.641 1 96.31 298 GLU B CA 1
ATOM 5851 C C . GLU B 1 298 ? 4 -29.953 8.289 1 96.31 298 GLU B C 1
ATOM 5853 O O . GLU B 1 298 ? 4.434 -31.062 7.977 1 96.31 298 GLU B O 1
ATOM 5858 N N . VAL B 1 299 ? 3.266 -29.25 7.492 1 96.31 299 VAL B N 1
ATOM 5859 C CA . VAL B 1 299 ? 2.666 -29.781 6.273 1 96.31 299 VAL B CA 1
ATOM 5860 C C . VAL B 1 299 ? 3.742 -29.969 5.207 1 96.31 299 VAL B C 1
ATOM 5862 O O . VAL B 1 299 ? 3.734 -30.953 4.473 1 96.31 299 VAL B O 1
ATOM 5865 N N . VAL B 1 300 ? 4.707 -29.078 5.133 1 97.88 300 VAL B N 1
ATOM 5866 C CA . VAL B 1 300 ? 5.676 -29.062 4.043 1 97.88 300 VAL B CA 1
ATOM 5867 C C . VAL B 1 300 ? 6.582 -30.297 4.148 1 97.88 300 VAL B C 1
ATOM 5869 O O . VAL B 1 300 ? 6.688 -31.078 3.201 1 97.88 300 VAL B O 1
ATOM 5872 N N . PRO B 1 301 ? 7.238 -30.547 5.34 1 98.38 301 PRO B N 1
ATOM 5873 C CA . PRO B 1 301 ? 8.062 -31.75 5.438 1 98.38 301 PRO B CA 1
ATOM 5874 C C . PRO B 1 301 ? 7.262 -33.031 5.246 1 98.38 301 PRO B C 1
ATOM 5876 O O . PRO B 1 301 ? 7.738 -33.969 4.605 1 98.38 301 PRO B O 1
ATOM 5879 N N . GLU B 1 302 ? 6.066 -33.062 5.781 1 98.06 302 GLU B N 1
ATOM 5880 C CA . GLU B 1 302 ? 5.227 -34.219 5.621 1 98.06 302 GLU B CA 1
ATOM 5881 C C . GLU B 1 302 ? 4.898 -34.5 4.152 1 98.06 302 GLU B C 1
ATOM 5883 O O . GLU B 1 302 ? 4.953 -35.625 3.689 1 98.06 302 GLU B O 1
ATOM 5888 N N . ALA B 1 303 ? 4.57 -33.438 3.457 1 98.31 303 ALA B N 1
ATOM 5889 C CA . ALA B 1 303 ? 4.254 -33.562 2.037 1 98.31 303 ALA B CA 1
ATOM 5890 C C . ALA B 1 303 ? 5.453 -34.062 1.25 1 98.31 303 ALA B C 1
ATOM 5892 O O . ALA B 1 303 ? 5.305 -34.938 0.378 1 98.31 303 ALA B O 1
ATOM 5893 N N . ILE B 1 304 ? 6.633 -33.594 1.518 1 98.75 304 ILE B N 1
ATOM 5894 C CA . ILE B 1 304 ? 7.852 -34 0.835 1 98.75 304 ILE B CA 1
ATOM 5895 C C . ILE B 1 304 ? 8.102 -35.5 1.093 1 98.75 304 ILE B C 1
ATOM 5897 O O . ILE B 1 304 ? 8.398 -36.25 0.165 1 98.75 304 ILE B O 1
ATOM 5901 N N . GLU B 1 305 ? 7.965 -35.906 2.32 1 98.81 305 GLU B N 1
ATOM 5902 C CA . GLU B 1 305 ? 8.227 -37.312 2.678 1 98.81 305 GLU B CA 1
ATOM 5903 C C . GLU B 1 305 ? 7.195 -38.25 2.053 1 98.81 305 GLU B C 1
ATOM 5905 O O . GLU B 1 305 ? 7.523 -39.375 1.662 1 98.81 305 GLU B O 1
ATOM 5910 N N . ARG B 1 306 ? 5.977 -37.812 1.978 1 98.56 306 ARG B N 1
ATOM 5911 C CA . ARG B 1 306 ? 4.961 -38.625 1.306 1 98.56 306 ARG B CA 1
ATOM 5912 C C . ARG B 1 306 ? 5.254 -38.75 -0.186 1 98.56 306 ARG B C 1
ATOM 5914 O O . ARG B 1 306 ? 5.059 -39.812 -0.777 1 98.56 306 ARG B O 1
ATOM 5921 N N . LEU B 1 307 ? 5.688 -37.625 -0.773 1 98.75 307 LEU B N 1
ATOM 5922 C CA . LEU B 1 307 ? 6.098 -37.688 -2.172 1 98.75 307 LEU B CA 1
ATOM 5923 C C . LEU B 1 307 ? 7.285 -38.625 -2.35 1 98.75 307 LEU B C 1
ATOM 5925 O O . LEU B 1 307 ? 7.348 -39.375 -3.326 1 98.75 307 LEU B O 1
ATOM 5929 N N . MET B 1 308 ? 8.234 -38.656 -1.396 1 98.75 308 MET B N 1
ATOM 5930 C CA . MET B 1 308 ? 9.398 -39.531 -1.447 1 98.75 308 MET B CA 1
ATOM 5931 C C . MET B 1 308 ? 8.977 -41 -1.34 1 98.75 308 MET B C 1
ATOM 5933 O O . MET B 1 308 ? 9.586 -41.844 -1.967 1 98.75 308 MET B O 1
ATOM 5937 N N . ALA B 1 309 ? 7.973 -41.188 -0.541 1 98.75 309 ALA B N 1
ATOM 5938 C CA . ALA B 1 309 ? 7.484 -42.562 -0.381 1 98.75 309 ALA B CA 1
ATOM 5939 C C . ALA B 1 309 ? 6.941 -43.125 -1.698 1 98.75 309 ALA B C 1
ATOM 5941 O O . ALA B 1 309 ? 7.016 -44.312 -1.955 1 98.75 309 ALA B O 1
ATOM 5942 N N . ARG B 1 310 ? 6.449 -42.281 -2.541 1 98.5 310 ARG B N 1
ATOM 5943 C CA . ARG B 1 310 ? 5.82 -42.688 -3.789 1 98.5 310 ARG B CA 1
ATOM 5944 C C . ARG B 1 310 ? 6.801 -42.594 -4.953 1 98.5 310 ARG B C 1
ATOM 5946 O O . ARG B 1 310 ? 6.785 -43.438 -5.859 1 98.5 310 ARG B O 1
ATOM 5953 N N . PHE B 1 311 ? 7.641 -41.594 -5 1 98.5 311 PHE B N 1
ATOM 5954 C CA . PHE B 1 311 ? 8.461 -41.281 -6.168 1 98.5 311 PHE B CA 1
ATOM 5955 C C . PHE B 1 311 ? 9.914 -41.656 -5.914 1 98.5 311 PHE B C 1
ATOM 5957 O O . PHE B 1 311 ? 10.719 -41.719 -6.848 1 98.5 311 PHE B O 1
ATOM 5964 N N . GLY B 1 312 ? 10.273 -41.938 -4.684 1 98.5 312 GLY B N 1
ATOM 5965 C CA . GLY B 1 312 ? 11.664 -42.156 -4.324 1 98.5 312 GLY B CA 1
ATOM 5966 C C . GLY B 1 312 ? 12.43 -40.875 -4.078 1 98.5 312 GLY B C 1
ATOM 5967 O O . GLY B 1 312 ? 11.852 -39.781 -4.137 1 98.5 312 GLY B O 1
ATOM 5968 N N . TYR B 1 313 ? 13.656 -41 -3.693 1 98.69 313 TYR B N 1
ATOM 5969 C CA . TYR B 1 313 ? 14.547 -39.875 -3.449 1 98.69 313 TYR B CA 1
ATOM 5970 C C . TYR B 1 313 ? 16 -40.281 -3.592 1 98.69 313 TYR B C 1
ATOM 5972 O O . TYR B 1 313 ? 16.312 -41.469 -3.619 1 98.69 313 TYR B O 1
ATOM 5980 N N . ARG B 1 314 ? 16.859 -39.344 -3.791 1 98.56 314 ARG B N 1
ATOM 5981 C CA . ARG B 1 314 ? 18.297 -39.562 -3.693 1 98.56 314 ARG B CA 1
ATOM 5982 C C . ARG B 1 314 ? 18.875 -38.781 -2.506 1 98.56 314 ARG B C 1
ATOM 5984 O O . ARG B 1 314 ? 18.297 -37.781 -2.057 1 98.56 314 ARG B O 1
ATOM 5991 N N . THR B 1 315 ? 19.938 -39.219 -1.979 1 98.69 315 THR B N 1
ATOM 5992 C CA . THR B 1 315 ? 20.688 -38.531 -0.945 1 98.69 315 THR B CA 1
ATOM 5993 C C . THR B 1 315 ? 21.859 -37.781 -1.554 1 98.69 315 THR B C 1
ATOM 5995 O O . THR B 1 315 ? 22.688 -38.344 -2.271 1 98.69 315 THR B O 1
ATOM 5998 N N . ASN B 1 316 ? 21.906 -36.469 -1.383 1 98.44 316 ASN B N 1
ATOM 5999 C CA . ASN B 1 316 ? 22.969 -35.688 -1.985 1 98.44 316 ASN B CA 1
ATOM 6000 C C . ASN B 1 316 ? 24.281 -35.812 -1.201 1 98.44 316 ASN B C 1
ATOM 6002 O O . ASN B 1 316 ? 24.359 -36.562 -0.237 1 98.44 316 ASN B O 1
ATOM 6006 N N . SER B 1 317 ? 25.328 -35.125 -1.659 1 98.56 317 SER B N 1
ATOM 6007 C CA . SER B 1 317 ? 26.672 -35.281 -1.115 1 98.56 317 SER B CA 1
ATOM 6008 C C . SER B 1 317 ? 26.734 -34.812 0.337 1 98.56 317 SER B C 1
ATOM 6010 O O . SER B 1 317 ? 27.641 -35.219 1.077 1 98.56 317 SER B O 1
ATOM 6012 N N . LYS B 1 318 ? 25.703 -34.094 0.817 1 98.38 318 LYS B N 1
ATOM 6013 C CA . LYS B 1 318 ? 25.719 -33.531 2.17 1 98.38 318 LYS B CA 1
ATOM 6014 C C . LYS B 1 318 ? 24.828 -34.344 3.104 1 98.38 318 LYS B C 1
ATOM 6016 O O . LYS B 1 318 ? 24.656 -34 4.273 1 98.38 318 LYS B O 1
ATOM 6021 N N . GLY B 1 319 ? 24.219 -35.344 2.555 1 98.62 319 GLY B N 1
ATOM 6022 C CA . GLY B 1 319 ? 23.469 -36.281 3.377 1 98.62 319 GLY B CA 1
ATOM 6023 C C . GLY B 1 319 ? 21.984 -35.938 3.453 1 98.62 319 GLY B C 1
ATOM 6024 O O . GLY B 1 319 ? 21.266 -36.469 4.293 1 98.62 319 GLY B O 1
ATOM 6025 N N . TYR B 1 320 ? 21.547 -35.094 2.67 1 98.88 320 TYR B N 1
ATOM 6026 C CA . TYR B 1 320 ? 20.141 -34.688 2.682 1 98.88 320 TYR B CA 1
ATOM 6027 C C . TYR B 1 320 ? 19.375 -35.312 1.521 1 98.88 320 TYR B C 1
ATOM 6029 O O . TYR B 1 320 ? 19.938 -35.531 0.444 1 98.88 320 TYR B O 1
ATOM 6037 N N . ARG B 1 321 ? 18.109 -35.625 1.748 1 98.88 321 ARG B N 1
ATOM 6038 C CA . ARG B 1 321 ? 17.281 -36.312 0.763 1 98.88 321 ARG B CA 1
ATOM 6039 C C . ARG B 1 321 ? 16.656 -35.312 -0.217 1 98.88 321 ARG B C 1
ATOM 6041 O O . ARG B 1 321 ? 16.188 -34.25 0.183 1 98.88 321 ARG B O 1
ATOM 6048 N N . VAL B 1 322 ? 16.75 -35.625 -1.493 1 98.88 322 VAL B N 1
ATOM 6049 C CA . VAL B 1 322 ? 16.25 -34.781 -2.568 1 98.88 322 VAL B CA 1
ATOM 6050 C C . VAL B 1 322 ? 15.258 -35.562 -3.428 1 98.88 322 VAL B C 1
ATOM 6052 O O . VAL B 1 322 ? 15.547 -36.688 -3.857 1 98.88 322 VAL B O 1
ATOM 6055 N N . LEU B 1 323 ? 14.109 -34.969 -3.635 1 98.75 323 LEU B N 1
ATOM 6056 C CA . LEU B 1 323 ? 13.117 -35.531 -4.539 1 98.75 323 LEU B CA 1
ATOM 6057 C C . LEU B 1 323 ? 13.672 -35.656 -5.953 1 98.75 323 LEU B C 1
ATOM 6059 O O . LEU B 1 323 ? 14.586 -34.906 -6.332 1 98.75 323 LEU B O 1
ATOM 6063 N N . PRO B 1 324 ? 13.062 -36.656 -6.719 1 98.38 324 PRO B N 1
ATOM 6064 C CA . PRO B 1 324 ? 13.43 -36.656 -8.133 1 98.38 324 PRO B CA 1
ATOM 6065 C C . PRO B 1 324 ? 13.078 -35.375 -8.844 1 98.38 324 PRO B C 1
ATOM 6067 O O . PRO B 1 324 ? 12.172 -34.656 -8.406 1 98.38 324 PRO B O 1
ATOM 6070 N N . ASP B 1 325 ? 13.727 -35.062 -9.953 1 97.56 325 ASP B N 1
ATOM 6071 C CA . ASP B 1 325 ? 13.625 -33.75 -10.617 1 97.56 325 ASP B CA 1
ATOM 6072 C C . ASP B 1 325 ? 12.219 -33.531 -11.164 1 97.56 325 ASP B C 1
ATOM 6074 O O . ASP B 1 325 ? 11.836 -32.375 -11.43 1 97.56 325 ASP B O 1
ATOM 6078 N N . CYS B 1 326 ? 11.492 -34.562 -11.359 1 98.31 326 CYS B N 1
ATOM 6079 C CA . CYS B 1 326 ? 10.172 -34.438 -11.977 1 98.31 326 CYS B CA 1
ATOM 6080 C C . CYS B 1 326 ? 9.141 -33.938 -10.977 1 98.31 326 CYS B C 1
ATOM 6082 O O . CYS B 1 326 ? 7.984 -33.719 -11.336 1 98.31 326 CYS B O 1
ATOM 6084 N N . ILE B 1 327 ? 9.539 -33.75 -9.703 1 98.06 327 ILE B N 1
ATOM 6085 C CA . ILE B 1 327 ? 8.555 -33.344 -8.719 1 98.06 327 ILE B CA 1
ATOM 6086 C C . ILE B 1 327 ? 9.203 -32.375 -7.707 1 98.06 327 ILE B C 1
ATOM 6088 O O . ILE B 1 327 ? 10.352 -32.594 -7.309 1 98.06 327 ILE B O 1
ATOM 6092 N N . ARG B 1 328 ? 8.555 -31.312 -7.344 1 98.5 328 ARG B N 1
ATOM 6093 C CA . ARG B 1 328 ? 8.953 -30.344 -6.336 1 98.5 328 ARG B CA 1
ATOM 6094 C C . ARG B 1 328 ? 7.742 -29.812 -5.582 1 98.5 328 ARG B C 1
ATOM 6096 O O . ARG B 1 328 ? 6.605 -30.156 -5.898 1 98.5 328 ARG B O 1
ATOM 6103 N N . LEU B 1 329 ? 7.996 -28.969 -4.551 1 98.5 329 LEU B N 1
ATOM 6104 C CA . LEU B 1 329 ? 6.93 -28.344 -3.77 1 98.5 329 LEU B CA 1
ATOM 6105 C C . LEU B 1 329 ? 7.059 -26.828 -3.793 1 98.5 329 LEU B C 1
ATOM 6107 O O . LEU B 1 329 ? 8.164 -26.297 -3.895 1 98.5 329 LEU B O 1
ATOM 6111 N N . ILE B 1 330 ? 5.926 -26.141 -3.732 1 98.31 330 ILE B N 1
ATOM 6112 C CA . ILE B 1 330 ? 5.91 -24.703 -3.492 1 98.31 330 ILE B CA 1
ATOM 6113 C C . ILE B 1 330 ? 4.906 -24.375 -2.391 1 98.31 330 ILE B C 1
ATOM 6115 O O . ILE B 1 330 ? 3.811 -24.938 -2.352 1 98.31 330 ILE B O 1
ATOM 6119 N N . GLN B 1 331 ? 5.301 -23.547 -1.484 1 97.81 331 GLN B N 1
ATOM 6120 C CA . GLN B 1 331 ? 4.441 -23.094 -0.399 1 97.81 331 GLN B CA 1
ATOM 6121 C C . GLN B 1 331 ? 4.188 -21.578 -0.501 1 97.81 331 GLN B C 1
ATOM 6123 O O . GLN B 1 331 ? 5.129 -20.797 -0.603 1 97.81 331 GLN B O 1
ATOM 6128 N N . GLY B 1 332 ? 2.893 -21.172 -0.532 1 95.31 332 GLY B N 1
ATOM 6129 C CA . GLY B 1 332 ? 2.557 -19.781 -0.713 1 95.31 332 GLY B CA 1
ATOM 6130 C C . GLY B 1 332 ? 1.829 -19.172 0.476 1 95.31 332 GLY B C 1
ATOM 6131 O O . GLY B 1 332 ? 2.033 -18.016 0.812 1 95.31 332 GLY B O 1
ATOM 6132 N N . ASP B 1 333 ? 0.999 -19.891 1.166 1 88.94 333 ASP B N 1
ATOM 6133 C CA . ASP B 1 333 ? 0.181 -19.375 2.264 1 88.94 333 ASP B CA 1
ATOM 6134 C C . ASP B 1 333 ? 1.012 -19.203 3.533 1 88.94 333 ASP B C 1
ATOM 6136 O O . ASP B 1 333 ? 1.767 -20.109 3.914 1 88.94 333 ASP B O 1
ATOM 6140 N N . GLY B 1 334 ? 0.945 -18.062 4.051 1 88.44 334 GLY B N 1
ATOM 6141 C CA . GLY B 1 334 ? 1.564 -17.828 5.344 1 88.44 334 GLY B CA 1
ATOM 6142 C C . GLY B 1 334 ? 3.068 -17.641 5.266 1 88.44 334 GLY B C 1
ATOM 6143 O O . GLY B 1 334 ? 3.781 -17.891 6.238 1 88.44 334 GLY B O 1
ATOM 6144 N N . ILE B 1 335 ? 3.572 -17.25 4.168 1 96.69 335 ILE B N 1
ATOM 6145 C CA . ILE B 1 335 ? 5.016 -17.188 3.98 1 96.69 335 ILE B CA 1
ATOM 6146 C C . ILE B 1 335 ? 5.531 -15.789 4.328 1 96.69 335 ILE B C 1
ATOM 6148 O O . ILE B 1 335 ? 4.973 -14.789 3.877 1 96.69 335 ILE B O 1
ATOM 6152 N N . ASN B 1 336 ? 6.453 -15.656 5.121 1 97.44 336 ASN B N 1
ATOM 6153 C CA . ASN B 1 336 ? 7.281 -14.508 5.492 1 97.44 336 ASN B CA 1
ATOM 6154 C C . ASN B 1 336 ? 8.688 -14.945 5.906 1 97.44 336 ASN B C 1
ATOM 6156 O O . ASN B 1 336 ? 9 -16.125 5.891 1 97.44 336 ASN B O 1
ATOM 6160 N N . ALA B 1 337 ? 9.578 -14.07 6.266 1 98.06 337 ALA B N 1
ATOM 6161 C CA . ALA B 1 337 ? 10.961 -14.398 6.59 1 98.06 337 ALA B CA 1
ATOM 6162 C C . ALA B 1 337 ? 11.039 -15.422 7.719 1 98.06 337 ALA B C 1
ATOM 6164 O O . ALA B 1 337 ? 11.828 -16.359 7.66 1 98.06 337 ALA B O 1
ATOM 6165 N N . GLN B 1 338 ? 10.219 -15.234 8.727 1 97.81 338 GLN B N 1
ATOM 6166 C CA . GLN B 1 338 ? 10.242 -16.109 9.898 1 97.81 338 GLN B CA 1
ATOM 6167 C C . GLN B 1 338 ? 9.742 -17.516 9.539 1 97.81 338 GLN B C 1
ATOM 6169 O O . GLN B 1 338 ? 10.32 -18.516 9.977 1 97.81 338 GLN B O 1
ATOM 6174 N N . SER B 1 339 ? 8.641 -17.578 8.797 1 98.12 339 SER B N 1
ATOM 6175 C CA . SER B 1 339 ? 8.102 -18.891 8.438 1 98.12 339 SER B CA 1
ATOM 6176 C C . SER B 1 339 ? 9.031 -19.641 7.488 1 98.12 339 SER B C 1
ATOM 6178 O O . SER B 1 339 ? 9.133 -20.859 7.539 1 98.12 339 SER B O 1
ATOM 6180 N N . ILE B 1 340 ? 9.695 -18.906 6.57 1 98.81 340 ILE B N 1
ATOM 6181 C CA . ILE B 1 340 ? 10.664 -19.531 5.684 1 98.81 340 ILE B CA 1
ATOM 6182 C C . ILE B 1 340 ? 11.758 -20.219 6.512 1 98.81 340 ILE B C 1
ATOM 6184 O O . ILE B 1 340 ? 12.062 -21.391 6.293 1 98.81 340 ILE B O 1
ATOM 6188 N N . ALA B 1 341 ? 12.289 -19.469 7.488 1 98.81 341 ALA B N 1
ATOM 6189 C CA . ALA B 1 341 ? 13.336 -20.016 8.352 1 98.81 341 ALA B CA 1
ATOM 6190 C C . ALA B 1 341 ? 12.836 -21.234 9.117 1 98.81 341 ALA B C 1
ATOM 6192 O O . ALA B 1 341 ? 13.539 -22.234 9.227 1 98.81 341 ALA B O 1
ATOM 6193 N N . ALA B 1 342 ? 11.633 -21.141 9.602 1 98.81 342 ALA B N 1
ATOM 6194 C CA . ALA B 1 342 ? 11.062 -22.219 10.406 1 98.81 342 ALA B CA 1
ATOM 6195 C C . ALA B 1 342 ? 10.828 -23.453 9.555 1 98.81 342 ALA B C 1
ATOM 6197 O O . ALA B 1 342 ? 11.094 -24.578 10 1 98.81 342 ALA B O 1
ATOM 6198 N N . ILE B 1 343 ? 10.312 -23.281 8.375 1 98.75 343 ILE B N 1
ATOM 6199 C CA . ILE B 1 343 ? 10.039 -24.391 7.469 1 98.75 343 ILE B CA 1
ATOM 6200 C C . ILE B 1 343 ? 11.352 -25.078 7.086 1 98.75 343 ILE B C 1
ATOM 6202 O O . ILE B 1 343 ? 11.461 -26.312 7.152 1 98.75 343 ILE B O 1
ATOM 6206 N N . LEU B 1 344 ? 12.336 -24.266 6.707 1 98.88 344 LEU B N 1
ATOM 6207 C CA . LEU B 1 344 ? 13.617 -24.812 6.273 1 98.88 344 LEU B CA 1
ATOM 6208 C C . LEU B 1 344 ? 14.328 -25.5 7.426 1 98.88 344 LEU B C 1
ATOM 6210 O O . LEU B 1 344 ? 15.008 -26.516 7.227 1 98.88 344 LEU B O 1
ATOM 6214 N N . ALA B 1 345 ? 14.188 -24.969 8.648 1 98.88 345 ALA B N 1
ATOM 6215 C CA . ALA B 1 345 ? 14.75 -25.609 9.82 1 98.88 345 ALA B CA 1
ATOM 6216 C C . ALA B 1 345 ? 14.109 -26.984 10.055 1 98.88 345 ALA B C 1
ATOM 6218 O O . ALA B 1 345 ? 14.805 -27.953 10.367 1 98.88 345 ALA B O 1
ATOM 6219 N N . ALA B 1 346 ? 12.805 -27.016 9.961 1 98.81 346 ALA B N 1
ATOM 6220 C CA . ALA B 1 346 ? 12.086 -28.281 10.133 1 98.81 346 ALA B CA 1
ATOM 6221 C C . ALA B 1 346 ? 12.508 -29.297 9.078 1 98.81 346 ALA B C 1
ATOM 6223 O O . ALA B 1 346 ? 12.648 -30.484 9.375 1 98.81 346 ALA B O 1
ATOM 6224 N N . MET B 1 347 ? 12.727 -28.859 7.891 1 98.88 347 MET B N 1
ATOM 6225 C CA . MET B 1 347 ? 13.188 -29.734 6.809 1 98.88 347 MET B CA 1
ATOM 6226 C C . MET B 1 347 ? 14.586 -30.266 7.098 1 98.88 347 MET B C 1
ATOM 6228 O O . MET B 1 347 ? 14.844 -31.453 6.941 1 98.88 347 MET B O 1
ATOM 6232 N N . LYS B 1 348 ? 15.445 -29.344 7.496 1 98.88 348 LYS B N 1
ATOM 6233 C CA . LYS B 1 348 ? 16.828 -29.734 7.805 1 98.88 348 LYS B CA 1
ATOM 6234 C C . LYS B 1 348 ? 16.859 -30.812 8.891 1 98.88 348 LYS B C 1
ATOM 6236 O O . LYS B 1 348 ? 17.609 -31.781 8.789 1 98.88 348 LYS B O 1
ATOM 6241 N N . GLU B 1 349 ? 16.047 -30.641 9.898 1 98.62 349 GLU B N 1
ATOM 6242 C CA . GLU B 1 349 ? 15.984 -31.578 11.008 1 98.62 349 GLU B CA 1
ATOM 6243 C C . GLU B 1 349 ? 15.562 -32.969 10.531 1 98.62 349 GLU B C 1
ATOM 6245 O O . GLU B 1 349 ? 15.953 -33.969 11.117 1 98.62 349 GLU B O 1
ATOM 6250 N N . ARG B 1 350 ? 14.852 -33.062 9.508 1 98.56 350 ARG B N 1
ATOM 6251 C CA . ARG B 1 350 ? 14.352 -34.312 8.977 1 98.56 350 ARG B CA 1
ATOM 6252 C C . ARG B 1 350 ? 15.203 -34.781 7.805 1 98.56 350 ARG B C 1
ATOM 6254 O O . ARG B 1 350 ? 14.789 -35.688 7.059 1 98.56 350 ARG B O 1
ATOM 6261 N N . GLU B 1 351 ? 16.281 -34.125 7.566 1 98.81 351 GLU B N 1
ATOM 6262 C CA . GLU B 1 351 ? 17.281 -34.469 6.543 1 98.81 351 GLU B CA 1
ATOM 6263 C C . GLU B 1 351 ? 16.688 -34.312 5.141 1 98.81 351 GLU B C 1
ATOM 6265 O O . GLU B 1 351 ? 16.938 -35.125 4.266 1 98.81 351 GLU B O 1
ATOM 6270 N N . LEU B 1 352 ? 15.867 -33.312 4.984 1 98.94 352 LEU B N 1
ATOM 6271 C CA . LEU B 1 352 ? 15.312 -32.938 3.691 1 98.94 352 LEU B CA 1
ATOM 6272 C C . LEU B 1 352 ? 16.031 -31.703 3.131 1 98.94 352 LEU B C 1
ATOM 6274 O O . LEU B 1 352 ? 16.172 -30.688 3.824 1 98.94 352 LEU B O 1
ATOM 6278 N N . SER B 1 353 ? 16.5 -31.781 1.89 1 98.88 353 SER B N 1
ATOM 6279 C CA . SER B 1 353 ? 17.219 -30.688 1.257 1 98.88 353 SER B CA 1
ATOM 6280 C C . SER B 1 353 ? 16.297 -29.516 0.955 1 98.88 353 SER B C 1
ATOM 6282 O O . SER B 1 353 ? 15.125 -29.703 0.61 1 98.88 353 SER B O 1
ATOM 6284 N N . ALA B 1 354 ? 16.844 -28.266 0.996 1 98.81 354 ALA B N 1
ATOM 6285 C CA . ALA B 1 354 ? 16.125 -27.047 0.592 1 98.81 354 ALA B CA 1
ATOM 6286 C C . ALA B 1 354 ? 15.836 -27.062 -0.906 1 98.81 354 ALA B C 1
ATOM 6288 O O . ALA B 1 354 ? 15.008 -26.281 -1.389 1 98.81 354 ALA B O 1
ATOM 6289 N N . ASP B 1 355 ? 16.406 -27.969 -1.646 1 98.69 355 ASP B N 1
ATOM 6290 C CA . ASP B 1 355 ? 16.156 -28.125 -3.074 1 98.69 355 ASP B CA 1
ATOM 6291 C C . ASP B 1 355 ? 14.695 -28.5 -3.328 1 98.69 355 ASP B C 1
ATOM 6293 O O . ASP B 1 355 ? 14.156 -28.234 -4.402 1 98.69 355 ASP B O 1
ATOM 6297 N N . ASN B 1 356 ? 14.086 -29.062 -2.346 1 98.81 356 ASN B N 1
ATOM 6298 C CA . ASN B 1 356 ? 12.789 -29.688 -2.531 1 98.81 356 ASN B CA 1
ATOM 6299 C C . ASN B 1 356 ? 11.664 -28.672 -2.578 1 98.81 356 ASN B C 1
ATOM 6301 O O . ASN B 1 356 ? 10.547 -28.984 -2.99 1 98.81 356 ASN B O 1
ATOM 6305 N N . ILE B 1 357 ? 12 -27.406 -2.191 1 98.56 357 ILE B N 1
ATOM 6306 C CA . ILE B 1 357 ? 10.883 -26.484 -1.986 1 98.56 357 ILE B CA 1
ATOM 6307 C C . ILE B 1 357 ? 11.227 -25.109 -2.57 1 98.56 357 ILE B C 1
ATOM 6309 O O . ILE B 1 357 ? 12.391 -24.734 -2.617 1 98.56 357 ILE B O 1
ATOM 6313 N N . THR B 1 358 ? 10.258 -24.453 -3.098 1 98.56 358 THR B N 1
ATOM 6314 C CA . THR B 1 358 ? 10.227 -23.031 -3.404 1 98.56 358 THR B CA 1
ATOM 6315 C C . THR B 1 358 ? 9.133 -22.312 -2.609 1 98.56 358 THR B C 1
ATOM 6317 O O . THR B 1 358 ? 8.188 -22.969 -2.135 1 98.56 358 THR B O 1
ATOM 6320 N N . PHE B 1 359 ? 9.281 -21 -2.424 1 98.69 359 PHE B N 1
ATOM 6321 C CA . PHE B 1 359 ? 8.312 -20.234 -1.632 1 98.69 359 PHE B CA 1
ATOM 6322 C C . PHE B 1 359 ? 7.633 -19.172 -2.48 1 98.69 359 PHE B C 1
ATOM 6324 O O . PHE B 1 359 ? 8.227 -18.641 -3.42 1 98.69 359 PHE B O 1
ATOM 6331 N N . GLY B 1 360 ? 6.379 -18.922 -2.281 1 98 360 GLY B N 1
ATOM 6332 C CA . GLY B 1 360 ? 5.648 -17.75 -2.721 1 98 360 GLY B CA 1
ATOM 6333 C C . GLY B 1 360 ? 5.227 -16.844 -1.577 1 98 360 GLY B C 1
ATOM 6334 O O . GLY B 1 360 ? 4.613 -17.312 -0.611 1 98 360 GLY B O 1
ATOM 6335 N N . MET B 1 361 ? 5.629 -15.664 -1.685 1 98.06 361 MET B N 1
ATOM 6336 C CA . MET B 1 361 ? 5.336 -14.711 -0.619 1 98.06 361 MET B CA 1
ATOM 6337 C C . MET B 1 361 ? 4.371 -13.633 -1.104 1 98.06 361 MET B C 1
ATOM 6339 O O . MET B 1 361 ? 4.602 -13.008 -2.143 1 98.06 361 MET B O 1
ATOM 6343 N N . GLY B 1 362 ? 3.285 -13.359 -0.396 1 96.06 362 GLY B N 1
ATOM 6344 C CA . GLY B 1 362 ? 2.25 -12.422 -0.804 1 96.06 362 GLY B CA 1
ATOM 6345 C C . GLY B 1 362 ? 2.291 -11.117 -0.037 1 96.06 362 GLY B C 1
ATOM 6346 O O . GLY B 1 362 ? 3.264 -10.367 -0.133 1 96.06 362 GLY B O 1
ATOM 6347 N N . GLY B 1 363 ? 1.27 -10.938 0.826 1 94.44 363 GLY B N 1
ATOM 6348 C CA . GLY B 1 363 ? 1.122 -9.703 1.575 1 94.44 363 GLY B CA 1
ATOM 6349 C C . GLY B 1 363 ? 2.326 -9.383 2.441 1 94.44 363 GLY B C 1
ATOM 6350 O O . GLY B 1 363 ? 2.678 -8.211 2.615 1 94.44 363 GLY B O 1
ATOM 6351 N N . ALA B 1 364 ? 2.979 -10.367 2.957 1 96.75 364 ALA B N 1
ATOM 6352 C CA . ALA B 1 364 ? 4.125 -10.148 3.836 1 96.75 364 ALA B CA 1
ATOM 6353 C C . ALA B 1 364 ? 5.277 -9.492 3.084 1 96.75 364 ALA B C 1
ATOM 6355 O O . ALA B 1 364 ? 6.129 -8.836 3.688 1 96.75 364 ALA B O 1
ATOM 6356 N N . LEU B 1 365 ? 5.258 -9.688 1.79 1 97.94 365 LEU B N 1
ATOM 6357 C CA . LEU B 1 365 ? 6.305 -9.094 0.963 1 97.94 365 LEU B CA 1
ATOM 6358 C C . LEU B 1 365 ? 5.945 -7.672 0.562 1 97.94 365 LEU B C 1
ATOM 6360 O O . LEU B 1 365 ? 6.777 -6.766 0.657 1 97.94 365 LEU B O 1
ATOM 6364 N N . MET B 1 366 ? 4.691 -7.461 0.206 1 96.94 366 MET B N 1
ATOM 6365 C CA . MET B 1 366 ? 4.375 -6.223 -0.498 1 96.94 366 MET B CA 1
ATOM 6366 C C . MET B 1 366 ? 3.592 -5.27 0.401 1 96.94 366 MET B C 1
ATOM 6368 O O . MET B 1 366 ? 3.707 -4.051 0.272 1 96.94 366 MET B O 1
ATOM 6372 N N . GLN B 1 367 ? 2.812 -5.816 1.302 1 97.44 367 GLN B N 1
ATOM 6373 C CA . GLN B 1 367 ? 1.823 -4.945 1.927 1 97.44 367 GLN B CA 1
ATOM 6374 C C . GLN B 1 367 ? 2.047 -4.852 3.434 1 97.44 367 GLN B C 1
ATOM 6376 O O . GLN B 1 367 ? 1.693 -3.848 4.055 1 97.44 367 GLN B O 1
ATOM 6381 N N . LYS B 1 368 ? 2.629 -5.863 4.062 1 97.12 368 LYS B N 1
ATOM 6382 C CA . LYS B 1 368 ? 2.787 -5.855 5.512 1 97.12 368 LYS B CA 1
ATOM 6383 C C . LYS B 1 368 ? 4.047 -5.102 5.926 1 97.12 368 LYS B C 1
ATOM 6385 O O . LYS B 1 368 ? 4.598 -5.34 7.004 1 97.12 368 LYS B O 1
ATOM 6390 N N . VAL B 1 369 ? 4.559 -4.223 5.047 1 97.5 369 VAL B N 1
ATOM 6391 C CA . VAL B 1 369 ? 5.598 -3.248 5.355 1 97.5 369 VAL B CA 1
ATOM 6392 C C . VAL B 1 369 ? 4.984 -1.853 5.457 1 97.5 369 VAL B C 1
ATOM 6394 O O . VAL B 1 369 ? 3.986 -1.557 4.793 1 97.5 369 VAL B O 1
ATOM 6397 N N . HIS B 1 370 ? 5.547 -1.053 6.293 1 97.12 370 HIS B N 1
ATOM 6398 C CA . HIS B 1 370 ? 5.168 0.351 6.418 1 97.12 370 HIS B CA 1
ATOM 6399 C C . HIS B 1 370 ? 6.383 1.224 6.711 1 97.12 370 HIS B C 1
ATOM 6401 O O . HIS B 1 370 ? 7.488 0.712 6.906 1 97.12 370 HIS B O 1
ATOM 6407 N N . ARG B 1 371 ? 6.25 2.471 6.715 1 95.56 371 ARG B N 1
ATOM 6408 C CA . ARG B 1 371 ? 7.359 3.412 6.812 1 95.56 371 ARG B CA 1
ATOM 6409 C C . ARG B 1 371 ? 8.18 3.168 8.078 1 95.56 371 ARG B C 1
ATOM 6411 O O . ARG B 1 371 ? 9.398 3.307 8.07 1 95.56 371 ARG B O 1
ATOM 6418 N N . ASP B 1 372 ? 7.531 2.711 9.148 1 95 372 ASP B N 1
ATOM 6419 C CA . ASP B 1 372 ? 8.188 2.498 10.438 1 95 372 ASP B CA 1
ATOM 6420 C C . ASP B 1 372 ? 8.891 1.144 10.477 1 95 372 ASP B C 1
ATOM 6422 O O . ASP B 1 372 ? 9.664 0.864 11.398 1 95 372 ASP B O 1
ATOM 6426 N N . THR B 1 373 ? 8.617 0.271 9.453 1 97.75 373 THR B N 1
ATOM 6427 C CA . THR B 1 373 ? 9.336 -0.996 9.367 1 97.75 373 THR B CA 1
ATOM 6428 C C . THR B 1 373 ? 10.844 -0.763 9.391 1 97.75 373 THR B C 1
ATOM 6430 O O . THR B 1 373 ? 11.586 -1.505 10.039 1 97.75 373 THR B O 1
ATOM 6433 N N . HIS B 1 374 ? 11.273 0.3 8.641 1 98.25 374 HIS B N 1
ATOM 6434 C CA . HIS B 1 374 ? 12.68 0.685 8.641 1 98.25 374 HIS B CA 1
ATOM 6435 C C . HIS B 1 374 ? 12.852 2.131 9.102 1 98.25 374 HIS B C 1
ATOM 6437 O O . HIS B 1 374 ? 13.836 2.781 8.742 1 98.25 374 HIS B O 1
ATOM 6443 N N . GLU B 1 375 ? 11.852 2.664 9.727 1 96.88 375 GLU B N 1
ATOM 6444 C CA . GLU B 1 375 ? 11.867 3.963 10.398 1 96.88 375 GLU B CA 1
ATOM 6445 C C . GLU B 1 375 ? 12.422 5.051 9.477 1 96.88 375 GLU B C 1
ATOM 6447 O O . GLU B 1 375 ? 13.328 5.789 9.852 1 96.88 375 GLU B O 1
ATOM 6452 N N . PHE B 1 376 ? 11.922 5.156 8.344 1 98 376 PHE B N 1
ATOM 6453 C CA . PHE B 1 376 ? 12.359 6.148 7.367 1 98 376 PHE B CA 1
ATOM 6454 C C . PHE B 1 376 ? 11.898 7.547 7.766 1 98 376 PHE B C 1
ATOM 6456 O O . PHE B 1 376 ? 10.789 7.715 8.281 1 98 376 PHE B O 1
ATOM 6463 N N . ALA B 1 377 ? 12.742 8.555 7.523 1 95.62 377 ALA B N 1
ATOM 6464 C CA . ALA B 1 377 ? 12.422 9.961 7.762 1 95.62 377 ALA B CA 1
ATOM 6465 C C . ALA B 1 377 ? 13.133 10.859 6.758 1 95.62 377 ALA B C 1
ATOM 6467 O O . ALA B 1 377 ? 14.195 10.516 6.246 1 95.62 377 ALA B O 1
ATOM 6468 N N . MET B 1 378 ? 12.523 11.883 6.441 1 97.06 378 MET B N 1
ATOM 6469 C CA . MET B 1 378 ? 13.141 12.992 5.715 1 97.06 378 MET B CA 1
ATOM 6470 C C . MET B 1 378 ? 13.195 14.242 6.578 1 97.06 378 MET B C 1
ATOM 6472 O O . MET B 1 378 ? 12.195 14.633 7.18 1 97.06 378 MET B O 1
ATOM 6476 N N . LYS B 1 379 ? 14.367 14.859 6.695 1 95.62 379 LYS B N 1
ATOM 6477 C CA . LYS B 1 379 ? 14.57 16.016 7.566 1 95.62 379 LYS B CA 1
ATOM 6478 C C . LYS B 1 379 ? 15.398 17.094 6.867 1 95.62 379 LYS B C 1
ATOM 6480 O O . LYS B 1 379 ? 16.312 16.781 6.102 1 95.62 379 LYS B O 1
ATOM 6485 N N . ALA B 1 380 ? 15.062 18.297 7.188 1 97.06 380 ALA B N 1
ATOM 6486 C CA . ALA B 1 380 ? 15.945 19.375 6.781 1 97.06 380 ALA B CA 1
ATOM 6487 C C . ALA B 1 380 ? 17.188 19.438 7.66 1 97.06 380 ALA B C 1
ATOM 6489 O O . ALA B 1 380 ? 17.109 19.266 8.883 1 97.06 380 ALA B O 1
ATOM 6490 N N . SER B 1 381 ? 18.359 19.594 7.02 1 97.25 381 SER B N 1
ATOM 6491 C CA . SER B 1 381 ? 19.594 19.562 7.801 1 97.25 381 SER B CA 1
ATOM 6492 C C . SER B 1 381 ? 20.359 20.875 7.668 1 97.25 381 SER B C 1
ATOM 6494 O O . SER B 1 381 ? 21.266 21.156 8.461 1 97.25 381 SER B O 1
ATOM 6496 N N . ALA B 1 382 ? 20.062 21.609 6.676 1 97.75 382 ALA B N 1
ATOM 6497 C CA . ALA B 1 382 ? 20.766 22.875 6.461 1 97.75 382 ALA B CA 1
ATOM 6498 C C . ALA B 1 382 ? 19.875 23.875 5.711 1 97.75 382 ALA B C 1
ATOM 6500 O O . ALA B 1 382 ? 19.047 23.484 4.902 1 97.75 382 ALA B O 1
ATOM 6501 N N . ILE B 1 383 ? 20.078 25.141 5.996 1 98 383 ILE B N 1
ATOM 6502 C CA . ILE B 1 383 ? 19.359 26.219 5.316 1 98 383 ILE B CA 1
ATOM 6503 C C . ILE B 1 383 ? 20.328 27.375 5.035 1 98 383 ILE B C 1
ATOM 6505 O O . ILE B 1 383 ? 21.234 27.625 5.82 1 98 383 ILE B O 1
ATOM 6509 N N . CYS B 1 384 ? 20.219 27.906 3.889 1 98.19 384 CYS B N 1
ATOM 6510 C CA . CYS B 1 384 ? 20.969 29.109 3.531 1 98.19 384 CYS B CA 1
ATOM 6511 C C . CYS B 1 384 ? 20.094 30.344 3.568 1 98.19 384 CYS B C 1
ATOM 6513 O O . CYS B 1 384 ? 19.156 30.484 2.771 1 98.19 384 CYS B O 1
ATOM 6515 N N . VAL B 1 385 ? 20.312 31.266 4.523 1 97.38 385 VAL B N 1
ATOM 6516 C CA . VAL B 1 385 ? 19.578 32.5 4.672 1 97.38 385 VAL B CA 1
ATOM 6517 C C . VAL B 1 385 ? 20.516 33.688 4.473 1 97.38 385 VAL B C 1
ATOM 6519 O O . VAL B 1 385 ? 21.547 33.812 5.16 1 97.38 385 VAL B O 1
ATOM 6522 N N . ASP B 1 386 ? 20.219 34.594 3.525 1 97 386 ASP B N 1
ATOM 6523 C CA . ASP B 1 386 ? 21.062 35.75 3.229 1 97 386 ASP B CA 1
ATOM 6524 C C . ASP B 1 386 ? 22.5 35.312 2.988 1 97 386 ASP B C 1
ATOM 6526 O O . ASP B 1 386 ? 23.422 35.875 3.596 1 97 386 ASP B O 1
ATOM 6530 N N . GLU B 1 387 ? 22.656 34.25 2.283 1 96.5 387 GLU B N 1
ATOM 6531 C CA . GLU B 1 387 ? 23.938 33.75 1.787 1 96.5 387 GLU B CA 1
ATOM 6532 C C . GLU B 1 387 ? 24.75 33.125 2.906 1 96.5 387 GLU B C 1
ATOM 6534 O O . GLU B 1 387 ? 25.953 32.875 2.75 1 96.5 387 GLU B O 1
ATOM 6539 N N . GLN B 1 388 ? 24.125 32.844 3.926 1 96.19 388 GLN B N 1
ATOM 6540 C CA . GLN B 1 388 ? 24.797 32.188 5.035 1 96.19 388 GLN B CA 1
ATOM 6541 C C . GLN B 1 388 ? 24.141 30.859 5.371 1 96.19 388 GLN B C 1
ATOM 6543 O O . GLN B 1 388 ? 22.953 30.812 5.676 1 96.19 388 GLN B O 1
ATOM 6548 N N . TRP B 1 389 ? 24.953 29.828 5.367 1 95.38 389 TRP B N 1
ATOM 6549 C CA . TRP B 1 389 ? 24.469 28.5 5.715 1 95.38 389 TRP B CA 1
ATOM 6550 C C . TRP B 1 389 ? 24.406 28.328 7.227 1 95.38 389 TRP B C 1
ATOM 6552 O O . TRP B 1 389 ? 25.281 28.797 7.957 1 95.38 389 TRP B O 1
ATOM 6562 N N . ARG B 1 390 ? 23.359 27.766 7.625 1 94.06 390 ARG B N 1
ATOM 6563 C CA . ARG B 1 390 ? 23.172 27.406 9.031 1 94.06 390 ARG B CA 1
ATOM 6564 C C . ARG B 1 390 ? 22.656 25.969 9.164 1 94.06 390 ARG B C 1
ATOM 6566 O O . ARG B 1 390 ? 21.984 25.453 8.266 1 94.06 390 ARG B O 1
ATOM 6573 N N . ASP B 1 391 ? 23.031 25.391 10.305 1 92.75 391 ASP B N 1
ATOM 6574 C CA . ASP B 1 391 ? 22.547 24.047 10.609 1 92.75 391 ASP B CA 1
ATOM 6575 C C . ASP B 1 391 ? 21.078 24.062 11.039 1 92.75 391 ASP B C 1
ATOM 6577 O O . ASP B 1 391 ? 20.641 25 11.719 1 92.75 391 ASP B O 1
ATOM 6581 N N . VAL B 1 392 ? 20.391 23.172 10.516 1 92.12 392 VAL B N 1
ATOM 6582 C CA . VAL B 1 392 ? 19.016 22.922 10.938 1 92.12 392 VAL B CA 1
ATOM 6583 C C . VAL B 1 392 ? 18.938 21.562 11.648 1 92.12 392 VAL B C 1
ATOM 6585 O O . VAL B 1 392 ? 19.406 20.547 11.117 1 92.12 392 VAL B O 1
ATOM 6588 N N . TYR B 1 393 ? 18.438 21.531 12.828 1 87.56 393 TYR B N 1
ATOM 6589 C CA . TYR B 1 393 ? 18.359 20.281 13.578 1 87.56 393 TYR B CA 1
ATOM 6590 C C . TYR B 1 393 ? 17.281 20.328 14.641 1 87.56 393 TYR B C 1
ATOM 6592 O O . TYR B 1 393 ? 16.844 21.406 15.031 1 87.56 393 TYR B O 1
ATOM 6600 N N . LYS B 1 394 ? 16.766 19.172 14.906 1 82.88 394 LYS B N 1
ATOM 6601 C CA . LYS B 1 394 ? 15.844 18.984 16.016 1 82.88 394 LYS B CA 1
ATOM 6602 C C . LYS B 1 394 ? 16.562 18.406 17.234 1 82.88 394 LYS B C 1
ATOM 6604 O O . LYS B 1 394 ? 17.438 17.547 17.094 1 82.88 394 LYS B O 1
ATOM 6609 N N . ASP B 1 395 ? 16.266 18.938 18.406 1 79.5 395 ASP B N 1
ATOM 6610 C CA . ASP B 1 395 ? 16.828 18.438 19.672 1 79.5 395 ASP B CA 1
ATOM 6611 C C . ASP B 1 395 ? 15.797 18.5 20.781 1 79.5 395 ASP B C 1
ATOM 6613 O O . ASP B 1 395 ? 15.93 19.281 21.734 1 79.5 395 ASP B O 1
ATOM 6617 N N . PRO B 1 396 ? 14.82 17.562 20.641 1 75.88 396 PRO B N 1
ATOM 6618 C CA . PRO B 1 396 ? 13.742 17.609 21.625 1 75.88 396 PRO B CA 1
ATOM 6619 C C . PRO B 1 396 ? 14.188 17.156 23.016 1 75.88 396 PRO B C 1
ATOM 6621 O O . PRO B 1 396 ? 14.906 16.156 23.141 1 75.88 396 PRO B O 1
ATOM 6624 N N . VAL B 1 397 ? 13.797 17.844 24 1 73.94 397 VAL B N 1
ATOM 6625 C CA . VAL B 1 397 ? 14.148 17.484 25.375 1 73.94 397 VAL B CA 1
ATOM 6626 C C . VAL B 1 397 ? 13.422 16.203 25.781 1 73.94 397 VAL B C 1
ATOM 6628 O O . VAL B 1 397 ? 13.961 15.398 26.531 1 73.94 397 VAL B O 1
ATOM 6631 N N . THR B 1 398 ? 12.328 15.922 25.141 1 65.69 398 THR B N 1
ATOM 6632 C CA . THR B 1 398 ? 11.461 14.812 25.516 1 65.69 398 THR B CA 1
ATOM 6633 C C . THR B 1 398 ? 11.844 13.547 24.75 1 65.69 398 THR B C 1
ATOM 6635 O O . THR B 1 398 ? 11.383 12.453 25.094 1 65.69 398 THR B O 1
ATOM 6638 N N . ALA B 1 399 ? 12.633 13.617 23.688 1 65.5 399 ALA B N 1
ATOM 6639 C CA . ALA B 1 399 ? 12.977 12.438 22.906 1 65.5 399 ALA B CA 1
ATOM 6640 C C . ALA B 1 399 ? 14.383 12.562 22.312 1 65.5 399 ALA B C 1
ATOM 6642 O O . ALA B 1 399 ? 14.539 12.773 21.109 1 65.5 399 ALA B O 1
ATOM 6643 N N . PRO B 1 400 ? 15.453 12.32 23.078 1 62.84 400 PRO B N 1
ATOM 6644 C CA . PRO B 1 400 ? 16.828 12.539 22.641 1 62.84 400 PRO B CA 1
ATOM 6645 C C . PRO B 1 400 ? 17.234 11.641 21.469 1 62.84 400 PRO B C 1
ATOM 6647 O O . PRO B 1 400 ? 18.125 11.977 20.688 1 62.84 400 PRO B O 1
ATOM 6650 N N . GLY B 1 401 ? 16.547 10.602 21.375 1 61.66 401 GLY B N 1
ATOM 6651 C CA . GLY B 1 401 ? 16.844 9.664 20.312 1 61.66 401 GLY B CA 1
ATOM 6652 C C . GLY B 1 401 ? 16.422 10.156 18.938 1 61.66 401 GLY B C 1
ATOM 6653 O O . GLY B 1 401 ? 16.797 9.594 17.922 1 61.66 401 GLY B O 1
ATOM 6654 N N . LYS B 1 402 ? 15.805 11.312 18.891 1 65.19 402 LYS B N 1
ATOM 6655 C CA . LYS B 1 402 ? 15.273 11.805 17.625 1 65.19 402 LYS B CA 1
ATOM 6656 C C . LYS B 1 402 ? 16.094 12.984 17.109 1 65.19 402 LYS B C 1
ATOM 6658 O O . LYS B 1 402 ? 15.602 13.789 16.312 1 65.19 402 LYS B O 1
ATOM 6663 N N . ARG B 1 403 ? 17.359 13.016 17.531 1 77.81 403 ARG B N 1
ATOM 6664 C CA . ARG B 1 403 ? 18.234 14.07 17.031 1 77.81 403 ARG B CA 1
ATOM 6665 C C . ARG B 1 403 ? 18.516 13.875 15.539 1 77.81 403 ARG B C 1
ATOM 6667 O O . ARG B 1 403 ? 18.656 12.75 15.07 1 77.81 403 ARG B O 1
ATOM 6674 N N . SER B 1 404 ? 18.562 14.992 14.805 1 85.25 404 SER B N 1
ATOM 6675 C CA . SER B 1 404 ? 18.766 14.93 13.359 1 85.25 404 SER B CA 1
ATOM 6676 C C . SER B 1 404 ? 20.172 15.367 12.977 1 85.25 404 SER B C 1
ATOM 6678 O O . SER B 1 404 ? 20.859 16 13.766 1 85.25 404 SER B O 1
ATOM 6680 N N . LYS B 1 405 ? 20.625 14.93 11.867 1 90 405 LYS B N 1
ATOM 6681 C CA . LYS B 1 405 ? 21.922 15.289 11.312 1 90 405 LYS B CA 1
ATOM 6682 C C . LYS B 1 405 ? 21.938 16.75 10.883 1 90 405 LYS B C 1
ATOM 6684 O O . LYS B 1 405 ? 20.906 17.328 10.539 1 90 405 LYS B O 1
ATOM 6689 N N . ARG B 1 406 ? 23.203 17.266 10.875 1 92.38 406 ARG B N 1
ATOM 6690 C CA . ARG B 1 406 ? 23.328 18.688 10.633 1 92.38 406 ARG B CA 1
ATOM 6691 C C . ARG B 1 406 ? 24.234 18.969 9.43 1 92.38 406 ARG B C 1
ATOM 6693 O O . ARG B 1 406 ? 25.203 18.234 9.195 1 92.38 406 ARG B O 1
ATOM 6700 N N . GLY B 1 407 ? 23.828 20.078 8.703 1 94.25 407 GLY B N 1
ATOM 6701 C CA . GLY B 1 407 ? 24.641 20.516 7.578 1 94.25 407 GLY B CA 1
ATOM 6702 C C . GLY B 1 407 ? 24.312 19.781 6.289 1 94.25 407 GLY B C 1
ATOM 6703 O O . GLY B 1 407 ? 23.406 18.953 6.262 1 94.25 407 GLY B O 1
ATOM 6704 N N . ARG B 1 408 ? 24.938 20.219 5.25 1 96.62 408 ARG B N 1
ATOM 6705 C CA . ARG B 1 408 ? 24.906 19.422 4.031 1 96.62 408 ARG B CA 1
ATOM 6706 C C . ARG B 1 408 ? 25.719 18.125 4.203 1 96.62 408 ARG B C 1
ATOM 6708 O O . ARG B 1 408 ? 26.812 18.141 4.773 1 96.62 408 ARG B O 1
ATOM 6715 N N . LEU B 1 409 ? 25.078 17.062 3.707 1 97.62 409 LEU B N 1
ATOM 6716 C CA . LEU B 1 409 ? 25.625 15.758 4.105 1 97.62 409 LEU B CA 1
ATOM 6717 C C . LEU B 1 409 ? 26.359 15.102 2.945 1 97.62 409 LEU B C 1
ATOM 6719 O O . LEU B 1 409 ? 26.172 15.477 1.787 1 97.62 409 LEU B O 1
ATOM 6723 N N . ALA B 1 410 ? 27.25 14.242 3.295 1 97.75 410 ALA B N 1
ATOM 6724 C CA . ALA B 1 410 ? 27.953 13.32 2.41 1 97.75 410 ALA B CA 1
ATOM 6725 C C . ALA B 1 410 ? 28.047 11.93 3.031 1 97.75 410 ALA B C 1
ATOM 6727 O O . ALA B 1 410 ? 27.719 11.742 4.207 1 97.75 410 ALA B O 1
ATOM 6728 N N . LEU B 1 411 ? 28.25 10.992 2.199 1 97.94 411 LEU B N 1
ATOM 6729 C CA . LEU B 1 411 ? 28.406 9.609 2.641 1 97.94 411 LEU B CA 1
ATOM 6730 C C . LEU B 1 411 ? 29.766 9.055 2.201 1 97.94 411 LEU B C 1
ATOM 6732 O O . LEU B 1 411 ? 30.094 9.07 1.012 1 97.94 411 LEU B O 1
ATOM 6736 N N . VAL B 1 412 ? 30.562 8.617 3.189 1 96.75 412 VAL B N 1
ATOM 6737 C CA . VAL B 1 412 ? 31.859 8.055 2.877 1 96.75 412 VAL B CA 1
ATOM 6738 C C . VAL B 1 412 ? 31.875 6.555 3.182 1 96.75 412 VAL B C 1
ATOM 6740 O O . VAL B 1 412 ? 31.109 6.086 4.027 1 96.75 412 VAL B O 1
ATOM 6743 N N . ASP B 1 413 ? 32.562 5.824 2.412 1 92.81 413 ASP B N 1
ATOM 6744 C CA . ASP B 1 413 ? 32.812 4.402 2.648 1 92.81 413 ASP B CA 1
ATOM 6745 C C . ASP B 1 413 ? 34.219 4.16 3.205 1 92.81 413 ASP B C 1
ATOM 6747 O O . ASP B 1 413 ? 35.188 4.285 2.48 1 92.81 413 ASP B O 1
ATOM 6751 N N . ASP B 1 414 ? 34.281 3.877 4.465 1 85.31 414 ASP B N 1
ATOM 6752 C CA . ASP B 1 414 ? 35.562 3.619 5.062 1 85.31 414 ASP B CA 1
ATOM 6753 C C . ASP B 1 414 ? 35.688 2.164 5.512 1 85.31 414 ASP B C 1
ATOM 6755 O O . ASP B 1 414 ? 34.906 1.313 5.098 1 85.31 414 ASP B O 1
ATOM 6759 N N . ASP B 1 415 ? 36.781 1.822 6.176 1 84.31 415 ASP B N 1
ATOM 6760 C CA . ASP B 1 415 ? 37.094 0.447 6.562 1 84.31 415 ASP B CA 1
ATOM 6761 C C . ASP B 1 415 ? 35.969 -0.134 7.438 1 84.31 415 ASP B C 1
ATOM 6763 O O . ASP B 1 415 ? 35.812 -1.354 7.508 1 84.31 415 ASP B O 1
ATOM 6767 N N . GLN B 1 416 ? 35.25 0.763 8.016 1 85.75 416 GLN B N 1
ATOM 6768 C CA . GLN B 1 416 ? 34.188 0.313 8.922 1 85.75 416 GLN B CA 1
ATOM 6769 C C . GLN B 1 416 ? 32.844 0.325 8.234 1 85.75 416 GLN B C 1
ATOM 6771 O O . GLN B 1 416 ? 31.828 -0.067 8.836 1 85.75 416 GLN B O 1
ATOM 6776 N N . GLY B 1 417 ? 32.812 0.731 7.059 1 90.38 417 GLY B N 1
ATOM 6777 C CA . GLY B 1 417 ? 31.562 0.804 6.32 1 90.38 417 GLY B CA 1
ATOM 6778 C C . GLY B 1 417 ? 31.125 2.227 6.027 1 90.38 417 GLY B C 1
ATOM 6779 O O . GLY B 1 417 ? 31.891 3.17 6.211 1 90.38 417 GLY B O 1
ATOM 6780 N N . TYR B 1 418 ? 29.953 2.346 5.578 1 95 418 TYR B N 1
ATOM 6781 C CA . TYR B 1 418 ? 29.422 3.654 5.211 1 95 418 TYR B CA 1
ATOM 6782 C C . TYR B 1 418 ? 29.188 4.516 6.445 1 95 418 TYR B C 1
ATOM 6784 O O . TYR B 1 418 ? 28.703 4.027 7.469 1 95 418 TYR B O 1
ATOM 6792 N N . ARG B 1 419 ? 29.562 5.754 6.309 1 95.75 419 ARG B N 1
ATOM 6793 C CA . ARG B 1 419 ? 29.359 6.719 7.383 1 95.75 419 ARG B CA 1
ATOM 6794 C C . ARG B 1 419 ? 28.969 8.086 6.828 1 95.75 419 ARG B C 1
ATOM 6796 O O . ARG B 1 419 ? 29.625 8.609 5.926 1 95.75 419 ARG B O 1
ATOM 6803 N N . THR B 1 420 ? 27.938 8.609 7.402 1 96.88 420 THR B N 1
ATOM 6804 C CA . THR B 1 420 ? 27.516 9.953 7.012 1 96.88 420 THR B CA 1
ATOM 6805 C C . THR B 1 420 ? 28.422 11.008 7.652 1 96.88 420 THR B C 1
ATOM 6807 O O . THR B 1 420 ? 28.688 10.953 8.852 1 96.88 420 THR B O 1
ATOM 6810 N N . VAL B 1 421 ? 28.891 11.93 6.891 1 96.12 421 VAL B N 1
ATOM 6811 C CA . VAL B 1 421 ? 29.688 13.062 7.355 1 96.12 421 VAL B CA 1
ATOM 6812 C C . VAL B 1 421 ? 29.141 14.359 6.758 1 96.12 421 VAL B C 1
ATOM 6814 O O . VAL B 1 421 ? 28.25 14.328 5.902 1 96.12 421 VAL B O 1
ATOM 6817 N N . ARG B 1 422 ? 29.609 15.422 7.316 1 96.25 422 ARG B N 1
ATOM 6818 C CA . ARG B 1 422 ? 29.281 16.703 6.676 1 96.25 422 ARG B CA 1
ATOM 6819 C C . ARG B 1 422 ? 30.016 16.844 5.352 1 96.25 422 ARG B C 1
ATOM 6821 O O . ARG B 1 422 ? 31.172 16.422 5.219 1 96.25 422 ARG B O 1
ATOM 6828 N N . GLU B 1 423 ? 29.297 17.469 4.441 1 95.31 423 GLU B N 1
ATOM 6829 C CA . GLU B 1 423 ? 29.906 17.688 3.135 1 95.31 423 GLU B CA 1
ATOM 6830 C C . GLU B 1 423 ? 31.219 18.453 3.266 1 95.31 423 GLU B C 1
ATOM 6832 O O . GLU B 1 423 ? 32.188 18.172 2.549 1 95.31 423 GLU B O 1
ATOM 6837 N N . ASP B 1 424 ? 31.297 19.391 4.176 1 93 424 ASP B N 1
ATOM 6838 C CA . ASP B 1 424 ? 32.469 20.219 4.344 1 93 424 ASP B CA 1
ATOM 6839 C C . ASP B 1 424 ? 33.594 19.469 5.059 1 93 424 ASP B C 1
ATOM 6841 O O . ASP B 1 424 ? 34.719 19.953 5.176 1 93 424 ASP B O 1
ATOM 6845 N N . GLU B 1 425 ? 33.312 18.188 5.43 1 92.69 425 GLU B N 1
ATOM 6846 C CA . GLU B 1 425 ? 34.281 17.344 6.113 1 92.69 425 GLU B CA 1
ATOM 6847 C C . GLU B 1 425 ? 34.781 16.234 5.203 1 92.69 425 GLU B C 1
ATOM 6849 O O . GLU B 1 425 ? 35.5 15.328 5.656 1 92.69 425 GLU B O 1
ATOM 6854 N N . LEU B 1 426 ? 34.469 16.156 4.059 1 93.06 426 LEU B N 1
ATOM 6855 C CA . LEU B 1 426 ? 34.844 15.094 3.143 1 93.06 426 LEU B CA 1
ATOM 6856 C C . LEU B 1 426 ? 36.375 15.023 3.023 1 93.06 426 LEU B C 1
ATOM 6858 O O . LEU B 1 426 ? 36.938 13.938 2.922 1 93.06 426 LEU B O 1
ATOM 6862 N N . ASP B 1 427 ? 37.094 16.109 3.105 1 90.38 427 ASP B N 1
ATOM 6863 C CA . ASP B 1 427 ? 38.562 16.203 3.117 1 90.38 427 ASP B CA 1
ATOM 6864 C C . ASP B 1 427 ? 39.188 15.312 2.039 1 90.38 427 ASP B C 1
ATOM 6866 O O . ASP B 1 427 ? 40 14.461 2.338 1 90.38 427 ASP B O 1
ATOM 6870 N N . GLY B 1 428 ? 38.781 15.406 0.797 1 89.88 428 GLY B N 1
ATOM 6871 C CA . GLY B 1 428 ? 39.375 14.703 -0.338 1 89.88 428 GLY B CA 1
ATOM 6872 C C . GLY B 1 428 ? 38.812 13.305 -0.521 1 89.88 428 GLY B C 1
ATOM 6873 O O . GLY B 1 428 ? 39.094 12.641 -1.519 1 89.88 428 GLY B O 1
ATOM 6874 N N . ARG B 1 429 ? 37.969 12.883 0.406 1 92.5 429 ARG B N 1
ATOM 6875 C CA . ARG B 1 429 ? 37.344 11.57 0.273 1 92.5 429 ARG B CA 1
ATOM 6876 C C . ARG B 1 429 ? 36.219 11.594 -0.768 1 92.5 429 ARG B C 1
ATOM 6878 O O . ARG B 1 429 ? 35.688 12.648 -1.073 1 92.5 429 ARG B O 1
ATOM 6885 N N . SER B 1 430 ? 36 10.383 -1.303 1 94.5 430 SER B N 1
ATOM 6886 C CA . SER B 1 430 ? 34.938 10.266 -2.291 1 94.5 430 SER B CA 1
ATOM 6887 C C . SER B 1 430 ? 33.562 10.227 -1.624 1 94.5 430 SER B C 1
ATOM 6889 O O . SER B 1 430 ? 33.406 9.594 -0.581 1 94.5 430 SER B O 1
ATOM 6891 N N . ASN B 1 431 ? 32.656 10.945 -2.232 1 97 431 ASN B N 1
ATOM 6892 C CA . ASN B 1 431 ? 31.266 10.93 -1.786 1 97 431 ASN B CA 1
ATOM 6893 C C . ASN B 1 431 ? 30.469 9.82 -2.459 1 97 431 ASN B C 1
ATOM 6895 O O . ASN B 1 431 ? 30.406 9.75 -3.688 1 97 431 ASN B O 1
ATOM 6899 N N . ALA B 1 432 ? 29.828 9.016 -1.635 1 97 432 ALA B N 1
ATOM 6900 C CA . ALA B 1 432 ? 29.031 7.906 -2.168 1 97 432 ALA B CA 1
ATOM 6901 C C . ALA B 1 432 ? 27.688 8.398 -2.699 1 97 432 ALA B C 1
ATOM 6903 O O . ALA B 1 432 ? 27.016 7.68 -3.438 1 97 432 ALA B O 1
ATOM 6904 N N . LEU B 1 433 ? 27.297 9.594 -2.281 1 98.19 433 LEU B N 1
ATOM 6905 C CA . LEU B 1 433 ? 26.109 10.203 -2.891 1 98.19 433 LEU B CA 1
ATOM 6906 C C . LEU B 1 433 ? 26.438 10.719 -4.289 1 98.19 433 LEU B C 1
ATOM 6908 O O . LEU B 1 433 ? 27.391 11.469 -4.477 1 98.19 433 LEU B O 1
ATOM 6912 N N . VAL B 1 434 ? 25.656 10.281 -5.211 1 98 434 VAL B N 1
ATOM 6913 C CA . VAL B 1 434 ? 25.812 10.703 -6.598 1 98 434 VAL B CA 1
ATOM 6914 C C . VAL B 1 434 ? 24.609 11.523 -7.039 1 98 434 VAL B C 1
ATOM 6916 O O . VAL B 1 434 ? 23.469 11.195 -6.688 1 98 434 VAL B O 1
ATOM 6919 N N . THR B 1 435 ? 24.875 12.656 -7.77 1 98.69 435 THR B N 1
ATOM 6920 C CA . THR B 1 435 ? 23.75 13.406 -8.32 1 98.69 435 THR B CA 1
ATOM 6921 C C . THR B 1 435 ? 22.969 12.562 -9.32 1 98.69 435 THR B C 1
ATOM 6923 O O . THR B 1 435 ? 23.5 12.172 -10.359 1 98.69 435 THR B O 1
ATOM 6926 N N . VAL B 1 436 ? 21.734 12.297 -9 1 98.88 436 VAL B N 1
ATOM 6927 C CA . VAL B 1 436 ? 20.953 11.414 -9.859 1 98.88 436 VAL B CA 1
ATOM 6928 C C . VAL B 1 436 ? 19.875 12.227 -10.586 1 98.88 436 VAL B C 1
ATOM 6930 O O . VAL B 1 436 ? 19.297 11.75 -11.562 1 98.88 436 VAL B O 1
ATOM 6933 N N . PHE B 1 437 ? 19.578 13.414 -10.18 1 98.88 437 PHE B N 1
ATOM 6934 C CA . PHE B 1 437 ? 18.578 14.289 -10.781 1 98.88 437 PHE B CA 1
ATOM 6935 C C . PHE B 1 437 ? 18.969 15.75 -10.617 1 98.88 437 PHE B C 1
ATOM 6937 O O . PHE B 1 437 ? 19.453 16.156 -9.555 1 98.88 437 PHE B O 1
ATOM 6944 N N . ARG B 1 438 ? 18.844 16.516 -11.633 1 98.81 438 ARG B N 1
ATOM 6945 C CA . ARG B 1 438 ? 19.078 17.969 -11.578 1 98.81 438 ARG B CA 1
ATOM 6946 C C . ARG B 1 438 ? 18.172 18.703 -12.562 1 98.81 438 ARG B C 1
ATOM 6948 O O . ARG B 1 438 ? 18.25 18.469 -13.773 1 98.81 438 ARG B O 1
ATOM 6955 N N . ASN B 1 439 ? 17.281 19.516 -12.062 1 98.56 439 ASN B N 1
ATOM 6956 C CA . ASN B 1 439 ? 16.469 20.438 -12.852 1 98.56 439 ASN B CA 1
ATOM 6957 C C . ASN B 1 439 ? 15.711 19.703 -13.953 1 98.56 439 ASN B C 1
ATOM 6959 O O . ASN B 1 439 ? 15.758 20.094 -15.117 1 98.56 439 ASN B O 1
ATOM 6963 N N . GLY B 1 440 ? 15.148 18.625 -13.617 1 98.25 440 GLY B N 1
ATOM 6964 C CA . GLY B 1 440 ? 14.234 17.969 -14.531 1 98.25 440 GLY B CA 1
ATOM 6965 C C . GLY B 1 440 ? 14.891 16.844 -15.305 1 98.25 440 GLY B C 1
ATOM 6966 O O . GLY B 1 440 ? 14.234 16.172 -16.109 1 98.25 440 GLY B O 1
ATOM 6967 N N . ARG B 1 441 ? 16.141 16.562 -15.016 1 97.94 441 ARG B N 1
ATOM 6968 C CA . ARG B 1 441 ? 16.859 15.547 -15.789 1 97.94 441 ARG B CA 1
ATOM 6969 C C . ARG B 1 441 ? 17.516 14.523 -14.875 1 97.94 441 ARG B C 1
ATOM 6971 O O . ARG B 1 441 ? 18.141 14.883 -13.883 1 97.94 441 ARG B O 1
ATOM 6978 N N . VAL B 1 442 ? 17.297 13.273 -15.242 1 98.5 442 VAL B N 1
ATOM 6979 C CA . VAL B 1 442 ? 18.047 12.203 -14.586 1 98.5 442 VAL B CA 1
ATOM 6980 C C . VAL B 1 442 ? 19.484 12.219 -15.062 1 98.5 442 VAL B C 1
ATOM 6982 O O . VAL B 1 442 ? 19.75 12.125 -16.266 1 98.5 442 VAL B O 1
ATOM 6985 N N . THR B 1 443 ? 20.422 12.336 -14.133 1 98.5 443 THR B N 1
ATOM 6986 C CA . THR B 1 443 ? 21.828 12.508 -14.508 1 98.5 443 THR B CA 1
ATOM 6987 C C . THR B 1 443 ? 22.562 11.172 -14.422 1 98.5 443 THR B C 1
ATOM 6989 O O . THR B 1 443 ? 23.656 11.031 -14.977 1 98.5 443 THR B O 1
ATOM 6992 N N . ARG B 1 444 ? 22.062 10.273 -13.695 1 97.94 444 ARG B N 1
ATOM 6993 C CA . ARG B 1 444 ? 22.609 8.922 -13.578 1 97.94 444 ARG B CA 1
ATOM 6994 C C . ARG B 1 444 ? 21.484 7.883 -13.531 1 97.94 444 ARG B C 1
ATOM 6996 O O . ARG B 1 444 ? 20.562 7.992 -12.727 1 97.94 444 ARG B O 1
ATOM 7003 N N . GLU B 1 445 ? 21.594 6.926 -14.43 1 97.44 445 GLU B N 1
ATOM 7004 C CA . GLU B 1 445 ? 20.625 5.836 -14.508 1 97.44 445 GLU B CA 1
ATOM 7005 C C . GLU B 1 445 ? 21.312 4.48 -14.336 1 97.44 445 GLU B C 1
ATOM 7007 O O . GLU B 1 445 ? 22.438 4.293 -14.781 1 97.44 445 GLU B O 1
ATOM 7012 N N . TRP B 1 446 ? 20.641 3.623 -13.688 1 98.5 446 TRP B N 1
ATOM 7013 C CA . TRP B 1 446 ? 21.125 2.252 -13.562 1 98.5 446 TRP B CA 1
ATOM 7014 C C . TRP B 1 446 ? 20.109 1.264 -14.125 1 98.5 446 TRP B C 1
ATOM 7016 O O . TRP B 1 446 ? 18.891 1.44 -13.945 1 98.5 446 TRP B O 1
ATOM 7026 N N . SER B 1 447 ? 20.594 0.255 -14.844 1 98.75 447 SER B N 1
ATOM 7027 C CA . SER B 1 447 ? 19.75 -0.866 -15.25 1 98.75 447 SER B CA 1
ATOM 7028 C C . SER B 1 447 ? 19.5 -1.817 -14.094 1 98.75 447 SER B C 1
ATOM 7030 O O . SER B 1 447 ? 20.203 -1.785 -13.086 1 98.75 447 SER B O 1
ATOM 7032 N N . LEU B 1 448 ? 18.484 -2.584 -14.258 1 98.81 448 LEU B N 1
ATOM 7033 C CA . LEU B 1 448 ? 18.203 -3.572 -13.219 1 98.81 448 LEU B CA 1
ATOM 7034 C C . LEU B 1 448 ? 19.391 -4.512 -13.031 1 98.81 448 LEU B C 1
ATOM 7036 O O . LEU B 1 448 ? 19.703 -4.926 -11.914 1 98.81 448 LEU B O 1
ATOM 7040 N N . GLU B 1 449 ? 20.062 -4.891 -14.133 1 98.31 449 GLU B N 1
ATOM 7041 C CA . GLU B 1 449 ? 21.203 -5.793 -14.07 1 98.31 449 GLU B CA 1
ATOM 7042 C C . GLU B 1 449 ? 22.328 -5.191 -13.234 1 98.31 449 GLU B C 1
ATOM 7044 O O . GLU B 1 449 ? 22.953 -5.887 -12.422 1 98.31 449 GLU B O 1
ATOM 7049 N N . GLU B 1 450 ? 22.609 -3.9 -13.422 1 98.44 450 GLU B N 1
ATOM 7050 C CA . GLU B 1 450 ? 23.609 -3.213 -12.617 1 98.44 450 GLU B CA 1
ATOM 7051 C C . GLU B 1 450 ? 23.234 -3.221 -11.133 1 98.44 450 GLU B C 1
ATOM 7053 O O . GLU B 1 450 ? 24.094 -3.404 -10.273 1 98.44 450 GLU B O 1
ATOM 7058 N N . ILE B 1 451 ? 22 -3.01 -10.891 1 98.81 451 ILE B N 1
ATOM 7059 C CA . ILE B 1 451 ? 21.484 -2.961 -9.523 1 98.81 451 ILE B CA 1
ATOM 7060 C C . ILE B 1 451 ? 21.594 -4.34 -8.883 1 98.81 451 ILE B C 1
ATOM 7062 O O . ILE B 1 451 ? 22.016 -4.461 -7.73 1 98.81 451 ILE B O 1
ATOM 7066 N N . ARG B 1 452 ? 21.25 -5.391 -9.633 1 98.62 452 ARG B N 1
ATOM 7067 C CA . ARG B 1 452 ? 21.375 -6.77 -9.156 1 98.62 452 ARG B CA 1
ATOM 7068 C C . ARG B 1 452 ? 22.812 -7.094 -8.797 1 98.62 452 ARG B C 1
ATOM 7070 O O . ARG B 1 452 ? 23.078 -7.703 -7.758 1 98.62 452 ARG B O 1
ATOM 7077 N N . GLN B 1 453 ? 23.719 -6.711 -9.648 1 98.06 453 GLN B N 1
ATOM 7078 C CA . GLN B 1 453 ? 25.125 -6.973 -9.422 1 98.06 453 GLN B CA 1
ATOM 7079 C C . GLN B 1 453 ? 25.625 -6.281 -8.156 1 98.06 453 GLN B C 1
ATOM 7081 O O . GLN B 1 453 ? 26.359 -6.871 -7.367 1 98.06 453 GLN B O 1
ATOM 7086 N N . ARG B 1 454 ? 25.219 -5.051 -7.957 1 97.5 454 ARG B N 1
ATOM 7087 C CA . ARG B 1 454 ? 25.594 -4.305 -6.762 1 97.5 454 ARG B CA 1
ATOM 7088 C C . ARG B 1 454 ? 25.031 -4.949 -5.504 1 97.5 454 ARG B C 1
ATOM 7090 O O . ARG B 1 454 ? 25.719 -5.062 -4.488 1 97.5 454 ARG B O 1
ATOM 7097 N N . ALA B 1 455 ? 23.781 -5.348 -5.578 1 97.5 455 ALA B N 1
ATOM 7098 C CA . ALA B 1 455 ? 23.094 -5.953 -4.438 1 97.5 455 ALA B CA 1
ATOM 7099 C C . ALA B 1 455 ? 23.719 -7.301 -4.074 1 97.5 455 ALA B C 1
ATOM 7101 O O . ALA B 1 455 ? 23.75 -7.684 -2.904 1 97.5 455 ALA B O 1
ATOM 7102 N N . ALA B 1 456 ? 24.172 -8 -5.094 1 93.06 456 ALA B N 1
ATOM 7103 C CA . ALA B 1 456 ? 24.75 -9.336 -4.898 1 93.06 456 ALA B CA 1
ATOM 7104 C C . ALA B 1 456 ? 26.141 -9.25 -4.309 1 93.06 456 ALA B C 1
ATOM 7106 O O . ALA B 1 456 ? 26.625 -10.211 -3.697 1 93.06 456 ALA B O 1
ATOM 7107 N N . GLY B 1 457 ? 26.906 -8.141 -4.586 1 81 457 GLY B N 1
ATOM 7108 C CA . GLY B 1 457 ? 28.297 -7.98 -4.164 1 81 457 GLY B CA 1
ATOM 7109 C C . GLY B 1 457 ? 28.438 -7.75 -2.67 1 81 457 GLY B C 1
ATOM 7110 O O . GLY B 1 457 ? 29.547 -7.602 -2.164 1 81 457 GLY B O 1
ATOM 7111 N N . HIS B 1 458 ? 27.406 -7.801 -1.876 1 71.38 458 HIS B N 1
ATOM 7112 C CA . HIS B 1 458 ? 27.453 -7.59 -0.434 1 71.38 458 HIS B CA 1
ATOM 7113 C C . HIS B 1 458 ? 26.922 -8.805 0.319 1 71.38 458 HIS B C 1
ATOM 7115 O O . HIS B 1 458 ? 26.078 -9.539 -0.194 1 71.38 458 HIS B O 1
#

Foldseek 3Di:
DDLLLPLFDLALQQQLVVDDPQFFKFKKFKFQQFFDDQKWQWDQQLLLLVPRQLDFHDPVSLVVSCVCSVVVPHDHDSVLQVCCCPVLVRHFQKWKWAFDGLAIAGGPATGMMMMGPGRSNNSVRNGCCNSNLVRTQQLRVLLRQLVLLLVLLQVQCVQQPPDCVCSQQQEEAPACVVFPDLVLLLSSLLSNLLRHAHYPRVSVQVSLCVRFVDPRSHDYAAEDDLVQQCVCPPVCNLVSVVVQCVVFFAAATEYEYEQQSPNNLCCQQPRCLPVCVVVLVPRNYAYEYEDQDDQLLPVVLVSLVSNCVRQNWDQDPNGATEGDRSYAYEYEHPDGSVSSNSNSVSRVVVRHGSNRYGYYYYCNSRPPDDSCNSVMDMDTAWIAGNNDIDGDWDCDPVCNSRTDHHEDWFWAQDPVGIDIDHPVPCVPGDGSIDGQDGSSDGPDGHHSVRSSVSNVVD/DDLLLPLFDLALQQQLVVDDPQFFKFKKFKFQQFFDDQKWQWDQQLLLLVPRQLDFHDPVSLVVSCVCSVVVPHDHDSVLQVCCCPVLVRHFQKWKWAFDGLAIAGGPATGMMMMGNGRSNNSVRNGCCNSNLVRTQQLRVLLRQLVLLLVLLQVQCVQQPPDCVCSQQQEEAPACVVFPDLVLLLSSLLSNLLRHAHYPRVSVQVSLCVRFVDPRSHDYAAEDDLVQQCVCPPVCNLVSVVVQCVVFFAAATEYEYEQQSPNNLCCQQPRCLPVCVVVLVPRNYAYEYEDQDDQLLPVVLVSLVSNCVRQNWDQDPNGATEGDRSYAYEYEHPDGSVSSNSNSVSRVVVRHGSNRYGYYYYCNSRPPDDSCNSVMDMDTAWIAGNNDIDGDWDCDPVCNSRTDHHEDWFWAQDPVGIDIDHPVPCVPGDGSIDGQDGSSDGPDGHHSVRSSVSNVVD

Sequence (916 aa):
MRNLILNTDSYKVSHFLQYPAGTQYVSSYIESRGGAHPTTLFFGLQAFLKEYLCHPISATDIDEAEAVCQAHGVPFNREGWEYILQTHDGYLPLEIQAVPEGSIIATGNVLVQVMNTDPACAWLTSYVETGLLRAVWYPTSVATVSRSCRDIIQRYLEQTSDTTDNLAFKLHDFGARGASSEESAALGGAAHLVNFMGTDTLSGILAARRYYSADMAGFSIPAAEHSTITSWGRDGELAAYTNMLDQFSGDGRILAVVSDSWDLWNAIDNLWGDELKSRIETSGGTLVVRPDSGEPVEVVPEAIERLMARFGYRTNSKGYRVLPDCIRLIQGDGINAQSIAAILAAMKERELSADNITFGMGGALMQKVHRDTHEFAMKASAICVDEQWRDVYKDPVTAPGKRSKRGRLALVDDDQGYRTVREDELDGRSNALVTVFRNGRVTREWSLEEIRQRAAGHMRNLILNTDSYKVSHFLQYPAGTQYVSSYIESRGGAHPTTLFFGLQAFLKEYLCHPISATDIDEAEAVCQAHGVPFNREGWEYILQTHDGYLPLEIQAVPEGSIIATGNVLVQVMNTDPACAWLTSYVETGLLRAVWYPTSVATVSRSCRDIIQRYLEQTSDTTDNLAFKLHDFGARGASSEESAALGGAAHLVNFMGTDTLSGILAARRYYSADMAGFSIPAAEHSTITSWGRDGELAAYTNMLDQFSGDGRILAVVSDSWDLWNAIDNLWGDELKSRIETSGGTLVVRPDSGEPVEVVPEAIERLMARFGYRTNSKGYRVLPDCIRLIQGDGINAQSIAAILAAMKERELSADNITFGMGGALMQKVHRDTHEFAMKASAICVDEQWRDVYKDPVTAPGKRSKRGRLALVDDDQGYRTVREDELDGRSNALVTVFRNGRVTREWSLEEIRQRAAGH

Organism: NCBI:txid1178482

InterPro domains:
  IPR013785 Aldolase-type TIM barrel [G3DSA:3.20.20.70] (135-397)
  IPR016471 Nicotinamide phosphoribosyl transferase [NF006629] (2-456)
  IPR016471 Nicotinamide phosphoribosyl transferase [PIRSF005943] (3-456)
  IPR016471 Nicotinamide phosphoribosyl transferase [PTHR43816] (3-456)
  IPR016471 Nicotinamide phosphoribosyl transferase [cd01569] (5-407)
  IPR036068 Nicotinate phosphoribosyltransferase-like, C-terminal [SSF51690] (169-456)
  IPR041525 Nicotinate/nicotinamide phosphoribosyltransferase [PF04095] (169-416)
  IPR041529 Nicotinamide phosphoribosyltransferase, N-terminal domain [PF18127] (3-96)